Protein 4P25 (pdb70)

Nearest PDB structures (foldseek):
  4p25-assembly1_B  TM=1.003E+00  e=3.976E-65  Norovirus Hu/GI.7/TCH-060/USA/2003
  4p3i-assembly1_A  TM=1.003E+00  e=2.837E-62  Norovirus Hu/GI.7/TCH-060/USA/2003
  4p2n-assembly2_D  TM=9.987E-01  e=1.803E-62  Norovirus Hu/GI.7/TCH-060/USA/2003
  4p1v-assembly2_C  TM=9.993E-01  e=3.985E-62  Norovirus Hu/GI.7/TCH-060/USA/2003
  4p1v-assembly1_A  TM=9.830E-01  e=4.153E-57  Norovirus Hu/GI.7/TCH-060/USA/2003

CATH classification: 2.40.510.10 (+1 more: 2.40.30.120)

Foldseek 3Di:
DKFDQFFQQPFAFFQALFGFDFKDFDPPLQDKFQFQTQWAFLLQRRFALYDQDSVLAQKWKFFWDADPVGIKGQGAAQVPHRDALDFHLAHRNHHWQAQWWWWKWKAAVDDDDRIWTWIFAQDQQQARSRRMGGTDTPDDDGTMIITHTAEIEHNDPPDEGERRGTYDNHPVPPHRRGDMDGQPDPQKGFMWGWGAHHYYRYGIHTDFHGSSRSNVSNVPSDDQDAQWWKKFWADPPVRDTQFIWTAGRRGGIIARADPVGARRPPDRGTGITTDDHDYPPPDTDHHD/DDQKFDQAFQQPFAFFQALFGFDFKDFDPPLFDKFFFQELFAFLLQRRGALYDQDSVLAQKWKFFWDADPVGIKGQTAALVRHRDDQDQHLAHRNHHWQAQWWWWKWKAAPVVVRIWTWIFALDDQQARSRGMGGTDTPDDDGTMIITHTQEIEHNDDVDAGDRRHTYDNHVRNTLDMDGQLDLLKGFMWGKGAHHGYRYPHRIHTDFHGSSRSNSSNVVSDDDDAQWWWKFFADPPVRDTQFIWTAGRRGGIIANADVVGARRPPDRGTGITTDGHDYSNDRTDHHD/DKFDQFFQQPFAFFQALFGFQFKDFDPPLQDKFFFQELFAFLLQRRAALYDQDSVLAQKFKFFWDADPVAIKGQGDALVRHHADLVAHLAHRNHHFQAQWWWWKWKAAPPDDDDRIWTWIFALDLQAARSVGMGGTDTPDDDGTMIITHTQEIEHRDPPGFGDRRHGGDNHNDPPDDRNTDDMDGQPDPQKGFMWGWGDHHYVTHTDFHGSSRSNVSNVPSDDQDAQWWKKFWADPVVRDGQFIWIAGRRGGIIARADVVGARRPPHRGTGITTDDHDHPPPDTDHGD/DVLAVDDQKFDQAFQQPFADFQALFGFAFKDFDPPLFDKFFFQTLFAFLLQRHGALYDQDSVLAQKWKFFWDQDPVAIKGQTAAQVRHRDDLAHLAHRNHHWQAQWWWWKWKAACPDDRIWTWIFALDDQQARSVRMGGTDTPDDDGTMIITHTQEIEHNDPLDARDRRHGGDNVHRGRDMDGQLVQKGFMWGWGAHHYPHVPGIHTDFHGSSRSNSSNVSSYDDDAQWWWKFFADPPVRDGQFIWIAGRRGGIIGRADVVGGRRPPHRRTGITTDGHDHSPPHTDHHD

Secondary structure (DSSP, 8-state):
-----SBGGGSB-SSSSSB--EEE--SSTT--B--SSS-B-TTS-B-TT--SSGGGTTEEEEEEEE-SSSEEEEEE-TTSPBP-SSSSSSSTT-----SSEEEEEEEE---S--EEEEEE--STT-BTTTTEEE-B-SS---SEEEEEEEEEE-SSTT----TT------TT----PPPPB----TT-EE-EEEEE--BTT--EEEESS-HHHHHHHHHH-PPP-SSEEEEEEE-TTT--EEEEEEEETTTEEEE-BPTT--GGGS-SS-EEEEEEEE-TTPPPPPB-/-------S-GGGPBPSSSSSB--EEE--SSTT--B--SSS-B-TTS-B-TT--SSGGGTTEEEEEEEE-SSSEEEEEE-TTSPBP--SSSSSSTT-----SSEEEEEEEE-----EEEEEE--STT-BTTTTEEEEB-SS---SEEEEEEEEEE-SSTT--B-TT---------PPPPB---STT-EE-EEEEE--BTTBSSSEEEESS-HHHHHHHHHH-PPP-SSEEEEEEE-TTT--EEEEEEEETTTEEEE-BPTT--GGGS-SS-EEEEEEEE-TTPPPPPB-/-----S-GGGSB-SSSSSB--EEE--SSTT--B--SSS-B-TTS-B-TT--SSGGGTTEEEEEEEEETTEEEEEEE-TTSSPP-TTTSSSSTT-----SSEEEEEEEE----S--EEEEEE--STT-BGGGTEEEEB-SS---SEEEEEEEEEE-SSTT----TT-----SSSSS----PPPPB---STT-EE-EEEE---B--EEESS-HHHHHHHHHH-----SSEEEEEEE-TTT--EEEEEEEETTTEEEE-BPTT--GGGS-SS-EEEEEEEE-TT--PPPB-/-GGGGPPP----SBGGG-B-SSSSSB--EEE--SSTT--B--SSS-B-TT--B-TT--SSGGGTTEEEEEEEE-SS-EEEEEE-TTSPBPP---SSSTT-----SSEEEEEEEE-----EEEEEE--STT-BGGGTEEE-B-SS---SEEEEEEEEEE-SSTTPPP-TT--------PPPPB------EE-EEEEE--B-----EEEESS-HHHHHHHHHH-PPP-SSEEEEEEE-TTT--EEEEEEEETTTEEEE-BPTT--GGGS-SS-EEEEEEEE-TTPPPPPB-

Structure (mmCIF, N/CA/C/O backbone):
data_4P25
#
_entry.id   4P25
#
_cell.length_a   62.314
_cell.length_b   63.124
_cell.length_c   90.580
_cell.angle_alpha   72.80
_cell.angle_beta   82.18
_cell.angle_gamma   60.85
#
_symmetry.space_group_name_H-M   'P 1'
#
loop_
_entity.id
_entity.type
_entity.pdbx_description
1 polymer 'Major capsid protein'
2 branched alpha-L-fucopyranose-(1-2)-beta-D-galactopyranose-(1-4)-[alpha-L-fucopyranose-(1-3)]2-acetamido-2-deoxy-beta-D-glucopyranose
3 water water
#
loop_
_atom_site.group_PDB
_atom_site.id
_atom_site.type_symbol
_atom_site.label_atom_id
_atom_site.label_alt_id
_atom_site.label_comp_id
_atom_site.label_asym_id
_atom_site.label_entity_id
_atom_site.label_seq_id
_atom_site.pdbx_PDB_ins_code
_atom_site.Cartn_x
_atom_site.Cartn_y
_atom_site.Cartn_z
_atom_site.occupancy
_atom_site.B_iso_or_equiv
_atom_site.auth_seq_id
_atom_site.auth_comp_id
_atom_site.auth_asym_id
_atom_site.auth_atom_id
_atom_site.pdbx_PDB_model_num
ATOM 1 N N . LEU A 1 8 ? 92.781 39.152 -27.050 1.00 29.33 232 LEU A N 1
ATOM 2 C CA . LEU A 1 8 ? 91.690 40.055 -27.365 1.00 25.78 232 LEU A CA 1
ATOM 3 C C . LEU A 1 8 ? 90.970 40.482 -26.086 1.00 23.15 232 LEU A C 1
ATOM 4 O O . LEU A 1 8 ? 90.719 39.638 -25.190 1.00 28.66 232 LEU A O 1
ATOM 9 N N . THR A 1 9 ? 90.691 41.773 -25.970 1.00 18.39 233 THR A N 1
ATOM 10 C CA . THR A 1 9 ? 89.737 42.260 -24.994 1.00 16.57 233 THR A CA 1
ATOM 11 C C . THR A 1 9 ? 88.743 43.137 -25.735 1.00 15.40 233 THR A C 1
ATOM 12 O O . THR A 1 9 ? 88.956 43.482 -26.900 1.00 16.18 233 THR A O 1
ATOM 16 N N . VAL A 1 10 ? 87.652 43.485 -25.068 1.00 11.92 234 VAL A N 1
ATOM 17 C CA . VAL A 1 10 ? 86.729 44.487 -25.577 1.00 14.10 234 VAL A CA 1
ATOM 18 C C . VAL A 1 10 ? 86.654 45.593 -24.526 1.00 13.22 234 VAL A C 1
ATOM 19 O O . VAL A 1 10 ? 87.056 45.371 -23.380 1.00 13.17 234 VAL A O 1
ATOM 23 N N . PRO A 1 11 ? 86.176 46.792 -24.913 1.00 12.85 235 PRO A N 1
ATOM 24 C CA . PRO A 1 11 ? 86.180 47.920 -23.974 1.00 13.17 235 PRO A CA 1
ATOM 25 C C . PRO A 1 11 ? 85.487 47.657 -22.635 1.00 11.51 235 PRO A C 1
ATOM 26 O O . PRO A 1 11 ? 84.332 47.236 -22.603 1.00 12.54 235 PRO A O 1
ATOM 30 N N . ASN A 1 12 ? 86.213 47.907 -21.548 1.00 11.37 236 ASN A N 1
ATOM 31 C CA . ASN A 1 12 ? 85.670 47.819 -20.195 1.00 10.92 236 ASN A CA 1
ATOM 32 C C . ASN A 1 12 ? 84.941 49.120 -19.858 1.00 11.04 236 ASN A C 1
ATOM 33 O O . ASN A 1 12 ? 85.373 49.895 -18.997 1.00 14.23 236 ASN A O 1
ATOM 38 N N . ILE A 1 13 ? 83.847 49.356 -20.575 1.00 9.74 237 ILE A N 1
ATOM 39 C CA . ILE A 1 13 ? 83.072 50.588 -20.486 1.00 10.60 237 ILE A CA 1
ATOM 40 C C . ILE A 1 13 ? 81.602 50.210 -20.615 1.00 9.77 237 ILE A C 1
ATOM 41 O O . ILE A 1 13 ? 81.247 49.446 -21.510 1.00 11.46 237 ILE A O 1
ATOM 46 N N . PRO A 1 14 ? 80.740 50.727 -19.724 1.00 10.79 238 PRO A N 1
ATOM 47 C CA . PRO A 1 14 ? 79.318 50.382 -19.829 1.00 13.13 238 PRO A CA 1
ATOM 48 C C . PRO A 1 14 ? 78.728 50.888 -21.138 1.00 11.85 238 PRO A C 1
ATOM 49 O O . PRO A 1 14 ? 79.178 51.914 -21.660 1.00 11.97 238 PRO A O 1
ATOM 53 N N . LEU A 1 15 ? 77.738 50.168 -21.653 1.00 11.33 239 LEU A N 1
ATOM 54 C CA . LEU A 1 15 ? 77.176 50.448 -22.970 1.00 14.18 239 LEU A CA 1
ATOM 55 C C . LEU A 1 15 ? 76.689 51.885 -23.130 1.00 12.53 239 LEU A C 1
ATOM 56 O O . LEU A 1 15 ? 76.888 52.492 -24.189 1.00 13.71 239 LEU A O 1
ATOM 61 N N . ASN A 1 16 ? 76.077 52.443 -22.087 1.00 12.90 240 ASN A N 1
ATOM 62 C CA . ASN A 1 16 ? 75.578 53.814 -22.172 1.00 13.25 240 ASN A CA 1
ATOM 63 C C . ASN A 1 16 ? 76.671 54.891 -22.116 1.00 15.55 240 ASN A C 1
ATOM 64 O O . ASN A 1 16 ? 76.379 56.080 -22.266 1.00 19.07 240 ASN A O 1
ATOM 69 N N . ASN A 1 17 ? 77.918 54.465 -21.903 1.00 14.88 241 ASN A N 1
ATOM 70 C CA . ASN A 1 17 ? 79.088 55.342 -22.044 1.00 14.29 241 ASN A CA 1
ATOM 71 C C . ASN A 1 17 ? 79.844 55.096 -23.359 1.00 10.93 241 ASN A C 1
ATOM 72 O O . ASN A 1 17 ? 80.968 55.566 -23.536 1.00 13.09 241 ASN A O 1
ATOM 77 N N . LEU A 1 18 ? 79.221 54.368 -24.280 1.00 9.76 242 LEU A N 1
ATOM 78 C CA . LEU A 1 18 ? 79.818 54.116 -25.593 1.00 11.35 242 LEU A CA 1
ATOM 79 C C . LEU A 1 18 ? 79.147 54.942 -26.682 1.00 8.77 242 LEU A C 1
ATOM 80 O O . LEU A 1 18 ? 77.932 55.157 -26.641 1.00 10.53 242 LEU A O 1
ATOM 85 N N . ALA A 1 19 ? 79.939 55.398 -27.653 1.00 8.19 243 ALA A N 1
ATOM 86 C CA . ALA A 1 19 ? 79.435 56.222 -28.749 1.00 7.34 243 ALA A CA 1
ATOM 87 C C . ALA A 1 19 ? 78.914 55.413 -29.936 1.00 7.00 243 ALA A C 1
ATOM 88 O O . ALA A 1 19 ? 79.425 54.342 -30.250 1.00 8.38 243 ALA A O 1
ATOM 90 N N . ASN A 1 20 ? 77.895 55.946 -30.599 1.00 6.37 244 ASN A N 1
ATOM 91 C CA . ASN A 1 20 ? 77.475 55.432 -31.891 1.00 5.38 244 ASN A CA 1
ATOM 92 C C . ASN A 1 20 ? 78.604 55.655 -32.901 1.00 5.70 244 ASN A C 1
ATOM 93 O O . ASN A 1 20 ? 79.344 56.648 -32.823 1.00 8.53 244 ASN A O 1
ATOM 98 N N . SER A 1 21 ? 78.736 54.729 -33.843 1.00 6.41 245 SER A N 1
ATOM 99 C CA . SER A 1 21 ? 79.781 54.821 -34.851 1.00 6.89 245 SER A CA 1
ATOM 100 C C . SER A 1 21 ? 79.290 55.402 -36.175 1.00 6.77 245 SER A C 1
ATOM 101 O O . SER A 1 21 ? 80.080 55.556 -37.110 1.00 8.34 245 SER A O 1
ATOM 104 N N . ARG A 1 22 ? 78.001 55.730 -36.258 1.00 6.65 246 ARG A N 1
ATOM 105 C CA . ARG A 1 22 ? 77.423 56.288 -37.488 1.00 6.01 246 ARG A CA 1
ATOM 106 C C . ARG A 1 22 ? 76.889 57.715 -37.339 1.00 8.95 246 ARG A C 1
ATOM 107 O O . ARG A 1 22 ? 76.741 58.434 -38.328 1.00 10.57 246 ARG A O 1
ATOM 115 N N . VAL A 1 23 ? 76.606 58.124 -36.105 1.00 9.22 247 VAL A N 1
ATOM 116 C CA . VAL A 1 23 ? 76.256 59.511 -35.804 1.00 8.25 247 VAL A CA 1
ATOM 117 C C . VAL A 1 23 ? 76.940 59.918 -34.504 1.00 8.34 247 VAL A C 1
ATOM 118 O O . VAL A 1 23 ? 77.269 59.054 -33.686 1.00 9.76 247 VAL A O 1
ATOM 122 N N . PRO A 1 24 ? 77.175 61.226 -34.307 1.00 10.21 248 PRO A N 1
ATOM 123 C CA . PRO A 1 24 ? 77.799 61.705 -33.066 1.00 11.30 248 PRO A CA 1
ATOM 124 C C . PRO A 1 24 ? 76.795 61.727 -31.916 1.00 10.16 248 PRO A C 1
ATOM 125 O O . PRO A 1 24 ? 76.174 62.752 -31.625 1.00 15.15 248 PRO A O 1
ATOM 129 N N . ALA A 1 25 ? 76.643 60.576 -31.277 1.00 9.10 249 ALA A N 1
ATOM 130 C CA . ALA A 1 25 ? 75.640 60.387 -30.241 1.00 7.81 249 ALA A CA 1
ATOM 131 C C . ALA A 1 25 ? 76.080 59.224 -29.376 1.00 10.05 249 ALA A C 1
ATOM 132 O O . ALA A 1 25 ? 76.944 58.439 -29.772 1.00 11.60 249 ALA A O 1
ATOM 134 N N . MET A 1 26 ? 75.478 59.114 -28.197 1.00 11.23 250 MET A N 1
ATOM 135 C CA . MET A 1 26 ? 75.761 57.998 -27.313 1.00 10.38 250 MET A CA 1
ATOM 136 C C . MET A 1 26 ? 74.753 56.878 -27.545 1.00 11.66 250 MET A C 1
ATOM 137 O O . MET A 1 26 ? 73.622 57.114 -27.973 1.00 11.55 250 MET A O 1
ATOM 142 N N . ILE A 1 27 ? 75.172 55.653 -27.265 1.00 8.60 251 ILE A N 1
ATOM 143 C CA . ILE A 1 27 ? 74.273 54.511 -27.391 1.00 7.76 251 ILE A CA 1
ATOM 144 C C . ILE A 1 27 ? 73.229 54.515 -26.279 1.00 11.33 251 ILE A C 1
ATOM 145 O O . ILE A 1 27 ? 73.559 54.708 -25.106 1.00 12.48 251 ILE A O 1
ATOM 150 N N . ASN A 1 28 ? 71.975 54.325 -26.684 1.00 11.52 252 ASN A N 1
ATOM 151 C CA . ASN A 1 28 ? 70.821 54.350 -25.800 1.00 13.85 252 ASN A CA 1
ATOM 152 C C . ASN A 1 28 ? 70.308 52.954 -25.466 1.00 11.38 252 ASN A C 1
ATOM 153 O O . ASN A 1 28 ? 69.781 52.726 -24.379 1.00 14.79 252 ASN A O 1
ATOM 158 N N . LYS A 1 29 ? 70.461 52.023 -26.408 1.00 10.79 253 LYS A N 1
ATOM 159 C CA . LYS A 1 29 ? 69.977 50.656 -26.231 1.00 14.29 253 LYS A CA 1
ATOM 160 C C . LYS A 1 29 ? 70.490 49.756 -27.340 1.00 9.31 253 LYS A C 1
ATOM 161 O O . LYS A 1 29 ? 71.024 50.232 -28.345 1.00 11.92 253 LYS A O 1
ATOM 167 N N . MET A 1 30 ? 70.334 48.449 -27.139 1.00 10.74 254 MET A N 1
ATOM 168 C CA . MET A 1 30 ? 70.565 47.451 -28.175 1.00 9.63 254 MET A CA 1
ATOM 169 C C . MET A 1 30 ? 69.230 46.996 -28.711 1.00 12.30 254 MET A C 1
ATOM 170 O O . MET A 1 30 ? 68.211 47.115 -28.036 1.00 17.63 254 MET A O 1
ATOM 175 N N . THR A 1 31 ? 69.232 46.447 -29.919 1.00 11.13 255 THR A N 1
ATOM 176 C CA . THR A 1 31 ? 68.040 45.787 -30.429 1.00 12.60 255 THR A CA 1
ATOM 177 C C . THR A 1 31 ? 68.419 44.806 -31.527 1.00 11.28 255 THR A C 1
ATOM 178 O O . THR A 1 31 ? 69.558 44.802 -32.003 1.00 13.17 255 THR A O 1
ATOM 182 N N . VAL A 1 32 ? 67.472 43.957 -31.905 1.00 13.73 256 VAL A N 1
ATOM 183 C CA . VAL A 1 32 ? 67.616 43.148 -33.104 1.00 11.11 256 VAL A CA 1
ATOM 184 C C . VAL A 1 32 ? 66.643 43.714 -34.128 1.00 13.19 256 VAL A C 1
ATOM 185 O O . VAL A 1 32 ? 65.679 44.387 -33.758 1.00 17.32 256 VAL A O 1
ATOM 189 N N . SER A 1 33 ? 66.895 43.475 -35.410 1.00 13.37 257 SER A N 1
ATOM 190 C CA . SER A 1 33 ? 66.004 44.002 -36.440 1.00 14.55 257 SER A CA 1
ATOM 191 C C . SER A 1 33 ? 64.670 43.263 -36.438 1.00 14.86 257 SER A C 1
ATOM 192 O O . SER A 1 33 ? 64.607 42.083 -36.079 1.00 17.52 257 SER A O 1
ATOM 195 N N . THR A 1 34 ? 63.604 43.964 -36.818 1.00 22.26 258 THR A N 1
ATOM 196 C CA . THR A 1 34 ? 62.259 43.386 -36.828 1.00 22.42 258 THR A CA 1
ATOM 197 C C . THR A 1 34 ? 62.197 42.170 -37.754 1.00 18.16 258 THR A C 1
ATOM 198 O O . THR A 1 34 ? 61.612 41.147 -37.409 1.00 23.91 258 THR A O 1
ATOM 202 N N . ASP A 1 35 ? 62.816 42.290 -38.923 1.00 20.91 259 ASP A N 1
ATOM 203 C CA . ASP A 1 35 ? 63.094 41.140 -39.772 1.00 23.41 259 ASP A CA 1
ATOM 204 C C . ASP A 1 35 ? 64.519 40.710 -39.457 1.00 24.03 259 ASP A C 1
ATOM 205 O O . ASP A 1 35 ? 65.469 41.405 -39.807 1.00 22.39 259 ASP A O 1
ATOM 210 N N . GLN A 1 36 ? 64.672 39.566 -38.797 1.00 21.15 260 GLN A N 1
ATOM 211 C CA . GLN A 1 36 ? 65.998 39.139 -38.351 1.00 21.69 260 GLN A CA 1
ATOM 212 C C . GLN A 1 36 ? 66.886 38.618 -39.481 1.00 25.49 260 GLN A C 1
ATOM 213 O O . GLN A 1 36 ? 68.056 38.302 -39.256 1.00 23.10 260 GLN A O 1
ATOM 219 N N . ASN A 1 37 ? 66.333 38.533 -40.689 1.00 24.29 261 ASN A N 1
ATOM 220 C CA . ASN A 1 37 ? 67.132 38.200 -41.862 1.00 27.94 261 ASN A CA 1
ATOM 221 C C . ASN A 1 37 ? 67.625 39.439 -42.606 1.00 25.67 261 ASN A C 1
ATOM 222 O O . ASN A 1 37 ? 68.312 39.321 -43.622 1.00 25.83 261 ASN A O 1
ATOM 227 N N . GLN A 1 38 ? 67.266 40.619 -42.107 1.00 21.29 262 GLN A N 1
ATOM 228 C CA . GLN A 1 38 ? 67.674 41.865 -42.757 1.00 17.21 262 GLN A CA 1
ATOM 229 C C . GLN A 1 38 ? 69.195 41.982 -42.875 1.00 16.99 262 GLN A C 1
ATOM 230 O O . GLN A 1 38 ? 69.920 41.802 -41.897 1.00 16.50 262 GLN A O 1
ATOM 236 N N . VA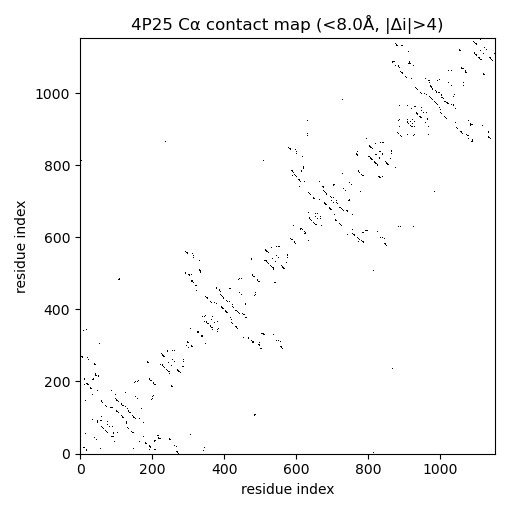L A 1 39 ? 69.658 42.281 -44.084 1.00 18.35 263 VAL A N 1
ATOM 237 C CA . VAL A 1 39 ? 71.075 42.493 -44.356 1.00 15.83 263 VAL A CA 1
ATOM 238 C C . VAL A 1 39 ? 71.381 43.986 -44.317 1.00 11.28 263 VAL A C 1
ATOM 239 O O . VAL A 1 39 ? 70.617 44.787 -44.856 1.00 19.18 263 VAL A O 1
ATOM 243 N N . VAL A 1 40 ? 72.477 44.364 -43.663 1.00 13.41 264 VAL A N 1
ATOM 244 C CA . VAL A 1 40 ? 72.921 45.758 -43.673 1.00 11.72 264 VAL A CA 1
ATOM 245 C C . VAL A 1 40 ? 74.312 45.875 -44.286 1.00 9.38 264 VAL A C 1
ATOM 246 O O . VAL A 1 40 ? 75.026 44.882 -44.430 1.00 11.75 264 VAL A O 1
ATOM 250 N N . GLN A 1 41 ? 74.689 47.094 -44.653 1.00 9.89 265 GLN A N 1
ATOM 251 C CA . GLN A 1 41 ? 75.991 47.308 -45.266 1.00 11.74 265 GLN A CA 1
ATOM 252 C C . GLN A 1 41 ? 76.567 48.655 -44.844 1.00 9.09 265 GLN A C 1
ATOM 253 O O . GLN A 1 41 ? 77.081 49.414 -45.671 1.00 9.90 265 GLN A O 1
ATOM 259 N N . PHE A 1 42 ? 76.472 48.948 -43.551 1.00 10.87 266 PHE A N 1
ATOM 260 C CA . PHE A 1 42 ? 76.984 50.202 -43.006 1.00 8.73 266 PHE A CA 1
ATOM 261 C C . PHE A 1 42 ? 78.444 50.383 -43.404 1.00 9.81 266 PHE A C 1
ATOM 262 O O . PHE A 1 42 ? 79.200 49.405 -43.463 1.00 9.31 266 PHE A O 1
ATOM 270 N N . GLN A 1 43 ? 78.833 51.622 -43.695 1.00 8.98 267 GLN A N 1
ATOM 271 C CA . GLN A 1 43 ? 80.209 51.923 -44.098 1.00 8.16 267 GLN A CA 1
ATOM 272 C C . GLN A 1 43 ? 81.031 52.508 -42.960 1.00 9.72 267 GLN A C 1
ATOM 273 O O . GLN A 1 43 ? 82.257 52.502 -43.007 1.00 10.30 267 GLN A O 1
ATOM 279 N N . ASN A 1 44 ? 80.342 53.011 -41.942 1.00 9.47 268 ASN A N 1
ATOM 280 C CA . ASN A 1 44 ? 80.989 53.406 -40.701 1.00 7.51 268 ASN A CA 1
ATOM 281 C C . ASN A 1 44 ? 80.722 52.382 -39.600 1.00 7.67 268 ASN A C 1
ATOM 282 O O . ASN A 1 44 ? 79.793 51.571 -39.707 1.00 9.43 268 ASN A O 1
ATOM 287 N N . GLY A 1 45 ? 81.551 52.402 -38.560 1.00 6.64 269 GLY A N 1
ATOM 288 C CA . GLY A 1 45 ? 81.506 51.381 -37.521 1.00 7.01 269 GLY A CA 1
ATOM 289 C C . GLY A 1 45 ? 81.959 50.001 -37.965 1.00 7.02 269 GLY A C 1
ATOM 290 O O . GLY A 1 45 ? 81.571 48.997 -37.364 1.00 10.30 269 GLY A O 1
ATOM 291 N N . ARG A 1 46 ? 82.785 49.959 -39.007 1.00 7.47 270 ARG A N 1
ATOM 292 C CA . ARG A 1 46 ? 83.246 48.703 -39.591 1.00 7.83 270 ARG A CA 1
ATOM 293 C C . ARG A 1 46 ? 84.739 48.503 -39.367 1.00 9.82 270 ARG A C 1
ATOM 294 O O . ARG A 1 46 ? 85.567 49.324 -39.783 1.00 10.44 270 ARG A O 1
ATOM 302 N N . CYS A 1 47 ? 85.086 47.406 -38.705 1.00 8.46 271 CYS A N 1
ATOM 303 C CA . CYS A 1 47 ? 86.473 47.133 -38.363 1.00 9.63 271 CYS A CA 1
ATOM 304 C C . CYS A 1 47 ? 86.581 45.663 -38.023 1.00 11.62 271 CYS A C 1
ATOM 305 O O . CYS A 1 47 ? 85.724 45.132 -37.318 1.00 12.77 271 CYS A O 1
ATOM 308 N N . THR A 1 48 ? 87.619 45.000 -38.530 1.00 10.52 272 THR A N 1
ATOM 309 C CA . THR A 1 48 ? 87.823 43.592 -38.172 1.00 11.64 272 THR A CA 1
ATOM 310 C C . THR A 1 48 ? 88.408 43.499 -36.769 1.00 8.71 272 THR A C 1
ATOM 311 O O . THR A 1 48 ? 88.979 44.477 -36.272 1.00 11.98 272 THR A O 1
ATOM 315 N N . LEU A 1 49 ? 88.280 42.334 -36.146 1.00 11.06 273 LEU A N 1
ATOM 316 C CA . LEU A 1 49 ? 88.784 42.144 -34.791 1.00 13.75 273 LEU A CA 1
ATOM 317 C C . LEU A 1 49 ? 90.307 42.348 -34.703 1.00 14.41 273 LEU A C 1
ATOM 318 O O . LEU A 1 49 ? 90.822 42.705 -33.656 1.00 18.92 273 LEU A O 1
ATOM 323 N N . GLU A 1 50 ? 90.988 42.110 -35.826 1.00 15.90 274 GLU A N 1
ATOM 324 C CA . GLU A 1 50 ? 92.440 42.290 -35.894 1.00 15.36 274 GLU A CA 1
ATOM 325 C C . GLU A 1 50 ? 92.841 43.759 -36.007 1.00 13.82 274 GLU A C 1
ATOM 326 O O . GLU A 1 50 ? 94.017 44.090 -35.943 1.00 20.50 274 GLU A O 1
ATOM 332 N N . GLY A 1 51 ? 91.848 44.626 -36.186 1.00 12.07 275 GLY A N 1
ATOM 333 C CA . GLY A 1 51 ? 92.085 46.060 -36.202 1.00 12.31 275 GLY A CA 1
ATOM 334 C C . GLY A 1 51 ? 92.191 46.681 -37.583 1.00 12.10 275 GLY A C 1
ATOM 335 O O . GLY A 1 51 ? 92.796 47.737 -37.733 1.00 14.97 275 GLY A O 1
ATOM 336 N N . GLN A 1 52 ? 91.609 46.034 -38.590 1.00 13.16 276 GLN A N 1
ATOM 337 C CA . GLN A 1 52 ? 91.579 46.617 -39.932 1.00 14.01 276 GLN A CA 1
ATOM 338 C C . GLN A 1 52 ? 90.296 47.403 -40.171 1.00 11.64 276 GLN A C 1
ATOM 339 O O . GLN A 1 52 ? 89.204 46.826 -40.219 1.00 11.11 276 GLN A O 1
ATOM 345 N N . LEU A 1 53 ? 90.433 48.719 -40.325 1.00 10.38 277 LEU A N 1
ATOM 346 C CA . LEU A 1 53 ? 89.295 49.581 -40.647 1.00 10.37 277 LEU A CA 1
ATOM 347 C C . LEU A 1 53 ? 88.734 49.241 -42.019 1.00 10.46 277 LEU A C 1
ATOM 348 O O . LEU A 1 53 ? 89.482 48.958 -42.958 1.00 11.48 277 LEU A O 1
ATOM 353 N N . LEU A 1 54 ? 87.409 49.291 -42.128 1.00 9.46 278 LEU A N 1
ATOM 354 C CA . LEU A 1 54 ? 86.720 48.999 -43.381 1.00 8.47 278 LEU A CA 1
ATOM 355 C C . LEU A 1 54 ? 85.828 50.165 -43.757 1.00 9.45 278 LEU A C 1
ATOM 356 O O . LEU A 1 54 ? 85.405 50.935 -42.895 1.00 9.51 278 LEU A O 1
ATOM 361 N N . GLY A 1 55 ? 85.521 50.289 -45.045 1.00 8.61 279 GLY A N 1
ATOM 362 C CA . GLY A 1 55 ? 84.677 51.373 -45.515 1.00 9.37 279 GLY A CA 1
ATOM 363 C C . GLY A 1 55 ? 85.271 52.741 -45.222 1.00 8.68 279 GLY A C 1
ATOM 364 O O . GLY A 1 55 ? 86.452 52.981 -45.462 1.00 11.86 279 GLY A O 1
ATOM 365 N N . THR A 1 56 ? 84.448 53.636 -44.689 1.00 9.42 280 THR A N 1
ATOM 366 C CA . THR A 1 56 ? 84.898 54.993 -44.369 1.00 7.33 280 THR A CA 1
ATOM 367 C C . THR A 1 56 ? 85.177 55.167 -42.877 1.00 7.57 280 THR A C 1
ATOM 368 O O . THR A 1 56 ? 85.432 56.281 -42.409 1.00 8.94 280 THR A O 1
ATOM 372 N N . THR A 1 57 ? 85.139 54.058 -42.145 1.00 9.45 281 THR A N 1
ATOM 373 C CA . THR A 1 57 ? 85.267 54.066 -40.689 1.00 8.17 281 THR A CA 1
ATOM 374 C C . THR A 1 57 ? 86.551 54.744 -40.207 1.00 6.59 281 THR A C 1
ATOM 375 O O . THR A 1 57 ? 87.639 54.370 -40.624 1.00 9.22 281 THR A O 1
ATOM 379 N N . PRO A 1 58 ? 86.417 55.756 -39.331 1.00 7.19 282 PRO A N 1
ATOM 380 C CA . PRO A 1 58 ? 87.563 56.419 -38.709 1.00 8.93 282 PRO A CA 1
ATOM 381 C C . PRO A 1 58 ? 87.853 55.821 -37.335 1.00 8.72 282 PRO A C 1
ATOM 382 O O . PRO A 1 58 ? 87.139 54.921 -36.897 1.00 10.39 282 PRO A O 1
ATOM 386 N N . VAL A 1 59 ? 88.881 56.322 -36.662 1.00 10.18 283 VAL A N 1
ATOM 387 C CA . VAL A 1 59 ? 89.269 55.781 -35.365 1.00 8.75 283 VAL A CA 1
ATOM 388 C C . VAL A 1 59 ? 88.515 56.437 -34.206 1.00 10.59 283 VAL A C 1
ATOM 389 O O . VAL A 1 59 ? 88.082 55.759 -33.278 1.00 8.94 283 VAL A O 1
ATOM 393 N N . SER A 1 60 ? 88.346 57.754 -34.267 1.00 8.66 284 SER A N 1
ATOM 394 C CA . SER A 1 60 ? 87.773 58.490 -33.147 1.00 7.42 284 SER A CA 1
ATOM 395 C C . SER A 1 60 ? 86.284 58.785 -33.294 1.00 6.26 284 SER A C 1
ATOM 396 O O . SER A 1 60 ? 85.799 59.051 -34.394 1.00 8.06 284 SER A O 1
ATOM 399 N N . ALA A 1 61 ? 85.579 58.773 -32.166 1.00 7.35 285 ALA A N 1
ATOM 400 C CA . ALA A 1 61 ? 84.172 59.153 -32.140 1.00 6.85 285 ALA A CA 1
ATOM 401 C C . ALA A 1 61 ? 83.973 60.584 -32.640 1.00 9.62 285 ALA A C 1
ATOM 402 O O . ALA A 1 61 ? 82.895 60.932 -33.137 1.00 8.78 285 ALA A O 1
ATOM 404 N N . SER A 1 62 ? 85.010 61.413 -32.519 1.00 8.04 286 SER A N 1
ATOM 405 C CA . SER A 1 62 ? 84.917 62.789 -32.998 1.00 7.31 286 SER A CA 1
ATOM 406 C C . SER A 1 62 ? 85.285 62.957 -34.473 1.00 9.13 286 SER A C 1
ATOM 407 O O . SER A 1 62 ? 85.421 64.082 -34.954 1.00 8.81 286 SER A O 1
ATOM 410 N N . GLN A 1 63 ? 85.408 61.836 -35.183 1.00 7.46 287 GLN A N 1
ATOM 411 C CA . GLN A 1 63 ? 85.529 61.834 -36.647 1.00 7.39 287 GLN A CA 1
ATOM 412 C C . GLN A 1 63 ? 84.255 61.296 -37.314 1.00 7.98 287 GLN A C 1
ATOM 413 O O . GLN A 1 63 ? 84.123 61.334 -38.537 1.00 8.74 287 GLN A O 1
ATOM 419 N N . VAL A 1 64 ? 83.317 60.802 -36.506 1.00 7.88 288 VAL A N 1
ATOM 420 C CA . VAL A 1 64 ? 82.118 60.126 -37.025 1.00 6.76 288 VAL A CA 1
ATOM 421 C C . VAL A 1 64 ? 81.087 61.081 -37.636 1.00 6.62 288 VAL A C 1
ATOM 422 O O . VAL A 1 64 ? 80.622 62.021 -36.977 1.00 7.86 288 VAL A O 1
ATOM 426 N N . ALA A 1 65 ? 80.738 60.833 -38.896 1.00 7.34 289 ALA A N 1
ATOM 427 C CA . ALA A 1 65 ? 79.732 61.622 -39.634 1.00 7.53 289 ALA A CA 1
ATOM 428 C C . ALA A 1 65 ? 80.094 63.100 -39.732 1.00 6.56 289 ALA A C 1
ATOM 429 O O . ALA A 1 65 ? 79.268 63.980 -39.462 1.00 7.24 289 ALA A O 1
ATOM 431 N N . ARG A 1 66 ? 81.333 63.365 -40.129 1.00 8.50 290 ARG A N 1
ATOM 432 C CA . ARG A 1 66 ? 81.796 64.728 -40.320 1.00 9.20 290 ARG A CA 1
ATOM 433 C C . ARG A 1 66 ? 82.237 64.922 -41.757 1.00 7.71 290 ARG A C 1
ATOM 434 O O . ARG A 1 66 ? 82.513 63.950 -42.466 1.00 8.07 290 ARG A O 1
ATOM 442 N N . ILE A 1 67 ? 82.253 66.181 -42.189 1.00 6.55 291 ILE A N 1
ATOM 443 C CA . ILE A 1 67 ? 82.584 66.540 -43.561 1.00 7.10 291 ILE A CA 1
ATOM 444 C C . ILE A 1 67 ? 83.495 67.755 -43.550 1.00 8.33 291 ILE A C 1
ATOM 445 O O . ILE A 1 67 ? 83.309 68.680 -42.749 1.00 9.05 291 ILE A O 1
ATOM 450 N N . ARG A 1 68 ? 84.491 67.749 -44.426 1.00 7.06 292 ARG A N 1
ATOM 451 C CA . ARG A 1 68 ? 85.329 68.924 -44.617 1.00 7.32 292 ARG A CA 1
ATOM 452 C C . ARG A 1 68 ? 85.564 69.123 -46.104 1.00 6.75 292 ARG A C 1
ATOM 453 O O . ARG A 1 68 ? 85.721 68.159 -46.853 1.00 8.86 292 ARG A O 1
ATOM 461 N N . GLY A 1 69 ? 85.581 70.377 -46.532 1.00 7.15 293 GLY A N 1
ATOM 462 C CA . GLY A 1 69 ? 85.843 70.664 -47.928 1.00 9.56 293 GLY A CA 1
ATOM 463 C C . GLY A 1 69 ? 85.927 72.141 -48.223 1.00 9.86 293 GLY A C 1
ATOM 464 O O . GLY A 1 69 ? 85.670 72.990 -47.368 1.00 11.30 293 GLY A O 1
ATOM 465 N N . LYS A 1 70 ? 86.301 72.443 -49.457 1.00 9.29 294 LYS A N 1
ATOM 466 C CA . LYS A 1 70 ? 86.392 73.822 -49.908 1.00 9.60 294 LYS A CA 1
ATOM 467 C C . LYS A 1 70 ? 85.217 74.185 -50.797 1.00 9.09 294 LYS A C 1
ATOM 468 O O . LYS A 1 70 ? 84.899 73.473 -51.750 1.00 10.86 294 LYS A O 1
ATOM 474 N N . VAL A 1 71 ? 84.576 75.302 -50.474 1.00 12.15 295 VAL A N 1
ATOM 475 C CA . VAL A 1 71 ? 83.421 75.773 -51.229 1.00 11.23 295 VAL A CA 1
ATOM 476 C C . VAL A 1 71 ? 83.830 76.192 -52.635 1.00 12.51 295 VAL A C 1
ATOM 477 O O . VAL A 1 71 ? 84.829 76.890 -52.815 1.00 13.93 295 VAL A O 1
ATOM 481 N N . PHE A 1 72 ? 83.064 75.739 -53.625 1.00 11.39 296 PHE A N 1
ATOM 482 C CA . PHE A 1 72 ? 83.267 76.156 -55.010 1.00 13.86 296 PHE A CA 1
ATOM 483 C C . PHE A 1 72 ? 81.927 76.472 -55.680 1.00 12.38 296 PHE A C 1
ATOM 484 O O . PHE A 1 72 ? 80.867 76.121 -55.162 1.00 11.34 296 PHE A O 1
ATOM 492 N N . SER A 1 73 ? 81.982 77.150 -56.820 1.00 14.07 297 SER A N 1
ATOM 493 C CA . SER A 1 73 ? 80.770 77.550 -57.527 1.00 14.11 297 SER A CA 1
ATOM 494 C C . SER A 1 73 ? 80.316 76.474 -58.506 1.00 12.67 297 SER A C 1
ATOM 495 O O . SER A 1 73 ? 81.111 75.978 -59.307 1.00 17.34 297 SER A O 1
ATOM 498 N N . THR A 1 74 ? 79.038 76.114 -58.435 1.00 15.67 298 THR A N 1
ATOM 499 C CA . THR A 1 74 ? 78.459 75.182 -59.394 1.00 16.96 298 THR A CA 1
ATOM 500 C C . THR A 1 74 ? 77.480 75.929 -60.290 1.00 15.97 298 THR A C 1
ATOM 501 O O . THR A 1 74 ? 77.286 77.137 -60.134 1.00 15.89 298 THR A O 1
ATOM 505 N N . ALA A 1 75 ? 76.853 75.207 -61.213 1.00 18.14 299 ALA A N 1
ATOM 506 C CA . ALA A 1 75 ? 75.921 75.808 -62.159 1.00 17.59 299 ALA A CA 1
ATOM 507 C C . ALA A 1 75 ? 74.730 76.475 -61.472 1.00 20.67 299 ALA A C 1
ATOM 508 O O . ALA A 1 75 ? 74.201 77.472 -61.960 1.00 27.48 299 ALA A O 1
ATOM 510 N N . SER A 1 76 ? 74.317 75.931 -60.333 1.00 25.14 300 SER A N 1
ATOM 511 C CA . SER A 1 76 ? 73.094 76.390 -59.683 1.00 27.73 300 SER A CA 1
ATOM 512 C C . SER A 1 76 ? 73.342 77.032 -58.322 1.00 27.19 300 SER A C 1
ATOM 513 O O . SER A 1 76 ? 72.416 77.536 -57.687 1.00 31.20 300 SER A O 1
ATOM 516 N N . GLY A 1 77 ? 74.591 77.011 -57.880 1.00 24.64 301 GLY A N 1
ATOM 517 C CA . GLY A 1 77 ? 74.935 77.490 -56.557 1.00 21.58 301 GLY A CA 1
ATOM 518 C C . GLY A 1 77 ? 76.227 76.826 -56.140 1.00 28.42 301 GLY A C 1
ATOM 519 O O . GLY A 1 77 ? 77.077 76.572 -56.981 1.00 42.38 301 GLY A O 1
ATOM 520 N N . LYS A 1 78 ? 76.361 76.505 -54.860 1.00 23.52 302 LYS A N 1
ATOM 521 C CA . LYS A 1 78 ? 77.642 76.061 -54.312 1.00 18.10 302 LYS A CA 1
ATOM 522 C C . LYS A 1 78 ? 77.813 74.553 -54.167 1.00 15.35 302 LYS A C 1
ATOM 523 O O . LYS A 1 78 ? 76.850 73.788 -54.199 1.00 17.56 302 LYS A O 1
ATOM 529 N N . GLY A 1 79 ? 79.065 74.140 -53.991 1.00 10.96 303 GLY A N 1
ATOM 530 C CA . GLY A 1 79 ? 79.386 72.760 -53.677 1.00 15.27 303 GLY A CA 1
ATOM 531 C C . GLY A 1 79 ? 80.625 72.710 -52.805 1.00 14.53 303 GLY A C 1
ATOM 532 O O . GLY A 1 79 ? 81.248 73.745 -52.556 1.00 15.01 303 GLY A O 1
ATOM 533 N N . LEU A 1 80 ? 80.975 71.520 -52.328 1.00 13.47 304 LEU A N 1
ATOM 534 C CA . LEU A 1 80 ? 82.222 71.321 -51.590 1.00 11.17 304 LEU A CA 1
ATOM 535 C C . LEU A 1 80 ? 83.152 70.392 -52.347 1.00 10.07 304 LEU A C 1
ATOM 536 O O . LEU A 1 80 ? 82.746 69.302 -52.764 1.00 9.86 304 LEU A O 1
ATOM 541 N N . ASN A 1 81 ? 84.398 70.825 -52.526 1.00 11.00 305 ASN A N 1
ATOM 542 C CA . ASN A 1 81 ? 85.453 69.933 -52.968 1.00 11.72 305 ASN A CA 1
ATOM 543 C C . ASN A 1 81 ? 86.047 69.326 -51.713 1.00 9.62 305 ASN A C 1
ATOM 544 O O . ASN A 1 81 ? 86.708 70.011 -50.931 1.00 10.67 305 ASN A O 1
ATOM 549 N N . LEU A 1 82 ? 85.788 68.043 -51.512 1.00 8.03 306 LEU A N 1
ATOM 550 C CA . LEU A 1 82 ? 86.073 67.396 -50.231 1.00 7.51 306 LEU A CA 1
ATOM 551 C C . LEU A 1 82 ? 87.562 67.232 -49.935 1.00 8.74 306 LEU A C 1
ATOM 552 O O . LEU A 1 82 ? 88.370 67.033 -50.840 1.00 9.22 306 LEU A O 1
ATOM 557 N N . THR A 1 83 ? 87.913 67.340 -48.655 1.00 9.69 307 THR A N 1
ATOM 558 C CA . THR A 1 83 ? 89.223 66.926 -48.170 1.00 8.35 307 THR A CA 1
ATOM 559 C C . THR A 1 83 ? 89.018 65.928 -47.037 1.00 7.58 307 THR A C 1
ATOM 560 O O . THR A 1 83 ? 87.887 65.698 -46.611 1.00 8.99 307 THR A O 1
ATOM 564 N N . GLU A 1 84 ? 90.102 65.342 -46.537 1.00 7.40 308 GLU A N 1
ATOM 565 C CA . GLU A 1 84 ? 90.013 64.589 -45.296 1.00 7.29 308 GLU A CA 1
ATOM 566 C C . GLU A 1 84 ? 89.731 65.588 -44.171 1.00 6.54 308 GLU A C 1
ATOM 567 O O . GLU A 1 84 ? 89.932 66.799 -44.336 1.00 9.35 308 GLU A O 1
ATOM 573 N N . LEU A 1 85 ? 89.258 65.087 -43.034 1.00 6.97 309 LEU A N 1
ATOM 574 C CA . LEU A 1 85 ? 88.856 65.950 -41.917 1.00 7.93 309 LEU A CA 1
ATOM 575 C C . LEU A 1 85 ? 90.007 66.764 -41.323 1.00 10.49 309 LEU A C 1
ATOM 576 O O . LEU A 1 85 ? 89.780 67.806 -40.698 1.00 10.78 309 LEU A O 1
ATOM 581 N N . ASP A 1 86 ? 91.237 66.294 -41.516 1.00 8.79 310 ASP A N 1
ATOM 582 C CA . ASP A 1 86 ? 92.408 66.999 -40.995 1.00 10.23 310 ASP A CA 1
ATOM 583 C C . ASP A 1 86 ? 92.925 68.062 -41.970 1.00 9.46 310 ASP A C 1
ATOM 584 O O . ASP A 1 86 ? 93.942 68.722 -41.721 1.00 12.63 310 ASP A O 1
ATOM 589 N N . GLY A 1 87 ? 92.211 68.226 -43.080 1.00 10.70 311 GLY A N 1
ATOM 590 C CA . GLY A 1 87 ? 92.546 69.242 -44.064 1.00 10.33 311 GLY A CA 1
ATOM 591 C C . GLY A 1 87 ? 93.473 68.755 -45.162 1.00 11.60 311 GLY A C 1
ATOM 592 O O . GLY A 1 87 ? 93.712 69.470 -46.140 1.00 15.98 311 GLY A O 1
ATOM 593 N N . THR A 1 88 ? 94.021 67.555 -45.007 1.00 11.48 312 THR A N 1
ATOM 594 C CA . THR A 1 88 ? 94.878 67.009 -46.062 1.00 10.92 312 THR A CA 1
ATOM 595 C C . THR A 1 88 ? 94.034 66.584 -47.263 1.00 9.04 312 THR A C 1
ATOM 596 O O . THR A 1 88 ? 92.843 66.274 -47.120 1.00 11.50 312 THR A O 1
ATOM 600 N N . PRO A 1 89 ? 94.639 66.588 -48.457 1.00 9.67 313 PRO A N 1
ATOM 601 C CA . PRO A 1 89 ? 93.883 66.242 -49.661 1.00 9.78 313 PRO A CA 1
ATOM 602 C C . PRO A 1 89 ? 93.227 64.871 -49.593 1.00 10.41 313 PRO A C 1
ATOM 603 O O . PRO A 1 89 ? 93.812 63.893 -49.104 1.00 11.11 313 PRO A O 1
ATOM 607 N N . TYR A 1 90 ? 91.984 64.831 -50.057 1.00 11.25 314 TYR A N 1
ATOM 608 C CA . TYR A 1 90 ? 91.302 63.579 -50.324 1.00 9.37 314 TYR A CA 1
ATOM 609 C C . TYR A 1 90 ? 91.703 63.137 -51.714 1.00 11.45 314 TYR A C 1
ATOM 610 O O . TYR A 1 90 ? 91.707 63.941 -52.649 1.00 16.70 314 TYR A O 1
ATOM 619 N N . HIS A 1 91 ? 92.043 61.870 -51.884 1.00 15.24 315 HIS A N 1
ATOM 620 C CA . HIS A 1 91 ? 92.106 61.365 -53.242 1.00 16.59 315 HIS A CA 1
ATOM 621 C C . HIS A 1 91 ? 91.093 60.255 -53.461 1.00 15.79 315 HIS A C 1
ATOM 622 O O . HIS A 1 91 ? 90.818 59.446 -52.569 1.00 20.96 315 HIS A O 1
ATOM 629 N N . ALA A 1 92 ? 90.526 60.258 -54.660 1.00 17.08 316 ALA A N 1
ATOM 630 C CA . ALA A 1 92 ? 89.555 59.261 -55.058 1.00 14.38 316 ALA A CA 1
ATOM 631 C C . ALA A 1 92 ? 90.329 57.995 -55.376 1.00 15.07 316 ALA A C 1
ATOM 632 O O . ALA A 1 92 ? 90.971 57.893 -56.418 1.00 17.28 316 ALA A O 1
ATOM 634 N N . PHE A 1 93 ? 90.281 57.043 -54.454 1.00 15.26 317 PHE A N 1
ATOM 635 C CA . PHE A 1 93 ? 91.093 55.843 -54.547 1.00 16.34 317 PHE A CA 1
ATOM 636 C C . PHE A 1 93 ? 90.232 54.672 -54.092 1.00 22.44 317 PHE A C 1
ATOM 637 O O . PHE A 1 93 ? 89.201 54.381 -54.705 1.00 16.03 317 PHE A O 1
ATOM 645 N N . GLU A 1 94 ? 90.615 54.036 -52.992 1.00 17.13 318 GLU A N 1
ATOM 646 C CA . GLU A 1 94 ? 89.972 52.801 -52.567 1.00 16.03 318 GLU A CA 1
ATOM 647 C C . GLU A 1 94 ? 88.787 52.978 -51.609 1.00 14.17 318 GLU A C 1
ATOM 648 O O . GLU A 1 94 ? 87.811 52.243 -51.696 1.00 26.66 318 GLU A O 1
ATOM 654 N N . SER A 1 95 ? 88.876 53.960 -50.718 1.00 12.67 319 SER A N 1
ATOM 655 C CA . SER A 1 95 ? 87.793 54.235 -49.778 1.00 12.13 319 SER A CA 1
ATOM 656 C C . SER A 1 95 ? 86.572 54.787 -50.517 1.00 10.97 319 SER A C 1
ATOM 657 O O . SER A 1 95 ? 86.726 55.451 -51.541 1.00 15.08 319 SER A O 1
ATOM 660 N N . PRO A 1 96 ? 85.355 54.511 -50.015 1.00 11.28 320 PRO A N 1
ATOM 661 C CA . PRO A 1 96 ? 84.145 55.053 -50.643 1.00 14.95 320 PRO A CA 1
ATOM 662 C C . PRO A 1 96 ? 84.064 56.578 -50.599 1.00 11.23 320 PRO A C 1
ATOM 663 O O . PRO A 1 96 ? 83.359 57.169 -51.419 1.00 10.66 320 PRO A O 1
ATOM 667 N N . ALA A 1 97 ? 84.776 57.197 -49.660 1.00 10.17 321 ALA A N 1
ATOM 668 C CA . ALA A 1 97 ? 84.662 58.632 -49.406 1.00 8.59 321 ALA A CA 1
ATOM 669 C C . ALA A 1 97 ? 85.753 59.046 -48.408 1.00 9.02 321 ALA A C 1
ATOM 670 O O . ALA A 1 97 ? 86.530 58.196 -47.957 1.00 9.77 321 ALA A O 1
ATOM 672 N N . PRO A 1 98 ? 85.855 60.348 -48.075 1.00 7.65 322 PRO A N 1
ATOM 673 C CA . PRO A 1 98 ? 86.821 60.681 -47.018 1.00 9.29 322 PRO A CA 1
ATOM 674 C C . PRO A 1 98 ? 86.485 59.945 -45.731 1.00 7.78 322 PRO A C 1
ATOM 675 O O . PRO A 1 98 ? 85.323 59.620 -45.491 1.00 8.00 322 PRO A O 1
ATOM 679 N N . LEU A 1 99 ? 87.496 59.663 -44.919 1.00 7.25 323 LEU A N 1
ATOM 680 C CA . LEU A 1 99 ? 87.246 58.950 -43.690 1.00 7.64 323 LEU A CA 1
ATOM 681 C C . LEU A 1 99 ? 86.306 59.752 -42.770 1.00 6.84 323 LEU A C 1
ATOM 682 O O . LEU A 1 99 ? 86.452 60.961 -42.629 1.00 7.66 323 LEU A O 1
ATOM 687 N N . GLY A 1 100 ? 85.343 59.049 -42.184 1.00 8.02 324 GLY A N 1
ATOM 688 C CA . GLY A 1 100 ? 84.366 59.671 -41.314 1.00 8.41 324 GLY A CA 1
ATOM 689 C C . GLY A 1 100 ? 83.138 60.220 -42.026 1.00 5.81 324 GLY A C 1
ATOM 690 O O . GLY A 1 100 ? 82.174 60.604 -41.370 1.00 7.26 324 GLY A O 1
ATOM 691 N N . PHE A 1 101 ? 83.164 60.264 -43.356 1.00 8.14 325 PHE A N 1
ATOM 692 C CA . PHE A 1 101 ? 82.039 60.778 -44.131 1.00 10.14 325 PHE A CA 1
ATOM 693 C C . PHE A 1 101 ? 80.751 60.058 -43.717 1.00 7.49 325 PHE A C 1
ATOM 694 O O . PHE A 1 101 ? 80.766 58.836 -43.534 1.00 8.65 325 PHE A O 1
ATOM 702 N N . PRO A 1 102 ? 79.639 60.797 -43.551 1.00 8.39 326 PRO A N 1
ATOM 703 C CA . PRO A 1 102 ? 78.414 60.125 -43.084 1.00 8.11 326 PRO A CA 1
ATOM 704 C C . PRO A 1 102 ? 77.940 59.026 -44.030 1.00 9.42 326 PRO A C 1
ATOM 705 O O . PRO A 1 102 ? 78.199 59.091 -45.239 1.00 8.62 326 PRO A O 1
ATOM 709 N N . ASP A 1 103 ? 77.251 58.030 -43.479 1.00 9.09 327 ASP A N 1
ATOM 710 C CA . ASP A 1 103 ? 76.748 56.914 -44.280 1.00 8.37 327 ASP A CA 1
ATOM 711 C C . ASP A 1 103 ? 75.256 56.666 -44.086 1.00 7.24 327 ASP A C 1
ATOM 712 O O . ASP A 1 103 ? 74.771 55.543 -44.249 1.00 10.13 327 ASP A O 1
ATOM 717 N N . ILE A 1 104 ? 74.521 57.718 -43.743 1.00 9.93 328 ILE A N 1
ATOM 718 C CA . ILE A 1 104 ? 73.074 57.598 -43.597 1.00 12.18 328 ILE A CA 1
ATOM 719 C C . ILE A 1 104 ? 72.448 57.789 -44.978 1.00 10.10 328 ILE A C 1
ATOM 720 O O . ILE A 1 104 ? 72.389 58.903 -45.501 1.00 12.21 328 ILE A O 1
ATOM 725 N N . GLY A 1 105 ? 71.996 56.695 -45.578 1.00 9.43 329 GLY A N 1
ATOM 726 C CA . GLY A 1 105 ? 71.595 56.732 -46.973 1.00 10.71 329 GLY A CA 1
ATOM 727 C C . GLY A 1 105 ? 70.202 57.246 -47.262 1.00 13.24 329 GLY A C 1
ATOM 728 O O . GLY A 1 105 ? 69.342 57.284 -46.381 1.00 14.91 329 GLY A O 1
ATOM 729 N N . ALA A 1 106 ? 70.002 57.660 -48.511 1.00 13.69 330 ALA A N 1
ATOM 730 C CA . ALA A 1 106 ? 68.682 57.970 -49.062 1.00 14.20 330 ALA A CA 1
ATOM 731 C C . ALA A 1 106 ? 67.888 58.987 -48.255 1.00 13.66 330 ALA A C 1
ATOM 732 O O . ALA A 1 106 ? 66.734 58.749 -47.897 1.00 17.11 330 ALA A O 1
ATOM 734 N N . CYS A 1 107 ? 68.520 60.120 -47.977 1.00 12.45 331 CYS A N 1
ATOM 735 C CA . CYS A 1 107 ? 67.874 61.201 -47.250 1.00 11.70 331 CYS A CA 1
ATOM 736 C C . CYS A 1 107 ? 68.648 62.488 -47.477 1.00 10.54 331 CYS A C 1
ATOM 737 O O . CYS A 1 107 ? 69.795 62.462 -47.931 1.00 11.67 331 CYS A O 1
ATOM 740 N N . ASP A 1 108 ? 68.012 63.617 -47.187 1.00 10.89 332 ASP A N 1
ATOM 741 C CA . ASP A 1 108 ? 68.729 64.878 -47.136 1.00 10.19 332 ASP A CA 1
ATOM 742 C C . ASP A 1 108 ? 69.555 64.947 -45.860 1.00 9.21 332 ASP A C 1
ATOM 743 O O . ASP A 1 108 ? 69.130 64.470 -44.801 1.00 10.35 332 ASP A O 1
ATOM 748 N N . TRP A 1 109 ? 70.740 65.535 -45.967 1.00 9.43 333 TRP A N 1
ATOM 749 C CA . TRP A 1 109 ? 71.570 65.823 -44.811 1.00 9.02 333 TRP A CA 1
ATOM 750 C C . TRP A 1 109 ? 71.562 67.310 -44.523 1.00 9.99 333 TRP A C 1
ATOM 751 O O . TRP A 1 109 ? 71.441 68.127 -45.432 1.00 9.70 333 TRP A O 1
ATOM 762 N N . HIS A 1 110 ? 71.706 67.654 -43.251 1.00 7.98 334 HIS A N 1
ATOM 763 C CA . HIS A 1 110 ? 71.858 69.036 -42.845 1.00 8.46 334 HIS A CA 1
ATOM 764 C C . HIS A 1 110 ? 73.071 69.093 -41.940 1.00 10.70 334 HIS A C 1
ATOM 765 O O . HIS A 1 110 ? 73.069 68.548 -40.837 1.00 10.52 334 HIS A O 1
ATOM 772 N N . VAL A 1 111 ? 74.125 69.726 -42.450 1.00 8.63 335 VAL A N 1
ATOM 773 C CA . VAL A 1 111 ? 75.462 69.616 -41.882 1.00 9.27 335 VAL A CA 1
ATOM 774 C C . VAL A 1 111 ? 75.895 70.979 -41.390 1.00 9.17 335 VAL A C 1
ATOM 775 O O . VAL A 1 111 ? 75.887 71.950 -42.151 1.00 8.75 335 VAL A O 1
ATOM 779 N N . SER A 1 112 ? 76.265 71.067 -40.116 1.00 9.20 336 SER A N 1
ATOM 780 C CA . SER A 1 112 ? 76.648 72.356 -39.537 1.00 8.75 336 SER A CA 1
ATOM 781 C C . SER A 1 112 ? 78.153 72.554 -39.578 1.00 7.25 336 SER A C 1
ATOM 782 O O . SER A 1 112 ? 78.902 71.819 -38.926 1.00 10.18 336 SER A O 1
ATOM 785 N N . THR A 1 113 ? 78.595 73.551 -40.343 1.00 8.94 337 THR A N 1
ATOM 786 C CA . THR A 1 113 ? 80.029 73.775 -40.540 1.00 9.03 337 THR A CA 1
ATOM 787 C C . THR A 1 113 ? 80.506 75.160 -40.103 1.00 8.79 337 THR A C 1
ATOM 788 O O . THR A 1 113 ? 79.722 76.112 -40.016 1.00 9.01 337 THR A O 1
ATOM 792 N N . PHE A 1 114 ? 81.800 75.253 -39.828 1.00 11.02 338 PHE A N 1
ATOM 793 C CA . PHE A 1 114 ? 82.443 76.538 -39.578 1.00 10.13 338 PHE A CA 1
ATOM 794 C C . PHE A 1 114 ? 83.649 76.717 -40.493 1.00 11.52 338 PHE A C 1
ATOM 795 O O . PHE A 1 114 ? 84.227 75.741 -40.969 1.00 10.60 338 PHE A O 1
ATOM 803 N N . LYS A 1 115 ? 84.014 77.968 -40.754 1.00 12.48 339 LYS A N 1
ATOM 804 C CA . LYS A 1 115 ? 85.170 78.248 -41.591 1.00 15.18 339 LYS A CA 1
ATOM 805 C C . LYS A 1 115 ? 86.432 78.093 -40.760 1.00 10.96 339 LYS A C 1
ATOM 806 O O . LYS A 1 115 ? 86.578 78.722 -39.712 1.00 12.87 339 LYS A O 1
ATOM 812 N N . VAL A 1 116 ? 87.348 77.246 -41.221 1.00 13.81 340 VAL A N 1
ATOM 813 C CA . VAL A 1 116 ? 88.570 77.012 -40.489 1.00 16.02 340 VAL A CA 1
ATOM 814 C C . VAL A 1 116 ? 89.541 78.184 -40.649 1.00 24.68 340 VAL A C 1
ATOM 815 O O . VAL A 1 116 ? 89.778 78.910 -39.691 1.00 30.28 340 VAL A O 1
ATOM 819 N N . LEU A 1 120 ? 87.305 84.942 -36.602 1.00 30.91 344 LEU A N 1
ATOM 820 C CA . LEU A 1 120 ? 85.849 84.812 -36.690 1.00 25.87 344 LEU A CA 1
ATOM 821 C C . LEU A 1 120 ? 85.112 86.014 -36.042 1.00 31.48 344 LEU A C 1
ATOM 822 O O . LEU A 1 120 ? 85.672 86.677 -35.159 1.00 33.55 344 LEU A O 1
ATOM 827 N N . SER A 1 121 ? 83.884 86.279 -36.475 1.00 31.03 345 SER A N 1
ATOM 828 C CA . SER A 1 121 ? 83.068 87.356 -35.916 1.00 32.84 345 SER A CA 1
ATOM 829 C C . SER A 1 121 ? 81.645 87.124 -36.392 1.00 28.44 345 SER A C 1
ATOM 830 O O . SER A 1 121 ? 81.450 86.491 -37.430 1.00 30.26 345 SER A O 1
ATOM 833 N N . GLY A 1 122 ? 80.639 87.599 -35.660 1.00 24.07 346 GLY A N 1
ATOM 834 C CA . GLY A 1 122 ? 79.331 87.231 -36.059 1.00 19.07 346 GLY A CA 1
ATOM 835 C C . GLY A 1 122 ? 79.187 85.711 -35.941 1.00 16.79 346 GLY A C 1
ATOM 836 O O . GLY A 1 122 ? 80.053 85.068 -35.400 1.00 18.93 346 GLY A O 1
ATOM 837 N N . ASP A 1 123 ? 78.051 85.197 -36.370 1.00 17.96 347 ASP A N 1
ATOM 838 C CA . ASP A 1 123 ? 77.738 83.777 -36.470 1.00 12.55 347 ASP A CA 1
ATOM 839 C C . ASP A 1 123 ? 78.642 83.032 -37.399 1.00 11.32 347 ASP A C 1
ATOM 840 O O . ASP A 1 123 ? 78.593 83.227 -38.595 1.00 14.63 347 ASP A O 1
ATOM 845 N N . PRO A 1 124 ? 79.479 82.170 -36.845 1.00 11.23 348 PRO A N 1
ATOM 846 C CA . PRO A 1 124 ? 80.451 81.456 -37.677 1.00 13.19 348 PRO A CA 1
ATOM 847 C C . PRO A 1 124 ? 79.886 80.227 -38.391 1.00 8.81 348 PRO A C 1
ATOM 848 O O . PRO A 1 124 ? 80.592 79.619 -39.207 1.00 10.47 348 PRO A O 1
ATOM 852 N N . MET A 1 125 ? 78.645 79.861 -38.085 1.00 9.03 349 MET A N 1
ATOM 853 C CA . MET A 1 125 ? 78.111 78.588 -38.560 1.00 8.27 349 MET A CA 1
ATOM 854 C C . MET A 1 125 ? 77.331 78.728 -39.859 1.00 7.70 349 MET A C 1
ATOM 855 O O . MET A 1 125 ? 76.611 79.705 -40.065 1.00 11.18 349 MET A O 1
ATOM 860 N N . SER A 1 126 ? 77.484 77.737 -40.726 1.00 9.47 350 SER A N 1
ATOM 861 C CA . SER A 1 126 ? 76.637 77.602 -41.906 1.00 10.15 350 SER A CA 1
ATOM 862 C C . SER A 1 126 ? 75.993 76.226 -41.852 1.00 9.98 350 SER A C 1
ATOM 863 O O . SER A 1 126 ? 76.638 75.244 -41.470 1.00 12.73 350 SER A O 1
ATOM 866 N N . ARG A 1 127 ? 74.719 76.141 -42.217 1.00 11.28 351 ARG A N 1
ATOM 867 C CA . ARG A 1 127 ? 74.082 74.842 -42.353 1.00 8.49 351 ARG A CA 1
ATOM 868 C C . ARG A 1 127 ? 74.042 74.486 -43.832 1.00 8.90 351 ARG A C 1
ATOM 869 O O . ARG A 1 127 ? 73.425 75.197 -44.641 1.00 11.32 351 ARG A O 1
ATOM 877 N N . LEU A 1 128 ? 74.738 73.407 -44.186 1.00 8.76 352 LEU A N 1
ATOM 878 C CA . LEU A 1 128 ? 74.762 72.925 -45.561 1.00 8.10 352 LEU A CA 1
ATOM 879 C C . LEU A 1 128 ? 73.674 71.883 -45.746 1.00 9.24 352 LEU A C 1
ATOM 880 O O . LEU A 1 128 ? 73.657 70.857 -45.059 1.00 9.13 352 LEU A O 1
ATOM 885 N N . ASP A 1 129 ? 72.757 72.163 -46.663 1.00 8.57 353 ASP A N 1
ATOM 886 C CA . ASP A 1 129 ? 71.647 71.270 -46.937 1.00 9.71 353 ASP A CA 1
ATOM 887 C C . ASP A 1 129 ? 71.977 70.455 -48.189 1.00 11.01 353 ASP A C 1
ATOM 888 O O . ASP A 1 129 ? 72.079 70.985 -49.297 1.00 10.17 353 ASP A O 1
ATOM 893 N N . VAL A 1 130 ? 72.176 69.157 -47.983 1.00 9.31 354 VAL A N 1
ATOM 894 C CA . VAL A 1 130 ? 72.741 68.283 -49.006 1.00 8.78 354 VAL A CA 1
ATOM 895 C C . VAL A 1 130 ? 71.751 67.212 -49.431 1.00 9.16 354 VAL A C 1
ATOM 896 O O . VAL A 1 130 ? 71.215 66.483 -48.586 1.00 11.93 354 VAL A O 1
ATOM 900 N N . LYS A 1 131 ? 71.512 67.114 -50.736 1.00 11.10 355 LYS A N 1
ATOM 901 C CA . LYS A 1 131 ? 70.652 66.065 -51.274 1.00 8.69 355 LYS A CA 1
ATOM 902 C C . LYS A 1 131 ? 71.497 64.947 -51.872 1.00 9.12 355 LYS A C 1
ATOM 903 O O . LYS A 1 131 ? 72.586 65.193 -52.400 1.00 12.46 355 LYS A O 1
ATOM 909 N N . GLN A 1 132 ? 70.991 63.721 -51.780 1.00 10.46 356 GLN A N 1
ATOM 910 C CA . GLN A 1 132 ? 71.675 62.564 -52.354 1.00 11.98 356 GLN A CA 1
ATOM 911 C C . GLN A 1 132 ? 71.138 62.276 -53.749 1.00 16.16 356 GLN A C 1
ATOM 912 O O . GLN A 1 132 ? 70.548 61.223 -54.015 1.00 20.85 356 GLN A O 1
ATOM 918 N N . ASN A 1 133 ? 71.339 63.250 -54.630 1.00 14.06 357 ASN A N 1
ATOM 919 C CA . ASN A 1 133 ? 70.965 63.111 -56.031 1.00 13.09 357 ASN A CA 1
ATOM 920 C C . ASN A 1 133 ? 72.215 63.029 -56.912 1.00 14.33 357 ASN A C 1
ATOM 921 O O . ASN A 1 133 ? 73.289 62.687 -56.421 1.00 14.38 357 ASN A O 1
ATOM 926 N N . ALA A 1 134 ? 72.092 63.319 -58.201 1.00 18.25 358 ALA A N 1
ATOM 927 C CA . ALA A 1 134 ? 73.215 63.092 -59.121 1.00 17.69 358 ALA A CA 1
ATOM 928 C C . ALA A 1 134 ? 74.548 63.786 -58.769 1.00 15.83 358 ALA A C 1
ATOM 929 O O . ALA A 1 134 ? 75.606 63.165 -58.885 1.00 21.05 358 ALA A O 1
ATOM 931 N N . PRO A 1 135 ? 74.511 65.063 -58.337 1.00 14.18 359 PRO A N 1
ATOM 932 C CA . PRO A 1 135 ? 75.789 65.696 -57.982 1.00 16.82 359 PRO A CA 1
ATOM 933 C C . PRO A 1 135 ? 76.413 65.209 -56.668 1.00 18.03 359 PRO A C 1
ATOM 934 O O . PRO A 1 135 ? 77.500 65.670 -56.311 1.00 16.60 359 PRO A O 1
ATOM 938 N N . PHE A 1 136 ? 75.736 64.307 -55.962 1.00 13.25 360 PHE A N 1
ATOM 939 C CA . PHE A 1 136 ? 76.279 63.714 -54.744 1.00 11.60 360 PHE A CA 1
ATOM 940 C C . PHE A 1 136 ? 77.295 62.655 -55.159 1.00 10.49 360 PHE A C 1
ATOM 941 O O . PHE A 1 136 ? 76.937 61.520 -55.484 1.00 12.71 360 PHE A O 1
ATOM 949 N N . ALA A 1 137 ? 78.565 63.051 -55.166 1.00 11.30 361 ALA A N 1
ATOM 950 C CA . ALA A 1 137 ? 79.642 62.186 -55.649 1.00 13.19 361 ALA A CA 1
ATOM 951 C C . ALA A 1 137 ? 80.792 62.093 -54.654 1.00 11.08 361 ALA A C 1
ATOM 952 O O . ALA A 1 137 ? 81.924 62.465 -54.973 1.00 13.64 361 ALA A O 1
ATOM 954 N N . PRO A 1 138 ? 80.520 61.583 -53.445 1.00 11.41 362 PRO A N 1
ATOM 955 C CA . PRO A 1 138 ? 81.597 61.614 -52.445 1.00 14.14 362 PRO A CA 1
ATOM 956 C C . PRO A 1 138 ? 82.826 60.761 -52.788 1.00 14.33 362 PRO A C 1
ATOM 957 O O . PRO A 1 138 ? 83.926 61.123 -52.368 1.00 11.86 362 PRO A O 1
ATOM 961 N N . HIS A 1 139 ? 82.670 59.676 -53.542 1.00 10.97 363 HIS A N 1
ATOM 962 C CA . HIS A 1 139 ? 83.848 58.905 -53.937 1.00 7.91 363 HIS A CA 1
ATOM 963 C C . HIS A 1 139 ? 84.768 59.746 -54.811 1.00 6.89 363 HIS A C 1
ATOM 964 O O . HIS A 1 139 ? 85.982 59.747 -54.629 1.00 9.26 363 HIS A O 1
ATOM 971 N N . LEU A 1 140 ? 84.172 60.473 -55.751 1.00 9.83 364 LEU A N 1
ATOM 972 C CA . LEU A 1 140 ? 84.909 61.408 -56.591 1.00 10.41 364 LEU A CA 1
ATOM 973 C C . LEU A 1 140 ? 85.462 62.589 -55.814 1.00 10.26 364 LEU A C 1
ATOM 974 O O . LEU A 1 140 ? 86.445 63.210 -56.224 1.00 17.21 364 LEU A O 1
ATOM 979 N N . GLY A 1 141 ? 84.804 62.922 -54.710 1.00 12.44 365 GLY A N 1
ATOM 980 C CA . GLY A 1 141 ? 85.290 63.964 -53.828 1.00 12.86 365 GLY A CA 1
ATOM 981 C C . GLY A 1 141 ? 84.556 65.285 -53.948 1.00 10.66 365 GLY A C 1
ATOM 982 O O . GLY A 1 141 ? 85.119 66.333 -53.648 1.00 9.41 365 GLY A O 1
ATOM 983 N N . SER A 1 142 ? 83.302 65.247 -54.387 1.00 9.74 366 SER A N 1
ATOM 984 C CA . SER A 1 142 ? 82.505 66.467 -54.410 1.00 11.29 366 SER A CA 1
ATOM 985 C C . SER A 1 142 ? 81.034 66.214 -54.120 1.00 10.42 366 SER A C 1
ATOM 986 O O . SER A 1 142 ? 80.471 65.186 -54.508 1.00 12.05 366 SER A O 1
ATOM 989 N N . ILE A 1 143 ? 80.423 67.163 -53.418 1.00 10.49 367 ILE A N 1
ATOM 990 C CA . ILE A 1 143 ? 78.982 67.168 -53.217 1.00 11.63 367 ILE A CA 1
ATOM 991 C C . ILE A 1 143 ? 78.484 68.581 -53.444 1.00 12.39 367 ILE A C 1
ATOM 992 O O . ILE A 1 143 ? 79.271 69.531 -53.442 1.00 14.44 367 ILE A O 1
ATOM 997 N N . GLU A 1 144 ? 77.184 68.730 -53.659 1.00 11.11 368 GLU A N 1
ATOM 998 C CA . GLU A 1 144 ? 76.605 70.059 -53.758 1.00 11.03 368 GLU A CA 1
ATOM 999 C C . GLU A 1 144 ? 75.711 70.328 -52.556 1.00 11.18 368 GLU A C 1
ATOM 1000 O O . GLU A 1 144 ? 75.317 69.403 -51.850 1.00 12.73 368 GLU A O 1
ATOM 1006 N N . PHE A 1 145 ? 75.429 71.601 -52.307 1.00 11.32 369 PHE A N 1
ATOM 1007 C CA . PHE A 1 145 ? 74.556 71.976 -51.200 1.00 11.03 369 PHE A CA 1
ATOM 1008 C C . PHE A 1 145 ? 73.831 73.279 -51.488 1.00 11.38 369 PHE A C 1
ATOM 1009 O O . PHE A 1 145 ? 74.221 74.047 -52.375 1.00 13.89 369 PHE A O 1
ATOM 1017 N N . THR A 1 146 ? 72.765 73.516 -50.739 1.00 12.17 370 THR A N 1
ATOM 1018 C CA . THR A 1 146 ? 72.175 74.838 -50.656 1.00 13.38 370 THR A CA 1
ATOM 1019 C C . THR A 1 146 ? 72.327 75.267 -49.205 1.00 8.97 370 THR A C 1
ATOM 1020 O O . THR A 1 146 ? 72.468 74.416 -48.316 1.00 10.75 370 THR A O 1
ATOM 1024 N N . SER A 1 147 ? 72.333 76.572 -48.964 1.00 12.49 371 SER A N 1
ATOM 1025 C CA . SER A 1 147 ? 72.477 77.096 -47.612 1.00 11.57 371 SER A CA 1
ATOM 1026 C C . SER A 1 147 ? 71.823 78.459 -47.502 1.00 12.74 371 SER A C 1
ATOM 1027 O O . SER A 1 147 ? 71.878 79.262 -48.433 1.00 16.36 371 SER A O 1
ATOM 1030 N N . ASP A 1 148 ? 71.203 78.724 -46.361 1.00 12.26 372 ASP A N 1
ATOM 1031 C CA . ASP A 1 148 ? 70.645 80.046 -46.114 1.00 14.24 372 ASP A CA 1
ATOM 1032 C C . ASP A 1 148 ? 71.728 81.001 -45.619 1.00 14.06 372 ASP A C 1
ATOM 1033 O O . ASP A 1 148 ? 71.501 82.203 -45.495 1.00 18.29 372 ASP A O 1
ATOM 1038 N N . GLN A 1 149 ? 72.911 80.456 -45.353 1.00 12.87 373 GLN A N 1
ATOM 1039 C CA . GLN A 1 149 ? 74.054 81.274 -44.975 1.00 13.06 373 GLN A CA 1
ATOM 1040 C C . GLN A 1 149 ? 74.967 81.419 -46.190 1.00 16.76 373 GLN A C 1
ATOM 1041 O O . GLN A 1 149 ? 74.592 81.023 -47.295 1.00 20.15 373 GLN A O 1
ATOM 1047 N N . ASP A 1 150 ? 76.152 81.994 -46.000 1.00 16.96 374 ASP A N 1
ATOM 1048 C CA . ASP A 1 150 ? 77.072 82.216 -47.117 1.00 18.05 374 ASP A CA 1
ATOM 1049 C C . ASP A 1 150 ? 78.461 81.635 -46.830 1.00 15.22 374 ASP A C 1
ATOM 1050 O O . ASP A 1 150 ? 79.433 82.377 -46.718 1.00 17.33 374 ASP A O 1
ATOM 1055 N N . PRO A 1 151 ? 78.552 80.298 -46.713 1.00 14.60 375 PRO A N 1
ATOM 1056 C CA . PRO A 1 151 ? 79.848 79.673 -46.439 1.00 14.89 375 PRO A CA 1
ATOM 1057 C C . PRO A 1 151 ? 80.839 79.880 -47.578 1.00 12.46 375 PRO A C 1
ATOM 1058 O O . PRO A 1 151 ? 80.458 79.832 -48.750 1.00 15.00 375 PRO A O 1
ATOM 1062 N N . THR A 1 152 ? 82.095 80.131 -47.223 1.00 15.24 376 THR A N 1
ATOM 1063 C CA . THR A 1 152 ? 83.174 80.247 -48.196 1.00 14.68 376 THR A CA 1
ATOM 1064 C C . THR A 1 152 ? 84.401 79.514 -47.674 1.00 13.25 376 THR A C 1
ATOM 1065 O O . THR A 1 152 ? 84.495 79.203 -46.485 1.00 14.02 376 THR A O 1
ATOM 1069 N N . GLY A 1 153 ? 85.337 79.229 -48.570 1.00 14.39 377 GLY A N 1
ATOM 1070 C CA . GLY A 1 153 ? 86.596 78.610 -48.195 1.00 13.40 377 GLY A CA 1
ATOM 1071 C C . GLY A 1 153 ? 86.494 77.227 -47.570 1.00 9.65 377 GLY A C 1
ATOM 1072 O O . GLY A 1 153 ? 85.633 76.421 -47.930 1.00 12.30 377 GLY A O 1
ATOM 1073 N N . ASP A 1 154 ? 87.394 76.973 -46.624 1.00 12.19 378 ASP A N 1
ATOM 1074 C CA . ASP A 1 154 ? 87.573 75.675 -45.982 1.00 10.62 378 ASP A CA 1
ATOM 1075 C C . ASP A 1 154 ? 86.547 75.501 -44.862 1.00 11.38 378 ASP A C 1
ATOM 1076 O O . ASP A 1 154 ? 86.658 76.127 -43.808 1.00 14.40 378 ASP A O 1
ATOM 1081 N N . GLN A 1 155 ? 85.551 74.648 -45.100 1.00 9.50 379 GLN A N 1
ATOM 1082 C CA . GLN A 1 155 ? 84.473 74.420 -44.140 1.00 8.82 379 GLN A CA 1
ATOM 1083 C C . GLN A 1 155 ? 84.590 73.044 -43.504 1.00 8.83 379 GLN A C 1
ATOM 1084 O O . GLN A 1 155 ? 84.768 72.042 -44.202 1.00 10.04 379 GLN A O 1
ATOM 1090 N N . LEU A 1 156 ? 84.491 72.997 -42.177 1.00 8.62 380 LEU A N 1
ATOM 1091 C CA . LEU A 1 156 ? 84.543 71.744 -41.438 1.00 7.67 380 LEU A CA 1
ATOM 1092 C C . LEU A 1 156 ? 83.314 71.638 -40.569 1.00 7.88 380 LEU A C 1
ATOM 1093 O O . LEU A 1 156 ? 82.950 72.585 -39.873 1.00 10.74 380 LEU A O 1
ATOM 1098 N N . GLY A 1 157 ? 82.665 70.482 -40.612 1.00 10.17 381 GLY A N 1
ATOM 1099 C CA . GLY A 1 157 ? 81.443 70.332 -39.849 1.00 16.59 381 GLY A CA 1
ATOM 1100 C C . GLY A 1 157 ? 80.965 68.926 -39.581 1.00 9.07 381 GLY A C 1
ATOM 1101 O O . GLY A 1 157 ? 81.627 67.937 -39.904 1.00 9.07 381 GLY A O 1
ATOM 1102 N N . THR A 1 158 ? 79.787 68.866 -38.975 1.00 7.41 382 THR A N 1
ATOM 1103 C CA . THR A 1 158 ? 79.215 67.630 -38.469 1.00 8.64 382 THR A CA 1
ATOM 1104 C C . THR A 1 158 ? 77.763 67.507 -38.912 1.00 9.68 382 THR A C 1
ATOM 1105 O O . THR A 1 158 ? 77.029 68.497 -38.931 1.00 11.96 382 THR A O 1
ATOM 1109 N N . LEU A 1 159 ? 77.352 66.297 -39.280 1.00 8.16 383 LEU A N 1
ATOM 1110 C CA . LEU A 1 159 ? 75.945 66.028 -39.575 1.00 10.02 383 LEU A CA 1
ATOM 1111 C C . LEU A 1 159 ? 75.086 66.402 -38.373 1.00 9.36 383 LEU A C 1
ATOM 1112 O O . LEU A 1 159 ? 75.297 65.888 -37.273 1.00 9.60 383 LEU A O 1
ATOM 1117 N N . ALA A 1 160 ? 74.120 67.293 -38.586 1.00 8.03 384 ALA A N 1
ATOM 1118 C CA . ALA A 1 160 ? 73.268 67.779 -37.501 1.00 8.53 384 ALA A CA 1
ATOM 1119 C C . ALA A 1 160 ? 71.916 67.071 -37.439 1.00 7.61 384 ALA A C 1
ATOM 1120 O O . ALA A 1 160 ? 71.440 66.727 -36.358 1.00 10.35 384 ALA A O 1
ATOM 1122 N N . TRP A 1 161 ? 71.296 66.884 -38.602 1.00 8.17 385 TRP A N 1
ATOM 1123 C CA . TRP A 1 161 ? 70.013 66.193 -38.703 1.00 9.05 385 TRP A CA 1
ATOM 1124 C C . TRP A 1 161 ? 69.752 65.717 -40.127 1.00 11.48 385 TRP A C 1
ATOM 1125 O O . TRP A 1 161 ? 70.434 66.139 -41.057 1.00 10.86 385 TRP A O 1
ATOM 1136 N N . VAL A 1 162 ? 68.778 64.825 -40.285 1.00 7.66 386 VAL A N 1
ATOM 1137 C CA . VAL A 1 162 ? 68.426 64.306 -41.605 1.00 10.42 386 VAL A CA 1
ATOM 1138 C C . VAL A 1 162 ? 66.924 64.430 -41.845 1.00 10.07 386 VAL A C 1
ATOM 1139 O O . VAL A 1 162 ? 66.143 64.500 -40.897 1.00 11.35 386 VAL A O 1
ATOM 1143 N N . SER A 1 163 ? 66.525 64.463 -43.114 1.00 10.87 387 SER A N 1
ATOM 1144 C CA . SER A 1 163 ? 65.120 64.615 -43.487 1.00 9.01 387 SER A CA 1
ATOM 1145 C C . SER A 1 163 ? 64.865 63.884 -44.814 1.00 10.82 387 SER A C 1
ATOM 1146 O O . SER A 1 163 ? 65.821 63.506 -45.494 1.00 12.47 387 SER A O 1
ATOM 1149 N N . PRO A 1 164 ? 63.585 63.657 -45.175 1.00 13.33 388 PRO A N 1
ATOM 1150 C CA . PRO A 1 164 ? 63.284 62.900 -46.399 1.00 12.39 388 PRO A CA 1
ATOM 1151 C C . PRO A 1 164 ? 63.826 63.543 -47.679 1.00 13.57 388 PRO A C 1
ATOM 1152 O O . PRO A 1 164 ? 63.918 64.766 -47.774 1.00 15.39 388 PRO A O 1
ATOM 1156 N N . SER A 1 165 ? 64.180 62.716 -48.656 1.00 11.77 389 SER A N 1
ATOM 1157 C CA . SER A 1 165 ? 64.702 63.218 -49.922 1.00 13.44 389 SER A CA 1
ATOM 1158 C C . SER A 1 165 ? 63.602 63.894 -50.725 1.00 17.24 389 SER A C 1
ATOM 1159 O O . SER A 1 165 ? 63.853 64.843 -51.466 1.00 18.91 389 SER A O 1
ATOM 1162 N N . THR A 1 166 ? 62.384 63.386 -50.578 1.00 18.13 390 THR A N 1
ATOM 1163 C CA . THR A 1 166 ? 61.234 63.940 -51.275 1.00 19.46 390 THR A CA 1
ATOM 1164 C C . THR A 1 166 ? 60.097 64.155 -50.285 1.00 19.08 390 THR A C 1
ATOM 1165 O O . THR A 1 166 ? 60.034 63.490 -49.255 1.00 23.24 390 THR A O 1
ATOM 1169 N N . SER A 1 167 ? 59.196 65.077 -50.602 1.00 22.83 391 SER A N 1
ATOM 1170 C CA . SER A 1 167 ? 58.114 65.428 -49.688 1.00 22.42 391 SER A CA 1
ATOM 1171 C C . SER A 1 167 ? 57.230 64.243 -49.321 1.00 32.00 391 SER A C 1
ATOM 1172 O O . SER A 1 167 ? 56.922 63.397 -50.159 1.00 35.81 391 SER A O 1
ATOM 1175 N N . GLY A 1 168 ? 56.837 64.191 -48.055 1.00 34.64 392 GLY A N 1
ATOM 1176 C CA . GLY A 1 168 ? 55.934 63.159 -47.586 1.00 39.10 392 GLY A CA 1
ATOM 1177 C C . GLY A 1 168 ? 56.567 61.787 -47.459 1.00 35.42 392 GLY A C 1
ATOM 1178 O O . GLY A 1 168 ? 55.924 60.853 -46.988 1.00 44.42 392 GLY A O 1
ATOM 1179 N N . ALA A 1 169 ? 57.823 61.653 -47.877 1.00 34.65 393 ALA A N 1
ATOM 1180 C CA . ALA A 1 169 ? 58.513 60.372 -47.764 1.00 25.73 393 ALA A CA 1
ATOM 1181 C C . ALA A 1 169 ? 59.076 60.194 -46.366 1.00 24.15 393 ALA A C 1
ATOM 1182 O O . ALA A 1 169 ? 58.944 61.074 -45.513 1.00 29.86 393 ALA A O 1
ATOM 1184 N N . ARG A 1 170 ? 59.699 59.052 -46.118 1.00 24.81 394 ARG A N 1
ATOM 1185 C CA . ARG A 1 170 ? 60.253 58.783 -44.802 1.00 23.37 394 ARG A CA 1
ATOM 1186 C C . ARG A 1 170 ? 61.759 58.573 -44.889 1.00 26.42 394 ARG A C 1
ATOM 1187 O O . ARG A 1 170 ? 62.300 58.323 -45.965 1.00 38.54 394 ARG A O 1
ATOM 1195 N N . VAL A 1 171 ? 62.430 58.695 -43.748 1.00 14.56 395 VAL A N 1
ATOM 1196 C CA . VAL A 1 171 ? 63.857 58.417 -43.691 1.00 13.23 395 VAL A CA 1
ATOM 1197 C C . VAL A 1 171 ? 64.072 57.031 -43.099 1.00 13.87 395 VAL A C 1
ATOM 1198 O O . VAL A 1 171 ? 63.489 56.693 -42.070 1.00 14.81 395 VAL A O 1
ATOM 1202 N N . ASP A 1 172 ? 64.898 56.231 -43.766 1.00 13.43 396 ASP A N 1
ATOM 1203 C CA . ASP A 1 172 ? 65.293 54.925 -43.252 1.00 13.34 396 ASP A CA 1
ATOM 1204 C C . ASP A 1 172 ? 66.792 54.945 -42.973 1.00 11.17 396 ASP A C 1
ATOM 1205 O O . ASP A 1 172 ? 67.592 54.813 -43.898 1.00 12.32 396 ASP A O 1
ATOM 1210 N N . PRO A 1 173 ? 67.178 55.089 -41.695 1.00 12.99 397 PRO A N 1
ATOM 1211 C CA . PRO A 1 173 ? 68.604 55.208 -41.377 1.00 15.46 397 PRO A CA 1
ATOM 1212 C C . PRO A 1 173 ? 69.355 53.877 -41.446 1.00 10.35 397 PRO A C 1
ATOM 1213 O O . PRO A 1 173 ? 70.549 53.840 -41.146 1.00 12.41 397 PRO A O 1
ATOM 1217 N N . TRP A 1 174 ? 68.670 52.806 -41.839 1.00 10.80 398 TRP A N 1
ATOM 1218 C CA . TRP A 1 174 ? 69.320 51.513 -42.037 1.00 11.97 398 TRP A CA 1
ATOM 1219 C C . TRP A 1 174 ? 69.954 51.398 -43.427 1.00 13.35 398 TRP A C 1
ATOM 1220 O O . TRP A 1 174 ? 70.692 50.453 -43.707 1.00 13.99 398 TRP A O 1
ATOM 1231 N N . LYS A 1 175 ? 69.666 52.368 -44.289 1.00 13.40 399 LYS A N 1
ATOM 1232 C CA . LYS A 1 175 ? 70.244 52.408 -45.633 1.00 11.54 399 LYS A CA 1
ATOM 1233 C C . LYS A 1 175 ? 71.593 53.141 -45.655 1.00 8.54 399 LYS A C 1
ATOM 1234 O O . LYS A 1 175 ? 71.893 53.927 -44.762 1.00 9.32 399 LYS A O 1
ATOM 1240 N N . ILE A 1 176 ? 72.393 52.859 -46.681 1.00 9.75 400 ILE A N 1
ATOM 1241 C CA . ILE A 1 176 ? 73.626 53.599 -46.918 1.00 10.43 400 ILE A CA 1
ATOM 1242 C C . ILE A 1 176 ? 73.546 54.385 -48.235 1.00 10.75 400 ILE A C 1
ATOM 1243 O O . ILE A 1 176 ? 72.668 54.120 -49.061 1.00 11.27 400 ILE A O 1
ATOM 1248 N N . PRO A 1 177 ? 74.439 55.371 -48.422 1.00 9.34 401 PRO A N 1
ATOM 1249 C CA . PRO A 1 177 ? 74.391 56.140 -49.666 1.00 8.97 401 PRO A CA 1
ATOM 1250 C C . PRO A 1 177 ? 74.912 55.356 -50.859 1.00 10.32 401 PRO A C 1
ATOM 1251 O O . PRO A 1 177 ? 75.522 54.298 -50.698 1.00 10.91 401 PRO A O 1
ATOM 1255 N N . SER A 1 178 ? 74.645 55.885 -52.051 1.00 11.23 402 SER A N 1
ATOM 1256 C CA . SER A 1 178 ? 75.386 55.525 -53.247 1.00 12.07 402 SER A CA 1
ATOM 1257 C C . SER A 1 178 ? 76.516 56.539 -53.338 1.00 12.56 402 SER A C 1
ATOM 1258 O O . SER A 1 178 ? 76.268 57.741 -53.361 1.00 15.91 402 SER A O 1
ATOM 1261 N N . TYR A 1 179 ? 77.756 56.067 -53.375 1.00 14.31 403 TYR A N 1
ATOM 1262 C CA . TYR A 1 179 ? 78.898 56.976 -53.293 1.00 13.61 403 TYR A CA 1
ATOM 1263 C C . TYR A 1 179 ? 79.294 57.521 -54.654 1.00 14.76 403 TYR A C 1
ATOM 1264 O O . TYR A 1 179 ? 80.173 58.378 -54.779 1.00 15.40 403 TYR A O 1
ATOM 1273 N N . GLY A 1 180 ? 78.609 56.999 -55.672 1.00 18.97 404 GLY A N 1
ATOM 1274 C CA . GLY A 1 180 ? 78.636 57.563 -57.019 1.00 26.46 404 GLY A CA 1
ATOM 1275 C C . GLY A 1 180 ? 78.914 56.545 -58.100 1.00 32.38 404 GLY A C 1
ATOM 1276 O O . GLY A 1 180 ? 79.243 55.389 -57.816 1.00 32.85 404 GLY A O 1
ATOM 1277 N N . SER A 1 181 ? 78.880 56.987 -59.350 1.00 31.57 405 SER A N 1
ATOM 1278 C CA . SER A 1 181 ? 79.114 56.111 -60.504 1.00 37.59 405 SER A CA 1
ATOM 1279 C C . SER A 1 181 ? 80.580 55.749 -60.743 1.00 34.40 405 SER A C 1
ATOM 1280 O O . SER A 1 181 ? 80.881 54.952 -61.627 1.00 39.09 405 SER A O 1
ATOM 1283 N N . THR A 1 182 ? 81.493 56.327 -59.971 1.00 30.66 406 THR A N 1
ATOM 1284 C CA . THR A 1 182 ? 82.907 55.991 -60.122 1.00 34.82 406 THR A CA 1
ATOM 1285 C C . THR A 1 182 ? 83.296 54.809 -59.260 1.00 38.13 406 THR A C 1
ATOM 1286 O O . THR A 1 182 ? 84.408 54.287 -59.362 1.00 28.78 406 THR A O 1
ATOM 1290 N N . VAL A 1 183 ? 82.367 54.390 -58.411 1.00 31.90 407 VAL A N 1
ATOM 1291 C CA . VAL A 1 183 ? 82.566 53.215 -57.578 1.00 28.22 407 VAL A CA 1
ATOM 1292 C C . VAL A 1 183 ? 82.517 51.961 -58.438 1.00 33.63 407 VAL A C 1
ATOM 1293 O O . VAL A 1 183 ? 81.594 51.775 -59.231 1.00 37.26 407 VAL A O 1
ATOM 1297 N N . THR A 1 184 ? 83.530 51.114 -58.289 1.00 32.95 408 THR A N 1
ATOM 1298 C CA . THR A 1 184 ? 83.603 49.847 -59.010 1.00 32.39 408 THR A CA 1
ATOM 1299 C C . THR A 1 184 ? 83.937 48.739 -58.021 1.00 29.11 408 THR A C 1
ATOM 1300 O O . THR A 1 184 ? 83.975 48.970 -56.812 1.00 31.19 408 THR A O 1
ATOM 1304 N N . THR A 1 187 ? 86.630 49.476 -55.402 1.00 31.55 411 THR A N 1
ATOM 1305 C CA . THR A 1 187 ? 86.339 50.368 -54.292 1.00 25.28 411 THR A CA 1
ATOM 1306 C C . THR A 1 187 ? 86.133 49.550 -53.027 1.00 28.15 411 THR A C 1
ATOM 1307 O O . THR A 1 187 ? 85.374 48.586 -53.024 1.00 30.19 411 THR A O 1
ATOM 1311 N N . HIS A 1 188 ? 86.833 49.929 -51.965 1.00 24.25 412 HIS A N 1
ATOM 1312 C CA . HIS A 1 188 ? 86.756 49.193 -50.713 1.00 21.54 412 HIS A CA 1
ATOM 1313 C C . HIS A 1 188 ? 85.502 49.536 -49.907 1.00 26.03 412 HIS A C 1
ATOM 1314 O O . HIS A 1 188 ? 85.610 49.968 -48.762 1.00 32.02 412 HIS A O 1
ATOM 1321 N N . LEU A 1 189 ? 84.323 49.361 -50.504 1.00 22.55 413 LEU A N 1
ATOM 1322 C CA . LEU A 1 189 ? 83.091 49.376 -49.713 1.00 18.92 413 LEU A CA 1
ATOM 1323 C C . LEU A 1 189 ? 83.164 48.229 -48.720 1.00 19.51 413 LEU A C 1
ATOM 1324 O O . LEU A 1 189 ? 83.542 47.113 -49.083 1.00 20.73 413 LEU A O 1
ATOM 1329 N N . ALA A 1 190 ? 82.795 48.495 -47.473 1.00 11.75 414 ALA A N 1
ATOM 1330 C CA . ALA A 1 190 ? 82.654 47.423 -46.502 1.00 12.76 414 ALA A CA 1
ATOM 1331 C C . ALA A 1 190 ? 81.552 46.488 -46.997 1.00 10.90 414 ALA A C 1
ATOM 1332 O O . ALA A 1 190 ? 80.530 46.951 -47.503 1.00 11.72 414 ALA A O 1
ATOM 1334 N N . PRO A 1 191 ? 81.764 45.171 -46.874 1.00 12.83 415 PRO A N 1
ATOM 1335 C CA . PRO A 1 191 ? 80.807 44.206 -47.421 1.00 13.39 415 PRO A CA 1
ATOM 1336 C C . PRO A 1 191 ? 79.545 44.114 -46.578 1.00 13.75 415 PRO A C 1
ATOM 1337 O O . PRO A 1 191 ? 79.543 44.584 -45.435 1.00 15.28 415 PRO A O 1
ATOM 1341 N N . PRO A 1 192 ? 78.475 43.523 -47.130 1.00 12.89 416 PRO A N 1
ATOM 1342 C CA . PRO A 1 192 ? 77.248 43.369 -46.347 1.00 12.72 416 PRO A CA 1
ATOM 1343 C C . PRO A 1 192 ? 77.489 42.473 -45.145 1.00 13.64 416 PRO A C 1
ATOM 1344 O O . PRO A 1 192 ? 78.373 41.615 -45.169 1.00 16.14 416 PRO A O 1
ATOM 1348 N N . ILE A 1 193 ? 76.711 42.688 -44.095 1.00 12.98 417 ILE A N 1
ATOM 1349 C CA . ILE A 1 193 ? 76.758 41.832 -42.922 1.00 15.59 417 ILE A CA 1
ATOM 1350 C C . ILE A 1 193 ? 75.543 40.926 -42.978 1.00 20.79 417 ILE A C 1
ATOM 1351 O O . ILE A 1 193 ? 74.404 41.395 -42.915 1.00 20.33 417 ILE A O 1
ATOM 1356 N N . PHE A 1 194 ? 75.790 39.628 -43.121 1.00 21.73 418 PHE A N 1
ATOM 1357 C CA . PHE A 1 194 ? 74.718 38.646 -43.191 1.00 21.73 418 PHE A CA 1
ATOM 1358 C C . PHE A 1 194 ? 74.500 37.992 -41.838 1.00 21.13 418 PHE A C 1
ATOM 1359 O O . PHE A 1 194 ? 75.459 37.541 -41.201 1.00 26.37 418 PHE A O 1
ATOM 1367 N N . PRO A 1 195 ? 73.240 37.953 -41.383 1.00 24.26 419 PRO A N 1
ATOM 1368 C CA . PRO A 1 195 ? 72.890 37.188 -40.182 1.00 22.50 419 PRO A CA 1
ATOM 1369 C C . PRO A 1 195 ? 73.369 35.747 -40.379 1.00 20.69 419 PRO A C 1
ATOM 1370 O O . PRO A 1 195 ? 73.082 35.156 -41.398 1.00 23.69 419 PRO A O 1
ATOM 1374 N N . PRO A 1 196 ? 74.133 35.219 -39.402 1.00 22.67 420 PRO A N 1
ATOM 1375 C CA . PRO A 1 196 ? 74.691 33.880 -39.625 1.00 23.51 420 PRO A CA 1
ATOM 1376 C C . PRO A 1 196 ? 73.655 32.790 -39.482 1.00 25.63 420 PRO A C 1
ATOM 1377 O O . PRO A 1 196 ? 73.983 31.609 -39.647 1.00 40.74 420 PRO A O 1
ATOM 1381 N N . GLY A 1 197 ? 72.414 33.160 -39.193 1.00 37.20 421 GLY A N 1
ATOM 1382 C CA . GLY A 1 197 ? 71.329 32.200 -39.083 1.00 39.52 421 GLY A CA 1
ATOM 1383 C C . GLY A 1 197 ? 71.472 31.303 -37.878 1.00 35.21 421 GLY A C 1
ATOM 1384 O O . GLY A 1 197 ? 72.222 31.608 -36.947 1.00 25.39 421 GLY A O 1
ATOM 1385 N N . PHE A 1 198 ? 70.755 30.186 -37.904 1.00 36.13 422 PHE A N 1
ATOM 1386 C CA . PHE A 1 198 ? 70.722 29.254 -36.785 1.00 29.59 422 PHE A CA 1
ATOM 1387 C C . PHE A 1 198 ? 70.292 29.962 -35.509 1.00 21.98 422 PHE A C 1
ATOM 1388 O O . PHE A 1 198 ? 70.850 29.740 -34.442 1.00 31.86 422 PHE A O 1
ATOM 1396 N N . GLY A 1 199 ? 69.296 30.828 -35.654 1.00 20.87 423 GLY A N 1
ATOM 1397 C CA . GLY A 1 199 ? 68.709 31.496 -34.515 1.00 21.15 423 GLY A CA 1
ATOM 1398 C C . GLY A 1 199 ? 69.426 32.769 -34.115 1.00 17.49 423 GLY A C 1
ATOM 1399 O O . GLY A 1 199 ? 68.897 33.547 -33.325 1.00 21.80 423 GLY A O 1
ATOM 1400 N N . GLU A 1 200 ? 70.623 32.989 -34.655 1.00 18.68 424 GLU A N 1
ATOM 1401 C CA . GLU A 1 200 ? 71.386 34.181 -34.301 1.00 14.78 424 GLU A CA 1
ATOM 1402 C C . GLU A 1 200 ? 70.873 35.407 -35.044 1.00 15.02 424 GLU A C 1
ATOM 1403 O O . GLU A 1 200 ? 70.442 35.316 -36.197 1.00 22.61 424 GLU A O 1
ATOM 1409 N N . ALA A 1 201 ? 70.906 36.549 -34.364 1.00 11.75 425 ALA A N 1
ATOM 1410 C CA . ALA A 1 201 ? 70.492 37.812 -34.950 1.00 12.17 425 ALA A CA 1
ATOM 1411 C C . ALA A 1 201 ? 71.560 38.854 -34.670 1.00 13.77 425 ALA A C 1
ATOM 1412 O O . ALA A 1 201 ? 72.144 38.872 -33.588 1.00 14.03 425 ALA A O 1
ATOM 1414 N N . ILE A 1 202 ? 71.817 39.714 -35.650 1.00 12.85 426 ILE A N 1
ATOM 1415 C CA . ILE A 1 202 ? 72.778 40.801 -35.485 1.00 11.07 426 ILE A CA 1
ATOM 1416 C C . ILE A 1 202 ? 72.291 41.765 -34.411 1.00 10.22 426 ILE A C 1
ATOM 1417 O O . ILE A 1 202 ? 71.108 42.096 -34.347 1.00 11.88 426 ILE A O 1
ATOM 1422 N N . VAL A 1 203 ? 73.209 42.196 -33.559 1.00 8.73 427 VAL A N 1
ATOM 1423 C CA . VAL A 1 203 ? 72.889 43.176 -32.531 1.00 7.79 427 VAL A CA 1
ATOM 1424 C C . VAL A 1 203 ? 73.177 44.583 -33.040 1.00 9.74 427 VAL A C 1
ATOM 1425 O O . VAL A 1 203 ? 74.281 44.869 -33.507 1.00 11.04 427 VAL A O 1
ATOM 1429 N N . TYR A 1 204 ? 72.169 45.444 -32.966 1.00 10.79 428 TYR A N 1
ATOM 1430 C CA . TYR A 1 204 ? 72.306 46.828 -33.392 1.00 9.28 428 TYR A CA 1
ATOM 1431 C C . TYR A 1 204 ? 72.297 47.743 -32.189 1.00 10.72 428 TYR A C 1
ATOM 1432 O O . TYR A 1 204 ? 71.481 47.592 -31.281 1.00 10.97 428 TYR A O 1
ATOM 1441 N N . PHE A 1 205 ? 73.229 48.687 -32.192 1.00 9.74 429 PHE A N 1
ATOM 1442 C CA . PHE A 1 205 ? 73.368 49.643 -31.110 1.00 8.77 429 PHE A CA 1
ATOM 1443 C C . PHE A 1 205 ? 72.723 50.945 -31.553 1.00 10.44 429 PHE A C 1
ATOM 1444 O O . PHE A 1 205 ? 73.103 51.518 -32.583 1.00 9.78 429 PHE A O 1
ATOM 1452 N N . MET A 1 206 ? 71.724 51.390 -30.792 1.00 9.09 430 MET A N 1
ATOM 1453 C CA . MET A 1 206 ? 70.830 52.463 -31.216 1.00 9.32 430 MET A CA 1
ATOM 1454 C C . MET A 1 206 ? 71.100 53.778 -30.493 1.00 8.51 430 MET A C 1
ATOM 1455 O O . MET A 1 206 ? 71.402 53.785 -29.298 1.00 11.05 430 MET A O 1
ATOM 1460 N N . SER A 1 207 ? 70.962 54.889 -31.215 1.00 10.08 431 SER A N 1
ATOM 1461 C CA . SER A 1 207 ? 71.096 56.216 -30.624 1.00 9.09 431 SER A CA 1
ATOM 1462 C C . SER A 1 207 ? 69.949 57.133 -31.011 1.00 10.68 431 SER A C 1
ATOM 1463 O O . SER A 1 207 ? 69.505 57.132 -32.160 1.00 11.53 431 SER A O 1
ATOM 1466 N N . ASP A 1 208 ? 69.484 57.927 -30.052 1.00 9.68 432 ASP A N 1
ATOM 1467 C CA . ASP A 1 208 ? 68.634 59.068 -30.361 1.00 11.77 432 ASP A CA 1
ATOM 1468 C C . ASP A 1 208 ? 69.384 60.016 -31.291 1.00 10.55 432 ASP A C 1
ATOM 1469 O O . ASP A 1 208 ? 70.564 60.306 -31.079 1.00 12.66 432 ASP A O 1
ATOM 1474 N N . PHE A 1 209 ? 68.694 60.496 -32.319 1.00 11.63 433 PHE A N 1
ATOM 1475 C CA . PHE A 1 209 ? 69.274 61.434 -33.264 1.00 9.75 433 PHE A CA 1
ATOM 1476 C C . PHE A 1 209 ? 68.122 62.099 -33.997 1.00 9.65 433 PHE A C 1
ATOM 1477 O O . PHE A 1 209 ? 67.092 61.464 -34.226 1.00 14.56 433 PHE A O 1
ATOM 1485 N N . PRO A 1 210 ? 68.273 63.385 -34.345 1.00 9.41 434 PRO A N 1
ATOM 1486 C CA . PRO A 1 210 ? 67.140 64.037 -35.015 1.00 11.04 434 PRO A CA 1
ATOM 1487 C C . PRO A 1 210 ? 66.941 63.559 -36.451 1.00 9.88 434 PRO A C 1
ATOM 1488 O O . PRO A 1 210 ? 67.575 64.041 -37.392 1.00 12.36 434 PRO A O 1
ATOM 1492 N N . ILE A 1 211 ? 66.048 62.586 -36.587 1.00 12.50 435 ILE A N 1
ATOM 1493 C CA . ILE A 1 211 ? 65.609 62.088 -37.874 1.00 14.62 435 ILE A CA 1
ATOM 1494 C C . ILE A 1 211 ? 64.208 62.622 -38.070 1.00 14.72 435 ILE A C 1
ATOM 1495 O O . ILE A 1 211 ? 63.278 62.223 -37.368 1.00 18.39 435 ILE A O 1
ATOM 1500 N N . VAL A 1 212 ? 64.055 63.547 -39.005 1.00 13.69 436 VAL A N 1
ATOM 1501 C CA . VAL A 1 212 ? 62.749 64.130 -39.245 1.00 13.70 436 VAL A CA 1
ATOM 1502 C C . VAL A 1 212 ? 61.975 63.239 -40.207 1.00 13.36 436 VAL A C 1
ATOM 1503 O O . VAL A 1 212 ? 62.468 62.907 -41.286 1.00 17.53 436 VAL A O 1
ATOM 1507 N N . SER A 1 213 ? 60.782 62.827 -39.786 1.00 17.63 437 SER A N 1
ATOM 1508 C CA . SER A 1 213 ? 59.934 61.929 -40.568 1.00 23.44 437 SER A CA 1
ATOM 1509 C C . SER A 1 213 ? 60.606 60.575 -40.768 1.00 22.90 437 SER A C 1
ATOM 1510 O O . SER A 1 213 ? 60.652 60.044 -41.882 1.00 28.62 437 SER A O 1
ATOM 1513 N N . GLY A 1 214 ? 61.135 60.023 -39.681 1.00 25.86 438 GLY A N 1
ATOM 1514 C CA . GLY A 1 214 ? 61.734 58.703 -39.720 1.00 24.58 438 GLY A CA 1
ATOM 1515 C C . GLY A 1 214 ? 60.687 57.609 -39.713 1.00 36.71 438 GLY A C 1
ATOM 1516 O O . GLY A 1 214 ? 60.812 56.619 -40.432 1.00 48.54 438 GLY A O 1
ATOM 1517 N N . ALA A 1 217 ? 63.203 57.093 -35.263 1.00 36.76 441 ALA A N 1
ATOM 1518 C CA . ALA A 1 217 ? 63.829 58.155 -34.479 1.00 38.97 441 ALA A CA 1
ATOM 1519 C C . ALA A 1 217 ? 65.190 57.766 -33.918 1.00 38.28 441 ALA A C 1
ATOM 1520 O O . ALA A 1 217 ? 65.801 58.549 -33.189 1.00 30.27 441 ALA A O 1
ATOM 1522 N N . GLN A 1 218 ? 65.660 56.562 -34.234 1.00 27.88 442 GLN A N 1
ATOM 1523 C CA . GLN A 1 218 ? 66.974 56.126 -33.762 1.00 17.93 442 GLN A CA 1
ATOM 1524 C C . GLN A 1 218 ? 67.863 55.598 -34.883 1.00 12.54 442 GLN A C 1
ATOM 1525 O O . GLN A 1 218 ? 67.388 54.965 -35.830 1.00 15.53 442 GLN A O 1
ATOM 1531 N N . VAL A 1 219 ? 69.161 55.861 -34.756 1.00 10.01 443 VAL A N 1
ATOM 1532 C CA . VAL A 1 219 ? 70.144 55.414 -35.739 1.00 8.10 443 VAL A CA 1
ATOM 1533 C C . VAL A 1 219 ? 70.855 54.154 -35.250 1.00 9.93 443 VAL A C 1
ATOM 1534 O O . VAL A 1 219 ? 71.400 54.141 -34.144 1.00 9.71 443 VAL A O 1
ATOM 1538 N N . PRO A 1 220 ? 70.848 53.090 -36.066 1.00 10.76 444 PRO A N 1
ATOM 1539 C CA . PRO A 1 220 ? 71.557 51.863 -35.691 1.00 9.71 444 PRO A CA 1
ATOM 1540 C C . PRO A 1 220 ? 73.021 51.883 -36.112 1.00 7.36 444 PRO A C 1
ATOM 1541 O O . PRO A 1 220 ? 73.373 52.545 -37.087 1.00 10.37 444 PRO A O 1
ATOM 1545 N N . CYS A 1 221 ? 73.862 51.164 -35.378 1.00 8.43 445 CYS A N 1
ATOM 1546 C CA . CYS A 1 221 ? 75.206 50.854 -35.850 1.00 8.42 445 CYS A CA 1
ATOM 1547 C C . CYS A 1 221 ? 75.552 49.446 -35.379 1.00 7.60 445 CYS A C 1
ATOM 1548 O O . CYS A 1 221 ? 74.883 48.905 -34.497 1.00 8.27 445 CYS A O 1
ATOM 1551 N N . THR A 1 222 ? 76.582 48.847 -35.964 1.00 7.74 446 THR A N 1
ATOM 1552 C CA . THR A 1 222 ? 76.918 47.468 -35.623 1.00 9.20 446 THR A CA 1
ATOM 1553 C C . THR A 1 222 ? 78.113 47.299 -34.679 1.00 9.33 446 THR A C 1
ATOM 1554 O O . THR A 1 222 ? 78.320 46.216 -34.146 1.00 11.08 446 THR A O 1
ATOM 1558 N N . LEU A 1 223 ? 78.902 48.357 -34.486 1.00 8.62 447 LEU A N 1
ATOM 1559 C CA . LEU A 1 223 ? 79.913 48.379 -33.423 1.00 10.47 447 LEU A CA 1
ATOM 1560 C C . LEU A 1 223 ? 79.932 49.746 -32.761 1.00 9.73 447 LEU A C 1
ATOM 1561 O O . LEU A 1 223 ? 79.962 50.763 -33.452 1.00 11.02 447 LEU A O 1
ATOM 1566 N N . PRO A 1 224 ? 79.916 49.777 -31.419 1.00 8.77 448 PRO A N 1
ATOM 1567 C CA . PRO A 1 224 ? 80.143 51.059 -30.748 1.00 9.47 448 PRO A CA 1
ATOM 1568 C C . PRO A 1 224 ? 81.506 51.594 -31.172 1.00 10.00 448 PRO A C 1
ATOM 1569 O O . PRO A 1 224 ? 82.418 50.797 -31.415 1.00 9.99 448 PRO A O 1
ATOM 1573 N N . GLN A 1 225 ? 81.651 52.908 -31.284 1.00 8.70 449 GLN A N 1
ATOM 1574 C CA . GLN A 1 225 ? 82.897 53.465 -31.815 1.00 9.55 449 GLN A CA 1
ATOM 1575 C C . GLN A 1 225 ? 84.130 53.066 -31.007 1.00 10.68 449 GLN A C 1
ATOM 1576 O O . GLN A 1 225 ? 85.186 52.794 -31.579 1.00 9.17 449 GLN A O 1
ATOM 1582 N N . GLU A 1 226 ? 83.997 53.011 -29.687 1.00 7.90 450 GLU A N 1
ATOM 1583 C CA . GLU A 1 226 ? 85.143 52.646 -28.854 1.00 7.67 450 GLU A CA 1
ATOM 1584 C C . GLU A 1 226 ? 85.607 51.203 -29.076 1.00 8.36 450 GLU A C 1
ATOM 1585 O O . GLU A 1 226 ? 86.774 50.882 -28.821 1.00 8.62 450 GLU A O 1
ATOM 1591 N N . PHE A 1 227 ? 84.710 50.338 -29.552 1.00 9.17 451 PHE A N 1
ATOM 1592 C CA . PHE A 1 227 ? 85.115 48.992 -29.959 1.00 8.87 451 PHE A CA 1
ATOM 1593 C C . PHE A 1 227 ? 86.064 49.082 -31.152 1.00 9.54 451 PHE A C 1
ATOM 1594 O O . PHE A 1 227 ? 87.083 48.397 -31.197 1.00 9.87 451 PHE A O 1
ATOM 1602 N N . VAL A 1 228 ? 85.719 49.926 -32.123 1.00 8.36 452 VAL A N 1
ATOM 1603 C CA . VAL A 1 228 ? 86.568 50.138 -33.288 1.00 8.67 452 VAL A CA 1
ATOM 1604 C C . VAL A 1 228 ? 87.971 50.601 -32.890 1.00 9.35 452 VAL A C 1
ATOM 1605 O O . VAL A 1 228 ? 88.966 50.001 -33.303 1.00 9.29 452 VAL A O 1
ATOM 1609 N N . SER A 1 229 ? 88.064 51.655 -32.085 1.00 8.43 453 SER A N 1
ATOM 1610 C CA . SER A 1 229 ? 89.386 52.142 -31.691 1.00 9.84 453 SER A CA 1
ATOM 1611 C C . SER A 1 229 ? 90.136 51.116 -30.839 1.00 9.72 453 SER A C 1
ATOM 1612 O O . SER A 1 229 ? 91.355 51.003 -30.932 1.00 13.32 453 SER A O 1
ATOM 1615 N N . HIS A 1 230 ? 89.406 50.356 -30.029 1.00 10.63 454 HIS A N 1
ATOM 1616 C CA . HIS A 1 230 ? 90.011 49.283 -29.237 1.00 9.78 454 HIS A CA 1
ATOM 1617 C C . HIS A 1 230 ? 90.695 48.253 -30.146 1.00 11.09 454 HIS A C 1
ATOM 1618 O O . HIS A 1 230 ? 91.844 47.875 -29.910 1.00 11.97 454 HIS A O 1
ATOM 1625 N N . PHE A 1 231 ? 89.996 47.812 -31.187 1.00 10.91 455 PHE A N 1
ATOM 1626 C CA . PHE A 1 231 ? 90.558 46.816 -32.098 1.00 10.30 455 PHE A CA 1
ATOM 1627 C C . PHE A 1 231 ? 91.752 47.368 -32.874 1.00 9.08 455 PHE A C 1
ATOM 1628 O O . PHE A 1 231 ? 92.757 46.678 -33.044 1.00 13.03 455 PHE A O 1
ATOM 1636 N N . VAL A 1 232 ? 91.634 48.604 -33.354 1.00 11.50 456 VAL A N 1
ATOM 1637 C CA . VAL A 1 232 ? 92.727 49.263 -34.069 1.00 10.09 456 VAL A CA 1
ATOM 1638 C C . VAL A 1 232 ? 93.965 49.377 -33.187 1.00 9.75 456 VAL A C 1
ATOM 1639 O O . VAL A 1 232 ? 95.080 49.086 -33.619 1.00 13.50 456 VAL A O 1
ATOM 1643 N N . GLU A 1 233 ? 93.742 49.791 -31.945 1.00 12.81 457 GLU A N 1
ATOM 1644 C CA . GLU A 1 233 ? 94.803 50.000 -30.967 1.00 17.86 457 GLU A CA 1
ATOM 1645 C C . GLU A 1 233 ? 95.504 48.685 -30.596 1.00 17.03 457 GLU A C 1
ATOM 1646 O O . GLU A 1 233 ? 96.739 48.605 -30.544 1.00 16.59 457 GLU A O 1
ATOM 1652 N N . GLN A 1 234 ? 94.707 47.648 -30.365 1.00 17.89 458 GLN A N 1
ATOM 1653 C CA . GLN A 1 234 ? 95.207 46.393 -29.811 1.00 19.47 458 GLN A CA 1
ATOM 1654 C C . GLN A 1 234 ? 95.928 45.513 -30.840 1.00 19.55 458 GLN A C 1
ATOM 1655 O O . GLN A 1 234 ? 96.906 44.848 -30.499 1.00 24.36 458 GLN A O 1
ATOM 1661 N N . GLN A 1 235 ? 95.454 45.527 -32.086 1.00 18.09 459 GLN A N 1
ATOM 1662 C CA . GLN A 1 235 ? 95.984 44.660 -33.147 1.00 20.31 459 GLN A CA 1
ATOM 1663 C C . GLN A 1 235 ? 96.088 43.202 -32.683 1.00 25.72 459 GLN A C 1
ATOM 1664 O O . GLN A 1 235 ? 97.102 42.540 -32.908 1.00 25.20 459 GLN A O 1
ATOM 1670 N N . ALA A 1 236 ? 95.038 42.714 -32.031 1.00 23.40 460 ALA A N 1
ATOM 1671 C CA . ALA A 1 236 ? 95.052 41.384 -31.426 1.00 26.37 460 ALA A CA 1
ATOM 1672 C C . ALA A 1 236 ? 94.933 40.270 -32.462 1.00 22.19 460 ALA A C 1
ATOM 1673 O O . ALA A 1 236 ? 94.234 40.421 -33.463 1.00 29.68 460 ALA A O 1
ATOM 1675 N N . PRO A 1 237 ? 95.626 39.144 -32.224 1.00 25.25 461 PRO A N 1
ATOM 1676 C CA . PRO A 1 237 ? 95.466 37.970 -33.085 1.00 27.78 461 PRO A CA 1
ATOM 1677 C C . PRO A 1 237 ? 94.079 37.363 -32.910 1.00 24.48 461 PRO A C 1
ATOM 1678 O O . PRO A 1 237 ? 93.569 37.316 -31.791 1.00 26.67 461 PRO A O 1
ATOM 1682 N N . VAL A 1 238 ? 93.471 36.915 -34.002 1.00 23.19 462 VAL A N 1
ATOM 1683 C CA . VAL A 1 238 ? 92.200 36.207 -33.910 1.00 21.97 462 VAL A CA 1
ATOM 1684 C C . VAL A 1 238 ? 92.490 34.722 -33.752 1.00 20.13 462 VAL A C 1
ATOM 1685 O O . VAL A 1 238 ? 93.147 34.117 -34.601 1.00 24.81 462 VAL A O 1
ATOM 1689 N N . ARG A 1 239 ? 92.009 34.136 -32.661 1.00 22.38 463 ARG A N 1
ATOM 1690 C CA . ARG A 1 239 ? 92.415 32.785 -32.284 1.00 20.76 463 ARG A CA 1
ATOM 1691 C C . ARG A 1 239 ? 91.276 31.778 -32.299 1.00 22.29 463 ARG A C 1
ATOM 1692 O O . ARG A 1 239 ? 91.423 30.652 -31.824 1.00 31.28 463 ARG A O 1
ATOM 1700 N N . GLY A 1 240 ? 90.139 32.191 -32.836 1.00 22.25 464 GLY A N 1
ATOM 1701 C CA . GLY A 1 240 ? 88.988 31.318 -32.935 1.00 25.69 464 GLY A CA 1
ATOM 1702 C C . GLY A 1 240 ? 88.033 31.880 -33.961 1.00 22.75 464 GLY A C 1
ATOM 1703 O O . GLY A 1 240 ? 88.258 32.962 -34.500 1.00 23.58 464 GLY A O 1
ATOM 1704 N N . GLU A 1 241 ? 86.957 31.151 -34.222 1.00 20.69 465 GLU A N 1
ATOM 1705 C CA . GLU A 1 241 ? 86.003 31.551 -35.245 1.00 18.64 465 GLU A CA 1
ATOM 1706 C C . GLU A 1 241 ? 85.043 32.625 -34.751 1.00 19.17 465 GLU A C 1
ATOM 1707 O O . GLU A 1 241 ? 84.395 33.300 -35.549 1.00 21.19 465 GLU A O 1
ATOM 1713 N N . ALA A 1 242 ? 84.964 32.782 -33.434 1.00 14.92 466 ALA A N 1
ATOM 1714 C CA . ALA A 1 242 ? 84.155 33.833 -32.824 1.00 13.32 466 ALA A CA 1
ATOM 1715 C C . ALA A 1 242 ? 84.608 34.046 -31.389 1.00 15.27 466 ALA A C 1
ATOM 1716 O O . ALA A 1 242 ? 85.146 33.131 -30.756 1.00 16.24 466 ALA A O 1
ATOM 1718 N N . ALA A 1 243 ? 84.399 35.255 -30.881 1.00 14.92 467 ALA A N 1
ATOM 1719 C CA . ALA A 1 243 ? 84.705 35.560 -29.490 1.00 13.60 467 ALA A CA 1
ATOM 1720 C C . ALA A 1 243 ? 83.418 35.599 -28.689 1.00 13.63 467 ALA A C 1
ATOM 1721 O O . ALA A 1 243 ? 82.506 36.373 -28.994 1.00 14.15 467 ALA A O 1
ATOM 1723 N N . LEU A 1 244 ? 83.337 34.743 -27.677 1.00 12.66 468 LEU A N 1
ATOM 1724 C CA . LEU A 1 244 ? 82.188 34.729 -26.786 1.00 11.70 468 LEU A CA 1
ATOM 1725 C C . LEU A 1 244 ? 82.328 35.851 -25.770 1.00 12.03 468 LEU A C 1
ATOM 1726 O O . LEU A 1 244 ? 83.328 35.930 -25.060 1.00 12.31 468 LEU A O 1
ATOM 1731 N N . LEU A 1 245 ? 81.330 36.727 -25.714 1.00 10.71 469 LEU A N 1
ATOM 1732 C CA . LEU A 1 245 ? 81.327 37.826 -24.758 1.00 11.01 469 LEU A CA 1
ATOM 1733 C C . LEU A 1 245 ? 80.218 37.627 -23.746 1.00 10.84 469 LEU A C 1
ATOM 1734 O O . LEU A 1 245 ? 79.177 37.059 -24.062 1.00 13.00 469 LEU A O 1
ATOM 1739 N N . HIS A 1 246 ? 80.445 38.108 -22.533 1.00 9.81 470 HIS A N 1
ATOM 1740 C CA . HIS A 1 246 ? 79.391 38.202 -21.539 1.00 9.55 470 HIS A CA 1
ATOM 1741 C C . HIS A 1 246 ? 79.048 39.674 -21.341 1.00 9.40 470 HIS A C 1
ATOM 1742 O O . HIS A 1 246 ? 79.926 40.535 -21.368 1.00 13.91 470 HIS A O 1
ATOM 1749 N N . TYR A 1 247 ? 77.765 39.960 -21.165 1.00 12.09 471 TYR A N 1
ATOM 1750 C CA . TYR A 1 247 ? 77.304 41.313 -20.883 1.00 10.72 471 TYR A CA 1
ATOM 1751 C C . TYR A 1 247 ? 76.980 41.381 -19.390 1.00 10.67 471 TYR A C 1
ATOM 1752 O O . TYR A 1 247 ? 76.018 40.768 -18.925 1.00 13.38 471 TYR A O 1
ATOM 1761 N N . VAL A 1 248 ? 77.793 42.132 -18.651 1.00 13.00 472 VAL A N 1
ATOM 1762 C CA . VAL A 1 248 ? 77.811 42.047 -17.195 1.00 12.76 472 VAL A CA 1
ATOM 1763 C C . VAL A 1 248 ? 77.270 43.310 -16.530 1.00 12.02 472 VAL A C 1
ATOM 1764 O O . VAL A 1 248 ? 77.598 44.427 -16.929 1.00 14.11 472 VAL A O 1
ATOM 1768 N N . ASP A 1 249 ? 76.429 43.119 -15.519 1.00 11.24 473 ASP A N 1
ATOM 1769 C CA . ASP A 1 249 ? 75.965 44.219 -14.684 1.00 14.63 473 ASP A CA 1
ATOM 1770 C C . ASP A 1 249 ? 77.178 44.717 -13.896 1.00 14.61 473 ASP A C 1
ATOM 1771 O O . ASP A 1 249 ? 77.777 43.956 -13.141 1.00 16.98 473 ASP A O 1
ATOM 1776 N N . PRO A 1 250 ? 77.558 45.994 -14.074 1.00 16.14 474 PRO A N 1
ATOM 1777 C CA . PRO A 1 250 ? 78.793 46.467 -13.440 1.00 20.89 474 PRO A CA 1
ATOM 1778 C C . PRO A 1 250 ? 78.647 46.735 -11.951 1.00 17.52 474 PRO A C 1
ATOM 1779 O O . PRO A 1 250 ? 79.637 47.006 -11.271 1.00 21.61 474 PRO A O 1
ATOM 1783 N N . ASP A 1 251 ? 77.426 46.649 -11.444 1.00 17.43 475 ASP A N 1
ATOM 1784 C CA . ASP A 1 251 ? 77.194 46.906 -10.031 1.00 17.45 475 ASP A CA 1
ATOM 1785 C C . ASP A 1 251 ? 77.016 45.627 -9.214 1.00 16.46 475 ASP A C 1
ATOM 1786 O O . ASP A 1 251 ? 77.506 45.538 -8.089 1.00 19.75 475 ASP A O 1
ATOM 1791 N N . THR A 1 252 ? 76.331 44.637 -9.783 1.00 11.73 476 THR A N 1
ATOM 1792 C CA . THR A 1 252 ? 76.130 43.359 -9.103 1.00 13.43 476 THR A CA 1
ATOM 1793 C C . THR A 1 252 ? 77.107 42.301 -9.597 1.00 12.46 476 THR A C 1
ATOM 1794 O O . THR A 1 252 ? 77.247 41.249 -8.977 1.00 15.66 476 THR A O 1
ATOM 1798 N N . HIS A 1 253 ? 77.745 42.577 -10.733 1.00 14.33 477 HIS A N 1
ATOM 1799 C CA . HIS A 1 253 ? 78.724 41.677 -11.351 1.00 15.06 477 HIS A CA 1
ATOM 1800 C C . HIS A 1 253 ? 78.101 40.394 -11.888 1.00 19.18 477 HIS A C 1
ATOM 1801 O O . HIS A 1 253 ? 78.796 39.414 -12.152 1.00 21.97 477 HIS A O 1
ATOM 1808 N N . ARG A 1 254 ? 76.787 40.420 -12.075 1.00 14.09 478 ARG A N 1
ATOM 1809 C CA . ARG A 1 254 ? 76.077 39.280 -12.635 1.00 13.34 478 ARG A CA 1
ATOM 1810 C C . ARG A 1 254 ? 76.105 39.284 -14.161 1.00 11.59 478 ARG A C 1
ATOM 1811 O O . ARG A 1 254 ? 76.052 40.339 -14.796 1.00 13.32 478 ARG A O 1
ATOM 1819 N N . ASN A 1 255 ? 76.200 38.088 -14.729 1.00 14.43 479 ASN A N 1
ATOM 1820 C CA . ASN A 1 255 ? 76.203 37.893 -16.174 1.00 12.61 479 ASN A CA 1
ATOM 1821 C C . ASN A 1 255 ? 74.770 37.990 -16.697 1.00 11.96 479 ASN A C 1
ATOM 1822 O O . ASN A 1 255 ? 73.916 37.179 -16.336 1.00 18.89 479 ASN A O 1
ATOM 1827 N N . LEU A 1 256 ? 74.513 38.980 -17.550 1.00 14.41 480 LEU A N 1
ATOM 1828 C CA . LEU A 1 256 ? 73.157 39.228 -18.042 1.00 14.90 480 LEU A CA 1
ATOM 1829 C C . LEU A 1 256 ? 72.847 38.563 -19.379 1.00 15.04 480 LEU A C 1
ATOM 1830 O O . LEU A 1 256 ? 71.681 38.467 -19.770 1.00 17.74 480 LEU A O 1
ATOM 1835 N N . GLY A 1 257 ? 73.879 38.123 -20.093 1.00 16.45 481 GLY A N 1
ATOM 1836 C CA . GLY A 1 257 ? 73.657 37.474 -21.373 1.00 14.97 481 GLY A CA 1
ATOM 1837 C C . GLY A 1 257 ? 74.915 37.200 -22.172 1.00 10.86 481 GLY A C 1
ATOM 1838 O O . GLY A 1 257 ? 75.955 37.831 -21.948 1.00 15.65 481 GLY A O 1
ATOM 1839 N N . GLU A 1 258 ? 74.800 36.263 -23.113 1.00 14.30 482 GLU A N 1
ATOM 1840 C CA . GLU A 1 258 ? 75.897 35.823 -23.974 1.00 17.70 482 GLU A CA 1
ATOM 1841 C C . GLU A 1 258 ? 75.768 36.401 -25.366 1.00 16.07 482 GLU A C 1
ATOM 1842 O O . GLU A 1 258 ? 74.673 36.427 -25.932 1.00 14.30 482 GLU A O 1
ATOM 1848 N N . PHE A 1 259 ? 76.898 36.809 -25.935 1.00 10.67 483 PHE A N 1
ATOM 1849 C CA . PHE A 1 259 ? 76.938 37.363 -27.285 1.00 10.54 483 PHE A CA 1
ATOM 1850 C C . PHE A 1 259 ? 78.136 36.785 -28.031 1.00 9.33 483 PHE A C 1
ATOM 1851 O O . PHE A 1 259 ? 79.123 36.395 -27.410 1.00 12.85 483 PHE A O 1
ATOM 1859 N N . LYS A 1 260 ? 78.057 36.716 -29.357 1.00 10.92 484 LYS A N 1
ATOM 1860 C CA . LYS A 1 260 ? 79.224 36.335 -30.147 1.00 11.36 484 LYS A CA 1
ATOM 1861 C C . LYS A 1 260 ? 79.737 37.495 -30.984 1.00 12.78 484 LYS A C 1
ATOM 1862 O O . LYS A 1 260 ? 78.977 38.166 -31.683 1.00 11.95 484 LYS A O 1
ATOM 1868 N N . LEU A 1 261 ? 81.040 37.729 -30.881 1.00 12.18 485 LEU A N 1
ATOM 1869 C CA . LEU A 1 261 ? 81.719 38.754 -31.655 1.00 10.91 485 LEU A CA 1
ATOM 1870 C C . LEU A 1 261 ? 82.520 38.074 -32.760 1.00 12.77 485 LEU A C 1
ATOM 1871 O O . LEU A 1 261 ? 83.438 37.298 -32.486 1.00 12.87 485 LEU A O 1
ATOM 1876 N N . TYR A 1 262 ? 82.158 38.363 -34.006 1.00 9.79 486 TYR A N 1
ATOM 1877 C CA . TYR A 1 262 ? 82.758 37.684 -35.152 1.00 10.68 486 TYR A CA 1
ATOM 1878 C C . TYR A 1 262 ? 83.965 38.451 -35.689 1.00 14.79 486 TYR A C 1
ATOM 1879 O O . TYR A 1 262 ? 84.016 39.679 -35.585 1.00 14.82 486 TYR A O 1
ATOM 1888 N N . PRO A 1 263 ? 84.947 37.725 -36.251 1.00 12.49 487 PRO A N 1
ATOM 1889 C CA . PRO A 1 263 ? 86.196 38.322 -36.737 1.00 15.58 487 PRO A CA 1
ATOM 1890 C C . PRO A 1 263 ? 86.000 39.459 -37.747 1.00 15.72 487 PRO A C 1
ATOM 1891 O O . PRO A 1 263 ? 86.809 40.387 -37.770 1.00 13.17 487 PRO A O 1
ATOM 1895 N N . ASP A 1 264 ? 84.939 39.402 -38.549 1.00 12.30 488 ASP A N 1
ATOM 1896 C CA . ASP A 1 264 ? 84.661 40.483 -39.498 1.00 12.73 488 ASP A CA 1
ATOM 1897 C C . ASP A 1 264 ? 84.085 41.743 -38.845 1.00 12.53 488 ASP A C 1
ATOM 1898 O O . ASP A 1 264 ? 83.872 42.754 -39.513 1.00 14.55 488 ASP A O 1
ATOM 1903 N N . GLY A 1 265 ? 83.828 41.676 -37.543 1.00 10.46 489 GLY A N 1
ATOM 1904 C CA . GLY A 1 265 ? 83.501 42.868 -36.776 1.00 10.83 489 GLY A CA 1
ATOM 1905 C C . GLY A 1 265 ? 82.024 43.177 -36.644 1.00 10.74 489 GLY A C 1
ATOM 1906 O O . GLY A 1 265 ? 81.567 44.261 -37.009 1.00 14.74 489 GLY A O 1
ATOM 1907 N N . PHE A 1 266 ? 81.270 42.221 -36.120 1.00 10.82 490 PHE A N 1
ATOM 1908 C CA . PHE A 1 266 ? 79.886 42.466 -35.732 1.00 9.63 490 PHE A CA 1
ATOM 1909 C C . PHE A 1 266 ? 79.529 41.516 -34.603 1.00 12.43 490 PHE A C 1
ATOM 1910 O O . PHE A 1 266 ? 80.274 40.580 -34.319 1.00 11.31 490 PHE A O 1
ATOM 1918 N N . ILE A 1 267 ? 78.399 41.775 -33.953 1.00 11.05 491 ILE A N 1
ATOM 1919 C CA . ILE A 1 267 ? 78.005 41.044 -32.756 1.00 9.91 491 ILE A CA 1
ATOM 1920 C C . ILE A 1 267 ? 76.623 40.437 -32.953 1.00 10.62 491 ILE A C 1
ATOM 1921 O O . ILE A 1 267 ? 75.742 41.063 -33.543 1.00 13.19 491 ILE A O 1
ATOM 1926 N N . THR A 1 268 ? 76.443 39.204 -32.479 1.00 10.64 492 THR A N 1
ATOM 1927 C CA . THR A 1 268 ? 75.136 38.556 -32.539 1.00 12.03 492 THR A CA 1
ATOM 1928 C C . THR A 1 268 ? 74.709 38.039 -31.176 1.00 11.03 492 THR A C 1
ATOM 1929 O O . THR A 1 268 ? 75.515 37.941 -30.244 1.00 13.43 492 THR A O 1
ATOM 1933 N N . CYS A 1 269 ? 73.429 37.705 -31.077 1.00 11.03 493 CYS A N 1
ATOM 1934 C CA . CYS A 1 269 ? 72.879 37.023 -29.919 1.00 10.85 493 CYS A CA 1
ATOM 1935 C C . CYS A 1 269 ? 71.791 36.109 -30.442 1.00 12.34 493 CYS A C 1
ATOM 1936 O O . CYS A 1 269 ? 71.456 36.157 -31.625 1.00 14.02 493 CYS A O 1
ATOM 1939 N N . VAL A 1 270 ? 71.253 35.272 -29.566 1.00 11.15 494 VAL A N 1
ATOM 1940 C CA . VAL A 1 270 ? 70.021 34.564 -29.883 1.00 12.39 494 VAL A CA 1
ATOM 1941 C C . VAL A 1 270 ? 68.922 35.247 -29.084 1.00 12.56 494 VAL A C 1
ATOM 1942 O O . VAL A 1 270 ? 68.840 35.091 -27.866 1.00 14.56 494 VAL A O 1
ATOM 1946 N N . PRO A 1 271 ? 68.085 36.045 -29.755 1.00 11.81 495 PRO A N 1
ATOM 1947 C CA . PRO A 1 271 ? 67.063 36.765 -28.992 1.00 11.54 495 PRO A CA 1
ATOM 1948 C C . PRO A 1 271 ? 65.879 35.865 -28.631 1.00 10.17 495 PRO A C 1
ATOM 1949 O O . PRO A 1 271 ? 65.411 35.105 -29.486 1.00 15.31 495 PRO A O 1
ATOM 1953 N N . ASN A 1 272 ? 65.417 35.934 -27.385 1.00 13.66 496 ASN A N 1
ATOM 1954 C CA . ASN A 1 272 ? 64.177 35.266 -27.012 1.00 12.99 496 ASN A CA 1
ATOM 1955 C C . ASN A 1 272 ? 63.030 35.817 -27.847 1.00 13.03 496 ASN A C 1
ATOM 1956 O O . ASN A 1 272 ? 62.972 37.018 -28.125 1.00 16.09 496 ASN A O 1
ATOM 1961 N N . THR A 1 273 ? 62.131 34.933 -28.261 1.00 14.47 497 THR A N 1
ATOM 1962 C CA . THR A 1 273 ? 60.972 35.325 -29.052 1.00 13.45 497 THR A CA 1
ATOM 1963 C C . THR A 1 273 ? 60.158 36.377 -28.317 1.00 20.13 497 THR A C 1
ATOM 1964 O O . THR A 1 273 ? 59.868 36.229 -27.132 1.00 20.69 497 THR A O 1
ATOM 1968 N N . GLY A 1 274 ? 59.804 37.446 -29.023 1.00 22.03 498 GLY A N 1
ATOM 1969 C CA . GLY A 1 274 ? 59.037 38.527 -28.435 1.00 24.87 498 GLY A CA 1
ATOM 1970 C C . GLY A 1 274 ? 59.898 39.478 -27.630 1.00 29.16 498 GLY A C 1
ATOM 1971 O O . GLY A 1 274 ? 59.395 40.429 -27.029 1.00 26.97 498 GLY A O 1
ATOM 1972 N N . GLY A 1 275 ? 61.202 39.221 -27.619 1.00 22.55 499 GLY A N 1
ATOM 1973 C CA . GLY A 1 275 ? 62.130 40.060 -26.887 1.00 21.75 499 GLY A CA 1
ATOM 1974 C C . GLY A 1 275 ? 63.491 40.149 -27.545 1.00 20.07 499 GLY A C 1
ATOM 1975 O O . GLY A 1 275 ? 63.602 40.180 -28.774 1.00 21.88 499 GLY A O 1
ATOM 1976 N N . GLY A 1 276 ? 64.532 40.196 -26.724 1.00 18.28 500 GLY A N 1
ATOM 1977 C CA . GLY A 1 276 ? 65.886 40.299 -27.230 1.00 16.11 500 GLY A CA 1
ATOM 1978 C C . GLY A 1 276 ? 66.701 41.261 -26.394 1.00 15.20 500 GLY A C 1
ATOM 1979 O O . GLY A 1 276 ? 66.288 41.628 -25.293 1.00 14.75 500 GLY A O 1
ATOM 1980 N N . PRO A 1 277 ? 67.856 41.691 -26.918 1.00 12.33 501 PRO A N 1
ATOM 1981 C CA . PRO A 1 277 ? 68.760 42.543 -26.138 1.00 10.74 501 PRO A CA 1
ATOM 1982 C C . PRO A 1 277 ? 68.152 43.908 -25.813 1.00 13.89 501 PRO A C 1
ATOM 1983 O O . PRO A 1 277 ? 68.653 44.586 -24.918 1.00 12.74 501 PRO A O 1
ATOM 1987 N N . GLN A 1 278 ? 67.080 44.293 -26.505 1.00 12.76 502 GLN A N 1
ATOM 1988 C CA . GLN A 1 278 ? 66.373 45.537 -26.186 1.00 12.58 502 GLN A CA 1
ATOM 1989 C C . GLN A 1 278 ? 65.733 45.495 -24.800 1.00 12.24 502 GLN A C 1
ATOM 1990 O O . GLN A 1 278 ? 65.361 46.535 -24.246 1.00 16.47 502 GLN A O 1
ATOM 1996 N N . ASN A 1 279 ? 65.614 44.291 -24.245 1.00 13.40 503 ASN A N 1
ATOM 1997 C CA . ASN A 1 279 ? 65.050 44.104 -22.909 1.00 14.59 503 ASN A CA 1
ATOM 1998 C C . ASN A 1 279 ? 66.087 44.036 -21.791 1.00 15.79 503 ASN A C 1
ATOM 1999 O O . ASN A 1 279 ? 65.742 43.866 -20.622 1.00 23.51 503 ASN A O 1
ATOM 2004 N N . LEU A 1 280 ? 67.356 44.168 -22.160 1.00 14.56 504 LEU A N 1
ATOM 2005 C CA . LEU A 1 280 ? 68.447 44.210 -21.195 1.00 14.38 504 LEU A CA 1
ATOM 2006 C C . LEU A 1 280 ? 68.704 45.633 -20.737 1.00 17.57 504 LEU A C 1
ATOM 2007 O O . LEU A 1 280 ? 68.452 46.581 -21.486 1.00 17.60 504 LEU A O 1
ATOM 2012 N N . PRO A 1 281 ? 69.220 45.788 -19.505 1.00 14.14 505 PRO A N 1
ATOM 2013 C CA . PRO A 1 281 ? 69.659 47.101 -19.026 1.00 16.40 505 PRO A CA 1
ATOM 2014 C C . PRO A 1 281 ? 70.725 47.641 -19.960 1.00 14.31 505 PRO A C 1
ATOM 2015 O O . PRO A 1 281 ? 71.448 46.865 -20.588 1.00 16.41 505 PRO A O 1
ATOM 2019 N N . THR A 1 282 ? 70.832 48.959 -20.040 1.00 15.66 506 THR A N 1
ATOM 2020 C CA . THR A 1 282 ? 71.693 49.589 -21.024 1.00 18.38 506 THR A CA 1
ATOM 2021 C C . THR A 1 282 ? 73.010 50.056 -20.413 1.00 16.95 506 THR A C 1
ATOM 2022 O O . THR A 1 282 ? 73.782 50.775 -21.048 1.00 25.85 506 THR A O 1
ATOM 2026 N N . ASN A 1 283 ? 73.271 49.624 -19.185 1.00 14.54 507 ASN A N 1
ATOM 2027 C CA . ASN A 1 283 ? 74.478 50.033 -18.475 1.00 15.35 507 ASN A CA 1
ATOM 2028 C C . ASN A 1 283 ? 75.447 48.882 -18.217 1.00 16.10 507 ASN A C 1
ATOM 2029 O O . ASN A 1 283 ? 76.325 48.985 -17.365 1.00 20.10 507 ASN A O 1
ATOM 2034 N N . GLY A 1 284 ? 75.276 47.785 -18.949 1.00 15.53 508 GLY A N 1
ATOM 2035 C CA . GLY A 1 284 ? 76.139 46.629 -18.782 1.00 14.96 508 GLY A CA 1
ATOM 2036 C C . GLY A 1 284 ? 77.467 46.786 -19.493 1.00 9.87 508 GLY A C 1
ATOM 2037 O O . GLY A 1 284 ? 77.622 47.649 -20.358 1.00 12.93 508 GLY A O 1
ATOM 2038 N N . VAL A 1 285 ? 78.426 45.942 -19.132 1.00 11.20 509 VAL A N 1
ATOM 2039 C CA . VAL A 1 285 ? 79.754 45.969 -19.729 1.00 12.18 509 VAL A CA 1
ATOM 2040 C C . VAL A 1 285 ? 80.026 44.663 -20.467 1.00 10.37 509 VAL A C 1
ATOM 2041 O O . VAL A 1 285 ? 79.843 43.577 -19.908 1.00 12.53 509 VAL A O 1
ATOM 2045 N N . PHE A 1 286 ? 80.459 44.753 -21.722 1.00 9.88 510 PHE A N 1
ATOM 2046 C CA . PHE A 1 286 ? 80.878 43.551 -22.440 1.00 9.40 510 PHE A CA 1
ATOM 2047 C C . PHE A 1 286 ? 82.255 43.108 -21.970 1.00 9.42 510 PHE A C 1
ATOM 2048 O O . PHE A 1 286 ? 83.169 43.923 -21.814 1.00 13.00 510 PHE A O 1
ATOM 2056 N N . VAL A 1 287 ? 82.397 41.809 -21.751 1.00 10.43 511 VAL A N 1
ATOM 2057 C CA . VAL A 1 287 ? 83.654 41.234 -21.296 1.00 12.14 511 VAL A CA 1
ATOM 2058 C C . VAL A 1 287 ? 83.976 40.001 -22.132 1.00 11.70 511 VAL A C 1
ATOM 2059 O O . VAL A 1 287 ? 83.134 39.117 -22.281 1.00 11.79 511 VAL A O 1
ATOM 2063 N N . PHE A 1 288 ? 85.185 39.944 -22.686 1.00 13.18 512 PHE A N 1
ATOM 2064 C CA . PHE A 1 288 ? 85.621 38.756 -23.419 1.00 12.67 512 PHE A CA 1
ATOM 2065 C C . PHE A 1 288 ? 85.701 37.554 -22.486 1.00 12.52 512 PHE A C 1
ATOM 2066 O O . PHE A 1 288 ? 86.336 37.615 -21.430 1.00 16.29 512 PHE A O 1
ATOM 2074 N N . SER A 1 289 ? 85.077 36.452 -22.887 1.00 12.69 513 SER A N 1
ATOM 2075 C CA . SER A 1 289 ? 85.113 35.241 -22.078 1.00 13.72 513 SER A CA 1
ATOM 2076 C C . SER A 1 289 ? 86.036 34.168 -22.659 1.00 18.06 513 SER A C 1
ATOM 2077 O O . SER A 1 289 ? 86.935 33.688 -21.972 1.00 18.60 513 SER A O 1
ATOM 2080 N N . SER A 1 290 ? 85.812 33.795 -23.916 1.00 14.25 514 SER A N 1
ATOM 2081 C CA . SER A 1 290 ? 86.658 32.799 -24.572 1.00 13.70 514 SER A CA 1
ATOM 2082 C C . SER A 1 290 ? 86.458 32.777 -26.083 1.00 13.65 514 SER A C 1
ATOM 2083 O O . SER A 1 290 ? 85.480 33.319 -26.603 1.00 16.59 514 SER A O 1
ATOM 2086 N N . TRP A 1 291 ? 87.402 32.153 -26.780 1.00 15.15 515 TRP A N 1
ATOM 2087 C CA . TRP A 1 291 ? 87.255 31.888 -28.201 1.00 13.87 515 TRP A CA 1
ATOM 2088 C C . TRP A 1 291 ? 86.398 30.648 -28.393 1.00 15.16 515 TRP A C 1
ATOM 2089 O O . TRP A 1 291 ? 86.587 29.636 -27.709 1.00 19.27 515 TRP A O 1
ATOM 2100 N N . VAL A 1 292 ? 85.441 30.728 -29.310 1.00 16.47 516 VAL A N 1
ATOM 2101 C CA . VAL A 1 292 ? 84.553 29.599 -29.570 1.00 16.34 516 VAL A CA 1
ATOM 2102 C C . VAL A 1 292 ? 84.438 29.325 -31.063 1.00 16.74 516 VAL A C 1
ATOM 2103 O O . VAL A 1 292 ? 84.833 30.150 -31.893 1.00 16.99 516 VAL A O 1
ATOM 2107 N N . SER A 1 293 ? 83.891 28.167 -31.404 1.00 17.00 517 SER A N 1
ATOM 2108 C CA . SER A 1 293 ? 83.722 27.816 -32.802 1.00 20.31 517 SER A CA 1
ATOM 2109 C C . SER A 1 293 ? 82.566 28.590 -33.420 1.00 15.57 517 SER A C 1
ATOM 2110 O O . SER A 1 293 ? 81.749 29.188 -32.716 1.00 19.38 517 SER A O 1
ATOM 2113 N N . ARG A 1 294 ? 82.511 28.560 -34.744 1.00 19.43 518 ARG A N 1
ATOM 2114 C CA . ARG A 1 294 ? 81.525 29.305 -35.511 1.00 22.50 518 ARG A CA 1
ATOM 2115 C C . ARG A 1 294 ? 80.090 28.967 -35.122 1.00 22.95 518 ARG A C 1
ATOM 2116 O O . ARG A 1 294 ? 79.218 29.839 -35.117 1.00 24.45 518 ARG A O 1
ATOM 2124 N N . TYR A 1 295 ? 79.843 27.706 -34.780 1.00 24.25 519 TYR A N 1
ATOM 2125 C CA . TYR A 1 295 ? 78.480 27.274 -34.476 1.00 27.56 519 TYR A CA 1
ATOM 2126 C C . TYR A 1 295 ? 78.211 27.022 -33.001 1.00 24.57 519 TYR A C 1
ATOM 2127 O O . TYR A 1 295 ? 77.262 26.324 -32.645 1.00 23.40 519 TYR A O 1
ATOM 2136 N N . TYR A 1 296 ? 79.047 27.610 -32.155 1.00 18.09 520 TYR A N 1
ATOM 2137 C CA . TYR A 1 296 ? 78.802 27.634 -30.722 1.00 18.20 520 TYR A CA 1
ATOM 2138 C C . TYR A 1 296 ? 77.403 28.193 -30.469 1.00 16.60 520 TYR A C 1
ATOM 2139 O O . TYR A 1 296 ? 77.074 29.286 -30.919 1.00 17.73 520 TYR A O 1
ATOM 2148 N N . GLN A 1 297 ? 76.585 27.438 -29.746 1.00 17.24 521 GLN A N 1
ATOM 2149 C CA . GLN A 1 297 ? 75.200 27.823 -29.541 1.00 17.11 521 GLN A CA 1
ATOM 2150 C C . GLN A 1 297 ? 75.025 28.687 -28.289 1.00 14.52 521 GLN A C 1
ATOM 2151 O O . GLN A 1 297 ? 75.347 28.267 -27.178 1.00 17.65 521 GLN A O 1
ATOM 2157 N N . LEU A 1 298 ? 74.506 29.896 -28.499 1.00 13.53 522 LEU A N 1
ATOM 2158 C CA . LEU A 1 298 ? 74.286 30.847 -27.410 1.00 13.26 522 LEU A CA 1
ATOM 2159 C C . LEU A 1 298 ? 73.015 30.579 -26.614 1.00 17.17 522 LEU A C 1
ATOM 2160 O O . LEU A 1 298 ? 72.001 30.130 -27.154 1.00 17.03 522 LEU A O 1
ATOM 2165 N N . LYS A 1 299 ? 73.090 30.870 -25.323 1.00 16.59 523 LYS A N 1
ATOM 2166 C CA . LYS A 1 299 ? 71.916 30.934 -24.470 1.00 16.31 523 LYS A CA 1
ATOM 2167 C C . LYS A 1 299 ? 71.101 32.156 -24.889 1.00 12.15 523 LYS A C 1
ATOM 2168 O O . LYS A 1 299 ? 71.648 33.252 -25.012 1.00 13.52 523 LYS A O 1
ATOM 2174 N N . PRO A 1 300 ? 69.793 31.966 -25.129 1.00 14.85 524 PRO A N 1
ATOM 2175 C CA . PRO A 1 300 ? 68.967 33.092 -25.574 1.00 13.39 524 PRO A CA 1
ATOM 2176 C C . PRO A 1 300 ? 68.912 34.232 -24.563 1.00 14.47 524 PRO A C 1
ATOM 2177 O O . PRO A 1 300 ? 69.037 34.014 -23.356 1.00 17.79 524 PRO A O 1
ATOM 2181 N N . VAL A 1 301 ? 68.718 35.443 -25.070 1.00 14.45 525 VAL A N 1
ATOM 2182 C CA . VAL A 1 301 ? 68.748 36.630 -24.233 1.00 15.23 525 VAL A CA 1
ATOM 2183 C C . VAL A 1 301 ? 67.467 37.464 -24.327 1.00 14.56 525 VAL A C 1
ATOM 2184 O O . VAL A 1 301 ? 66.840 37.539 -25.379 1.00 13.08 525 VAL A O 1
ATOM 2188 N N . GLY A 1 302 ? 67.075 38.069 -23.207 1.00 16.57 526 GLY A N 1
ATOM 2189 C CA . GLY A 1 302 ? 66.029 39.079 -23.198 1.00 13.93 526 GLY A CA 1
ATOM 2190 C C . GLY A 1 302 ? 64.604 38.581 -23.334 1.00 21.74 526 GLY A C 1
ATOM 2191 O O . GLY A 1 302 ? 63.773 39.239 -23.958 1.00 21.19 526 GLY A O 1
ATOM 2193 N N . ARG B 1 6 ? 97.582 44.753 -13.171 1.00 43.89 230 ARG B N 1
ATOM 2194 C CA . ARG B 1 6 ? 97.562 45.175 -14.560 1.00 30.05 230 ARG B CA 1
ATOM 2195 C C . ARG B 1 6 ? 98.664 46.207 -14.822 1.00 44.91 230 ARG B C 1
ATOM 2196 O O . ARG B 1 6 ? 99.046 46.954 -13.920 1.00 50.39 230 ARG B O 1
ATOM 2204 N N . GLN B 1 7 ? 99.202 46.231 -16.039 1.00 32.79 231 GLN B N 1
ATOM 2205 C CA . GLN B 1 7 ? 100.256 47.189 -16.386 1.00 26.25 231 GLN B CA 1
ATOM 2206 C C . GLN B 1 7 ? 99.699 48.401 -17.139 1.00 21.42 231 GLN B C 1
ATOM 2207 O O . GLN B 1 7 ? 98.940 48.255 -18.091 1.00 31.18 231 GLN B O 1
ATOM 2213 N N . LEU B 1 8 ? 100.088 49.593 -16.693 1.00 22.63 232 LEU B N 1
ATOM 2214 C CA . LEU B 1 8 ? 99.693 50.826 -17.367 1.00 21.18 232 LEU B CA 1
ATOM 2215 C C . LEU B 1 8 ? 100.230 50.883 -18.792 1.00 19.30 232 LEU B C 1
ATOM 2216 O O . LEU B 1 8 ? 101.403 50.606 -19.035 1.00 20.41 232 LEU B O 1
ATOM 2221 N N . THR B 1 9 ? 99.358 51.230 -19.730 1.00 15.02 233 THR B N 1
ATOM 2222 C CA . THR B 1 9 ? 99.773 51.575 -21.082 1.00 16.21 233 THR B CA 1
ATOM 2223 C C . THR B 1 9 ? 99.062 52.861 -21.464 1.00 16.30 233 THR B C 1
ATOM 2224 O O . THR B 1 9 ? 98.168 53.311 -20.743 1.00 14.07 233 THR B O 1
ATOM 2228 N N . VAL B 1 10 ? 99.460 53.456 -22.584 1.00 14.14 234 VAL B N 1
ATOM 2229 C CA . VAL B 1 10 ? 98.717 54.563 -23.174 1.00 12.93 234 VAL B CA 1
ATOM 2230 C C . VAL B 1 10 ? 98.249 54.119 -24.560 1.00 13.80 234 VAL B C 1
ATOM 2231 O O . VAL B 1 10 ? 98.792 53.160 -25.113 1.00 12.96 234 VAL B O 1
ATOM 2235 N N . PRO B 1 11 ? 97.213 54.780 -25.108 1.00 14.27 235 PRO B N 1
ATOM 2236 C CA . PRO B 1 11 ? 96.675 54.337 -26.402 1.00 15.26 235 PRO B CA 1
ATOM 2237 C C . PRO B 1 11 ? 97.699 54.274 -27.529 1.00 10.30 235 PRO B C 1
ATOM 2238 O O . PRO B 1 11 ? 98.478 55.207 -27.736 1.00 11.95 235 PRO B O 1
ATOM 2242 N N . ASN B 1 12 ? 97.679 53.156 -28.245 1.00 13.69 236 ASN B N 1
ATOM 2243 C CA . ASN B 1 12 ? 98.444 52.969 -29.469 1.00 11.88 236 ASN B CA 1
ATOM 2244 C C . ASN B 1 12 ? 97.705 53.607 -30.646 1.00 13.85 236 ASN B C 1
ATOM 2245 O O . ASN B 1 12 ? 97.229 52.920 -31.554 1.00 15.15 236 ASN B O 1
ATOM 2250 N N . ILE B 1 13 ? 97.588 54.931 -30.589 1.00 12.62 237 ILE B N 1
ATOM 2251 C CA . ILE B 1 13 ? 96.857 55.716 -31.578 1.00 11.94 237 ILE B CA 1
ATOM 2252 C C . ILE B 1 13 ? 97.653 56.988 -31.824 1.00 9.96 237 ILE B C 1
ATOM 2253 O O . ILE B 1 13 ? 98.048 57.656 -30.869 1.00 13.07 237 ILE B O 1
ATOM 2258 N N . PRO B 1 14 ? 97.899 57.331 -33.100 1.00 11.12 238 PRO B N 1
ATOM 2259 C CA . PRO B 1 14 ? 98.672 58.549 -33.380 1.00 10.43 238 PRO B CA 1
ATOM 2260 C C . PRO B 1 14 ? 97.938 59.814 -32.947 1.00 9.61 238 PRO B C 1
ATOM 2261 O O . PRO B 1 14 ? 96.703 59.828 -32.899 1.00 12.04 238 PRO B O 1
ATOM 2265 N N . LEU B 1 15 ? 98.711 60.854 -32.638 1.00 11.16 239 LEU B N 1
ATOM 2266 C CA . LEU B 1 15 ? 98.190 62.118 -32.121 1.00 13.38 239 LEU B CA 1
ATOM 2267 C C . LEU B 1 15 ? 97.009 62.636 -32.932 1.00 9.67 239 LEU B C 1
ATOM 2268 O O . LEU B 1 15 ? 95.992 63.053 -32.374 1.00 9.97 239 LEU B O 1
ATOM 2273 N N . ASN B 1 16 ? 97.141 62.586 -34.253 1.00 12.19 240 ASN B N 1
ATOM 2274 C CA . ASN B 1 16 ? 96.115 63.170 -35.110 1.00 9.41 240 ASN B CA 1
ATOM 2275 C C . ASN B 1 16 ? 94.819 62.359 -35.216 1.00 10.37 240 ASN B C 1
ATOM 2276 O O . ASN B 1 16 ? 93.849 62.818 -35.815 1.00 14.86 240 ASN B O 1
ATOM 2281 N N . ASN B 1 17 ? 94.803 61.169 -34.613 1.00 9.40 241 ASN B N 1
ATOM 2282 C CA . ASN B 1 17 ? 93.565 60.395 -34.504 1.00 9.93 241 ASN B CA 1
ATOM 2283 C C . ASN B 1 17 ? 92.970 60.433 -33.101 1.00 10.15 241 ASN B C 1
ATOM 2284 O O . ASN B 1 17 ? 92.080 59.642 -32.786 1.00 12.19 241 ASN B O 1
ATOM 2289 N N . LEU B 1 18 ? 93.444 61.366 -32.274 1.00 9.11 242 LEU B N 1
ATOM 2290 C CA . LEU B 1 18 ? 92.924 61.538 -30.915 1.00 8.44 242 LEU B CA 1
ATOM 2291 C C . LEU B 1 18 ? 91.996 62.739 -30.822 1.00 7.98 242 LEU B C 1
ATOM 2292 O O . LEU B 1 18 ? 92.228 63.760 -31.471 1.00 9.69 242 LEU B O 1
ATOM 2297 N N . ALA B 1 19 ? 90.956 62.614 -30.001 1.00 10.11 243 ALA B N 1
ATOM 2298 C CA . ALA B 1 19 ? 89.969 63.673 -29.820 1.00 9.49 243 ALA B CA 1
ATOM 2299 C C . ALA B 1 19 ? 90.309 64.607 -28.662 1.00 7.97 243 ALA B C 1
ATOM 2300 O O . ALA B 1 19 ? 90.893 64.195 -27.657 1.00 8.06 243 ALA B O 1
ATOM 2302 N N . ASN B 1 20 ? 89.914 65.866 -28.812 1.00 5.86 244 ASN B N 1
ATOM 2303 C CA . ASN B 1 20 ? 89.998 66.835 -27.730 1.00 7.85 244 ASN B CA 1
ATOM 2304 C C . ASN B 1 20 ? 89.027 66.433 -26.622 1.00 9.55 244 ASN B C 1
ATOM 2305 O O . ASN B 1 20 ? 87.943 65.892 -26.892 1.00 8.11 244 ASN B O 1
ATOM 2310 N N . SER B 1 21 ? 89.408 66.702 -25.379 1.00 6.91 245 SER B N 1
ATOM 2311 C CA . SER B 1 21 ? 88.576 66.343 -24.238 1.00 7.70 245 SER B CA 1
ATOM 2312 C C . SER B 1 21 ? 87.722 67.502 -23.711 1.00 8.25 245 SER B C 1
ATOM 2313 O O . SER B 1 21 ? 86.956 67.325 -22.761 1.00 8.81 245 SER B O 1
ATOM 2316 N N . ARG B 1 22 ? 87.844 68.675 -24.331 1.00 6.60 246 ARG B N 1
ATOM 2317 C CA . ARG B 1 22 ? 87.064 69.846 -23.914 1.00 6.73 246 ARG B CA 1
ATOM 2318 C C . ARG B 1 22 ? 86.086 70.366 -24.987 1.00 7.47 246 ARG B C 1
ATOM 2319 O O . ARG B 1 22 ? 85.136 71.070 -24.663 1.00 9.05 246 ARG B O 1
ATOM 2327 N N . VAL B 1 23 ? 86.326 70.014 -26.250 1.00 8.64 247 VAL B N 1
ATOM 2328 C CA . VAL B 1 23 ? 85.377 70.307 -27.330 1.00 8.25 247 VAL B CA 1
ATOM 2329 C C . VAL B 1 23 ? 85.298 69.107 -28.268 1.00 7.53 247 VAL B C 1
ATOM 2330 O O . VAL B 1 23 ? 86.244 68.322 -28.325 1.00 7.98 247 VAL B O 1
ATOM 2334 N N . PRO B 1 24 ? 84.178 68.952 -29.000 1.00 7.91 248 PRO B N 1
ATOM 2335 C CA . PRO B 1 24 ? 84.041 67.834 -29.943 1.00 11.27 248 PRO B CA 1
ATOM 2336 C C . PRO B 1 24 ? 84.826 68.101 -31.225 1.00 11.43 248 PRO B C 1
ATOM 2337 O O . PRO B 1 24 ? 84.293 68.635 -32.206 1.00 14.47 248 PRO B O 1
ATOM 2341 N N . ALA B 1 25 ? 86.097 67.713 -31.197 1.00 8.48 249 ALA B N 1
ATOM 2342 C CA . ALA B 1 25 ? 87.040 68.060 -32.254 1.00 7.86 249 ALA B CA 1
ATOM 2343 C C . ALA B 1 25 ? 88.250 67.150 -32.165 1.00 10.13 249 ALA B C 1
ATOM 2344 O O . ALA B 1 25 ? 88.492 66.531 -31.124 1.00 10.44 249 ALA B O 1
ATOM 2346 N N . MET B 1 26 ? 89.015 67.071 -33.245 1.00 8.77 250 MET B N 1
ATOM 2347 C CA . MET B 1 26 ? 90.230 66.274 -33.250 1.00 5.82 250 MET B CA 1
ATOM 2348 C C . MET B 1 26 ? 91.440 67.120 -32.876 1.00 8.01 250 MET B C 1
ATOM 2349 O O . MET B 1 26 ? 91.487 68.318 -33.158 1.00 10.27 250 MET B O 1
ATOM 2354 N N . ILE B 1 27 ? 92.405 66.497 -32.210 1.00 7.94 251 ILE B N 1
ATOM 2355 C CA . ILE B 1 27 ? 93.659 67.163 -31.882 1.00 7.29 251 ILE B CA 1
ATOM 2356 C C . ILE B 1 27 ? 94.489 67.333 -33.151 1.00 8.70 251 ILE B C 1
ATOM 2357 O O . ILE B 1 27 ? 94.652 66.387 -33.920 1.00 11.02 251 ILE B O 1
ATOM 2362 N N . ASN B 1 28 ? 94.990 68.540 -33.392 1.00 8.20 252 ASN B N 1
ATOM 2363 C CA . ASN B 1 28 ? 95.853 68.740 -34.555 1.00 10.50 252 ASN B CA 1
ATOM 2364 C C . ASN B 1 28 ? 97.290 69.175 -34.237 1.00 11.59 252 ASN B C 1
ATOM 2365 O O . ASN B 1 28 ? 98.124 69.264 -35.136 1.00 14.49 252 ASN B O 1
ATOM 2370 N N . LYS B 1 29 ? 97.575 69.428 -32.960 1.00 10.10 253 LYS B N 1
ATOM 2371 C CA . LYS B 1 29 ? 98.940 69.709 -32.524 1.00 12.73 253 LYS B CA 1
ATOM 2372 C C . LYS B 1 29 ? 99.062 69.741 -31.008 1.00 9.35 253 LYS B C 1
ATOM 2373 O O . LYS B 1 29 ? 98.058 69.823 -30.290 1.00 10.05 253 LYS B O 1
ATOM 2379 N N . MET B 1 30 ? 100.312 69.678 -30.545 1.00 13.24 254 MET B N 1
ATOM 2380 C CA . MET B 1 30 ? 100.665 69.852 -29.143 1.00 10.95 254 MET B CA 1
ATOM 2381 C C . MET B 1 30 ? 101.344 71.191 -29.003 1.00 9.18 254 MET B C 1
ATOM 2382 O O . MET B 1 30 ? 101.948 71.685 -29.954 1.00 14.96 254 MET B O 1
ATOM 2387 N N . THR B 1 31 ? 101.297 71.764 -27.809 1.00 9.28 255 THR B N 1
ATOM 2388 C CA . THR B 1 31 ? 102.062 72.969 -27.555 1.00 12.07 255 THR B CA 1
ATOM 2389 C C . THR B 1 31 ? 102.290 73.159 -26.067 1.00 9.70 255 THR B C 1
ATOM 2390 O O . THR B 1 31 ? 101.746 72.421 -25.248 1.00 11.71 255 THR B O 1
ATOM 2394 N N . VAL B 1 32 ? 103.126 74.135 -25.733 1.00 13.34 256 VAL B N 1
ATOM 2395 C CA . VAL B 1 32 ? 103.285 74.579 -24.355 1.00 10.43 256 VAL B CA 1
ATOM 2396 C C . VAL B 1 32 ? 102.716 75.990 -24.246 1.00 13.17 256 VAL B C 1
ATOM 2397 O O . VAL B 1 32 ? 102.632 76.707 -25.245 1.00 17.94 256 VAL B O 1
ATOM 2401 N N . SER B 1 33 ? 102.301 76.385 -23.048 1.00 11.40 257 SER B N 1
ATOM 2402 C CA . SER B 1 33 ? 101.772 77.731 -22.839 1.00 12.84 257 SER B CA 1
ATOM 2403 C C . SER B 1 33 ? 102.877 78.784 -22.942 1.00 15.71 257 SER B C 1
ATOM 2404 O O . SER B 1 33 ? 104.030 78.519 -22.592 1.00 18.31 257 SER B O 1
ATOM 2407 N N . THR B 1 34 ? 102.527 79.969 -23.438 1.00 15.12 258 THR B N 1
ATOM 2408 C CA . THR B 1 34 ? 103.509 81.044 -23.593 1.00 17.05 258 THR B CA 1
ATOM 2409 C C . THR B 1 34 ? 104.099 81.479 -22.251 1.00 20.59 258 THR B C 1
ATOM 2410 O O . THR B 1 34 ? 105.285 81.796 -22.165 1.00 21.25 258 THR B O 1
ATOM 2414 N N . ASP B 1 35 ? 103.270 81.492 -21.213 1.00 19.25 259 ASP B N 1
ATOM 2415 C CA . ASP B 1 35 ? 103.758 81.596 -19.841 1.00 22.19 259 ASP B CA 1
ATOM 2416 C C . ASP B 1 35 ? 103.848 80.166 -19.328 1.00 17.73 259 ASP B C 1
ATOM 2417 O O . ASP B 1 35 ? 102.825 79.532 -19.060 1.00 18.26 259 ASP B O 1
ATOM 2422 N N . GLN B 1 36 ? 105.065 79.647 -19.202 1.00 17.43 260 GLN B N 1
ATOM 2423 C CA . GLN B 1 36 ? 105.217 78.240 -18.833 1.00 18.50 260 GLN B CA 1
ATOM 2424 C C . GLN B 1 36 ? 104.935 77.976 -17.361 1.00 18.69 260 GLN B C 1
ATOM 2425 O O . GLN B 1 36 ? 104.936 76.829 -16.921 1.00 18.99 260 GLN B O 1
ATOM 2431 N N . ASN B 1 37 ? 104.681 79.040 -16.607 1.00 21.56 261 ASN B N 1
ATOM 2432 C CA . ASN B 1 37 ? 104.252 78.881 -15.224 1.00 17.53 261 ASN B CA 1
ATOM 2433 C C . ASN B 1 37 ? 102.733 78.933 -15.072 1.00 14.97 261 ASN B C 1
ATOM 2434 O O . ASN B 1 37 ? 102.215 78.820 -13.957 1.00 15.39 261 ASN B O 1
ATOM 2439 N N . GLN B 1 38 ? 102.020 79.102 -16.184 1.00 15.24 262 GLN B N 1
ATOM 2440 C CA . GLN B 1 38 ? 100.566 79.218 -16.122 1.00 13.08 262 GLN B CA 1
ATOM 2441 C C . GLN B 1 38 ? 99.921 77.980 -15.513 1.00 12.33 262 GLN B C 1
ATOM 2442 O O . GLN B 1 38 ? 100.219 76.851 -15.900 1.00 12.26 262 GLN B O 1
ATOM 2448 N N . VAL B 1 39 ? 99.033 78.214 -14.557 1.00 13.68 263 VAL B N 1
ATOM 2449 C CA . VAL B 1 39 ? 98.279 77.149 -13.920 1.00 12.51 263 VAL B CA 1
ATOM 2450 C C . VAL B 1 39 ? 96.915 77.052 -14.587 1.00 10.63 263 VAL B C 1
ATOM 2451 O O . VAL B 1 39 ? 96.282 78.070 -14.866 1.00 17.32 263 VAL B O 1
ATOM 2455 N N . VAL B 1 40 ? 96.462 75.833 -14.872 1.00 13.33 264 VAL B N 1
ATOM 2456 C CA . VAL B 1 40 ? 95.124 75.654 -15.434 1.00 12.50 264 VAL B CA 1
ATOM 2457 C C . VAL B 1 40 ? 94.260 74.812 -14.504 1.00 9.49 264 VAL B C 1
ATOM 2458 O O . VAL B 1 40 ? 94.778 74.117 -13.628 1.00 12.91 264 VAL B O 1
ATOM 2462 N N . GLN B 1 41 ? 92.947 74.880 -14.690 1.00 10.14 265 GLN B N 1
ATOM 2463 C CA . GLN B 1 41 ? 92.032 74.122 -13.848 1.00 11.21 265 GLN B CA 1
ATOM 2464 C C . GLN B 1 41 ? 90.859 73.573 -14.657 1.00 9.87 265 GLN B C 1
ATOM 2465 O O . GLN B 1 41 ? 89.705 73.614 -14.220 1.00 9.14 265 GLN B O 1
ATOM 2471 N N . PHE B 1 42 ? 91.163 73.055 -15.843 1.00 9.02 266 PHE B N 1
ATOM 2472 C CA . PHE B 1 42 ? 90.131 72.480 -16.707 1.00 9.12 266 PHE B CA 1
ATOM 2473 C C . PHE B 1 42 ? 89.346 71.420 -15.940 1.00 10.59 266 PHE B C 1
ATOM 2474 O O . PHE B 1 42 ? 89.909 70.706 -15.105 1.00 8.39 266 PHE B O 1
ATOM 2482 N N . GLN B 1 43 ? 88.047 71.333 -16.209 1.00 8.61 267 GLN B N 1
ATOM 2483 C CA . GLN B 1 43 ? 87.178 70.373 -15.522 1.00 8.07 267 GLN B CA 1
ATOM 2484 C C . GLN B 1 43 ? 86.849 69.149 -16.374 1.00 8.57 267 GLN B C 1
ATOM 2485 O O . GLN B 1 43 ? 86.412 68.113 -15.856 1.00 8.48 267 GLN B O 1
ATOM 2491 N N . ASN B 1 44 ? 87.043 69.279 -17.681 1.00 9.20 268 ASN B N 1
ATOM 2492 C CA . ASN B 1 44 ? 86.970 68.132 -18.574 1.00 8.51 268 ASN B CA 1
ATOM 2493 C C . ASN B 1 44 ? 88.378 67.701 -18.966 1.00 8.49 268 ASN B C 1
ATOM 2494 O O . ASN B 1 44 ? 89.334 68.468 -18.819 1.00 9.29 268 ASN B O 1
ATOM 2499 N N . GLY B 1 45 ? 88.505 66.466 -19.443 1.00 7.39 269 GLY B N 1
ATOM 2500 C CA . GLY B 1 45 ? 89.803 65.891 -19.743 1.00 9.10 269 GLY B CA 1
ATOM 2501 C C . GLY B 1 45 ? 90.629 65.563 -18.514 1.00 10.95 269 GLY B C 1
ATOM 2502 O O . GLY B 1 45 ? 91.854 65.447 -18.604 1.00 9.53 269 GLY B O 1
ATOM 2503 N N . ARG B 1 46 ? 89.955 65.406 -17.376 1.00 9.11 270 ARG B N 1
ATOM 2504 C CA . ARG B 1 46 ? 90.619 65.154 -16.096 1.00 9.18 270 ARG B CA 1
ATOM 2505 C C . ARG B 1 46 ? 90.356 63.731 -15.617 1.00 9.31 270 ARG B C 1
ATOM 2506 O O . ARG B 1 46 ? 89.210 63.330 -15.427 1.00 10.48 270 ARG B O 1
ATOM 2514 N N . CYS B 1 47 ? 91.426 62.975 -15.408 1.00 8.81 271 CYS B N 1
ATOM 2515 C CA . CYS B 1 47 ? 91.320 61.582 -15.003 1.00 9.85 271 CYS B CA 1
ATOM 2516 C C . CYS B 1 47 ? 92.673 61.172 -14.445 1.00 11.32 271 CYS B C 1
ATOM 2517 O O . CYS B 1 47 ? 93.704 61.539 -15.007 1.00 11.58 271 CYS B O 1
ATOM 2520 N N . THR B 1 48 ? 92.684 60.430 -13.341 1.00 10.72 272 THR B N 1
ATOM 2521 C CA . THR B 1 48 ? 93.945 59.934 -12.813 1.00 9.73 272 THR B CA 1
ATOM 2522 C C . THR B 1 48 ? 94.393 58.716 -13.607 1.00 12.65 272 THR B C 1
ATOM 2523 O O . THR B 1 48 ? 93.598 58.107 -14.327 1.00 13.07 272 THR B O 1
ATOM 2527 N N . LEU B 1 49 ? 95.667 58.356 -13.480 1.00 11.15 273 LEU B N 1
ATOM 2528 C CA . LEU B 1 49 ? 96.194 57.202 -14.186 1.00 13.29 273 LEU B CA 1
ATOM 2529 C C . LEU B 1 49 ? 95.549 55.906 -13.726 1.00 13.63 273 LEU B C 1
ATOM 2530 O O . LEU B 1 49 ? 95.587 54.897 -14.463 1.00 19.37 273 LEU B O 1
ATOM 2535 N N . GLU B 1 50 ? 94.958 55.897 -12.548 1.00 14.24 274 GLU B N 1
ATOM 2536 C CA . GLU B 1 50 ? 94.270 54.725 -12.022 1.00 14.49 274 GLU B CA 1
ATOM 2537 C C . GLU B 1 50 ? 92.828 54.618 -12.539 1.00 17.08 274 GLU B C 1
ATOM 2538 O O . GLU B 1 50 ? 92.119 53.664 -12.228 1.00 18.34 274 GLU B O 1
ATOM 2544 N N . GLY B 1 51 ? 92.407 55.619 -13.314 1.00 14.42 275 GLY B N 1
ATOM 2545 C CA . GLY B 1 51 ? 91.102 55.566 -13.954 1.00 13.77 275 GLY B CA 1
ATOM 2546 C C . GLY B 1 51 ? 90.002 56.276 -13.189 1.00 13.05 275 GLY B C 1
ATOM 2547 O O . GLY B 1 51 ? 88.822 55.999 -13.396 1.00 17.06 275 GLY B O 1
ATOM 2548 N N . GLN B 1 52 ? 90.381 57.194 -12.309 1.00 11.76 276 GLN B N 1
ATOM 2549 C CA . GLN B 1 52 ? 89.394 57.964 -11.571 1.00 11.96 276 GLN B CA 1
ATOM 2550 C C . GLN B 1 52 ? 89.077 59.265 -12.305 1.00 10.55 276 GLN B C 1
ATOM 2551 O O . GLN B 1 52 ? 89.933 60.138 -12.417 1.00 11.81 276 GLN B O 1
ATOM 2557 N N . LEU B 1 53 ? 87.845 59.376 -12.798 1.00 10.89 277 LEU B N 1
ATOM 2558 C CA . LEU B 1 53 ? 87.386 60.605 -13.436 1.00 9.52 277 LEU B CA 1
ATOM 2559 C C . LEU B 1 53 ? 87.295 61.744 -12.419 1.00 9.72 277 LEU B C 1
ATOM 2560 O O . LEU B 1 53 ? 86.883 61.534 -11.276 1.00 12.61 277 LEU B O 1
ATOM 2565 N N . LEU B 1 54 ? 87.673 62.945 -12.853 1.00 10.54 278 LEU B N 1
ATOM 2566 C CA . LEU B 1 54 ? 87.632 64.131 -12.007 1.00 9.28 278 LEU B CA 1
ATOM 2567 C C . LEU B 1 54 ? 86.809 65.222 -12.679 1.00 8.58 278 LEU B C 1
ATOM 2568 O O . LEU B 1 54 ? 86.646 65.220 -13.905 1.00 10.19 278 LEU B O 1
ATOM 2573 N N . GLY B 1 55 ? 86.300 66.158 -11.883 1.00 12.10 279 GLY B N 1
ATOM 2574 C CA . GLY B 1 55 ? 85.514 67.257 -12.413 1.00 12.44 279 GLY B CA 1
ATOM 2575 C C . GLY B 1 55 ? 84.271 66.753 -13.117 1.00 10.13 279 GLY B C 1
ATOM 2576 O O . GLY B 1 55 ? 83.545 65.923 -12.581 1.00 13.96 279 GLY B O 1
ATOM 2577 N N . THR B 1 56 ? 84.031 67.250 -14.325 1.00 10.42 280 THR B N 1
ATOM 2578 C CA . THR B 1 56 ? 82.857 66.862 -15.102 1.00 9.40 280 THR B CA 1
ATOM 2579 C C . THR B 1 56 ? 83.216 65.889 -16.222 1.00 9.52 280 THR B C 1
ATOM 2580 O O . THR B 1 56 ? 82.387 65.579 -17.087 1.00 10.97 280 THR B O 1
ATOM 2584 N N . THR B 1 57 ? 84.456 65.407 -16.196 1.00 8.42 281 THR B N 1
ATOM 2585 C CA . THR B 1 57 ? 84.995 64.579 -17.278 1.00 7.72 281 THR B CA 1
ATOM 2586 C C . THR B 1 57 ? 84.161 63.328 -17.530 1.00 8.01 281 THR B C 1
ATOM 2587 O O . THR B 1 57 ? 83.935 62.535 -16.624 1.00 9.16 281 THR B O 1
ATOM 2591 N N . PRO B 1 58 ? 83.692 63.158 -18.772 1.00 8.43 282 PRO B N 1
ATOM 2592 C CA . PRO B 1 58 ? 82.984 61.938 -19.148 1.00 8.79 282 PRO B CA 1
ATOM 2593 C C . PRO B 1 58 ? 83.938 60.931 -19.781 1.00 7.77 282 PRO B C 1
ATOM 2594 O O . PRO B 1 58 ? 85.136 61.203 -19.924 1.00 12.12 282 PRO B O 1
ATOM 2598 N N . VAL B 1 59 ? 83.408 59.779 -20.176 1.00 9.51 283 VAL B N 1
ATOM 2599 C CA . VAL B 1 59 ? 84.233 58.709 -20.724 1.00 10.06 283 VAL B CA 1
ATOM 2600 C C . VAL B 1 59 ? 84.418 58.812 -22.241 1.00 8.94 283 VAL B C 1
ATOM 2601 O O . VAL B 1 59 ? 85.522 58.606 -22.754 1.00 8.72 283 VAL B O 1
ATOM 2605 N N . SER B 1 60 ? 83.341 59.141 -22.949 1.00 9.43 284 SER B N 1
ATOM 2606 C CA . SER B 1 60 ? 83.341 59.136 -24.411 1.00 8.16 284 SER B CA 1
ATOM 2607 C C . SER B 1 60 ? 83.560 60.511 -25.031 1.00 6.52 284 SER B C 1
ATOM 2608 O O . SER B 1 60 ? 83.076 61.520 -24.524 1.00 8.85 284 SER B O 1
ATOM 2611 N N . ALA B 1 61 ? 84.255 60.539 -26.161 1.00 8.00 285 ALA B N 1
ATOM 2612 C CA . ALA B 1 61 ? 84.422 61.782 -26.911 1.00 8.91 285 ALA B CA 1
ATOM 2613 C C . ALA B 1 61 ? 83.069 62.367 -27.328 1.00 9.82 285 ALA B C 1
ATOM 2614 O O . ALA B 1 61 ? 82.944 63.574 -27.516 1.00 9.22 285 ALA B O 1
ATOM 2616 N N . SER B 1 62 ? 82.053 61.517 -27.455 1.00 8.95 286 SER B N 1
ATOM 2617 C CA . SER B 1 62 ? 80.731 62.005 -27.839 1.00 8.38 286 SER B CA 1
ATOM 2618 C C . SER B 1 62 ? 79.876 62.448 -26.649 1.00 9.93 286 SER B C 1
ATOM 2619 O O . SER B 1 62 ? 78.680 62.717 -26.793 1.00 10.30 286 SER B O 1
ATOM 2622 N N . GLN B 1 63 ? 80.511 62.543 -25.481 1.00 10.04 287 GLN B N 1
ATOM 2623 C CA . GLN B 1 63 ? 79.889 63.169 -24.310 1.00 8.78 287 GLN B CA 1
ATOM 2624 C C . GLN B 1 63 ? 80.509 64.536 -24.025 1.00 9.14 287 GLN B C 1
ATOM 2625 O O . GLN B 1 63 ? 80.021 65.281 -23.178 1.00 10.41 287 GLN B O 1
ATOM 2631 N N . VAL B 1 64 ? 81.586 64.859 -24.737 1.00 7.42 288 VAL B N 1
ATOM 2632 C CA . VAL B 1 64 ? 82.366 66.062 -24.446 1.00 6.48 288 VAL B CA 1
ATOM 2633 C C . VAL B 1 64 ? 81.661 67.355 -24.874 1.00 8.11 288 VAL B C 1
ATOM 2634 O O . VAL B 1 64 ? 81.321 67.526 -26.045 1.00 7.41 288 VAL B O 1
ATOM 2638 N N . ALA B 1 65 ? 81.470 68.261 -23.916 1.00 7.75 289 ALA B N 1
ATOM 2639 C CA . ALA B 1 65 ? 80.830 69.563 -24.158 1.00 7.94 289 ALA B CA 1
ATOM 2640 C C . ALA B 1 65 ? 79.400 69.431 -24.688 1.00 8.50 289 ALA B C 1
ATOM 2641 O O . ALA B 1 65 ? 79.001 70.126 -25.621 1.00 9.57 289 ALA B O 1
ATOM 2643 N N . ARG B 1 66 ? 78.642 68.525 -24.079 1.00 10.09 290 ARG B N 1
ATOM 2644 C CA . ARG B 1 66 ? 77.235 68.343 -24.398 1.00 8.67 290 ARG B CA 1
ATOM 2645 C C . ARG B 1 66 ? 76.385 68.792 -23.209 1.00 9.70 290 ARG B C 1
ATOM 2646 O O . ARG B 1 66 ? 76.872 68.862 -22.072 1.00 9.58 290 ARG B O 1
ATOM 2654 N N . ILE B 1 67 ? 75.125 69.120 -23.483 1.00 9.29 291 ILE B N 1
ATOM 2655 C CA . ILE B 1 67 ? 74.186 69.579 -22.467 1.00 10.16 291 ILE B CA 1
ATOM 2656 C C . ILE B 1 67 ? 72.833 68.926 -22.721 1.00 10.21 291 ILE B C 1
ATOM 2657 O O . ILE B 1 67 ? 72.414 68.781 -23.875 1.00 10.46 291 ILE B O 1
ATOM 2662 N N . ARG B 1 68 ? 72.154 68.516 -21.654 1.00 9.80 292 ARG B N 1
ATOM 2663 C CA . ARG B 1 68 ? 70.791 68.018 -21.764 1.00 10.20 292 ARG B CA 1
ATOM 2664 C C . ARG B 1 68 ? 69.958 68.557 -20.610 1.00 11.70 292 ARG B C 1
ATOM 2665 O O . ARG B 1 68 ? 70.447 68.690 -19.485 1.00 12.02 292 ARG B O 1
ATOM 2673 N N . GLY B 1 69 ? 68.704 68.892 -20.891 1.00 11.69 293 GLY B N 1
ATOM 2674 C CA . GLY B 1 69 ? 67.808 69.327 -19.837 1.00 10.21 293 GLY B CA 1
ATOM 2675 C C . GLY B 1 69 ? 66.396 69.563 -20.331 1.00 12.04 293 GLY B C 1
ATOM 2676 O O . GLY B 1 69 ? 66.115 69.452 -21.528 1.00 14.31 293 GLY B O 1
ATOM 2677 N N . LYS B 1 70 ? 65.506 69.886 -19.400 1.00 11.91 294 LYS B N 1
ATOM 2678 C CA . LYS B 1 70 ? 64.115 70.171 -19.723 1.00 13.99 294 LYS B CA 1
ATOM 2679 C C . LYS B 1 70 ? 63.874 71.678 -19.711 1.00 14.89 294 LYS B C 1
ATOM 2680 O O . LYS B 1 70 ? 64.212 72.364 -18.748 1.00 16.28 294 LYS B O 1
ATOM 2686 N N . VAL B 1 71 ? 63.311 72.190 -20.799 1.00 13.20 295 VAL B N 1
ATOM 2687 C CA . VAL B 1 71 ? 62.993 73.613 -20.899 1.00 14.22 295 VAL B CA 1
ATOM 2688 C C . VAL B 1 71 ? 61.878 74.001 -19.930 1.00 12.10 295 VAL B C 1
ATOM 2689 O O . VAL B 1 71 ? 60.854 73.315 -19.821 1.00 17.20 295 VAL B O 1
ATOM 2693 N N . PHE B 1 72 ? 62.083 75.105 -19.212 1.00 14.33 296 PHE B N 1
ATOM 2694 C CA . PHE B 1 72 ? 61.023 75.669 -18.382 1.00 18.07 296 PHE B CA 1
ATOM 2695 C C . PHE B 1 72 ? 60.941 77.168 -18.572 1.00 17.72 296 PHE B C 1
ATOM 2696 O O . PHE B 1 72 ? 61.911 77.801 -18.979 1.00 19.62 296 PHE B O 1
ATOM 2704 N N . SER B 1 73 ? 59.767 77.726 -18.307 1.00 20.19 297 SER B N 1
ATOM 2705 C CA . SER B 1 73 ? 59.571 79.163 -18.402 1.00 22.23 297 SER B CA 1
ATOM 2706 C C . SER B 1 73 ? 59.606 79.776 -17.016 1.00 17.95 297 SER B C 1
ATOM 2707 O O . SER B 1 73 ? 59.032 79.237 -16.071 1.00 20.47 297 SER B O 1
ATOM 2710 N N . THR B 1 74 ? 60.290 80.902 -16.897 1.00 19.92 298 THR B N 1
ATOM 2711 C CA . THR B 1 74 ? 60.335 81.606 -15.634 1.00 21.62 298 THR B CA 1
ATOM 2712 C C . THR B 1 74 ? 59.509 82.862 -15.747 1.00 22.04 298 THR B C 1
ATOM 2713 O O . THR B 1 74 ? 58.898 83.133 -16.784 1.00 26.73 298 THR B O 1
ATOM 2717 N N . ALA B 1 75 ? 59.502 83.635 -14.671 1.00 27.45 299 ALA B N 1
ATOM 2718 C CA . ALA B 1 75 ? 58.805 84.905 -14.649 1.00 26.30 299 ALA B CA 1
ATOM 2719 C C . ALA B 1 75 ? 59.373 85.848 -15.706 1.00 29.82 299 ALA B C 1
ATOM 2720 O O . ALA B 1 75 ? 58.659 86.702 -16.223 1.00 37.42 299 ALA B O 1
ATOM 2722 N N . SER B 1 76 ? 60.649 85.672 -16.047 1.00 32.71 300 SER B N 1
ATOM 2723 C CA . SER B 1 76 ? 61.338 86.608 -16.935 1.00 33.32 300 SER B CA 1
ATOM 2724 C C . SER B 1 76 ? 61.880 86.015 -18.240 1.00 29.42 300 SER B C 1
ATOM 2725 O O . SER B 1 76 ? 62.339 86.758 -19.109 1.00 36.32 300 SER B O 1
ATOM 2728 N N . GLY B 1 77 ? 61.841 84.694 -18.390 1.00 22.18 301 GLY B N 1
ATOM 2729 C CA . GLY B 1 77 ? 62.431 84.087 -19.573 1.00 21.92 301 GLY B CA 1
ATOM 2730 C C . GLY B 1 77 ? 62.370 82.575 -19.637 1.00 21.72 301 GLY B C 1
ATOM 2731 O O . GLY B 1 77 ? 61.374 81.966 -19.252 1.00 24.56 301 GLY B O 1
ATOM 2732 N N . LYS B 1 78 ? 63.440 81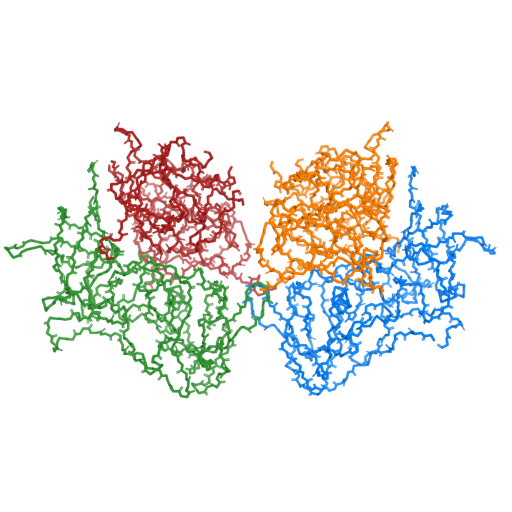.971 -20.145 1.00 21.45 302 LYS B N 1
ATOM 2733 C CA . LYS B 1 78 ? 63.512 80.524 -20.293 1.00 17.99 302 LYS B CA 1
ATOM 2734 C C . LYS B 1 78 ? 64.765 79.970 -19.643 1.00 17.89 302 LYS B C 1
ATOM 2735 O O . LYS B 1 78 ? 65.810 80.624 -19.614 1.00 19.24 302 LYS B O 1
ATOM 2741 N N . GLY B 1 79 ? 64.655 78.753 -19.132 1.00 19.54 303 GLY B N 1
ATOM 2742 C CA . GLY B 1 79 ? 65.794 78.070 -18.566 1.00 21.75 303 GLY B CA 1
ATOM 2743 C C . GLY B 1 79 ? 65.822 76.612 -18.962 1.00 18.03 303 GLY B C 1
ATOM 2744 O O . GLY B 1 79 ? 64.875 76.086 -19.558 1.00 14.91 303 GLY B O 1
ATOM 2745 N N . LEU B 1 80 ? 66.925 75.960 -18.622 1.00 13.69 304 LEU B N 1
ATOM 2746 C CA . LEU B 1 80 ? 67.058 74.531 -18.812 1.00 15.59 304 LEU B CA 1
ATOM 2747 C C . LEU B 1 80 ? 67.299 73.901 -17.448 1.00 13.05 304 LEU B C 1
ATOM 2748 O O . LEU B 1 80 ? 68.275 74.223 -16.771 1.00 14.05 304 LEU B O 1
ATOM 2753 N N . ASN B 1 81 ? 66.392 73.021 -17.038 1.00 14.27 305 ASN B N 1
ATOM 2754 C CA . ASN B 1 81 ? 66.613 72.200 -15.857 1.00 14.91 305 ASN B CA 1
ATOM 2755 C C . ASN B 1 81 ? 67.453 70.995 -16.249 1.00 15.15 305 ASN B C 1
ATOM 2756 O O . ASN B 1 81 ? 66.963 70.062 -16.887 1.00 14.14 305 ASN B O 1
ATOM 2761 N N . LEU B 1 82 ? 68.725 71.029 -15.872 1.00 12.60 306 LEU B N 1
ATOM 2762 C CA . LEU B 1 82 ? 69.701 70.083 -16.381 1.00 11.78 306 LEU B CA 1
ATOM 2763 C C . LEU B 1 82 ? 69.466 68.651 -15.921 1.00 11.65 306 LEU B C 1
ATOM 2764 O O . LEU B 1 82 ? 69.015 68.408 -14.800 1.00 15.53 306 LEU B O 1
ATOM 2769 N N . THR B 1 83 ? 69.765 67.712 -16.813 1.00 12.75 307 THR B N 1
ATOM 2770 C CA . THR B 1 83 ? 69.843 66.301 -16.465 1.00 12.89 307 THR B CA 1
ATOM 2771 C C . THR B 1 83 ? 71.206 65.799 -16.911 1.00 12.66 307 THR B C 1
ATOM 2772 O O . THR B 1 83 ? 71.962 66.531 -17.558 1.00 13.12 307 THR B O 1
ATOM 2776 N N . GLU B 1 84 ? 71.537 64.560 -16.569 1.00 12.59 308 GLU B N 1
ATOM 2777 C CA . GLU B 1 84 ? 72.701 63.935 -17.180 1.00 11.63 308 GLU B CA 1
ATOM 2778 C C . GLU B 1 84 ? 72.378 63.700 -18.659 1.00 11.28 308 GLU B C 1
ATOM 2779 O O . GLU B 1 84 ? 71.219 63.763 -19.067 1.00 12.91 308 GLU B O 1
ATOM 2785 N N . LEU B 1 85 ? 73.405 63.444 -19.462 1.00 11.68 309 LEU B N 1
ATOM 2786 C CA . LEU B 1 85 ? 73.227 63.314 -20.908 1.00 12.26 309 LEU B CA 1
ATOM 2787 C C . LEU B 1 85 ? 72.336 62.145 -21.325 1.00 11.85 309 LEU B C 1
ATOM 2788 O O . LEU B 1 85 ? 71.812 62.126 -22.441 1.00 13.20 309 LEU B O 1
ATOM 2793 N N . ASP B 1 86 ? 72.163 61.171 -20.436 1.00 12.61 310 ASP B N 1
ATOM 2794 C CA . ASP B 1 86 ? 71.269 60.049 -20.731 1.00 15.89 310 ASP B CA 1
ATOM 2795 C C . ASP B 1 86 ? 69.826 60.315 -20.294 1.00 17.07 310 ASP B C 1
ATOM 2796 O O . ASP B 1 86 ? 68.958 59.447 -20.423 1.00 19.82 310 ASP B O 1
ATOM 2801 N N . GLY B 1 87 ? 69.577 61.513 -19.776 1.00 16.77 311 GLY B N 1
ATOM 2802 C CA . GLY B 1 87 ? 68.238 61.904 -19.376 1.00 17.53 311 GLY B CA 1
ATOM 2803 C C . GLY B 1 87 ? 67.931 61.623 -17.918 1.00 18.57 311 GLY B C 1
ATOM 2804 O O . GLY B 1 87 ? 66.905 62.066 -17.402 1.00 20.99 311 GLY B O 1
ATOM 2805 N N . THR B 1 88 ? 68.809 60.886 -17.247 1.00 17.92 312 THR B N 1
ATOM 2806 C CA . THR B 1 88 ? 68.612 60.593 -15.831 1.00 21.75 312 THR B CA 1
ATOM 2807 C C . THR B 1 88 ? 68.868 61.852 -14.995 1.00 17.23 312 THR B C 1
ATOM 2808 O O . THR B 1 88 ? 69.552 62.770 -15.454 1.00 16.93 312 THR B O 1
ATOM 2812 N N . PRO B 1 89 ? 68.296 61.916 -13.782 1.00 19.01 313 PRO B N 1
ATOM 2813 C CA . PRO B 1 89 ? 68.376 63.160 -13.005 1.00 17.56 313 PRO B CA 1
ATOM 2814 C C . PRO B 1 89 ? 69.795 63.586 -12.655 1.00 21.18 313 PRO B C 1
ATOM 2815 O O . PRO B 1 89 ? 70.652 62.742 -12.376 1.00 21.16 313 PRO B O 1
ATOM 2819 N N . TYR B 1 90 ? 70.032 64.893 -12.684 1.00 17.41 314 TYR B N 1
ATOM 2820 C CA . TYR B 1 90 ? 71.268 65.453 -12.158 1.00 17.12 314 TYR B CA 1
ATOM 2821 C C . TYR B 1 90 ? 71.049 65.848 -10.703 1.00 19.59 314 TYR B C 1
ATOM 2822 O O . TYR B 1 90 ? 70.089 66.546 -10.383 1.00 20.83 314 TYR B O 1
ATOM 2831 N N . HIS B 1 91 ? 71.937 65.394 -9.827 1.00 23.92 315 HIS B N 1
ATOM 2832 C CA . HIS B 1 91 ? 71.905 65.819 -8.429 1.00 30.37 315 HIS B CA 1
ATOM 2833 C C . HIS B 1 91 ? 73.182 66.554 -8.083 1.00 30.00 315 HIS B C 1
ATOM 2834 O O . HIS B 1 91 ? 74.275 66.068 -8.363 1.00 34.63 315 HIS B O 1
ATOM 2841 N N . ALA B 1 92 ? 73.052 67.722 -7.468 1.00 30.25 316 ALA B N 1
ATOM 2842 C CA . ALA B 1 92 ? 74.220 68.387 -6.913 1.00 31.21 316 ALA B CA 1
ATOM 2843 C C . ALA B 1 92 ? 74.772 67.512 -5.795 1.00 29.46 316 ALA B C 1
ATOM 2844 O O . ALA B 1 92 ? 74.095 67.270 -4.797 1.00 32.03 316 ALA B O 1
ATOM 2846 N N . PHE B 1 93 ? 75.987 67.009 -5.976 1.00 26.77 317 PHE B N 1
ATOM 2847 C CA . PHE B 1 93 ? 76.624 66.201 -4.941 1.00 27.25 317 PHE B CA 1
ATOM 2848 C C . PHE B 1 93 ? 78.112 66.492 -4.868 1.00 39.96 317 PHE B C 1
ATOM 2849 O O . PHE B 1 93 ? 78.544 67.327 -4.071 1.00 32.16 317 PHE B O 1
ATOM 2857 N N . GLU B 1 94 ? 78.903 65.819 -5.697 1.00 29.81 318 GLU B N 1
ATOM 2858 C CA . GLU B 1 94 ? 80.344 66.047 -5.695 1.00 25.95 318 GLU B CA 1
ATOM 2859 C C . GLU B 1 94 ? 80.921 66.325 -7.088 1.00 21.76 318 GLU B C 1
ATOM 2860 O O . GLU B 1 94 ? 82.059 65.992 -7.357 1.00 27.69 318 GLU B O 1
ATOM 2866 N N . SER B 1 95 ? 80.122 66.974 -7.932 1.00 23.44 319 SER B N 1
ATOM 2867 C CA . SER B 1 95 ? 80.572 67.387 -9.262 1.00 17.51 319 SER B CA 1
ATOM 2868 C C . SER B 1 95 ? 80.149 68.826 -9.562 1.00 16.99 319 SER B C 1
ATOM 2869 O O . SER B 1 95 ? 79.125 69.296 -9.054 1.00 19.81 319 SER B O 1
ATOM 2872 N N . PRO B 1 96 ? 80.940 69.529 -10.388 1.00 13.48 320 PRO B N 1
ATOM 2873 C CA . PRO B 1 96 ? 80.621 70.914 -10.752 1.00 14.31 320 PRO B CA 1
ATOM 2874 C C . PRO B 1 96 ? 79.350 71.051 -11.581 1.00 13.01 320 PRO B C 1
ATOM 2875 O O . PRO B 1 96 ? 78.721 72.103 -11.538 1.00 13.64 320 PRO B O 1
ATOM 2879 N N . ALA B 1 97 ? 78.984 70.002 -12.314 1.00 11.40 321 ALA B N 1
ATOM 2880 C CA . ALA B 1 97 ? 77.884 70.072 -13.274 1.00 10.59 321 ALA B CA 1
ATOM 2881 C C . ALA B 1 97 ? 77.604 68.655 -13.770 1.00 15.29 321 ALA B C 1
ATOM 2882 O O . ALA B 1 97 ? 78.299 67.725 -13.357 1.00 11.95 321 ALA B O 1
ATOM 2884 N N . PRO B 1 98 ? 76.584 68.464 -14.633 1.00 12.30 322 PRO B N 1
ATOM 2885 C CA . PRO B 1 98 ? 76.416 67.118 -15.193 1.00 10.30 322 PRO B CA 1
ATOM 2886 C C . PRO B 1 98 ? 77.663 66.676 -15.953 1.00 12.46 322 PRO B C 1
ATOM 2887 O O . PRO B 1 98 ? 78.408 67.528 -16.441 1.00 11.04 322 PRO B O 1
ATOM 2891 N N . LEU B 1 99 ? 77.900 65.371 -16.036 1.00 9.38 323 LEU B N 1
ATOM 2892 C CA . LEU B 1 99 ? 79.066 64.885 -16.764 1.00 9.69 323 LEU B CA 1
ATOM 2893 C C . LEU B 1 99 ? 79.025 65.329 -18.228 1.00 9.09 323 LEU B C 1
ATOM 2894 O O . LEU B 1 99 ? 77.969 65.306 -18.868 1.00 9.50 323 LEU B O 1
ATOM 2899 N N . GLY B 1 100 ? 80.178 65.777 -18.723 1.00 8.47 324 GLY B N 1
ATOM 2900 C CA . GLY B 1 100 ? 80.308 66.251 -20.088 1.00 7.96 324 GLY B CA 1
ATOM 2901 C C . GLY B 1 100 ? 79.963 67.715 -20.298 1.00 7.19 324 GLY B C 1
ATOM 2902 O O . GLY B 1 100 ? 80.208 68.252 -21.372 1.00 8.75 324 GLY B O 1
ATOM 2903 N N . PHE B 1 101 ? 79.386 68.362 -19.288 1.00 9.32 325 PHE B N 1
ATOM 2904 C CA . PHE B 1 101 ? 79.011 69.773 -19.380 1.00 8.94 325 PHE B CA 1
ATOM 2905 C C . PHE B 1 101 ? 80.233 70.598 -19.796 1.00 9.35 325 PHE B C 1
ATOM 2906 O O . PHE B 1 101 ? 81.333 70.366 -19.294 1.00 8.25 325 PHE B O 1
ATOM 2914 N N . PRO B 1 102 ? 80.057 71.543 -20.733 1.00 7.56 326 PRO B N 1
ATOM 2915 C CA . PRO B 1 102 ? 81.227 72.303 -21.206 1.00 10.31 326 PRO B CA 1
ATOM 2916 C C . PRO B 1 102 ? 81.944 73.076 -20.094 1.00 9.23 326 PRO B C 1
ATOM 2917 O O . PRO B 1 102 ? 81.308 73.492 -19.112 1.00 10.16 326 PRO B O 1
ATOM 2921 N N . ASP B 1 103 ? 83.256 73.255 -20.248 1.00 8.31 327 ASP B N 1
ATOM 2922 C CA . ASP B 1 103 ? 84.052 73.979 -19.254 1.00 7.88 327 ASP B CA 1
ATOM 2923 C C . ASP B 1 103 ? 84.833 75.148 -19.850 1.00 9.05 327 ASP B C 1
ATOM 2924 O O . ASP B 1 103 ? 85.924 75.482 -19.373 1.00 10.12 327 ASP B O 1
ATOM 2929 N N . ILE B 1 104 ? 84.282 75.765 -20.893 1.00 8.75 328 ILE B N 1
ATOM 2930 C CA . ILE B 1 104 ? 84.926 76.926 -21.505 1.00 10.00 328 ILE B CA 1
ATOM 2931 C C . ILE B 1 104 ? 84.413 78.176 -20.802 1.00 10.91 328 ILE B C 1
ATOM 2932 O O . ILE B 1 104 ? 83.288 78.608 -21.031 1.00 12.56 328 ILE B O 1
ATOM 2937 N N . GLY B 1 105 ? 85.235 78.759 -19.942 1.00 9.75 329 GLY B N 1
ATOM 2938 C CA . GLY B 1 105 ? 84.753 79.802 -19.055 1.00 12.81 329 GLY B CA 1
ATOM 2939 C C . GLY B 1 105 ? 84.639 81.204 -19.624 1.00 13.99 329 GLY B C 1
ATOM 2940 O O . GLY B 1 105 ? 85.241 81.530 -20.650 1.00 12.23 329 GLY B O 1
ATOM 2941 N N . ALA B 1 106 ? 83.844 82.024 -18.941 1.00 14.02 330 ALA B N 1
ATOM 2942 C CA . ALA B 1 106 ? 83.817 83.468 -19.155 1.00 14.07 330 ALA B CA 1
ATOM 2943 C C . ALA B 1 106 ? 83.529 83.868 -20.596 1.00 13.10 330 ALA B C 1
ATOM 2944 O O . ALA B 1 106 ? 84.243 84.687 -21.178 1.00 13.39 330 ALA B O 1
ATOM 2946 N N . CYS B 1 107 ? 82.478 83.285 -21.161 1.00 12.45 331 CYS B N 1
ATOM 2947 C CA . CYS B 1 107 ? 82.057 83.611 -22.515 1.00 12.26 331 CYS B CA 1
ATOM 2948 C C . CYS B 1 107 ? 80.607 83.184 -22.725 1.00 9.44 331 CYS B C 1
ATOM 2949 O O . CYS B 1 107 ? 80.046 82.449 -21.908 1.00 12.85 331 CYS B O 1
ATOM 2952 N N . ASP B 1 108 ? 79.999 83.658 -23.810 1.00 10.86 332 ASP B N 1
ATOM 2953 C CA . ASP B 1 108 ? 78.681 83.186 -24.222 1.00 10.48 332 ASP B CA 1
ATOM 2954 C C . ASP B 1 108 ? 78.832 81.843 -24.932 1.00 10.62 332 ASP B C 1
ATOM 2955 O O . ASP B 1 108 ? 79.779 81.632 -25.697 1.00 10.87 332 ASP B O 1
ATOM 2960 N N . TRP B 1 109 ? 77.899 80.934 -24.677 1.00 10.67 333 TRP B N 1
ATOM 2961 C CA . TRP B 1 109 ? 77.863 79.667 -25.388 1.00 8.59 333 TRP B CA 1
ATOM 2962 C C . TRP B 1 109 ? 76.708 79.658 -26.370 1.00 8.56 333 TRP B C 1
ATOM 2963 O O . TRP B 1 109 ? 75.674 80.284 -26.142 1.00 11.26 333 TRP B O 1
ATOM 2974 N N . HIS B 1 110 ? 76.869 78.977 -27.453 1.00 9.43 334 HIS B N 1
ATOM 2975 C CA . HIS B 1 110 ? 75.803 78.777 -28.411 1.00 8.60 334 HIS B CA 1
ATOM 2976 C C . HIS B 1 110 ? 75.712 77.283 -28.667 1.00 8.98 334 HIS B C 1
ATOM 2977 O O . HIS B 1 110 ? 76.618 76.674 -29.236 1.00 10.69 334 HIS B O 1
ATOM 2984 N N . VAL B 1 111 ? 74.636 76.644 -28.184 1.00 8.18 335 VAL B N 1
ATOM 2985 C CA . VAL B 1 111 ? 74.503 75.203 -28.052 1.00 9.23 335 VAL B CA 1
ATOM 2986 C C . VAL B 1 111 ? 73.379 74.734 -28.963 1.00 6.72 335 VAL B C 1
ATOM 2987 O O . VAL B 1 111 ? 72.247 75.209 -28.854 1.00 10.72 335 VAL B O 1
ATOM 2991 N N . SER B 1 112 ? 73.688 73.810 -29.866 1.00 8.61 336 SER B N 1
ATOM 2992 C CA . SER B 1 112 ? 72.690 73.315 -30.813 1.00 10.55 336 SER B CA 1
ATOM 2993 C C . SER B 1 112 ? 72.009 72.053 -30.283 1.00 8.04 336 SER B C 1
ATOM 2994 O O . SER B 1 112 ? 72.652 71.011 -30.130 1.00 10.75 336 SER B O 1
ATOM 2997 N N . THR B 1 113 ? 70.711 72.155 -30.003 1.00 8.91 337 THR B N 1
ATOM 2998 C CA . THR B 1 113 ? 69.966 71.047 -29.404 1.00 10.19 337 THR B CA 1
ATOM 2999 C C . THR B 1 113 ? 68.786 70.581 -30.259 1.00 12.41 337 THR B C 1
ATOM 3000 O O . THR B 1 113 ? 68.288 71.316 -31.117 1.00 11.76 337 THR B O 1
ATOM 3004 N N . PHE B 1 114 ? 68.346 69.350 -30.014 1.00 10.24 338 PHE B N 1
ATOM 3005 C CA . PHE B 1 114 ? 67.108 68.846 -30.607 1.00 13.15 338 PHE B CA 1
ATOM 3006 C C . PHE B 1 114 ? 66.203 68.283 -29.524 1.00 11.89 338 PHE B C 1
ATOM 3007 O O . PHE B 1 114 ? 66.673 67.913 -28.442 1.00 10.98 338 PHE B O 1
ATOM 3015 N N . LYS B 1 115 ? 64.904 68.235 -29.795 1.00 13.74 339 LYS B N 1
ATOM 3016 C CA . LYS B 1 115 ? 63.965 67.650 -28.855 1.00 15.12 339 LYS B CA 1
ATOM 3017 C C . LYS B 1 115 ? 64.013 66.140 -28.980 1.00 11.43 339 LYS B C 1
ATOM 3018 O O . LYS B 1 115 ? 63.797 65.592 -30.063 1.00 14.08 339 LYS B O 1
ATOM 3024 N N . VAL B 1 116 ? 64.298 65.470 -27.870 1.00 13.10 340 VAL B N 1
ATOM 3025 C CA . VAL B 1 116 ? 64.307 64.022 -27.862 1.00 16.68 340 VAL B CA 1
ATOM 3026 C C . VAL B 1 116 ? 62.845 63.581 -27.911 1.00 21.06 340 VAL B C 1
ATOM 3027 O O . VAL B 1 116 ? 62.147 63.545 -26.897 1.00 28.39 340 VAL B O 1
ATOM 3031 N N . ASP B 1 117 ? 62.397 63.282 -29.126 1.00 28.49 341 ASP B N 1
ATOM 3032 C CA . ASP B 1 117 ? 60.991 63.050 -29.436 1.00 27.29 341 ASP B CA 1
ATOM 3033 C C . ASP B 1 117 ? 60.928 62.223 -30.713 1.00 33.06 341 ASP B C 1
ATOM 3034 O O . ASP B 1 117 ? 60.253 61.193 -30.770 1.00 40.17 341 ASP B O 1
ATOM 3039 N N . GLY B 1 122 ? 59.894 69.198 -40.235 1.00 27.38 346 GLY B N 1
ATOM 3040 C CA . GLY B 1 122 ? 60.328 70.552 -39.946 1.00 22.06 346 GLY B CA 1
ATOM 3041 C C . GLY B 1 122 ? 61.725 70.600 -39.358 1.00 16.96 346 GLY B C 1
ATOM 3042 O O . GLY B 1 122 ? 62.336 69.563 -39.101 1.00 19.09 346 GLY B O 1
ATOM 3043 N N . ASP B 1 123 ? 62.231 71.810 -39.146 1.00 16.00 347 ASP B N 1
ATOM 3044 C CA . ASP B 1 123 ? 63.575 71.997 -38.581 1.00 11.31 347 ASP B CA 1
ATOM 3045 C C . ASP B 1 123 ? 63.558 71.631 -37.098 1.00 12.77 347 ASP B C 1
ATOM 3046 O O . ASP B 1 123 ? 62.889 72.287 -36.306 1.00 15.87 347 ASP B O 1
ATOM 3051 N N . PRO B 1 124 ? 64.298 70.580 -36.714 1.00 13.18 348 PRO B N 1
ATOM 3052 C CA . PRO B 1 124 ? 64.265 70.094 -35.330 1.00 12.93 348 PRO B CA 1
ATOM 3053 C C . PRO B 1 124 ? 65.242 70.808 -34.403 1.00 10.65 348 PRO B C 1
ATOM 3054 O O . PRO B 1 124 ? 65.199 70.566 -33.196 1.00 12.60 348 PRO B O 1
ATOM 3058 N N . MET B 1 125 ? 66.108 71.661 -34.942 1.00 9.82 349 MET B N 1
ATOM 3059 C CA . MET B 1 125 ? 67.190 72.233 -34.144 1.00 11.05 349 MET B CA 1
ATOM 3060 C C . MET B 1 125 ? 66.836 73.567 -33.502 1.00 10.57 349 MET B C 1
ATOM 3061 O O . MET B 1 125 ? 66.132 74.391 -34.086 1.00 13.12 349 MET B O 1
ATOM 3066 N N . SER B 1 126 ? 67.345 73.759 -32.290 1.00 10.18 350 SER B N 1
ATOM 3067 C CA . SER B 1 126 ? 67.283 75.045 -31.613 1.00 10.10 350 SER B CA 1
ATOM 3068 C C . SER B 1 126 ? 68.693 75.432 -31.208 1.00 9.35 350 SER B C 1
ATOM 3069 O O . SER B 1 126 ? 69.476 74.584 -30.774 1.00 13.23 350 SER B O 1
ATOM 3072 N N . ARG B 1 127 ? 69.037 76.705 -31.367 1.00 9.38 351 ARG B N 1
ATOM 3073 C CA . ARG B 1 127 ? 70.318 77.172 -30.858 1.00 10.03 351 ARG B CA 1
ATOM 3074 C C . ARG B 1 127 ? 70.058 77.898 -29.555 1.00 8.84 351 ARG B C 1
ATOM 3075 O O . ARG B 1 127 ? 69.349 78.910 -29.525 1.00 11.63 351 ARG B O 1
ATOM 3083 N N . LEU B 1 128 ? 70.596 77.352 -28.471 1.00 11.59 352 LEU B N 1
ATOM 3084 C CA . LEU B 1 128 ? 70.433 77.953 -27.157 1.00 10.08 352 LEU B CA 1
ATOM 3085 C C . LEU B 1 128 ? 71.616 78.868 -26.909 1.00 10.04 352 LEU B C 1
ATOM 3086 O O . LEU B 1 128 ? 72.773 78.433 -26.917 1.00 10.60 352 LEU B O 1
ATOM 3091 N N . ASP B 1 129 ? 71.320 80.142 -26.695 1.00 11.12 353 ASP B N 1
ATOM 3092 C CA . ASP B 1 129 ? 72.349 81.140 -26.459 1.00 11.43 353 ASP B CA 1
ATOM 3093 C C . ASP B 1 129 ? 72.430 81.400 -24.962 1.00 10.14 353 ASP B C 1
ATOM 3094 O O . ASP B 1 129 ? 71.467 81.857 -24.337 1.00 13.37 353 ASP B O 1
ATOM 3099 N N . VAL B 1 130 ? 73.587 81.083 -24.394 1.00 10.42 354 VAL B N 1
ATOM 3100 C CA . VAL B 1 130 ? 73.746 81.002 -22.951 1.00 11.56 354 VAL B CA 1
ATOM 3101 C C . VAL B 1 130 ? 74.814 81.970 -22.473 1.00 11.68 354 VAL B C 1
ATOM 3102 O O . VAL B 1 130 ? 75.951 81.934 -22.943 1.00 13.07 354 VAL B O 1
ATOM 3106 N N . LYS B 1 131 ? 74.444 82.830 -21.533 1.00 12.54 355 LYS B N 1
ATOM 3107 C CA . LYS B 1 131 ? 75.392 83.765 -20.938 1.00 12.65 355 LYS B CA 1
ATOM 3108 C C . LYS B 1 131 ? 75.863 83.237 -19.591 1.00 15.09 355 LYS B C 1
ATOM 3109 O O . LYS B 1 131 ? 75.097 82.609 -18.858 1.00 14.92 355 LYS B O 1
ATOM 3115 N N . GLN B 1 132 ? 77.132 83.478 -19.275 1.00 14.01 356 GLN B N 1
ATOM 3116 C CA . GLN B 1 132 ? 77.672 83.077 -17.982 1.00 13.02 356 GLN B CA 1
ATOM 3117 C C . GLN B 1 132 ? 77.542 84.21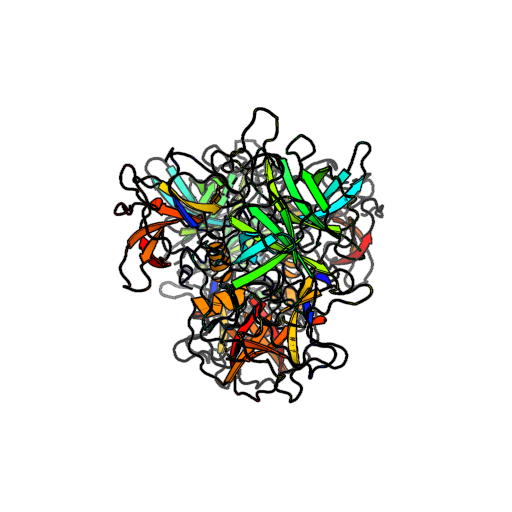4 -16.974 1.00 18.04 356 GLN B C 1
ATOM 3118 O O . GLN B 1 132 ? 78.532 84.723 -16.446 1.00 22.79 356 GLN B O 1
ATOM 3124 N N . ASN B 1 133 ? 76.295 84.605 -16.735 1.00 17.78 357 ASN B N 1
ATOM 3125 C CA . ASN B 1 133 ? 75.973 85.630 -15.754 1.00 18.80 357 ASN B CA 1
ATOM 3126 C C . ASN B 1 133 ? 75.251 85.012 -14.549 1.00 17.10 357 ASN B C 1
ATOM 3127 O O . ASN B 1 133 ? 75.397 83.818 -14.300 1.00 18.63 357 ASN B O 1
ATOM 3132 N N . ALA B 1 134 ? 74.488 85.799 -13.798 1.00 20.46 358 ALA B N 1
ATOM 3133 C CA . ALA B 1 134 ? 73.942 85.305 -12.526 1.00 24.72 358 ALA B CA 1
ATOM 3134 C C . ALA B 1 134 ? 73.136 83.984 -12.555 1.00 20.54 358 ALA B C 1
ATOM 3135 O O . ALA B 1 134 ? 73.363 83.119 -11.707 1.00 23.17 358 ALA B O 1
ATOM 3137 N N . PRO B 1 135 ? 72.205 83.818 -13.519 1.00 19.76 359 PRO B N 1
ATOM 3138 C CA . PRO B 1 135 ? 71.415 82.576 -13.561 1.00 18.81 359 PRO B CA 1
ATOM 3139 C C . PRO B 1 135 ? 72.166 81.363 -14.115 1.00 16.48 359 PRO B C 1
ATOM 3140 O O . PRO B 1 135 ? 71.565 80.292 -14.260 1.00 18.62 359 PRO B O 1
ATOM 3144 N N . PHE B 1 136 ? 73.445 81.524 -14.437 1.00 18.75 360 PHE B N 1
ATOM 3145 C CA . PHE B 1 136 ? 74.256 80.397 -14.876 1.00 14.77 360 PHE B CA 1
ATOM 3146 C C . PHE B 1 136 ? 74.652 79.619 -13.630 1.00 17.64 360 PHE B C 1
ATOM 3147 O O . PHE B 1 136 ? 75.653 79.926 -12.984 1.00 16.76 360 PHE B O 1
ATOM 3155 N N . ALA B 1 137 ? 73.844 78.624 -13.281 1.00 17.70 361 ALA B N 1
ATOM 3156 C CA . ALA B 1 137 ? 74.043 77.888 -12.039 1.00 14.81 361 ALA B CA 1
ATOM 3157 C C . ALA B 1 137 ? 74.043 76.380 -12.264 1.00 16.32 361 ALA B C 1
ATOM 3158 O O . ALA B 1 137 ? 73.222 75.669 -11.683 1.00 18.70 361 ALA B O 1
ATOM 3160 N N . PRO B 1 138 ? 74.966 75.884 -13.106 1.00 15.87 362 PRO B N 1
ATOM 3161 C CA . PRO B 1 138 ? 74.909 74.461 -13.460 1.00 15.79 362 PRO B CA 1
ATOM 3162 C C . PRO B 1 138 ? 75.184 73.527 -12.284 1.00 12.87 362 PRO B C 1
ATOM 3163 O O . PRO B 1 138 ? 74.704 72.392 -12.293 1.00 14.70 362 PRO B O 1
ATOM 3167 N N . HIS B 1 139 ? 75.939 73.979 -11.288 1.00 14.68 363 HIS B N 1
ATOM 3168 C CA . HIS B 1 139 ? 76.188 73.118 -10.139 1.00 14.76 363 HIS B CA 1
ATOM 3169 C C . HIS B 1 139 ? 74.894 72.843 -9.388 1.00 15.06 363 HIS B C 1
ATOM 3170 O O . HIS B 1 139 ? 74.681 71.740 -8.889 1.00 18.74 363 HIS B O 1
ATOM 3177 N N . LEU B 1 140 ? 74.028 73.849 -9.324 1.00 16.34 364 LEU B N 1
ATOM 3178 C CA . LEU B 1 140 ? 72.740 73.689 -8.668 1.00 15.54 364 LEU B CA 1
ATOM 3179 C C . LEU B 1 140 ? 71.698 73.075 -9.598 1.00 18.94 364 LEU B C 1
ATOM 3180 O O . LEU B 1 140 ? 70.615 72.693 -9.159 1.00 25.63 364 LEU B O 1
ATOM 3185 N N . GLY B 1 141 ? 72.025 72.994 -10.884 1.00 17.32 365 GLY B N 1
ATOM 3186 C CA . GLY B 1 141 ? 71.203 72.238 -11.814 1.00 19.76 365 GLY B CA 1
ATOM 3187 C C . GLY B 1 141 ? 70.405 72.996 -12.861 1.00 20.26 365 GLY B C 1
ATOM 3188 O O . GLY B 1 141 ? 69.515 72.419 -13.489 1.00 16.09 365 GLY B O 1
ATOM 3189 N N . SER B 1 142 ? 70.701 74.274 -13.071 1.00 14.79 366 SER B N 1
ATOM 3190 C CA . SER B 1 142 ? 70.006 74.988 -14.137 1.00 14.74 366 SER B CA 1
ATOM 3191 C C . SER B 1 142 ? 70.795 76.142 -14.732 1.00 16.75 366 SER B C 1
ATOM 3192 O O . SER B 1 142 ? 71.698 76.701 -14.109 1.00 17.79 366 SER B O 1
ATOM 3195 N N . ILE B 1 143 ? 70.454 76.477 -15.969 1.00 14.31 367 ILE B N 1
ATOM 3196 C CA . ILE B 1 143 ? 71.019 77.635 -16.633 1.00 12.48 367 ILE B CA 1
ATOM 3197 C C . ILE B 1 143 ? 69.891 78.320 -17.370 1.00 13.45 367 ILE B C 1
ATOM 3198 O O . ILE B 1 143 ? 68.845 77.725 -17.611 1.00 18.02 367 ILE B O 1
ATOM 3203 N N . GLU B 1 144 ? 70.092 79.578 -17.723 1.00 15.58 368 GLU B N 1
ATOM 3204 C CA . GLU B 1 144 ? 69.105 80.236 -18.557 1.00 15.61 368 GLU B CA 1
ATOM 3205 C C . GLU B 1 144 ? 69.637 80.433 -19.960 1.00 12.53 368 GLU B C 1
ATOM 3206 O O . GLU B 1 144 ? 70.848 80.384 -20.196 1.00 15.51 368 GLU B O 1
ATOM 3212 N N . PHE B 1 145 ? 68.723 80.600 -20.903 1.00 13.44 369 PHE B N 1
ATOM 3213 C CA . PHE B 1 145 ? 69.106 80.810 -22.284 1.00 14.30 369 PHE B CA 1
ATOM 3214 C C . PHE B 1 145 ? 68.097 81.703 -22.985 1.00 11.62 369 PHE B C 1
ATOM 3215 O O . PHE B 1 145 ? 66.966 81.877 -22.523 1.00 15.08 369 PHE B O 1
ATOM 3223 N N . THR B 1 146 ? 68.529 82.264 -24.106 1.00 14.01 370 THR B N 1
ATOM 3224 C CA . THR B 1 146 ? 67.613 82.840 -25.070 1.00 12.66 370 THR B CA 1
ATOM 3225 C C . THR B 1 146 ? 67.781 82.050 -26.357 1.00 12.27 370 THR B C 1
ATOM 3226 O O . THR B 1 146 ? 68.820 81.413 -26.572 1.00 12.07 370 THR B O 1
ATOM 3230 N N . SER B 1 147 ? 66.754 82.065 -27.200 1.00 15.19 371 SER B N 1
ATOM 3231 C CA . SER B 1 147 ? 66.810 81.366 -28.479 1.00 14.94 371 SER B CA 1
ATOM 3232 C C . SER B 1 147 ? 65.896 82.034 -29.498 1.00 13.16 371 SER B C 1
ATOM 3233 O O . SER B 1 147 ? 64.817 82.521 -29.151 1.00 15.72 371 SER B O 1
ATOM 3236 N N . ASP B 1 148 ? 66.340 82.056 -30.750 1.00 14.77 372 ASP B N 1
ATOM 3237 C CA . ASP B 1 148 ? 65.504 82.547 -31.836 1.00 14.88 372 ASP B CA 1
ATOM 3238 C C . ASP B 1 148 ? 64.530 81.466 -32.298 1.00 13.76 372 ASP B C 1
ATOM 3239 O O . ASP B 1 148 ? 63.614 81.734 -33.077 1.00 17.37 372 ASP B O 1
ATOM 3244 N N . GLN B 1 149 ? 64.731 80.244 -31.814 1.00 14.25 373 GLN B N 1
ATOM 3245 C CA . GLN B 1 149 ? 63.795 79.159 -32.084 1.00 13.44 373 GLN B CA 1
ATOM 3246 C C . GLN B 1 149 ? 62.879 78.985 -30.874 1.00 15.95 373 GLN B C 1
ATOM 3247 O O . GLN B 1 149 ? 62.878 79.820 -29.969 1.00 20.80 373 GLN B O 1
ATOM 3253 N N . ASP B 1 150 ? 62.094 77.912 -30.862 1.00 17.44 374 ASP B N 1
ATOM 3254 C CA . ASP B 1 150 ? 61.129 77.691 -29.789 1.00 18.51 374 ASP B CA 1
ATOM 3255 C C . ASP B 1 150 ? 61.303 76.322 -29.127 1.00 17.14 374 ASP B C 1
ATOM 3256 O O . ASP B 1 150 ? 60.392 75.491 -29.166 1.00 19.10 374 ASP B O 1
ATOM 3261 N N . PRO B 1 151 ? 62.470 76.078 -28.509 1.00 12.93 375 PRO B N 1
ATOM 3262 C CA . PRO B 1 151 ? 62.687 74.765 -27.896 1.00 15.42 375 PRO B CA 1
ATOM 3263 C C . PRO B 1 151 ? 61.770 74.509 -26.703 1.00 16.15 375 PRO B C 1
ATOM 3264 O O . PRO B 1 151 ? 61.528 75.406 -25.894 1.00 16.00 375 PRO B O 1
ATOM 3268 N N . THR B 1 152 ? 61.254 73.287 -26.617 1.00 14.65 376 THR B N 1
ATOM 3269 C CA . THR B 1 152 ? 60.432 72.866 -25.491 1.00 13.89 376 THR B CA 1
ATOM 3270 C C . THR B 1 152 ? 60.852 71.466 -25.064 1.00 11.40 376 THR B C 1
ATOM 3271 O O . THR B 1 152 ? 61.532 70.760 -25.807 1.00 13.89 376 THR B O 1
ATOM 3275 N N . GLY B 1 153 ? 60.442 71.076 -23.862 1.00 13.50 377 GLY B N 1
ATOM 3276 C CA . GLY B 1 153 ? 60.676 69.730 -23.370 1.00 12.80 377 GLY B CA 1
ATOM 3277 C C . GLY B 1 153 ? 62.132 69.340 -23.197 1.00 12.65 377 GLY B C 1
ATOM 3278 O O . GLY B 1 153 ? 62.976 70.158 -22.832 1.00 13.06 377 GLY B O 1
ATOM 3279 N N . ASP B 1 154 ? 62.410 68.072 -23.474 1.00 16.00 378 ASP B N 1
ATOM 3280 C CA . ASP B 1 154 ? 63.716 67.459 -23.260 1.00 12.20 378 ASP B CA 1
ATOM 3281 C C . ASP B 1 154 ? 64.652 67.770 -24.431 1.00 14.73 378 ASP B C 1
ATOM 3282 O O . ASP B 1 154 ? 64.528 67.176 -25.505 1.00 15.07 378 ASP B O 1
ATOM 3287 N N . GLN B 1 155 ? 65.577 68.709 -24.220 1.00 11.87 379 GLN B N 1
ATOM 3288 C CA . GLN B 1 155 ? 66.530 69.123 -25.253 1.00 10.67 379 GLN B CA 1
ATOM 3289 C C . GLN B 1 155 ? 67.920 68.543 -25.005 1.00 12.06 379 GLN B C 1
ATOM 3290 O O . GLN B 1 155 ? 68.450 68.634 -23.899 1.00 12.10 379 GLN B O 1
ATOM 3296 N N . LEU B 1 156 ? 68.506 67.963 -26.049 1.00 11.54 380 LEU B N 1
ATOM 3297 C CA . LEU B 1 156 ? 69.846 67.391 -25.970 1.00 10.74 380 LEU B CA 1
ATOM 3298 C C . LEU B 1 156 ? 70.699 67.998 -27.063 1.00 8.19 380 LEU B C 1
ATOM 3299 O O . LEU B 1 156 ? 70.273 68.075 -28.214 1.00 9.73 380 LEU B O 1
ATOM 3304 N N . GLY B 1 157 ? 71.910 68.413 -26.720 1.00 9.07 381 GLY B N 1
ATOM 3305 C CA . GLY B 1 157 ? 72.738 69.056 -27.720 1.00 11.02 381 GLY B CA 1
ATOM 3306 C C . GLY B 1 157 ? 74.199 69.222 -27.391 1.00 9.41 381 GLY B C 1
ATOM 3307 O O . GLY B 1 157 ? 74.695 68.744 -26.369 1.00 9.95 381 GLY B O 1
ATOM 3308 N N . THR B 1 158 ? 74.879 69.942 -28.275 1.00 9.16 382 THR B N 1
ATOM 3309 C CA . THR B 1 158 ? 76.327 70.041 -28.259 1.00 8.89 382 THR B CA 1
ATOM 3310 C C . THR B 1 158 ? 76.734 71.495 -28.399 1.00 6.48 382 THR B C 1
ATOM 3311 O O . THR B 1 158 ? 76.114 72.249 -29.158 1.00 9.72 382 THR B O 1
ATOM 3315 N N . LEU B 1 159 ? 77.764 71.901 -27.666 1.00 9.00 383 LEU B N 1
ATOM 3316 C CA . LEU B 1 159 ? 78.337 73.230 -27.844 1.00 8.22 383 LEU B CA 1
ATOM 3317 C C . LEU B 1 159 ? 78.792 73.410 -29.287 1.00 8.88 383 LEU B C 1
ATOM 3318 O O . LEU B 1 159 ? 79.596 72.627 -29.790 1.00 9.77 383 LEU B O 1
ATOM 3323 N N . ALA B 1 160 ? 78.270 74.437 -29.949 1.00 9.10 384 ALA B N 1
ATOM 3324 C CA . ALA B 1 160 ? 78.553 74.657 -31.366 1.00 7.12 384 ALA B CA 1
ATOM 3325 C C . ALA B 1 160 ? 79.620 75.728 -31.574 1.00 8.51 384 ALA B C 1
ATOM 3326 O O . ALA B 1 160 ? 80.505 75.579 -32.421 1.00 9.43 384 ALA B O 1
ATOM 3328 N N . TRP B 1 161 ? 79.522 76.811 -30.811 1.00 8.47 385 TRP B N 1
ATOM 3329 C CA . TRP B 1 161 ? 80.501 77.900 -30.879 1.00 6.93 385 TRP B CA 1
ATOM 3330 C C . TRP B 1 161 ? 80.419 78.783 -29.646 1.00 11.20 385 TRP B C 1
ATOM 3331 O O . TRP B 1 161 ? 79.465 78.689 -28.875 1.00 10.38 385 TRP B O 1
ATOM 3342 N N . VAL B 1 162 ? 81.431 79.624 -29.450 1.00 8.74 386 VAL B N 1
ATOM 3343 C CA . VAL B 1 162 ? 81.468 80.525 -28.301 1.00 9.70 386 VAL B CA 1
ATOM 3344 C C . VAL B 1 162 ? 81.829 81.934 -28.761 1.00 8.88 386 VAL B C 1
ATOM 3345 O O . VAL B 1 162 ? 82.449 82.115 -29.809 1.00 10.61 386 VAL B O 1
ATOM 3349 N N . SER B 1 163 ? 81.438 82.926 -27.970 1.00 9.35 387 SER B N 1
ATOM 3350 C CA . SER B 1 163 ? 81.663 84.326 -28.317 1.00 10.53 387 SER B CA 1
ATOM 3351 C C . SER B 1 163 ? 81.814 85.135 -27.025 1.00 10.93 387 SER B C 1
ATOM 3352 O O . SER B 1 163 ? 81.520 84.620 -25.946 1.00 11.89 387 SER B O 1
ATOM 3355 N N . PRO B 1 164 ? 82.294 86.393 -27.118 1.00 10.95 388 PRO B N 1
ATOM 3356 C CA . PRO B 1 164 ? 82.568 87.116 -25.869 1.00 14.62 388 PRO B CA 1
ATOM 3357 C C . PRO B 1 164 ? 81.321 87.444 -25.064 1.00 12.34 388 PRO B C 1
ATOM 3358 O O . PRO B 1 164 ? 80.232 87.577 -25.624 1.00 13.57 388 PRO B O 1
ATOM 3362 N N . SER B 1 165 ? 81.489 87.581 -23.755 1.00 13.40 389 SER B N 1
ATOM 3363 C CA . SER B 1 165 ? 80.376 87.898 -22.866 1.00 17.42 389 SER B CA 1
ATOM 3364 C C . SER B 1 165 ? 79.839 89.302 -23.102 1.00 19.67 389 SER B C 1
ATOM 3365 O O . SER B 1 165 ? 78.647 89.553 -22.942 1.00 22.49 389 SER B O 1
ATOM 3368 N N . THR B 1 166 ? 80.732 90.221 -23.459 1.00 19.55 390 THR B N 1
ATOM 3369 C CA . THR B 1 166 ? 80.363 91.616 -23.664 1.00 22.10 390 THR B CA 1
ATOM 3370 C C . THR B 1 166 ? 81.061 92.169 -24.899 1.00 22.20 390 THR B C 1
ATOM 3371 O O . THR B 1 166 ? 82.036 91.594 -25.384 1.00 22.59 390 THR B O 1
ATOM 3375 N N . SER B 1 167 ? 80.562 93.299 -25.385 1.00 27.07 391 SER B N 1
ATOM 3376 C CA . SER B 1 167 ? 80.982 93.857 -26.667 1.00 29.32 391 SER B CA 1
ATOM 3377 C C . SER B 1 167 ? 82.491 94.070 -26.841 1.00 32.29 391 SER B C 1
ATOM 3378 O O . SER B 1 167 ? 83.051 93.710 -27.874 1.00 43.72 391 SER B O 1
ATOM 3381 N N . GLY B 1 168 ? 83.150 94.648 -25.845 1.00 35.72 392 GLY B N 1
ATOM 3382 C CA . GLY B 1 168 ? 84.574 94.910 -25.967 1.00 45.04 392 GLY B CA 1
ATOM 3383 C C . GLY B 1 168 ? 85.486 93.722 -25.698 1.00 46.63 392 GLY B C 1
ATOM 3384 O O . GLY B 1 168 ? 86.708 93.843 -25.790 1.00 41.52 392 GLY B O 1
ATOM 3385 N N . ALA B 1 169 ? 84.904 92.566 -25.392 1.00 34.20 393 ALA B N 1
ATOM 3386 C CA . ALA B 1 169 ? 85.671 91.474 -24.795 1.00 27.47 393 ALA B CA 1
ATOM 3387 C C . ALA B 1 169 ? 86.245 90.443 -25.765 1.00 23.40 393 ALA B C 1
ATOM 3388 O O . ALA B 1 169 ? 85.965 90.451 -26.960 1.00 24.59 393 ALA B O 1
ATOM 3390 N N . ARG B 1 170 ? 87.068 89.554 -25.227 1.00 18.55 394 ARG B N 1
ATOM 3391 C CA . ARG B 1 170 ? 87.529 88.404 -25.988 1.00 17.08 394 ARG B CA 1
ATOM 3392 C C . ARG B 1 170 ? 87.140 87.121 -25.273 1.00 14.54 394 ARG B C 1
ATOM 3393 O O . ARG B 1 170 ? 86.707 87.139 -24.118 1.00 16.07 394 ARG B O 1
ATOM 3401 N N . VAL B 1 171 ? 87.289 86.009 -25.978 1.00 13.09 395 VAL B N 1
ATOM 3402 C CA . VAL B 1 171 ? 87.133 84.699 -25.369 1.00 10.95 395 VAL B CA 1
ATOM 3403 C C . VAL B 1 171 ? 88.507 84.132 -25.055 1.00 11.92 395 VAL B C 1
ATOM 3404 O O . VAL B 1 171 ? 89.376 84.058 -25.929 1.00 13.78 395 VAL B O 1
ATOM 3408 N N . ASP B 1 172 ? 88.699 83.745 -23.801 1.00 11.83 396 ASP B N 1
ATOM 3409 C CA . ASP B 1 172 ? 89.906 83.057 -23.374 1.00 11.26 396 ASP B CA 1
ATOM 3410 C C . ASP B 1 172 ? 89.512 81.622 -23.025 1.00 10.11 396 ASP B C 1
ATOM 3411 O O . ASP B 1 172 ? 88.955 81.370 -21.953 1.00 10.99 396 ASP B O 1
ATOM 3416 N N . PRO B 1 173 ? 89.798 80.670 -23.932 1.00 10.41 397 PRO B N 1
ATOM 3417 C CA . PRO B 1 173 ? 89.363 79.290 -23.692 1.00 11.51 397 PRO B CA 1
ATOM 3418 C C . PRO B 1 173 ? 90.212 78.567 -22.647 1.00 10.00 397 PRO B C 1
ATOM 3419 O O . PRO B 1 173 ? 89.956 77.392 -22.368 1.00 10.80 397 PRO B O 1
ATOM 3423 N N . TRP B 1 174 ? 91.191 79.257 -22.069 1.00 10.43 398 TRP B N 1
ATOM 3424 C CA . TRP B 1 174 ? 91.991 78.687 -20.988 1.00 10.46 398 TRP B CA 1
ATOM 3425 C C . TRP B 1 174 ? 91.311 78.861 -19.632 1.00 10.32 398 TRP B C 1
ATOM 3426 O O . TRP B 1 174 ? 91.771 78.312 -18.628 1.00 13.87 398 TRP B O 1
ATOM 3437 N N . LYS B 1 175 ? 90.217 79.619 -19.607 1.00 10.32 399 LYS B N 1
ATOM 3438 C CA . LYS B 1 175 ? 89.447 79.815 -18.384 1.00 11.17 399 LYS B CA 1
ATOM 3439 C C . LYS B 1 175 ? 88.358 78.758 -18.242 1.00 9.01 399 LYS B C 1
ATOM 3440 O O . LYS B 1 175 ? 87.928 78.160 -19.230 1.00 10.85 399 LYS B O 1
ATOM 3446 N N . ILE B 1 176 ? 87.914 78.541 -17.004 1.00 12.20 400 ILE B N 1
ATOM 3447 C CA . ILE B 1 176 ? 86.790 77.654 -16.722 1.00 12.35 400 ILE B CA 1
ATOM 3448 C C . ILE B 1 176 ? 85.626 78.463 -16.144 1.00 9.16 400 ILE B C 1
ATOM 3449 O O . ILE B 1 176 ? 85.819 79.606 -15.706 1.00 12.75 400 ILE B O 1
ATOM 3454 N N . PRO B 1 177 ? 84.409 77.892 -16.160 1.00 8.30 401 PRO B N 1
ATOM 3455 C CA . PRO B 1 177 ? 83.256 78.633 -15.640 1.00 9.54 401 PRO B CA 1
ATOM 3456 C C . PRO B 1 177 ? 83.260 78.771 -14.125 1.00 11.71 401 PRO B C 1
ATOM 3457 O O . PRO B 1 177 ? 84.006 78.084 -13.423 1.00 12.31 401 PRO B O 1
ATOM 3461 N N . SER B 1 178 ? 82.423 79.679 -13.641 1.00 14.40 402 SER B N 1
ATOM 3462 C CA . SER B 1 178 ? 82.020 79.699 -12.247 1.00 15.47 402 SER B CA 1
ATOM 3463 C C . SER B 1 178 ? 80.696 78.946 -12.182 1.00 15.84 402 SER B C 1
ATOM 3464 O O . SER B 1 178 ? 79.678 79.427 -12.678 1.00 17.02 402 SER B O 1
ATOM 3467 N N . TYR B 1 179 ? 80.714 77.759 -11.584 1.00 13.87 403 TYR B N 1
ATOM 3468 C CA . TYR B 1 179 ? 79.584 76.834 -11.673 1.00 13.44 403 TYR B CA 1
ATOM 3469 C C . TYR B 1 179 ? 78.498 77.092 -10.639 1.00 16.13 403 TYR B C 1
ATOM 3470 O O . TYR B 1 179 ? 77.371 76.617 -10.787 1.00 16.76 403 TYR B O 1
ATOM 3479 N N . GLY B 1 180 ? 78.842 77.828 -9.587 1.00 17.88 404 GLY B N 1
ATOM 3480 C CA . GLY B 1 180 ? 77.923 78.042 -8.482 1.00 21.21 404 GLY B CA 1
ATOM 3481 C C . GLY B 1 180 ? 77.159 79.345 -8.593 1.00 32.69 404 GLY B C 1
ATOM 3482 O O . GLY B 1 180 ? 77.229 80.034 -9.610 1.00 36.02 404 GLY B O 1
ATOM 3483 N N . SER B 1 186 ? 80.546 76.101 -2.993 1.00 43.44 410 SER B N 1
ATOM 3484 C CA . SER B 1 186 ? 81.340 74.879 -3.126 1.00 39.86 410 SER B CA 1
ATOM 3485 C C . SER B 1 186 ? 80.902 74.068 -4.340 1.00 31.56 410 SER B C 1
ATOM 3486 O O . SER B 1 186 ? 79.784 73.543 -4.365 1.00 43.10 410 SER B O 1
ATOM 3489 N N . THR B 1 187 ? 81.785 73.948 -5.327 1.00 26.51 411 THR B N 1
ATOM 3490 C CA . THR B 1 187 ? 81.405 73.284 -6.566 1.00 22.31 411 THR B CA 1
ATOM 3491 C C . THR B 1 187 ? 82.214 72.025 -6.892 1.00 22.86 411 THR B C 1
ATOM 3492 O O . THR B 1 187 ? 82.043 71.453 -7.965 1.00 20.79 411 THR B O 1
ATOM 3496 N N . HIS B 1 188 ? 83.089 71.602 -5.980 1.00 22.17 412 HIS B N 1
ATOM 3497 C CA . HIS B 1 188 ? 83.812 70.330 -6.114 1.00 20.64 412 HIS B CA 1
ATOM 3498 C C . HIS B 1 188 ? 84.651 70.223 -7.383 1.00 16.49 412 HIS B C 1
ATOM 3499 O O . HIS B 1 188 ? 84.595 69.224 -8.108 1.00 20.24 412 HIS B O 1
ATOM 3506 N N . LEU B 1 189 ? 85.442 71.253 -7.633 1.00 14.47 413 LEU B N 1
ATOM 3507 C CA . LEU B 1 189 ? 86.253 71.316 -8.835 1.00 12.95 413 LEU B CA 1
ATOM 3508 C C . LEU B 1 189 ? 87.399 70.316 -8.789 1.00 13.40 413 LEU B C 1
ATOM 3509 O O . LEU B 1 189 ? 87.961 70.054 -7.723 1.00 18.67 413 LEU B O 1
ATOM 3514 N N . ALA B 1 190 ? 87.740 69.752 -9.943 1.00 11.58 414 ALA B N 1
ATOM 3515 C CA . ALA B 1 190 ? 89.029 69.094 -10.082 1.00 13.64 414 ALA B CA 1
ATOM 3516 C C . ALA B 1 190 ? 90.087 70.151 -9.764 1.00 12.61 414 ALA B C 1
ATOM 3517 O O . ALA B 1 190 ? 89.921 71.325 -10.103 1.00 12.16 414 ALA B O 1
ATOM 3519 N N . PRO B 1 191 ? 91.182 69.741 -9.108 1.00 17.19 415 PRO B N 1
ATOM 3520 C CA . PRO B 1 191 ? 92.156 70.721 -8.613 1.00 14.67 415 PRO B CA 1
ATOM 3521 C C . PRO B 1 191 ? 92.993 71.368 -9.715 1.00 12.97 415 PRO B C 1
ATOM 3522 O O . PRO B 1 191 ? 93.022 70.863 -10.841 1.00 13.48 415 PRO B O 1
ATOM 3526 N N . PRO B 1 192 ? 93.663 72.487 -9.403 1.00 12.03 416 PRO B N 1
ATOM 3527 C CA . PRO B 1 192 ? 94.556 73.112 -10.384 1.00 15.37 416 PRO B CA 1
ATOM 3528 C C . PRO B 1 192 ? 95.702 72.188 -10.760 1.00 14.24 416 PRO B C 1
ATOM 3529 O O . PRO B 1 192 ? 96.122 71.355 -9.952 1.00 16.57 416 PRO B O 1
ATOM 3533 N N . ILE B 1 193 ? 96.199 72.344 -11.979 1.00 13.28 417 ILE B N 1
ATOM 3534 C CA . ILE B 1 193 ? 97.399 71.652 -12.422 1.00 12.23 417 ILE B CA 1
ATOM 3535 C C . ILE B 1 193 ? 98.541 72.666 -12.482 1.00 13.66 417 ILE B C 1
ATOM 3536 O O . ILE B 1 193 ? 98.464 73.655 -13.216 1.00 12.17 417 ILE B O 1
ATOM 3541 N N . PHE B 1 194 ? 99.581 72.432 -11.684 1.00 14.58 418 PHE B N 1
ATOM 3542 C CA . PHE B 1 194 ? 100.788 73.259 -11.698 1.00 15.27 418 PHE B CA 1
ATOM 3543 C C . PHE B 1 194 ? 101.863 72.582 -12.526 1.00 11.29 418 PHE B C 1
ATOM 3544 O O . PHE B 1 194 ? 102.029 71.367 -12.431 1.00 14.92 418 PHE B O 1
ATOM 3552 N N . PRO B 1 195 ? 102.612 73.365 -13.321 1.00 13.27 419 PRO B N 1
ATOM 3553 C CA . PRO B 1 195 ? 103.828 72.808 -13.916 1.00 12.70 419 PRO B CA 1
ATOM 3554 C C . PRO B 1 195 ? 104.690 72.271 -12.776 1.00 10.89 419 PRO B C 1
ATOM 3555 O O . PRO B 1 195 ? 104.884 72.983 -11.787 1.00 14.62 419 PRO B O 1
ATOM 3559 N N . PRO B 1 196 ? 105.162 71.021 -12.887 1.00 9.97 420 PRO B N 1
ATOM 3560 C CA . PRO B 1 196 ? 105.663 70.311 -11.704 1.00 10.85 420 PRO B CA 1
ATOM 3561 C C . PRO B 1 196 ? 107.156 70.434 -11.417 1.00 10.93 420 PRO B C 1
ATOM 3562 O O . PRO B 1 196 ? 107.673 69.639 -10.628 1.00 14.49 420 PRO B O 1
ATOM 3566 N N . GLY B 1 197 ? 107.839 71.397 -12.030 1.00 11.51 421 GLY B N 1
ATOM 3567 C CA . GLY B 1 197 ? 109.241 71.637 -11.721 1.00 12.45 421 GLY B CA 1
ATOM 3568 C C . GLY B 1 197 ? 110.198 70.976 -12.694 1.00 10.81 421 GLY B C 1
ATOM 3569 O O . GLY B 1 197 ? 109.780 70.417 -13.706 1.00 11.64 421 GLY B O 1
ATOM 3570 N N . PHE B 1 198 ? 111.487 71.059 -12.390 1.00 10.90 422 PHE B N 1
ATOM 3571 C CA . PHE B 1 198 ? 112.529 70.408 -13.190 1.00 10.82 422 PHE B CA 1
ATOM 3572 C C . PHE B 1 198 ? 112.537 70.857 -14.653 1.00 16.98 422 PHE B C 1
ATOM 3573 O O . PHE B 1 198 ? 112.882 70.088 -15.551 1.00 15.63 422 PHE B O 1
ATOM 3581 N N . GLY B 1 199 ? 112.172 72.121 -14.869 1.00 11.51 423 GLY B N 1
ATOM 3582 C CA . GLY B 1 199 ? 112.147 72.696 -16.202 1.00 9.44 423 GLY B CA 1
ATOM 3583 C C . GLY B 1 199 ? 110.972 72.254 -17.054 1.00 12.13 423 GLY B C 1
ATOM 3584 O O . GLY B 1 199 ? 110.892 72.590 -18.240 1.00 13.40 423 GLY B O 1
ATOM 3585 N N . GLU B 1 200 ? 110.054 71.508 -16.448 1.00 10.60 424 GLU B N 1
ATOM 3586 C CA . GLU B 1 200 ? 108.951 70.905 -17.186 1.00 10.00 424 GLU B CA 1
ATOM 3587 C C . GLU B 1 200 ? 107.808 71.869 -17.470 1.00 11.94 424 GLU B C 1
ATOM 3588 O O . GLU B 1 200 ? 107.480 72.738 -16.658 1.00 14.48 424 GLU B O 1
ATOM 3594 N N . ALA B 1 201 ? 107.211 71.706 -18.643 1.00 8.85 425 ALA B N 1
ATOM 3595 C CA . ALA B 1 201 ? 106.054 72.488 -19.035 1.00 9.91 425 ALA B CA 1
ATOM 3596 C C . ALA B 1 201 ? 104.921 71.534 -19.335 1.00 10.09 425 ALA B C 1
ATOM 3597 O O . ALA B 1 201 ? 105.136 70.465 -19.901 1.00 11.97 425 ALA B O 1
ATOM 3599 N N . ILE B 1 202 ? 103.715 71.925 -18.950 1.00 9.03 426 ILE B N 1
ATOM 3600 C CA . ILE B 1 202 ? 102.526 71.141 -19.257 1.00 9.69 426 ILE B CA 1
ATOM 3601 C C . ILE B 1 202 ? 102.304 71.105 -20.770 1.00 9.15 426 ILE B C 1
ATOM 3602 O O . ILE B 1 202 ? 102.426 72.125 -21.455 1.00 10.32 426 ILE B O 1
ATOM 3607 N N . VAL B 1 203 ? 102.005 69.918 -21.291 1.00 9.98 427 VAL B N 1
ATOM 3608 C CA . VAL B 1 203 ? 101.721 69.750 -22.714 1.00 8.34 427 VAL B CA 1
ATOM 3609 C C . VAL B 1 203 ? 100.238 69.941 -22.965 1.00 10.31 427 VAL B C 1
ATOM 3610 O O . VAL B 1 203 ? 99.391 69.323 -22.283 1.00 9.46 427 VAL B O 1
ATOM 3614 N N . TYR B 1 204 ? 99.893 70.841 -23.863 1.00 8.60 428 TYR B N 1
ATOM 3615 C CA . TYR B 1 204 ? 98.504 71.094 -24.208 1.00 6.82 428 TYR B CA 1
ATOM 3616 C C . TYR B 1 204 ? 98.195 70.554 -25.589 1.00 7.92 428 TYR B C 1
ATOM 3617 O O . TYR B 1 204 ? 98.980 70.718 -26.516 1.00 9.48 428 TYR B O 1
ATOM 3626 N N . PHE B 1 205 ? 97.056 69.887 -25.705 1.00 7.28 429 PHE B N 1
ATOM 3627 C CA . PHE B 1 205 ? 96.623 69.303 -26.962 1.00 6.27 429 PHE B CA 1
ATOM 3628 C C . PHE B 1 205 ? 95.567 70.217 -27.574 1.00 8.20 429 PHE B C 1
ATOM 3629 O O . PHE B 1 205 ? 94.530 70.481 -26.956 1.00 8.62 429 PHE B O 1
ATOM 3637 N N . MET B 1 206 ? 95.844 70.707 -28.780 1.00 8.18 430 MET B N 1
ATOM 3638 C CA . MET B 1 206 ? 95.035 71.764 -29.386 1.00 9.11 430 MET B CA 1
ATOM 3639 C C . MET B 1 206 ? 94.088 71.244 -30.468 1.00 9.11 430 MET B C 1
ATOM 3640 O O . MET B 1 206 ? 94.434 70.336 -31.222 1.00 10.13 430 MET B O 1
ATOM 3645 N N . SER B 1 207 ? 92.899 71.839 -30.536 1.00 7.77 431 SER B N 1
ATOM 3646 C CA . SER B 1 207 ? 91.959 71.583 -31.632 1.00 9.56 431 SER B CA 1
ATOM 3647 C C . SER B 1 207 ? 91.406 72.872 -32.220 1.00 8.76 431 SER B C 1
ATOM 3648 O O . SER B 1 207 ? 91.161 73.839 -31.497 1.00 8.93 431 SER B O 1
ATOM 3651 N N . ASP B 1 208 ? 91.186 72.875 -33.531 1.00 8.64 432 ASP B N 1
ATOM 3652 C CA . ASP B 1 208 ? 90.438 73.955 -34.158 1.00 11.30 432 ASP B CA 1
ATOM 3653 C C . ASP B 1 208 ? 88.999 73.914 -33.654 1.00 8.64 432 ASP B C 1
ATOM 3654 O O . ASP B 1 208 ? 88.409 72.840 -33.524 1.00 11.58 432 ASP B O 1
ATOM 3659 N N . PHE B 1 209 ? 88.429 75.081 -33.382 1.00 8.15 433 PHE B N 1
ATOM 3660 C CA . PHE B 1 209 ? 87.045 75.172 -32.934 1.00 9.68 433 PHE B CA 1
ATOM 3661 C C . PHE B 1 209 ? 86.580 76.603 -33.125 1.00 9.60 433 PHE B C 1
ATOM 3662 O O . PHE B 1 209 ? 87.378 77.526 -32.988 1.00 10.11 433 PHE B O 1
ATOM 3670 N N . PRO B 1 210 ? 85.292 76.804 -33.463 1.00 8.88 434 PRO B N 1
ATOM 3671 C CA . PRO B 1 210 ? 84.834 78.182 -33.697 1.00 8.79 434 PRO B CA 1
ATOM 3672 C C . PRO B 1 210 ? 84.738 79.041 -32.435 1.00 8.98 434 PRO B C 1
ATOM 3673 O O . PRO B 1 210 ? 83.680 79.169 -31.809 1.00 8.66 434 PRO B O 1
ATOM 3677 N N . ILE B 1 211 ? 85.872 79.624 -32.069 1.00 13.41 435 ILE B N 1
ATOM 3678 C CA . ILE B 1 211 ? 85.930 80.603 -31.004 1.00 15.94 435 ILE B CA 1
ATOM 3679 C C . ILE B 1 211 ? 85.866 81.958 -31.664 1.00 15.01 435 ILE B C 1
ATOM 3680 O O . ILE B 1 211 ? 86.806 82.372 -32.347 1.00 18.63 435 ILE B O 1
ATOM 3685 N N . VAL B 1 212 ? 84.753 82.648 -31.478 1.00 12.74 436 VAL B N 1
ATOM 3686 C CA . VAL B 1 212 ? 84.610 83.957 -32.075 1.00 14.97 436 VAL B CA 1
ATOM 3687 C C . VAL B 1 212 ? 85.212 84.988 -31.129 1.00 16.01 436 VAL B C 1
ATOM 3688 O O . VAL B 1 212 ? 84.867 85.036 -29.947 1.00 17.58 436 VAL B O 1
ATOM 3692 N N . SER B 1 213 ? 86.145 85.773 -31.661 1.00 15.63 437 SER B N 1
ATOM 3693 C CA . SER B 1 213 ? 86.887 86.774 -30.894 1.00 17.58 437 SER B CA 1
ATOM 3694 C C . SER B 1 213 ? 87.798 86.140 -29.849 1.00 15.55 437 SER B C 1
ATOM 3695 O O . SER B 1 213 ? 87.983 86.673 -28.750 1.00 16.39 437 SER B O 1
ATOM 3698 N N . GLY B 1 214 ? 88.369 84.994 -30.196 1.00 18.23 438 GLY B N 1
ATOM 3699 C CA . GLY B 1 214 ? 89.468 84.443 -29.428 1.00 18.79 438 GLY B CA 1
ATOM 3700 C C . GLY B 1 214 ? 90.754 84.924 -30.068 1.00 19.45 438 GLY B C 1
ATOM 3701 O O . GLY B 1 214 ? 90.738 85.393 -31.208 1.00 25.09 438 GLY B O 1
ATOM 3702 N N . ASN B 1 215 ? 91.867 84.830 -29.346 1.00 17.66 439 ASN B N 1
ATOM 3703 C CA . ASN B 1 215 ? 93.160 85.159 -29.940 1.00 14.98 439 ASN B CA 1
ATOM 3704 C C . ASN B 1 215 ? 93.466 84.204 -31.087 1.00 17.80 439 ASN B C 1
ATOM 3705 O O . ASN B 1 215 ? 94.038 84.596 -32.103 1.00 17.10 439 ASN B O 1
ATOM 3710 N N . THR B 1 216 ? 93.091 82.942 -30.905 1.00 16.70 440 THR B N 1
ATOM 3711 C CA . THR B 1 216 ? 93.079 81.982 -31.996 1.00 15.07 440 THR B CA 1
ATOM 3712 C C . THR B 1 216 ? 91.801 81.177 -31.893 1.00 13.61 440 THR B C 1
ATOM 3713 O O . THR B 1 216 ? 91.131 81.182 -30.859 1.00 19.65 440 THR B O 1
ATOM 3717 N N . ALA B 1 217 ? 91.454 80.491 -32.971 1.00 14.02 441 ALA B N 1
ATOM 3718 C CA . ALA B 1 217 ? 90.289 79.625 -32.972 1.00 12.80 441 ALA B CA 1
ATOM 3719 C C . ALA B 1 217 ? 90.716 78.209 -32.600 1.00 12.62 441 ALA B C 1
ATOM 3720 O O . ALA B 1 217 ? 90.520 77.273 -33.368 1.00 11.56 441 ALA B O 1
ATOM 3722 N N . GLN B 1 218 ? 91.322 78.074 -31.422 1.00 13.54 442 GLN B N 1
ATOM 3723 C CA . GLN B 1 218 ? 91.785 76.787 -30.913 1.00 11.68 442 GLN B CA 1
ATOM 3724 C C . GLN B 1 218 ? 91.477 76.611 -29.432 1.00 12.07 442 GLN B C 1
ATOM 3725 O O . GLN B 1 218 ? 91.522 77.566 -28.663 1.00 21.31 442 GLN B O 1
ATOM 3731 N N . VAL B 1 219 ? 91.175 75.377 -29.039 1.00 10.87 443 VAL B N 1
ATOM 3732 C CA . VAL B 1 219 ? 90.908 75.050 -27.644 1.00 8.70 443 VAL B CA 1
ATOM 3733 C C . VAL B 1 219 ? 91.956 74.065 -27.135 1.00 7.02 443 VAL B C 1
ATOM 3734 O O . VAL B 1 219 ? 92.193 73.034 -27.764 1.00 7.83 443 VAL B O 1
ATOM 3738 N N . PRO B 1 220 ? 92.599 74.381 -25.992 1.00 8.01 444 PRO B N 1
ATOM 3739 C CA . PRO B 1 220 ? 93.564 73.459 -25.379 1.00 8.14 444 PRO B CA 1
ATOM 3740 C C . PRO B 1 220 ? 92.903 72.448 -24.438 1.00 9.59 444 PRO B C 1
ATOM 3741 O O . PRO B 1 220 ? 91.867 72.735 -23.845 1.00 10.26 444 PRO B O 1
ATOM 3745 N N . CYS B 1 221 ? 93.502 71.268 -24.314 1.00 8.18 445 CYS B N 1
ATOM 3746 C CA . CYS B 1 221 ? 93.123 70.341 -23.246 1.00 6.37 445 CYS B CA 1
ATOM 3747 C C . CYS B 1 221 ? 94.379 69.650 -22.732 1.00 6.35 445 CYS B C 1
ATOM 3748 O O . CYS B 1 221 ? 95.429 69.716 -23.371 1.00 8.15 445 CYS B O 1
ATOM 3751 N N . THR B 1 222 ? 94.282 68.993 -21.582 1.00 7.19 446 THR B N 1
ATOM 3752 C CA . THR B 1 222 ? 95.458 68.392 -20.960 1.00 7.42 446 THR B CA 1
ATOM 3753 C C . THR B 1 222 ? 95.582 66.871 -21.112 1.00 10.11 446 THR B C 1
ATOM 3754 O O . THR B 1 222 ? 96.662 66.318 -20.885 1.00 10.20 446 THR B O 1
ATOM 3758 N N . LEU B 1 223 ? 94.491 66.197 -21.480 1.00 7.80 447 LEU B N 1
ATOM 3759 C CA . LEU B 1 223 ? 94.548 64.792 -21.901 1.00 9.76 447 LEU B CA 1
ATOM 3760 C C . LEU B 1 223 ? 93.671 64.581 -23.129 1.00 11.75 447 LEU B C 1
ATOM 3761 O O . LEU B 1 223 ? 92.546 65.061 -23.169 1.00 10.40 447 LEU B O 1
ATOM 3766 N N . PRO B 1 224 ? 94.184 63.854 -24.132 1.00 9.29 448 PRO B N 1
ATOM 3767 C CA . PRO B 1 224 ? 93.302 63.444 -25.229 1.00 7.65 448 PRO B CA 1
ATOM 3768 C C . PRO B 1 224 ? 92.178 62.579 -24.665 1.00 8.74 448 PRO B C 1
ATOM 3769 O O . PRO B 1 224 ? 92.404 61.850 -23.689 1.00 7.76 448 PRO B O 1
ATOM 3773 N N . GLN B 1 225 ? 90.986 62.659 -25.251 1.00 8.60 449 GLN B N 1
ATOM 3774 C CA . GLN B 1 225 ? 89.842 61.964 -24.667 1.00 7.39 449 GLN B CA 1
ATOM 3775 C C . GLN B 1 225 ? 90.055 60.454 -24.613 1.00 6.43 449 GLN B C 1
ATOM 3776 O O . GLN B 1 225 ? 89.672 59.806 -23.645 1.00 8.29 449 GLN B O 1
ATOM 3782 N N . GLU B 1 226 ? 90.711 59.903 -25.627 1.00 7.12 450 GLU B N 1
ATOM 3783 C CA . GLU B 1 226 ? 90.938 58.466 -25.659 1.00 8.62 450 GLU B CA 1
ATOM 3784 C C . GLU B 1 226 ? 91.927 58.013 -24.581 1.00 6.57 450 GLU B C 1
ATOM 3785 O O . GLU B 1 226 ? 91.913 56.848 -24.181 1.00 9.71 450 GLU B O 1
ATOM 3791 N N . PHE B 1 227 ? 92.773 58.926 -24.101 1.00 8.74 451 PHE B N 1
ATOM 3792 C CA . PHE B 1 227 ? 93.613 58.620 -22.943 1.00 9.66 451 PHE B CA 1
ATOM 3793 C C . PHE B 1 227 ? 92.727 58.457 -21.709 1.00 7.77 451 PHE B C 1
ATOM 3794 O O . PHE B 1 227 ? 92.926 57.538 -20.903 1.00 9.94 451 PHE B O 1
ATOM 3802 N N . VAL B 1 228 ? 91.758 59.361 -21.555 1.00 7.53 452 VAL B N 1
ATOM 3803 C CA . VAL B 1 228 ? 90.833 59.285 -20.430 1.00 10.12 452 VAL B CA 1
ATOM 3804 C C . VAL B 1 228 ? 90.112 57.934 -20.408 1.00 9.10 452 VAL B C 1
ATOM 3805 O O . VAL B 1 228 ? 90.140 57.227 -19.399 1.00 10.41 452 VAL B O 1
ATOM 3809 N N . SER B 1 229 ? 89.486 57.564 -21.521 1.00 8.96 453 SER B N 1
ATOM 3810 C CA . SER B 1 229 ? 88.772 56.285 -21.552 1.00 9.14 453 SER B CA 1
ATOM 3811 C C . SER B 1 229 ? 89.716 55.092 -21.378 1.00 9.48 453 SER B C 1
ATOM 3812 O O . SER B 1 229 ? 89.339 54.092 -20.776 1.00 11.39 453 SER B O 1
ATOM 3815 N N . HIS B 1 230 ? 90.938 55.215 -21.889 1.00 9.35 454 HIS B N 1
ATOM 3816 C CA . HIS B 1 230 ? 91.950 54.179 -21.731 1.00 11.51 454 HIS B CA 1
ATOM 3817 C C . HIS B 1 230 ? 92.247 53.924 -20.255 1.00 12.13 454 HIS B C 1
ATOM 3818 O O . HIS B 1 230 ? 92.289 52.772 -19.813 1.00 12.79 454 HIS B O 1
ATOM 3825 N N . PHE B 1 231 ? 92.445 54.997 -19.490 1.00 11.77 455 PHE B N 1
ATOM 3826 C CA . PHE B 1 231 ? 92.742 54.861 -18.063 1.00 9.81 455 PHE B CA 1
ATOM 3827 C C . PHE B 1 231 ? 91.542 54.304 -17.302 1.00 11.30 455 PHE B C 1
ATOM 3828 O O . PHE B 1 231 ? 91.696 53.463 -16.406 1.00 12.66 455 PHE B O 1
ATOM 3836 N N . VAL B 1 232 ? 90.350 54.779 -17.656 1.00 10.89 456 VAL B N 1
ATOM 3837 C CA . VAL B 1 232 ? 89.117 54.325 -17.015 1.00 12.72 456 VAL B CA 1
ATOM 3838 C C . VAL B 1 232 ? 88.928 52.826 -17.216 1.00 16.59 456 VAL B C 1
ATOM 3839 O O . VAL B 1 232 ? 88.533 52.109 -16.295 1.00 15.57 456 VAL B O 1
ATOM 3843 N N . GLU B 1 233 ? 89.242 52.357 -18.417 1.00 12.36 457 GLU B N 1
ATOM 3844 C CA . GLU B 1 233 ? 89.086 50.949 -18.766 1.00 16.11 457 GLU B CA 1
ATOM 3845 C C . GLU B 1 233 ? 90.095 50.052 -18.086 1.00 15.50 457 GLU B C 1
ATOM 3846 O O . GLU B 1 233 ? 89.767 48.948 -17.649 1.00 19.04 457 GLU B O 1
ATOM 3852 N N . GLN B 1 234 ? 91.331 50.513 -18.073 1.00 15.95 458 GLN B N 1
ATOM 3853 C CA . GLN B 1 234 ? 92.455 49.693 -17.674 1.00 20.06 458 GLN B CA 1
ATOM 3854 C C . GLN B 1 234 ? 92.489 49.498 -16.163 1.00 21.12 458 GLN B C 1
ATOM 3855 O O . GLN B 1 234 ? 92.892 48.421 -15.691 1.00 24.06 458 GLN B O 1
ATOM 3861 N N . GLN B 1 235 ? 92.036 50.509 -15.421 1.00 19.38 459 GLN B N 1
ATOM 3862 C CA . GLN B 1 235 ? 92.009 50.440 -13.956 1.00 24.18 459 GLN B CA 1
ATOM 3863 C C . GLN B 1 235 ? 93.352 49.928 -13.446 1.00 25.62 459 GLN B C 1
ATOM 3864 O O . GLN B 1 235 ? 93.410 49.012 -12.626 1.00 28.05 459 GLN B O 1
ATOM 3870 N N . ALA B 1 236 ? 94.428 50.517 -13.959 1.00 21.86 460 ALA B N 1
ATOM 3871 C CA . ALA B 1 236 ? 95.778 50.061 -13.658 1.00 20.19 460 ALA B CA 1
ATOM 3872 C C . ALA B 1 236 ? 96.334 50.710 -12.397 1.00 20.09 460 ALA B C 1
ATOM 3873 O O . ALA B 1 236 ? 96.014 51.857 -12.085 1.00 25.08 460 ALA B O 1
ATOM 3875 N N . PRO B 1 237 ? 97.168 49.969 -11.660 1.00 24.11 461 PRO B N 1
ATOM 3876 C CA . PRO B 1 237 ? 97.844 50.509 -10.479 1.00 26.18 461 PRO B CA 1
ATOM 3877 C C . PRO B 1 237 ? 98.978 51.452 -10.861 1.00 24.98 461 PRO B C 1
ATOM 3878 O O . PRO B 1 237 ? 99.686 51.206 -11.838 1.00 28.64 461 PRO B O 1
ATOM 3882 N N . VAL B 1 238 ? 99.134 52.531 -10.103 1.00 27.38 462 VAL B N 1
ATOM 3883 C CA . VAL B 1 238 ? 100.265 53.430 -10.280 1.00 24.24 462 VAL B CA 1
ATOM 3884 C C . VAL B 1 238 ? 101.452 52.839 -9.531 1.00 25.16 462 VAL B C 1
ATOM 3885 O O . VAL B 1 238 ? 101.364 52.585 -8.331 1.00 29.73 462 VAL B O 1
ATOM 3889 N N . ARG B 1 239 ? 102.552 52.608 -10.242 1.00 24.32 463 ARG B N 1
ATOM 3890 C CA . ARG B 1 239 ? 103.701 51.904 -9.671 1.00 26.85 463 ARG B CA 1
ATOM 3891 C C . ARG B 1 239 ? 104.930 52.784 -9.496 1.00 24.90 463 ARG B C 1
ATOM 3892 O O . ARG B 1 239 ? 106.004 52.300 -9.136 1.00 31.07 463 ARG B O 1
ATOM 3900 N N . GLY B 1 240 ? 104.777 54.076 -9.760 1.00 21.80 464 GLY B N 1
ATOM 3901 C CA . GLY B 1 240 ? 105.880 55.007 -9.617 1.00 20.30 464 GLY B CA 1
ATOM 3902 C C . GLY B 1 240 ? 105.367 56.427 -9.534 1.00 19.76 464 GLY B C 1
ATOM 3903 O O . GLY B 1 240 ? 104.166 56.663 -9.611 1.00 21.91 464 GLY B O 1
ATOM 3904 N N . GLU B 1 241 ? 106.276 57.380 -9.385 1.00 19.07 465 GLU B N 1
ATOM 3905 C CA . GLU B 1 241 ? 105.877 58.771 -9.220 1.00 22.01 465 GLU B CA 1
ATOM 3906 C C . GLU B 1 241 ? 105.541 59.443 -10.549 1.00 15.86 465 GLU B C 1
ATOM 3907 O O . GLU B 1 241 ? 104.852 60.462 -10.580 1.00 19.06 465 GLU B O 1
ATOM 3913 N N . ALA B 1 242 ? 106.023 58.863 -11.643 1.00 15.13 466 ALA B N 1
ATOM 3914 C CA . ALA B 1 242 ? 105.729 59.368 -12.976 1.00 16.95 466 ALA B CA 1
ATOM 3915 C C . ALA B 1 242 ? 105.954 58.266 -13.999 1.00 13.90 466 ALA B C 1
ATOM 3916 O O . ALA B 1 242 ? 106.805 57.394 -13.808 1.00 18.76 466 ALA B O 1
ATOM 3918 N N . ALA B 1 243 ? 105.186 58.297 -15.080 1.00 12.16 467 ALA B N 1
ATOM 3919 C CA . ALA B 1 243 ? 105.393 57.351 -16.166 1.00 13.88 467 ALA B CA 1
ATOM 3920 C C . ALA B 1 243 ? 106.134 58.042 -17.296 1.00 13.20 467 ALA B C 1
ATOM 3921 O O . ALA B 1 243 ? 105.645 59.018 -17.859 1.00 15.89 467 ALA B O 1
ATOM 3923 N N . LEU B 1 244 ? 107.318 57.539 -17.620 1.00 13.26 468 LEU B N 1
ATOM 3924 C CA . LEU B 1 244 ? 108.070 58.048 -18.754 1.00 11.68 468 LEU B CA 1
ATOM 3925 C C . LEU B 1 244 ? 107.455 57.506 -20.040 1.00 14.88 468 LEU B C 1
ATOM 3926 O O . LEU B 1 244 ? 107.264 56.295 -20.177 1.00 13.94 468 LEU B O 1
ATOM 3931 N N . LEU B 1 245 ? 107.136 58.410 -20.962 1.00 11.70 469 LEU B N 1
ATOM 3932 C CA . LEU B 1 245 ? 106.602 58.043 -22.267 1.00 10.19 469 LEU B CA 1
ATOM 3933 C C . LEU B 1 245 ? 107.588 58.435 -23.354 1.00 14.24 469 LEU B C 1
ATOM 3934 O O . LEU B 1 245 ? 108.334 59.402 -23.203 1.00 12.56 469 LEU B O 1
ATOM 3939 N N . HIS B 1 246 ? 107.590 57.685 -24.450 1.00 11.42 470 HIS B N 1
ATOM 3940 C CA . HIS B 1 246 ? 108.260 58.124 -25.665 1.00 13.02 470 HIS B CA 1
ATOM 3941 C C . HIS B 1 246 ? 107.204 58.467 -26.713 1.00 13.64 470 HIS B C 1
ATOM 3942 O O . HIS B 1 246 ? 106.176 57.794 -26.823 1.00 12.80 470 HIS B O 1
ATOM 3949 N N . TYR B 1 247 ? 107.452 59.530 -27.466 1.00 10.50 471 TYR B N 1
ATOM 3950 C CA . TYR B 1 247 ? 106.608 59.877 -28.602 1.00 10.18 471 TYR B CA 1
ATOM 3951 C C . TYR B 1 247 ? 107.319 59.333 -29.837 1.00 8.68 471 TYR B C 1
ATOM 3952 O O . TYR B 1 247 ? 108.379 59.822 -30.220 1.00 12.80 471 TYR B O 1
ATOM 3961 N N . VAL B 1 248 ? 106.740 58.298 -30.434 1.00 13.73 472 VAL B N 1
ATOM 3962 C CA . VAL B 1 248 ? 107.437 57.488 -31.430 1.00 15.09 472 VAL B CA 1
ATOM 3963 C C . VAL B 1 248 ? 106.862 57.661 -32.835 1.00 12.01 472 VAL B C 1
ATOM 3964 O O . VAL B 1 248 ? 105.646 57.699 -33.006 1.00 15.05 472 VAL B O 1
ATOM 3968 N N . ASP B 1 249 ? 107.736 57.772 -33.835 1.00 14.36 473 ASP B N 1
ATOM 3969 C CA . ASP B 1 249 ? 107.301 57.701 -35.227 1.00 14.65 473 ASP B CA 1
ATOM 3970 C C . ASP B 1 249 ? 106.863 56.278 -35.547 1.00 20.50 473 ASP B C 1
ATOM 3971 O O . ASP B 1 249 ? 107.642 55.344 -35.405 1.00 20.08 473 ASP B O 1
ATOM 3976 N N . PRO B 1 250 ? 105.615 56.106 -35.994 1.00 22.92 474 PRO B N 1
ATOM 3977 C CA . PRO B 1 250 ? 105.094 54.748 -36.181 1.00 27.69 474 PRO B CA 1
ATOM 3978 C C . PRO B 1 250 ? 105.653 54.041 -37.416 1.00 33.73 474 PRO B C 1
ATOM 3979 O O . PRO B 1 250 ? 105.492 52.826 -37.542 1.00 41.74 474 PRO B O 1
ATOM 3983 N N . ASP B 1 251 ? 106.305 54.780 -38.307 1.00 27.63 475 ASP B N 1
ATOM 3984 C CA . ASP B 1 251 ? 106.866 54.177 -39.514 1.00 29.98 475 ASP B CA 1
ATOM 3985 C C . ASP B 1 251 ? 108.321 53.752 -39.331 1.00 35.33 475 ASP B C 1
ATOM 3986 O O . ASP B 1 251 ? 108.710 52.659 -39.736 1.00 45.04 475 ASP B O 1
ATOM 3991 N N . THR B 1 252 ? 109.122 54.617 -38.720 1.00 34.10 476 THR B N 1
ATOM 3992 C CA . THR B 1 252 ? 110.539 54.336 -38.520 1.00 32.53 476 THR B CA 1
ATOM 3993 C C . THR B 1 252 ? 110.796 53.747 -37.141 1.00 30.91 476 THR B C 1
ATOM 3994 O O . THR B 1 252 ? 111.873 53.209 -36.883 1.00 34.45 476 THR B O 1
ATOM 3998 N N . HIS B 1 253 ? 109.811 53.892 -36.257 1.00 32.63 477 HIS B N 1
ATOM 3999 C CA . HIS B 1 253 ? 109.911 53.445 -34.868 1.00 33.25 477 HIS B CA 1
ATOM 4000 C C . HIS B 1 253 ? 110.927 54.247 -34.051 1.00 26.95 477 HIS B C 1
ATOM 4001 O O . HIS B 1 253 ? 111.294 53.851 -32.947 1.00 33.05 477 HIS B O 1
ATOM 4008 N N . ARG B 1 254 ? 111.365 55.387 -34.573 1.00 24.28 478 ARG B N 1
ATOM 4009 C CA . ARG B 1 254 ? 112.308 56.202 -33.815 1.00 29.42 478 ARG B CA 1
ATOM 4010 C C . ARG B 1 254 ? 111.642 57.052 -32.734 1.00 16.72 478 ARG B C 1
ATOM 4011 O O . ARG B 1 254 ? 110.524 57.549 -32.900 1.00 17.58 478 ARG B O 1
ATOM 4019 N N . ASN B 1 255 ? 112.347 57.190 -31.618 1.00 20.63 479 ASN B N 1
ATOM 4020 C CA . ASN B 1 255 ? 111.885 57.973 -30.484 1.00 16.58 479 ASN B CA 1
ATOM 4021 C C . ASN B 1 255 ? 112.093 59.462 -30.744 1.00 12.67 479 ASN B C 1
ATOM 4022 O O . ASN B 1 255 ? 113.227 59.918 -30.891 1.00 22.08 479 ASN B O 1
ATOM 4027 N N . LEU B 1 256 ? 110.996 60.211 -30.802 1.00 11.88 480 LEU B N 1
ATOM 4028 C CA . LEU B 1 256 ? 111.050 61.628 -31.158 1.00 11.03 480 LEU B CA 1
ATOM 4029 C C . LEU B 1 256 ? 111.111 62.551 -29.947 1.00 13.04 480 LEU B C 1
ATOM 4030 O O . LEU B 1 256 ? 111.366 63.747 -30.082 1.00 18.91 480 LEU B O 1
ATOM 4035 N N . GLY B 1 257 ? 110.864 62.004 -28.762 1.00 11.60 481 GLY B N 1
ATOM 4036 C CA . GLY B 1 257 ? 110.948 62.805 -27.556 1.00 15.92 481 GLY B CA 1
ATOM 4037 C C . GLY B 1 257 ? 110.430 62.120 -26.310 1.00 11.18 481 GLY B C 1
ATOM 4038 O O . GLY B 1 257 ? 109.532 61.274 -26.374 1.00 12.23 481 GLY B O 1
ATOM 4039 N N . GLU B 1 258 ? 111.010 62.503 -25.175 1.00 12.77 482 GLU B N 1
ATOM 4040 C CA . GLU B 1 258 ? 110.613 62.030 -23.853 1.00 13.92 482 GLU B CA 1
ATOM 4041 C C . GLU B 1 258 ? 109.551 62.914 -23.244 1.00 12.81 482 GLU B C 1
ATOM 4042 O O . GLU B 1 258 ? 109.662 64.136 -23.299 1.00 13.13 482 GLU B O 1
ATOM 4048 N N . PHE B 1 259 ? 108.565 62.288 -22.609 1.00 11.96 483 PHE B N 1
ATOM 4049 C CA . PHE B 1 259 ? 107.513 62.998 -21.887 1.00 9.35 483 PHE B CA 1
ATOM 4050 C C . PHE B 1 259 ? 107.268 62.317 -20.544 1.00 12.84 483 PHE B C 1
ATOM 4051 O O . PHE B 1 259 ? 107.531 61.124 -20.392 1.00 13.44 483 PHE B O 1
ATOM 4059 N N . LYS B 1 260 ? 106.755 63.060 -19.571 1.00 9.79 484 LYS B N 1
ATOM 4060 C CA . LYS B 1 260 ? 106.351 62.451 -18.308 1.00 9.24 484 LYS B CA 1
ATOM 4061 C C . LYS B 1 260 ? 104.841 62.518 -18.145 1.00 9.98 484 LYS B C 1
ATOM 4062 O O . LYS B 1 260 ? 104.225 63.560 -18.374 1.00 11.55 484 LYS B O 1
ATOM 4068 N N . LEU B 1 261 ? 104.251 61.386 -17.777 1.00 8.76 485 LEU B N 1
ATOM 4069 C CA . LEU B 1 261 ? 102.826 61.301 -17.519 1.00 9.43 485 LEU B CA 1
ATOM 4070 C C . LEU B 1 261 ? 102.628 61.135 -16.014 1.00 8.35 485 LEU B C 1
ATOM 4071 O O . LEU B 1 261 ? 103.064 60.142 -15.426 1.00 12.22 485 LEU B O 1
ATOM 4076 N N . TYR B 1 262 ? 101.993 62.126 -15.390 1.00 7.85 486 TYR B N 1
ATOM 4077 C CA . TYR B 1 262 ? 101.862 62.152 -13.934 1.00 9.41 486 TYR B CA 1
ATOM 4078 C C . TYR B 1 262 ? 100.597 61.458 -13.447 1.00 10.89 486 TYR B C 1
ATOM 4079 O O . TYR B 1 262 ? 99.577 61.488 -14.129 1.00 11.84 486 TYR B O 1
ATOM 4088 N N . PRO B 1 263 ? 100.662 60.820 -12.259 1.00 10.96 487 PRO B N 1
ATOM 4089 C CA . PRO B 1 263 ? 99.516 60.096 -11.683 1.00 13.35 487 PRO B CA 1
ATOM 4090 C C . PRO B 1 263 ? 98.223 60.920 -11.632 1.00 11.71 487 PRO B C 1
ATOM 4091 O O . PRO B 1 263 ? 97.139 60.380 -11.851 1.00 13.00 487 PRO B O 1
ATOM 4095 N N . ASP B 1 264 ? 98.339 62.215 -11.372 1.00 12.56 488 ASP B N 1
ATOM 4096 C CA . ASP B 1 264 ? 97.163 63.078 -11.319 1.00 12.47 488 ASP B CA 1
ATOM 4097 C C . ASP B 1 264 ? 96.503 63.292 -12.686 1.00 11.43 488 ASP B C 1
ATOM 4098 O O . ASP B 1 264 ? 95.399 63.821 -12.766 1.00 13.16 488 ASP B O 1
ATOM 4103 N N . GLY B 1 265 ? 97.178 62.872 -13.753 1.00 9.38 489 GLY B N 1
ATOM 4104 C CA . GLY B 1 265 ? 96.574 62.852 -15.074 1.00 11.04 489 GLY B CA 1
ATOM 4105 C C . GLY B 1 265 ? 96.895 64.043 -15.958 1.00 9.42 489 GLY B C 1
ATOM 4106 O O . GLY B 1 265 ? 95.997 64.742 -16.421 1.00 13.50 489 GLY B O 1
ATOM 4107 N N . PHE B 1 266 ? 98.179 64.275 -16.194 1.00 8.24 490 PHE B N 1
ATOM 4108 C CA . PHE B 1 266 ? 98.607 65.263 -17.180 1.00 9.36 490 PHE B CA 1
ATOM 4109 C C . PHE B 1 266 ? 99.993 64.902 -17.682 1.00 10.00 490 PHE B C 1
ATOM 4110 O O . PHE B 1 266 ? 100.661 64.030 -17.116 1.00 10.18 490 PHE B O 1
ATOM 4118 N N . ILE B 1 267 ? 100.418 65.574 -18.747 1.00 7.78 491 ILE B N 1
ATOM 4119 C CA . ILE B 1 267 ? 101.663 65.230 -19.429 1.00 9.07 491 ILE B CA 1
ATOM 4120 C C . ILE B 1 267 ? 102.570 66.451 -19.502 1.00 8.01 491 ILE B C 1
ATOM 4121 O O . ILE B 1 267 ? 102.106 67.569 -19.733 1.00 9.40 491 ILE B O 1
ATOM 4126 N N . THR B 1 268 ? 103.862 66.234 -19.285 1.00 7.84 492 THR B N 1
ATOM 4127 C CA . THR B 1 268 ? 104.833 67.317 -19.391 1.00 7.99 492 THR B CA 1
ATOM 4128 C C . THR B 1 268 ? 105.981 66.959 -20.328 1.00 8.76 492 THR B C 1
ATOM 4129 O O . THR B 1 268 ? 106.196 65.790 -20.670 1.00 8.87 492 THR B O 1
ATOM 4133 N N . CYS B 1 269 ? 106.713 67.989 -20.737 1.00 9.93 493 CYS B N 1
ATOM 4134 C CA . CYS B 1 269 ? 107.986 67.818 -21.413 1.00 9.32 493 CYS B CA 1
ATOM 4135 C C . CYS B 1 269 ? 108.893 68.938 -20.933 1.00 9.33 493 CYS B C 1
ATOM 4136 O O . CYS B 1 269 ? 108.451 69.829 -20.206 1.00 11.52 493 CYS B O 1
ATOM 4139 N N . VAL B 1 270 ? 110.160 68.888 -21.320 1.00 8.68 494 VAL B N 1
ATOM 4140 C CA . VAL B 1 270 ? 111.033 70.045 -21.178 1.00 9.81 494 VAL B CA 1
ATOM 4141 C C . VAL B 1 270 ? 111.207 70.627 -22.575 1.00 12.42 494 VAL B C 1
ATOM 4142 O O . VAL B 1 270 ? 111.839 70.012 -23.426 1.00 14.14 494 VAL B O 1
ATOM 4146 N N . PRO B 1 271 ? 110.612 71.799 -22.835 1.00 12.61 495 PRO B N 1
ATOM 4147 C CA . PRO B 1 271 ? 110.753 72.345 -24.188 1.00 12.03 495 PRO B CA 1
ATOM 4148 C C . PRO B 1 271 ? 112.110 73.002 -24.390 1.00 12.70 495 PRO B C 1
ATOM 4149 O O . PRO B 1 271 ? 112.614 73.644 -23.466 1.00 17.64 495 PRO B O 1
ATOM 4153 N N . ASN B 1 272 ? 112.703 72.831 -25.568 1.00 15.63 496 ASN B N 1
ATOM 4154 C CA . ASN B 1 272 ? 113.872 73.624 -25.926 1.00 17.37 496 ASN B CA 1
ATOM 4155 C C . ASN B 1 272 ? 113.467 75.097 -25.937 1.00 17.00 496 ASN B C 1
ATOM 4156 O O . ASN B 1 272 ? 112.308 75.422 -26.207 1.00 19.95 496 ASN B O 1
ATOM 4161 N N . THR B 1 273 ? 114.408 75.982 -25.625 1.00 18.77 497 THR B N 1
ATOM 4162 C CA . THR B 1 273 ? 114.108 77.407 -25.569 1.00 18.09 497 THR B CA 1
ATOM 4163 C C . THR B 1 273 ? 113.526 77.904 -26.888 1.00 20.12 497 THR B C 1
ATOM 4164 O O . THR B 1 273 ? 114.056 77.614 -27.961 1.00 23.08 497 THR B O 1
ATOM 4168 N N . GLY B 1 274 ? 112.413 78.627 -26.800 1.00 19.95 498 GLY B N 1
ATOM 4169 C CA . GLY B 1 274 ? 111.739 79.147 -27.975 1.00 27.15 498 GLY B CA 1
ATOM 4170 C C . GLY B 1 274 ? 110.998 78.088 -28.771 1.00 20.34 498 GLY B C 1
ATOM 4171 O O . GLY B 1 274 ? 110.385 78.387 -29.794 1.00 26.29 498 GLY B O 1
ATOM 4172 N N . GLY B 1 275 ? 111.049 76.846 -28.304 1.00 18.27 499 GLY B N 1
ATOM 4173 C CA . GLY B 1 275 ? 110.409 75.757 -29.017 1.00 19.42 499 GLY B CA 1
ATOM 4174 C C . GLY B 1 275 ? 109.551 74.892 -28.124 1.00 19.83 499 GLY B C 1
ATOM 4175 O O . GLY B 1 275 ? 108.984 75.362 -27.135 1.00 18.63 499 GLY B O 1
ATOM 4176 N N . GLY B 1 276 ? 109.456 73.614 -28.471 1.00 15.95 500 GLY B N 1
ATOM 4177 C CA . GLY B 1 276 ? 108.636 72.693 -27.710 1.00 12.60 500 GLY B CA 1
ATOM 4178 C C . GLY B 1 276 ? 107.959 71.684 -28.610 1.00 11.61 500 GLY B C 1
ATOM 4179 O O . GLY B 1 276 ? 108.298 71.577 -29.788 1.00 12.99 500 GLY B O 1
ATOM 4180 N N . PRO B 1 277 ? 106.986 70.947 -28.064 1.00 10.49 501 PRO B N 1
ATOM 4181 C CA . PRO B 1 277 ? 106.317 69.862 -28.791 1.00 10.05 501 PRO B CA 1
ATOM 4182 C C . PRO B 1 277 ? 105.519 70.360 -29.992 1.00 10.85 501 PRO B C 1
ATOM 4183 O O . PRO B 1 277 ? 105.118 69.553 -30.834 1.00 12.35 501 PRO B O 1
ATOM 4187 N N . GLN B 1 278 ? 105.312 71.672 -30.085 1.00 9.80 502 GLN B N 1
ATOM 4188 C CA . GLN B 1 278 ? 104.642 72.256 -31.245 1.00 10.42 502 GLN B CA 1
ATOM 4189 C C . GLN B 1 278 ? 105.481 72.104 -32.512 1.00 10.60 502 GLN B C 1
ATOM 4190 O O . GLN B 1 278 ? 104.975 72.270 -33.626 1.00 13.83 502 GLN B O 1
ATOM 4196 N N . ASN B 1 279 ? 106.759 71.776 -32.333 1.00 11.40 503 ASN B N 1
ATOM 4197 C CA . ASN B 1 279 ? 107.676 71.578 -33.455 1.00 12.38 503 ASN B CA 1
ATOM 4198 C C . ASN B 1 279 ? 107.827 70.111 -33.849 1.00 13.89 503 ASN B C 1
ATOM 4199 O O . ASN B 1 279 ? 108.568 69.777 -34.778 1.00 19.64 503 ASN B O 1
ATOM 4204 N N . LEU B 1 280 ? 107.127 69.238 -33.135 1.00 12.88 504 LEU B N 1
ATOM 4205 C CA . LEU B 1 280 ? 107.155 67.812 -33.433 1.00 13.50 504 LEU B CA 1
ATOM 4206 C C . LEU B 1 280 ? 106.116 67.457 -34.489 1.00 11.90 504 LEU B C 1
ATOM 4207 O O . LEU B 1 280 ? 105.092 68.137 -34.597 1.00 14.34 504 LEU B O 1
ATOM 4212 N N . PRO B 1 281 ? 106.368 66.385 -35.263 1.00 14.77 505 PRO B N 1
ATOM 4213 C CA . PRO B 1 281 ? 105.344 65.871 -36.179 1.00 16.81 505 PRO B CA 1
ATOM 4214 C C . PRO B 1 281 ? 104.093 65.475 -35.406 1.00 15.54 505 PRO B C 1
ATOM 4215 O O . PRO B 1 281 ? 104.176 65.123 -34.227 1.00 13.80 505 PRO B O 1
ATOM 4219 N N . THR B 1 282 ? 102.948 65.522 -36.072 1.00 15.93 506 THR B N 1
ATOM 4220 C CA . THR B 1 282 ? 101.680 65.248 -35.417 1.00 15.30 506 THR B CA 1
ATOM 4221 C C . THR B 1 282 ? 101.153 63.844 -35.701 1.00 17.00 506 THR B C 1
ATOM 4222 O O . THR B 1 282 ? 99.984 63.553 -35.450 1.00 23.23 506 THR B O 1
ATOM 4226 N N . ASN B 1 283 ? 102.012 62.971 -36.219 1.00 13.57 507 ASN B N 1
ATOM 4227 C CA . ASN B 1 283 ? 101.589 61.607 -36.531 1.00 13.47 507 ASN B CA 1
ATOM 4228 C C . ASN B 1 283 ? 102.262 60.563 -35.648 1.00 12.19 507 ASN B C 1
ATOM 4229 O O . ASN B 1 283 ? 102.256 59.376 -35.964 1.00 14.55 507 ASN B O 1
ATOM 4234 N N . GLY B 1 284 ? 102.844 61.020 -34.542 1.00 13.08 508 GLY B N 1
ATOM 4235 C CA . GLY B 1 284 ? 103.523 60.135 -33.615 1.00 10.37 508 GLY B CA 1
ATOM 4236 C C . GLY B 1 284 ? 102.575 59.474 -32.635 1.00 9.90 508 GLY B C 1
ATOM 4237 O O . GLY B 1 284 ? 101.425 59.893 -32.476 1.00 11.05 508 GLY B O 1
ATOM 4238 N N . VAL B 1 285 ? 103.075 58.438 -31.971 1.00 9.60 509 VAL B N 1
ATOM 4239 C CA . VAL B 1 285 ? 102.292 57.651 -31.027 1.00 10.58 509 VAL B CA 1
ATOM 4240 C C . VAL B 1 285 ? 103.013 57.653 -29.686 1.00 13.01 509 VAL B C 1
ATOM 4241 O O . VAL B 1 285 ? 104.217 57.387 -29.629 1.00 13.79 509 VAL B O 1
ATOM 4245 N N . PHE B 1 286 ? 102.292 57.966 -28.612 1.00 10.79 510 PHE B N 1
ATOM 4246 C CA . PHE B 1 286 ? 102.865 57.870 -27.274 1.00 11.94 510 PHE B CA 1
ATOM 4247 C C . PHE B 1 286 ? 102.938 56.407 -26.864 1.00 13.79 510 PHE B C 1
ATOM 4248 O O . PHE B 1 286 ? 102.009 55.632 -27.124 1.00 11.81 510 PHE B O 1
ATOM 4256 N N . VAL B 1 287 ? 104.052 56.028 -26.245 1.00 10.84 511 VAL B N 1
ATOM 4257 C CA . VAL B 1 287 ? 104.262 54.663 -25.774 1.00 12.23 511 VAL B CA 1
ATOM 4258 C C . VAL B 1 287 ? 104.866 54.684 -24.375 1.00 13.34 511 VAL B C 1
ATOM 4259 O O . VAL B 1 287 ? 105.851 55.382 -24.132 1.00 14.13 511 VAL B O 1
ATOM 4263 N N . PHE B 1 288 ? 104.272 53.925 -23.457 1.00 12.46 512 PHE B N 1
ATOM 4264 C CA . PHE B 1 288 ? 104.811 53.800 -22.106 1.00 13.49 512 PHE B CA 1
ATOM 4265 C C . PHE B 1 288 ? 106.196 53.171 -22.156 1.00 13.61 512 PHE B C 1
ATOM 4266 O O . PHE B 1 288 ? 106.400 52.151 -22.819 1.00 18.55 512 PHE B O 1
ATOM 4274 N N . SER B 1 289 ? 107.144 53.775 -21.444 1.00 13.19 513 SER B N 1
ATOM 4275 C CA . SER B 1 289 ? 108.504 53.257 -21.391 1.00 16.50 513 SER B CA 1
ATOM 4276 C C . SER B 1 289 ? 108.806 52.613 -20.039 1.00 17.47 513 SER B C 1
ATOM 4277 O O . SER B 1 289 ? 109.157 51.434 -19.971 1.00 21.78 513 SER B O 1
ATOM 4280 N N . SER B 1 290 ? 108.670 53.388 -18.967 1.00 15.36 514 SER B N 1
ATOM 4281 C CA . SER B 1 290 ? 108.933 52.878 -17.626 1.00 15.54 514 SER B CA 1
ATOM 4282 C C . SER B 1 290 ? 108.412 53.824 -16.554 1.00 15.52 514 SER B C 1
ATOM 4283 O O . SER B 1 290 ? 108.125 54.991 -16.826 1.00 18.85 514 SER B O 1
ATOM 4286 N N . TRP B 1 291 ? 108.283 53.311 -15.336 1.00 18.04 515 TRP B N 1
ATOM 4287 C CA . TRP B 1 291 ? 108.003 54.164 -14.190 1.00 17.20 515 TRP B CA 1
ATOM 4288 C C . TRP B 1 291 ? 109.303 54.818 -13.763 1.00 14.75 515 TRP B C 1
ATOM 4289 O O . TRP B 1 291 ? 110.346 54.161 -13.699 1.00 20.32 515 TRP B O 1
ATOM 4300 N N . VAL B 1 292 ? 109.242 56.117 -13.489 1.00 15.60 516 VAL B N 1
ATOM 4301 C CA . VAL B 1 292 ? 110.426 56.860 -13.084 1.00 17.82 516 VAL B CA 1
ATOM 4302 C C . VAL B 1 292 ? 110.164 57.710 -11.853 1.00 18.11 516 VAL B C 1
ATOM 4303 O O . VAL B 1 292 ? 109.019 57.901 -11.436 1.00 17.96 516 VAL B O 1
ATOM 4307 N N . SER B 1 293 ? 111.249 58.214 -11.279 1.00 20.45 517 SER B N 1
ATOM 4308 C CA . SER B 1 293 ? 111.178 59.127 -10.157 1.00 18.55 517 SER B CA 1
ATOM 4309 C C . SER B 1 293 ? 110.541 60.445 -10.565 1.00 15.98 517 SER B C 1
ATOM 4310 O O . SER B 1 293 ? 110.636 60.865 -11.717 1.00 16.09 517 SER B O 1
ATOM 4313 N N . ARG B 1 294 ? 109.896 61.081 -9.597 1.00 18.49 518 ARG B N 1
ATOM 4314 C CA . ARG B 1 294 ? 109.385 62.433 -9.718 1.00 20.44 518 ARG B CA 1
ATOM 4315 C C . ARG B 1 294 ? 110.479 63.360 -10.241 1.00 18.92 518 ARG B C 1
ATOM 4316 O O . ARG B 1 294 ? 110.207 64.312 -10.980 1.00 20.66 518 ARG B O 1
ATOM 4324 N N . TYR B 1 295 ? 111.717 63.057 -9.866 1.00 20.02 519 TYR B N 1
ATOM 4325 C CA . TYR B 1 295 ? 112.844 63.927 -10.144 1.00 18.50 519 TYR B CA 1
ATOM 4326 C C . TYR B 1 295 ? 113.553 63.614 -11.473 1.00 22.97 519 TYR B C 1
ATOM 4327 O O . TYR B 1 295 ? 114.533 64.271 -11.811 1.00 25.79 519 TYR B O 1
ATOM 4336 N N . TYR B 1 296 ? 113.062 62.622 -12.215 1.00 17.43 520 TYR B N 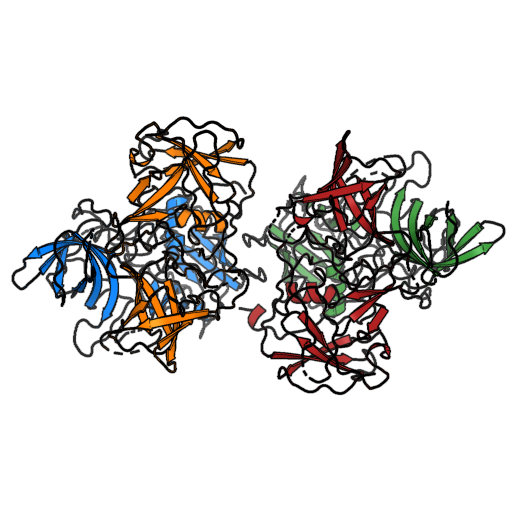1
ATOM 4337 C CA . TYR B 1 296 ? 113.662 62.254 -13.504 1.00 18.15 520 TYR B CA 1
ATOM 4338 C C . TYR B 1 296 ? 113.727 63.468 -14.427 1.00 19.84 520 TYR B C 1
ATOM 4339 O O . TYR B 1 296 ? 112.706 64.090 -14.721 1.00 18.51 520 TYR B O 1
ATOM 4348 N N . GLN B 1 297 ? 114.932 63.804 -14.880 1.00 18.84 521 GLN B N 1
ATOM 4349 C CA . GLN B 1 297 ? 115.143 64.977 -15.721 1.00 16.05 521 GLN B CA 1
ATOM 4350 C C . GLN B 1 297 ? 115.004 64.615 -17.208 1.00 15.99 521 GLN B C 1
ATOM 4351 O O . GLN B 1 297 ? 115.773 63.815 -17.743 1.00 20.20 521 GLN B O 1
ATOM 4357 N N . LEU B 1 298 ? 114.013 65.213 -17.864 1.00 17.15 522 LEU B N 1
ATOM 4358 C CA . LEU B 1 298 ? 113.747 64.935 -19.274 1.00 15.71 522 LEU B CA 1
ATOM 4359 C C . LEU B 1 298 ? 114.732 65.594 -20.240 1.00 18.48 522 LEU B C 1
ATOM 4360 O O . LEU B 1 298 ? 115.173 66.724 -20.029 1.00 18.38 522 LEU B O 1
ATOM 4365 N N . LYS B 1 299 ? 115.057 64.870 -21.306 1.00 18.86 523 LYS B N 1
ATOM 4366 C CA . LYS B 1 299 ? 115.757 65.437 -22.449 1.00 17.48 523 LYS B CA 1
ATOM 4367 C C . LYS B 1 299 ? 114.818 66.412 -23.154 1.00 14.21 523 LYS B C 1
ATOM 4368 O O . LYS B 1 299 ? 113.668 66.074 -23.428 1.00 18.38 523 LYS B O 1
ATOM 4374 N N . PRO B 1 300 ? 115.301 67.633 -23.437 1.00 14.71 524 PRO B N 1
ATOM 4375 C CA . PRO B 1 300 ? 114.460 68.644 -24.083 1.00 15.01 524 PRO B CA 1
ATOM 4376 C C . PRO B 1 300 ? 113.963 68.252 -25.468 1.00 17.98 524 PRO B C 1
ATOM 4377 O O . PRO B 1 300 ? 114.629 67.507 -26.191 1.00 18.68 524 PRO B O 1
ATOM 4381 N N . VAL B 1 301 ? 112.797 68.774 -25.835 1.00 13.62 525 VAL B N 1
ATOM 4382 C CA . VAL B 1 301 ? 112.158 68.430 -27.093 1.00 13.13 525 VAL B CA 1
ATOM 4383 C C . VAL B 1 301 ? 111.839 69.686 -27.920 1.00 17.10 525 VAL B C 1
ATOM 4384 O O . VAL B 1 301 ? 111.605 70.761 -27.366 1.00 15.94 525 VAL B O 1
ATOM 4388 N N . GLY B 1 302 ? 111.878 69.538 -29.243 1.00 14.92 526 GLY B N 1
ATOM 4389 C CA . GLY B 1 302 ? 111.393 70.562 -30.150 1.00 14.77 526 GLY B CA 1
ATOM 4390 C C . GLY B 1 302 ? 112.260 71.811 -30.222 1.00 21.70 526 GLY B C 1
ATOM 4391 O O . GLY B 1 302 ? 113.492 71.723 -30.201 1.00 22.14 526 GLY B O 1
ATOM 4392 N N . LEU C 1 8 ? 68.973 32.538 -3.275 1.00 34.50 232 LEU C N 1
ATOM 4393 C CA . LEU C 1 8 ? 70.198 32.691 -2.506 1.00 35.82 232 LEU C CA 1
ATOM 4394 C C . LEU C 1 8 ? 71.102 33.736 -3.155 1.00 28.87 232 LEU C C 1
ATOM 4395 O O . LEU C 1 8 ? 71.272 33.756 -4.375 1.00 24.46 232 LEU C O 1
ATOM 4400 N N . THR C 1 9 ? 71.641 34.639 -2.344 1.00 20.10 233 THR C N 1
ATOM 4401 C CA . THR C 1 9 ? 72.696 35.538 -2.796 1.00 17.30 233 THR C CA 1
ATOM 4402 C C . THR C 1 9 ? 73.830 35.473 -1.787 1.00 13.16 233 THR C C 1
ATOM 4403 O O . THR C 1 9 ? 73.644 34.983 -0.674 1.00 16.63 233 THR C O 1
ATOM 4407 N N . VAL C 1 10 ? 75.011 35.940 -2.174 1.00 13.39 234 VAL C N 1
ATOM 4408 C CA . VAL C 1 10 ? 76.083 36.161 -1.209 1.00 11.15 234 VAL C CA 1
ATOM 4409 C C . VAL C 1 10 ? 76.390 37.658 -1.234 1.00 11.50 234 VAL C C 1
ATOM 4410 O O . VAL C 1 10 ? 76.005 38.338 -2.183 1.00 14.37 234 VAL C O 1
ATOM 4414 N N . PRO C 1 11 ? 77.026 38.188 -0.175 1.00 18.37 235 PRO C N 1
ATOM 4415 C CA . PRO C 1 11 ? 77.192 39.646 -0.092 1.00 17.67 235 PRO C CA 1
ATOM 4416 C C . PRO C 1 11 ? 77.929 40.242 -1.290 1.00 13.01 235 PRO C C 1
ATOM 4417 O O . PRO C 1 11 ? 78.980 39.733 -1.681 1.00 12.45 235 PRO C O 1
ATOM 4421 N N . ASN C 1 12 ? 77.363 41.300 -1.866 1.00 11.89 236 ASN C N 1
ATOM 4422 C CA . ASN C 1 12 ? 78.028 42.068 -2.914 1.00 11.94 236 ASN C CA 1
ATOM 4423 C C . ASN C 1 12 ? 79.014 43.049 -2.287 1.00 12.19 236 ASN C C 1
ATOM 4424 O O . ASN C 1 12 ? 78.806 44.259 -2.310 1.00 15.07 236 ASN C O 1
ATOM 4429 N N . ILE C 1 13 ? 80.079 42.506 -1.708 1.00 13.57 237 ILE C N 1
ATOM 4430 C CA . ILE C 1 13 ? 81.086 43.288 -1.008 1.00 12.98 237 ILE C CA 1
ATOM 4431 C C . ILE C 1 13 ? 82.432 42.655 -1.313 1.00 10.64 237 ILE C C 1
ATOM 4432 O O . ILE C 1 13 ? 82.570 41.435 -1.213 1.00 14.20 237 ILE C O 1
ATOM 4437 N N . PRO C 1 14 ? 83.425 43.465 -1.720 1.00 10.42 238 PRO C N 1
ATOM 4438 C CA . PRO C 1 14 ? 84.736 42.883 -2.035 1.00 12.69 238 PRO C CA 1
ATOM 4439 C C . PRO C 1 14 ? 85.381 42.245 -0.813 1.00 11.40 238 PRO C C 1
ATOM 4440 O O . PRO C 1 14 ? 85.156 42.678 0.318 1.00 13.67 238 PRO C O 1
ATOM 4444 N N . LEU C 1 15 ? 86.187 41.219 -1.061 1.00 11.62 239 LEU C N 1
ATOM 4445 C CA . LEU C 1 15 ? 86.749 40.397 0.003 1.00 13.56 239 LEU C CA 1
ATOM 4446 C C . LEU C 1 15 ? 87.529 41.192 1.044 1.00 14.33 239 LEU C C 1
ATOM 4447 O O . LEU C 1 15 ? 87.447 40.909 2.243 1.00 14.13 239 LEU C O 1
ATOM 4452 N N . ASN C 1 16 ? 88.280 42.192 0.597 1.00 15.66 240 ASN C N 1
ATOM 4453 C CA . ASN C 1 16 ? 89.069 42.983 1.535 1.00 15.16 240 ASN C CA 1
ATOM 4454 C C . ASN C 1 16 ? 88.238 43.955 2.380 1.00 13.93 240 ASN C C 1
ATOM 4455 O O . ASN C 1 16 ? 88.763 44.600 3.286 1.00 18.65 240 ASN C O 1
ATOM 4460 N N . ASN C 1 17 ? 86.938 44.032 2.100 1.00 13.91 241 ASN C N 1
ATOM 4461 C CA . ASN C 1 17 ? 86.011 44.781 2.946 1.00 12.67 241 ASN C CA 1
ATOM 4462 C C . ASN C 1 17 ? 85.179 43.851 3.831 1.00 13.11 241 ASN C C 1
ATOM 4463 O O . ASN C 1 17 ? 84.190 44.276 4.438 1.00 11.27 241 ASN C O 1
ATOM 4468 N N . LEU C 1 18 ? 85.588 42.587 3.911 1.00 12.14 242 LEU C N 1
ATOM 4469 C CA . LEU C 1 18 ? 84.910 41.617 4.771 1.00 10.01 242 LEU C CA 1
ATOM 4470 C C . LEU C 1 18 ? 85.734 41.296 6.009 1.00 12.16 242 LEU C C 1
ATOM 4471 O O . LEU C 1 18 ? 86.966 41.299 5.968 1.00 12.50 242 LEU C O 1
ATOM 4476 N N . ALA C 1 19 ? 85.034 41.021 7.106 1.00 9.77 243 ALA C N 1
ATOM 4477 C CA . ALA C 1 19 ? 85.672 40.768 8.394 1.00 9.68 243 ALA C CA 1
ATOM 4478 C C . ALA C 1 19 ? 85.953 39.290 8.636 1.00 8.29 243 ALA C C 1
ATOM 4479 O O . ALA C 1 19 ? 85.201 38.414 8.194 1.00 9.32 243 ALA C O 1
ATOM 4481 N N . ASN C 1 20 ? 87.043 39.018 9.349 1.00 7.86 244 ASN C N 1
ATOM 4482 C CA . ASN C 1 20 ? 87.313 37.675 9.852 1.00 6.70 244 ASN C CA 1
ATOM 4483 C C . ASN C 1 20 ? 86.241 37.302 10.873 1.00 9.34 244 ASN C C 1
ATOM 4484 O O . ASN C 1 20 ? 85.758 38.157 11.623 1.00 8.61 244 ASN C O 1
ATOM 4489 N N . SER C 1 21 ? 85.861 36.032 10.894 1.00 7.48 245 SER C N 1
ATOM 4490 C CA . SER C 1 21 ? 84.850 35.556 11.832 1.00 7.01 245 SER C CA 1
ATOM 4491 C C . SER C 1 21 ? 85.436 34.922 13.104 1.00 7.55 245 SER C C 1
ATOM 4492 O O . SER C 1 21 ? 84.688 34.491 13.982 1.00 9.79 245 SER C O 1
ATOM 4495 N N . ARG C 1 22 ? 86.762 34.871 13.205 1.00 7.47 246 ARG C N 1
ATOM 4496 C CA . ARG C 1 22 ? 87.400 34.288 14.391 1.00 7.33 246 ARG C CA 1
ATOM 4497 C C . ARG C 1 22 ? 88.235 35.299 15.184 1.00 7.46 246 ARG C C 1
ATOM 4498 O O . ARG C 1 22 ? 88.506 35.097 16.366 1.00 8.96 246 ARG C O 1
ATOM 4506 N N . VAL C 1 23 ? 88.632 36.394 14.543 1.00 7.48 247 VAL C N 1
ATOM 4507 C CA . VAL C 1 23 ? 89.266 37.501 15.255 1.00 8.58 247 VAL C CA 1
ATOM 4508 C C . VAL C 1 23 ? 88.741 38.823 14.704 1.00 9.67 247 VAL C C 1
ATOM 4509 O O . VAL C 1 23 ? 88.296 38.880 13.554 1.00 9.64 247 VAL C O 1
ATOM 4513 N N . PRO C 1 24 ? 88.772 39.885 15.524 1.00 10.68 248 PRO C N 1
ATOM 4514 C CA . PRO C 1 24 ? 88.305 41.191 15.043 1.00 12.31 248 PRO C CA 1
ATOM 4515 C C . PRO C 1 24 ? 89.343 41.845 14.128 1.00 8.82 248 PRO C C 1
ATOM 4516 O O . PRO C 1 24 ? 90.215 42.601 14.564 1.00 13.78 248 PRO C O 1
ATOM 4520 N N . ALA C 1 25 ? 89.231 41.534 12.843 1.00 9.07 249 ALA C N 1
ATOM 4521 C CA . ALA C 1 25 ? 90.218 41.933 11.857 1.00 9.36 249 ALA C CA 1
ATOM 4522 C C . ALA C 1 25 ? 89.583 41.807 10.490 1.00 12.18 249 ALA C C 1
ATOM 4523 O O . ALA C 1 25 ? 88.577 41.113 10.328 1.00 12.06 249 ALA C O 1
ATOM 4525 N N . MET C 1 26 ? 90.175 42.472 9.504 1.00 9.49 250 MET C N 1
ATOM 4526 C CA . MET C 1 26 ? 89.687 42.371 8.141 1.00 8.12 250 MET C CA 1
ATOM 4527 C C . MET C 1 26 ? 90.398 41.238 7.415 1.00 9.39 250 MET C C 1
ATOM 4528 O O . MET C 1 26 ? 91.525 40.871 7.761 1.00 11.08 250 MET C O 1
ATOM 4533 N N . ILE C 1 27 ? 89.726 40.659 6.430 1.00 10.57 251 ILE C N 1
ATOM 4534 C CA . ILE C 1 27 ? 90.331 39.603 5.636 1.00 10.55 251 ILE C CA 1
ATOM 4535 C C . ILE C 1 27 ? 91.318 40.237 4.679 1.00 11.77 251 ILE C C 1
ATOM 4536 O O . ILE C 1 27 ? 91.006 41.224 4.014 1.00 12.94 251 ILE C O 1
ATOM 4541 N N . ASN C 1 28 ? 92.526 39.705 4.615 1.00 10.01 252 ASN C N 1
ATOM 4542 C CA . ASN C 1 28 ? 93.446 40.251 3.634 1.00 13.28 252 ASN C CA 1
ATOM 4543 C C . ASN C 1 28 ? 93.905 39.274 2.550 1.00 11.95 252 ASN C C 1
ATOM 4544 O O . ASN C 1 28 ? 94.587 39.693 1.624 1.00 17.04 252 ASN C O 1
ATOM 4549 N N . LYS C 1 29 ? 93.529 37.998 2.664 1.00 12.80 253 LYS C N 1
ATOM 4550 C CA . LYS C 1 29 ? 93.732 37.053 1.559 1.00 15.51 253 LYS C CA 1
ATOM 4551 C C . LYS C 1 29 ? 93.012 35.712 1.803 1.00 10.76 253 LYS C C 1
ATOM 4552 O O . LYS C 1 29 ? 92.534 35.433 2.913 1.00 11.45 253 LYS C O 1
ATOM 4558 N N . MET C 1 30 ? 92.985 34.904 0.746 1.00 12.35 254 MET C N 1
ATOM 4559 C CA . MET C 1 30 ? 92.491 33.533 0.819 1.00 11.48 254 MET C CA 1
ATOM 4560 C C . MET C 1 30 ? 93.673 32.595 0.723 1.00 11.93 254 MET C C 1
ATOM 4561 O O . MET C 1 30 ? 94.708 32.956 0.172 1.00 17.01 254 MET C O 1
ATOM 4566 N N . THR C 1 31 ? 93.512 31.384 1.236 1.00 12.57 255 THR C N 1
ATOM 4567 C CA . THR C 1 31 ? 94.502 30.344 1.010 1.00 14.92 255 THR C CA 1
ATOM 4568 C C . THR C 1 31 ? 93.872 28.969 1.175 1.00 11.70 255 THR C C 1
ATOM 4569 O O . THR C 1 31 ? 92.753 28.833 1.675 1.00 11.22 255 THR C O 1
ATOM 4573 N N . VAL C 1 32 ? 94.593 27.950 0.730 1.00 15.87 256 VAL C N 1
ATOM 4574 C CA . VAL C 1 32 ? 94.239 26.582 1.067 1.00 11.75 256 VAL C CA 1
ATOM 4575 C C . VAL C 1 32 ? 95.271 26.122 2.085 1.00 12.96 256 VAL C C 1
ATOM 4576 O O . VAL C 1 32 ? 96.359 26.703 2.171 1.00 16.59 256 VAL C O 1
ATOM 4580 N N . SER C 1 33 ? 94.926 25.118 2.885 1.00 13.23 257 SER C N 1
ATOM 4581 C CA . SER C 1 33 ? 95.868 24.604 3.874 1.00 14.18 257 SER C CA 1
ATOM 4582 C C . SER C 1 33 ? 96.996 23.833 3.197 1.00 17.78 257 SER C C 1
ATOM 4583 O O . SER C 1 33 ? 96.818 23.276 2.111 1.00 17.22 257 SER C O 1
ATOM 4586 N N . THR C 1 34 ? 98.161 23.824 3.836 1.00 23.34 258 THR C N 1
ATOM 4587 C CA . THR C 1 34 ? 99.347 23.175 3.282 1.00 25.06 258 THR C CA 1
ATOM 4588 C C . THR C 1 34 ? 99.095 21.687 3.044 1.00 22.72 258 THR C C 1
ATOM 4589 O O . THR C 1 34 ? 99.465 21.140 2.005 1.00 24.08 258 THR C O 1
ATOM 4593 N N . ASP C 1 35 ? 98.468 21.040 4.020 1.00 21.67 259 ASP C N 1
ATOM 4594 C CA . ASP C 1 35 ? 97.906 19.714 3.816 1.00 17.46 259 ASP C CA 1
ATOM 4595 C C . ASP C 1 35 ? 96.439 19.914 3.466 1.00 15.66 259 ASP C C 1
ATOM 4596 O O . ASP C 1 35 ? 95.640 20.278 4.328 1.00 15.86 259 ASP C O 1
ATOM 4601 N N . GLN C 1 36 ? 96.077 19.680 2.209 1.00 15.93 260 GLN C N 1
ATOM 4602 C CA . GLN C 1 36 ? 94.691 19.899 1.795 1.00 14.98 260 GLN C CA 1
ATOM 4603 C C . GLN C 1 36 ? 93.722 18.855 2.356 1.00 12.81 260 GLN C C 1
ATOM 4604 O O . GLN C 1 36 ? 92.509 18.982 2.191 1.00 13.82 260 GLN C O 1
ATOM 4610 N N . ASN C 1 37 ? 94.254 17.845 3.039 1.00 15.23 261 ASN C N 1
ATOM 4611 C CA . ASN C 1 37 ? 93.401 16.875 3.723 1.00 12.55 261 ASN C CA 1
ATOM 4612 C C . ASN C 1 37 ? 93.118 17.252 5.175 1.00 13.57 261 ASN C C 1
ATOM 4613 O O . ASN C 1 37 ? 92.419 16.530 5.886 1.00 15.40 261 ASN C O 1
ATOM 4618 N N . GLN C 1 38 ? 93.657 18.384 5.608 1.00 13.90 262 GLN C N 1
ATOM 4619 C CA . GLN C 1 38 ? 93.471 18.814 6.990 1.00 13.27 262 GLN C CA 1
ATOM 4620 C C . GLN C 1 38 ? 92.004 19.088 7.321 1.00 9.79 262 GLN C C 1
ATOM 4621 O O . GLN C 1 38 ? 91.311 19.809 6.603 1.00 12.48 262 GLN C O 1
ATOM 4627 N N . VAL C 1 39 ? 91.545 18.505 8.422 1.00 9.76 263 VAL C N 1
ATOM 4628 C CA . VAL C 1 39 ? 90.193 18.737 8.907 1.00 10.31 263 VAL C CA 1
ATOM 4629 C C . VAL C 1 39 ? 90.212 19.816 9.992 1.00 10.04 263 VAL C C 1
ATOM 4630 O O . VAL C 1 39 ? 91.092 19.818 10.845 1.00 16.26 263 VAL C O 1
ATOM 4634 N N . VAL C 1 40 ? 89.260 20.747 9.942 1.00 9.94 264 VAL C N 1
ATOM 4635 C CA . VAL C 1 40 ? 89.156 21.774 10.987 1.00 10.78 264 VAL C CA 1
ATOM 4636 C C . VAL C 1 40 ? 87.812 21.702 11.700 1.00 8.51 264 VAL C C 1
ATOM 4637 O O . VAL C 1 40 ? 86.880 21.063 11.219 1.00 10.73 264 VAL C O 1
ATOM 4641 N N . GLN C 1 41 ? 87.714 22.363 12.850 1.00 8.67 265 GLN C N 1
ATOM 4642 C CA . GLN C 1 41 ? 86.476 22.334 13.623 1.00 9.40 265 GLN C CA 1
ATOM 4643 C C . GLN C 1 41 ? 86.238 23.666 14.320 1.00 8.65 265 GLN C C 1
ATOM 4644 O O . GLN C 1 41 ? 85.823 23.712 15.479 1.00 8.72 265 GLN C O 1
ATOM 4650 N N . PHE C 1 42 ? 86.507 24.756 13.603 1.00 7.99 266 PHE C N 1
ATOM 4651 C CA . PHE C 1 42 ? 86.296 26.102 14.141 1.00 6.08 266 PHE C CA 1
ATOM 4652 C C . PHE C 1 42 ? 84.882 26.231 14.712 1.00 8.05 266 PHE C C 1
ATOM 4653 O O . PHE C 1 42 ? 83.929 25.669 14.168 1.00 9.13 266 PHE C O 1
ATOM 4661 N N . GLN C 1 43 ? 84.747 26.956 15.816 1.00 8.81 267 GLN C N 1
ATOM 4662 C CA . GLN C 1 43 ? 83.439 27.123 16.445 1.00 8.86 267 GLN C CA 1
ATOM 4663 C C . GLN C 1 43 ? 82.802 28.466 16.105 1.00 7.43 267 GLN C C 1
ATOM 4664 O O . GLN C 1 43 ? 81.592 28.637 16.235 1.00 8.34 267 GLN C O 1
ATOM 4670 N N . ASN C 1 44 ? 83.630 29.415 15.679 1.00 8.44 268 ASN C N 1
ATOM 4671 C CA . ASN C 1 44 ? 83.134 30.688 15.166 1.00 7.30 268 ASN C CA 1
ATOM 4672 C C . ASN C 1 44 ? 83.201 30.689 13.650 1.00 7.83 268 ASN C C 1
ATOM 4673 O O . ASN C 1 44 ? 83.926 29.890 13.055 1.00 9.61 268 ASN C O 1
ATOM 4678 N N . GLY C 1 45 ? 82.438 31.581 13.025 1.00 8.50 269 GLY C N 1
ATOM 4679 C CA . GLY C 1 45 ? 82.331 31.610 11.577 1.00 7.33 269 GLY C CA 1
ATOM 4680 C C . GLY C 1 45 ? 81.569 30.434 11.000 1.00 8.87 269 GLY C C 1
ATOM 4681 O O . GLY C 1 45 ? 81.735 30.107 9.824 1.00 10.73 269 GLY C O 1
ATOM 4682 N N . ARG C 1 46 ? 80.727 29.813 11.823 1.00 7.07 270 ARG C N 1
ATOM 4683 C CA . ARG C 1 46 ? 79.970 28.630 11.414 1.00 6.44 270 ARG C CA 1
ATOM 4684 C C . ARG C 1 46 ? 78.478 28.937 11.286 1.00 6.07 270 ARG C C 1
ATOM 4685 O O . ARG C 1 46 ? 77.829 29.345 12.256 1.00 8.77 270 ARG C O 1
ATOM 4693 N N . CYS C 1 47 ? 77.931 28.728 10.093 1.00 9.01 271 CYS C N 1
ATOM 4694 C CA . CYS C 1 47 ? 76.527 29.020 9.833 1.00 10.01 271 CYS C CA 1
ATOM 4695 C C . CYS C 1 47 ? 76.101 28.272 8.578 1.00 7.85 271 CYS C C 1
ATOM 4696 O O . CYS C 1 47 ? 76.829 28.263 7.588 1.00 11.58 271 CYS C O 1
ATOM 4699 N N . THR C 1 48 ? 74.936 27.637 8.608 1.00 9.52 272 THR C N 1
ATOM 4700 C CA . THR C 1 48 ? 74.457 26.951 7.409 1.00 12.68 272 THR C CA 1
ATOM 4701 C C . THR C 1 48 ? 73.924 27.974 6.410 1.00 11.63 272 THR C C 1
ATOM 4702 O O . THR C 1 48 ? 73.625 29.105 6.782 1.00 10.71 272 THR C O 1
ATOM 4706 N N . LEU C 1 49 ? 73.813 27.577 5.143 1.00 13.18 273 LEU C N 1
ATOM 4707 C CA . LEU C 1 49 ? 73.273 28.466 4.107 1.00 10.60 273 LEU C CA 1
ATOM 4708 C C . LEU C 1 49 ? 71.850 28.917 4.401 1.00 11.40 273 LEU C C 1
ATOM 4709 O O . LEU C 1 49 ? 71.426 29.979 3.955 1.00 16.87 273 LEU C O 1
ATOM 4714 N N . GLU C 1 50 ? 71.110 28.097 5.143 1.00 13.68 274 GLU C N 1
ATOM 4715 C CA . GLU C 1 50 ? 69.740 28.430 5.518 1.00 17.05 274 GLU C CA 1
ATOM 4716 C C . GLU C 1 50 ? 69.662 29.433 6.667 1.00 14.92 274 GLU C C 1
ATOM 4717 O O . GLU C 1 50 ? 68.571 29.857 7.050 1.00 16.24 274 GLU C O 1
ATOM 4723 N N . GLY C 1 51 ? 70.812 29.789 7.229 1.00 11.86 275 GLY C N 1
ATOM 4724 C CA . GLY C 1 51 ? 70.866 30.789 8.278 1.00 12.33 275 GLY C CA 1
ATOM 4725 C C . GLY C 1 51 ? 70.854 30.260 9.700 1.00 11.60 275 GLY C C 1
ATOM 4726 O O . GLY C 1 51 ? 70.467 30.979 10.620 1.00 13.87 275 GLY C O 1
ATOM 4727 N N . GLN C 1 52 ? 71.275 29.012 9.887 1.00 13.16 276 GLN C N 1
ATOM 4728 C CA . GLN C 1 52 ? 71.372 28.434 11.227 1.00 10.99 276 GLN C CA 1
ATOM 4729 C C . GLN C 1 52 ? 72.780 28.598 11.788 1.00 9.85 276 GLN C C 1
ATOM 4730 O O . GLN C 1 52 ? 73.732 27.994 11.281 1.00 10.82 276 GLN C O 1
ATOM 4736 N N . LEU C 1 53 ? 72.917 29.425 12.822 1.00 9.55 277 LEU C N 1
ATOM 4737 C CA . LEU C 1 53 ? 74.205 29.601 13.483 1.00 9.39 277 LEU C CA 1
ATOM 4738 C C . LEU C 1 53 ? 74.630 28.307 14.170 1.00 10.42 277 LEU C C 1
ATOM 4739 O O . LEU C 1 53 ? 73.800 27.615 14.769 1.00 11.51 277 LEU C O 1
ATOM 4744 N N . LEU C 1 54 ? 75.922 27.992 14.091 1.00 10.61 278 LEU C N 1
ATOM 4745 C CA . LEU C 1 54 ? 76.475 26.801 14.732 1.00 8.52 278 LEU C CA 1
ATOM 4746 C C . LEU C 1 54 ? 77.592 27.163 15.706 1.00 7.62 278 LEU C C 1
ATOM 4747 O O . LEU C 1 54 ? 78.232 28.216 15.572 1.00 8.45 278 LEU C O 1
ATOM 4752 N N . GLY C 1 55 ? 77.839 26.291 16.679 1.00 9.17 279 GLY C N 1
ATOM 4753 C CA . GLY C 1 55 ? 78.894 26.529 17.647 1.00 11.79 279 GLY C CA 1
ATOM 4754 C C . GLY C 1 55 ? 78.656 27.801 18.438 1.00 9.65 279 GLY C C 1
ATOM 4755 O O . GLY C 1 55 ? 77.542 28.063 18.899 1.00 10.92 279 GLY C O 1
ATOM 4756 N N . THR C 1 56 ? 79.709 28.595 18.587 1.00 9.10 280 THR C N 1
ATOM 4757 C CA . THR C 1 56 ? 79.626 29.843 19.334 1.00 9.35 280 THR C CA 1
ATOM 4758 C C . THR C 1 56 ? 79.440 31.058 18.421 1.00 10.81 280 THR C C 1
ATOM 4759 O O . THR C 1 56 ? 79.522 32.197 18.877 1.00 10.62 280 THR C O 1
ATOM 4763 N N . THR C 1 57 ? 79.188 30.810 17.140 1.00 8.86 281 THR C N 1
ATOM 4764 C CA . THR C 1 57 ? 79.147 31.877 16.142 1.00 7.40 281 THR C CA 1
ATOM 4765 C C . THR C 1 57 ? 78.073 32.925 16.426 1.00 6.24 281 THR C C 1
ATOM 4766 O O . THR C 1 57 ? 76.900 32.589 16.551 1.00 8.30 281 THR C O 1
ATOM 4770 N N . PRO C 1 58 ? 78.482 34.202 16.526 1.00 8.04 282 PRO C N 1
ATOM 4771 C CA . PRO C 1 58 ? 77.514 35.290 16.682 1.00 6.81 282 PRO C CA 1
ATOM 4772 C C . PRO C 1 58 ? 77.152 35.897 15.328 1.00 8.10 282 PRO C C 1
ATOM 4773 O O . PRO C 1 58 ? 77.612 35.418 14.290 1.00 9.26 282 PRO C O 1
ATOM 4777 N N . VAL C 1 59 ? 76.338 36.946 15.344 1.00 8.37 283 VAL C N 1
ATOM 4778 C CA . VAL C 1 59 ? 75.848 37.556 14.113 1.00 8.94 283 VAL C CA 1
ATOM 4779 C C . VAL C 1 59 ? 76.750 38.682 13.611 1.00 10.03 283 VAL C C 1
ATOM 4780 O O . VAL C 1 59 ? 77.048 38.753 12.414 1.00 8.95 283 VAL C O 1
ATOM 4784 N N . SER C 1 60 ? 77.203 39.538 14.527 1.00 8.66 284 SER C N 1
ATOM 4785 C CA . SER C 1 60 ? 77.952 40.743 14.158 1.00 7.89 284 SER C CA 1
ATOM 4786 C C . SER C 1 60 ? 79.458 40.570 14.251 1.00 8.07 284 SER C C 1
ATOM 4787 O O . SER C 1 60 ? 79.959 39.877 15.136 1.00 8.59 284 SER C O 1
ATOM 4790 N N . ALA C 1 61 ? 80.177 41.243 13.357 1.00 9.09 285 ALA C N 1
ATOM 4791 C CA . ALA C 1 61 ? 81.635 41.272 13.420 1.00 8.04 285 ALA C CA 1
ATOM 4792 C C . ALA C 1 61 ? 82.148 41.857 14.736 1.00 8.24 285 ALA C C 1
ATOM 4793 O O . ALA C 1 61 ? 83.269 41.555 15.157 1.00 8.11 285 ALA C O 1
ATOM 4795 N N . SER C 1 62 ? 81.329 42.678 15.391 1.00 8.52 286 SER C N 1
ATOM 4796 C CA . SER C 1 62 ? 81.724 43.257 16.676 1.00 7.73 286 SER C CA 1
ATOM 4797 C C . SER C 1 62 ? 81.327 42.408 17.885 1.00 7.19 286 SER C C 1
ATOM 4798 O O . SER C 1 62 ? 81.392 42.874 19.026 1.00 9.44 286 SER C O 1
ATOM 4801 N N . GLN C 1 63 ? 80.920 41.167 17.623 1.00 7.69 287 GLN C N 1
ATOM 4802 C CA . GLN C 1 63 ? 80.765 40.150 18.670 1.00 6.09 287 GLN C CA 1
ATOM 4803 C C . GLN C 1 63 ? 81.879 39.094 18.600 1.00 6.71 287 GLN C C 1
ATOM 4804 O O . GLN C 1 63 ? 81.984 38.242 19.480 1.00 8.30 287 GLN C O 1
ATOM 4810 N N . VAL C 1 64 ? 82.711 39.162 17.562 1.00 7.79 288 VAL C N 1
ATOM 4811 C CA . VAL C 1 64 ? 83.731 38.133 17.316 1.00 6.42 288 VAL C CA 1
ATOM 4812 C C . VAL C 1 64 ? 84.920 38.193 18.279 1.00 6.87 288 VAL C C 1
ATOM 4813 O O . VAL C 1 64 ? 85.584 39.224 18.387 1.00 8.24 288 VAL C O 1
ATOM 4817 N N . ALA C 1 65 ? 85.158 37.083 18.982 1.00 7.26 289 ALA C N 1
ATOM 4818 C CA . ALA C 1 65 ? 86.285 36.928 19.920 1.00 6.17 289 ALA C CA 1
ATOM 4819 C C . ALA C 1 65 ? 86.219 37.925 21.069 1.00 7.17 289 ALA C C 1
ATOM 4820 O O . ALA C 1 65 ? 87.200 38.595 21.406 1.00 7.59 289 ALA C O 1
ATOM 4822 N N . ARG C 1 66 ? 85.037 38.011 21.665 1.00 9.25 290 ARG C N 1
ATOM 4823 C CA . ARG C 1 66 ? 84.811 38.903 22.791 1.00 7.60 290 ARG C CA 1
ATOM 4824 C C . ARG C 1 66 ? 84.327 38.094 23.986 1.00 9.02 290 ARG C C 1
ATOM 4825 O O . ARG C 1 66 ? 83.816 36.987 23.826 1.00 9.18 290 ARG C O 1
ATOM 4833 N N . ILE C 1 67 ? 84.553 38.624 25.185 1.00 7.45 291 ILE C N 1
ATOM 4834 C CA . ILE C 1 67 ? 84.210 37.912 26.416 1.00 9.15 291 ILE C CA 1
ATOM 4835 C C . ILE C 1 67 ? 83.542 38.876 27.374 1.00 8.25 291 ILE C C 1
ATOM 4836 O O . ILE C 1 67 ? 83.944 40.038 27.475 1.00 8.88 291 ILE C O 1
ATOM 4841 N N . ARG C 1 68 ? 82.511 38.401 28.063 1.00 8.92 292 ARG C N 1
ATOM 4842 C CA . ARG C 1 68 ? 81.903 39.165 29.144 1.00 8.77 292 ARG C CA 1
ATOM 4843 C C . ARG C 1 68 ? 81.655 38.264 30.343 1.00 7.21 292 ARG C C 1
ATOM 4844 O O . ARG C 1 68 ? 81.264 37.108 30.189 1.00 9.07 292 ARG C O 1
ATOM 4852 N N . GLY C 1 69 ? 81.893 38.789 31.540 1.00 8.67 293 GLY C N 1
ATOM 4853 C CA . GLY C 1 69 ? 81.594 38.038 32.745 1.00 9.18 293 GLY C CA 1
ATOM 4854 C C . GLY C 1 69 ? 81.734 38.871 33.999 1.00 10.19 293 GLY C C 1
ATOM 4855 O O . GLY C 1 69 ? 82.199 40.006 33.958 1.00 11.23 293 GLY C O 1
ATOM 4856 N N . LYS C 1 70 ? 81.323 38.294 35.123 1.00 9.38 294 LYS C N 1
ATOM 4857 C CA . LYS C 1 70 ? 81.453 38.964 36.405 1.00 9.00 294 LYS C CA 1
ATOM 4858 C C . LYS C 1 70 ? 82.667 38.405 37.136 1.00 8.50 294 LYS C C 1
ATOM 4859 O O . LYS C 1 70 ? 82.814 37.185 37.265 1.00 10.94 294 LYS C O 1
ATOM 4865 N N . VAL C 1 71 ? 83.540 39.290 37.601 1.00 8.98 295 VAL C N 1
ATOM 4866 C CA . VAL C 1 71 ? 84.749 38.858 38.297 1.00 10.02 295 VAL C CA 1
ATOM 4867 C C . VAL C 1 71 ? 84.400 38.126 39.591 1.00 11.37 295 VAL C C 1
ATOM 4868 O O . VAL C 1 71 ? 83.484 38.531 40.323 1.00 12.86 295 VAL C O 1
ATOM 4872 N N . PHE C 1 72 ? 85.110 37.030 39.854 1.00 12.73 296 PHE C N 1
ATOM 4873 C CA . PHE C 1 72 ? 85.053 36.372 41.153 1.00 12.76 296 PHE C CA 1
ATOM 4874 C C . PHE C 1 72 ? 86.465 36.190 41.671 1.00 12.00 296 PHE C C 1
ATOM 4875 O O . PHE C 1 72 ? 87.430 36.243 40.902 1.00 14.43 296 PHE C O 1
ATOM 4883 N N . SER C 1 73 ? 86.585 35.978 42.975 1.00 12.42 297 SER C N 1
ATOM 4884 C CA . SER C 1 73 ? 87.883 35.780 43.586 1.00 13.80 297 SER C CA 1
ATOM 4885 C C . SER C 1 73 ? 87.766 34.698 44.650 1.00 13.18 297 SER C C 1
ATOM 4886 O O . SER C 1 73 ? 86.852 34.724 45.468 1.00 19.35 297 SER C O 1
ATOM 4889 N N . THR C 1 74 ? 88.677 33.732 44.606 1.00 12.67 298 THR C N 1
ATOM 4890 C CA . THR C 1 74 ? 88.781 32.756 45.680 1.00 15.06 298 THR C CA 1
ATOM 4891 C C . THR C 1 74 ? 90.215 32.743 46.191 1.00 15.26 298 THR C C 1
ATOM 4892 O O . THR C 1 74 ? 91.057 33.514 45.722 1.00 19.24 298 THR C O 1
ATOM 4896 N N . ALA C 1 75 ? 90.495 31.862 47.145 1.00 16.86 299 ALA C N 1
ATOM 4897 C CA . ALA C 1 75 ? 91.840 31.754 47.688 1.00 20.01 299 ALA C CA 1
ATOM 4898 C C . ALA C 1 75 ? 92.866 31.434 46.607 1.00 24.95 299 ALA C C 1
ATOM 4899 O O . ALA C 1 75 ? 94.017 31.859 46.695 1.00 35.28 299 ALA C O 1
ATOM 4901 N N . SER C 1 76 ? 92.442 30.701 45.579 1.00 27.19 300 SER C N 1
ATOM 4902 C CA . SER C 1 76 ? 93.362 30.260 44.532 1.00 37.51 300 SER C CA 1
ATOM 4903 C C . SER C 1 76 ? 93.562 31.291 43.426 1.00 30.16 300 SER C C 1
ATOM 4904 O O . SER C 1 76 ? 94.483 31.168 42.623 1.00 38.03 300 SER C O 1
ATOM 4907 N N . GLY C 1 77 ? 92.699 32.299 43.370 1.00 24.17 301 GLY C N 1
ATOM 4908 C CA . GLY C 1 77 ? 92.851 33.319 42.348 1.00 20.34 301 GLY C CA 1
ATOM 4909 C C . GLY C 1 77 ? 91.544 33.891 41.845 1.00 15.56 301 GLY C C 1
ATOM 4910 O O . GLY C 1 77 ? 90.489 33.666 42.436 1.00 18.44 301 GLY C O 1
ATOM 4911 N N . LYS C 1 78 ? 91.624 34.634 40.744 1.00 15.37 302 LYS C N 1
ATOM 4912 C CA . LYS C 1 78 ? 90.454 35.294 40.179 1.00 14.17 302 LYS C CA 1
ATOM 4913 C C . LYS C 1 78 ? 89.992 34.642 38.893 1.00 10.22 302 LYS C C 1
ATOM 4914 O O . LYS C 1 78 ? 90.710 33.854 38.276 1.00 12.84 302 LYS C O 1
ATOM 4920 N N . GLY C 1 79 ? 88.781 34.998 38.487 1.00 11.50 303 GLY C N 1
ATOM 4921 C CA . GLY C 1 79 ? 88.233 34.541 37.229 1.00 13.40 303 GLY C CA 1
ATOM 4922 C C . GLY C 1 79 ? 86.989 35.309 36.839 1.00 13.09 303 GLY C C 1
ATOM 4923 O O . GLY C 1 79 ? 86.592 36.260 37.517 1.00 12.20 303 GLY C O 1
ATOM 4924 N N . LEU C 1 80 ? 86.381 34.895 35.733 1.00 10.96 304 LEU C N 1
ATOM 4925 C CA . LEU C 1 80 ? 85.103 35.453 35.313 1.00 8.34 304 LEU C CA 1
ATOM 4926 C C . LEU C 1 80 ? 84.029 34.385 35.341 1.00 9.11 304 LEU C C 1
ATOM 4927 O O . LEU C 1 80 ? 84.235 33.284 34.847 1.00 9.95 304 LEU C O 1
ATOM 4932 N N . ASN C 1 81 ? 82.884 34.713 35.923 1.00 11.32 305 ASN C N 1
ATOM 4933 C CA . ASN C 1 81 ? 81.685 33.928 35.708 1.00 7.88 305 ASN C CA 1
ATOM 4934 C C . ASN C 1 81 ? 81.023 34.477 34.452 1.00 8.11 305 ASN C C 1
ATOM 4935 O O . ASN C 1 81 ? 80.512 35.596 34.454 1.00 9.12 305 ASN C O 1
ATOM 4940 N N . LEU C 1 82 ? 81.046 33.685 33.382 1.00 9.75 306 LEU C N 1
ATOM 4941 C CA . LEU C 1 82 ? 80.662 34.162 32.053 1.00 9.63 306 LEU C CA 1
ATOM 4942 C C . LEU C 1 82 ? 79.178 34.441 31.869 1.00 9.08 306 LEU C C 1
ATOM 4943 O O . LEU C 1 82 ? 78.327 33.759 32.444 1.00 10.68 306 LEU C O 1
ATOM 4948 N N . THR C 1 83 ? 78.889 35.462 31.065 1.00 8.95 307 THR C N 1
ATOM 4949 C CA . THR C 1 83 ? 77.549 35.718 30.553 1.00 9.56 307 THR C CA 1
ATOM 4950 C C . THR C 1 83 ? 77.634 35.860 29.038 1.00 7.99 307 THR C C 1
ATOM 4951 O O . THR C 1 83 ? 78.728 35.866 28.467 1.00 9.37 307 THR C O 1
ATOM 4955 N N . GLU C 1 84 ? 76.486 35.983 28.386 1.00 8.63 308 GLU C N 1
ATOM 4956 C CA . GLU C 1 84 ? 76.486 36.396 26.990 1.00 9.61 308 GLU C CA 1
ATOM 4957 C C . GLU C 1 84 ? 77.007 37.838 26.922 1.00 6.78 308 GLU C C 1
ATOM 4958 O O . GLU C 1 84 ? 77.089 38.538 27.946 1.00 9.00 308 GLU C O 1
ATOM 4964 N N . LEU C 1 85 ? 77.391 38.274 25.729 1.00 8.01 309 LEU C N 1
ATOM 4965 C CA . LEU C 1 85 ? 77.988 39.599 25.563 1.00 6.88 309 LEU C CA 1
ATOM 4966 C C . LEU C 1 85 ? 77.035 40.745 25.913 1.00 8.87 309 LEU C C 1
ATOM 4967 O O . LEU C 1 85 ? 77.484 41.854 26.178 1.00 10.12 309 LEU C O 1
ATOM 4972 N N . ASP C 1 86 ? 75.730 40.473 25.926 1.00 9.31 310 ASP C N 1
ATOM 4973 C CA . ASP C 1 86 ? 74.749 41.486 26.325 1.00 13.41 310 ASP C CA 1
ATOM 4974 C C . ASP C 1 86 ? 74.397 41.411 27.813 1.00 11.44 310 ASP C C 1
ATOM 4975 O O . ASP C 1 86 ? 73.498 42.116 28.285 1.00 13.15 310 ASP C O 1
ATOM 4980 N N . GLY C 1 87 ? 75.104 40.552 28.542 1.00 10.67 311 GLY C N 1
ATOM 4981 C CA . GLY C 1 87 ? 74.915 40.425 29.975 1.00 10.79 311 GLY C CA 1
ATOM 4982 C C . GLY C 1 87 ? 73.856 39.425 30.397 1.00 11.77 311 GLY C C 1
ATOM 4983 O O . GLY C 1 87 ? 73.631 39.230 31.591 1.00 17.66 311 GLY C O 1
ATOM 4984 N N . THR C 1 88 ? 73.205 38.785 29.429 1.00 12.56 312 THR C N 1
ATOM 4985 C CA . THR C 1 88 ? 72.155 37.810 29.726 1.00 12.29 312 THR C CA 1
ATOM 4986 C C . THR C 1 88 ? 72.746 36.410 29.973 1.00 11.29 312 THR C C 1
ATOM 4987 O O . THR C 1 88 ? 73.918 36.171 29.663 1.00 10.23 312 THR C O 1
ATOM 4991 N N . PRO C 1 89 ? 71.954 35.489 30.551 1.00 11.44 313 PRO C N 1
ATOM 4992 C CA . PRO C 1 89 ? 72.477 34.160 30.889 1.00 11.19 313 PRO C CA 1
ATOM 4993 C C . PRO C 1 89 ? 73.052 33.379 29.717 1.00 10.85 313 PRO C C 1
ATOM 4994 O O . PRO C 1 89 ? 72.455 33.302 28.638 1.00 12.27 313 PRO C O 1
ATOM 4998 N N . TYR C 1 90 ? 74.222 32.801 29.954 1.00 11.96 314 TYR C N 1
ATOM 4999 C CA . TYR C 1 90 ? 74.907 31.975 28.973 1.00 11.82 314 TYR C CA 1
ATOM 5000 C C . TYR C 1 90 ? 74.199 30.624 28.792 1.00 12.55 314 TYR C C 1
ATOM 5001 O O . TYR C 1 90 ? 73.856 29.946 29.764 1.00 13.09 314 TYR C O 1
ATOM 5010 N N . HIS C 1 91 ? 73.987 30.257 27.527 1.00 16.58 315 HIS C N 1
ATOM 5011 C CA . HIS C 1 91 ? 73.256 29.051 27.140 1.00 15.92 315 HIS C CA 1
ATOM 5012 C C . HIS C 1 91 ? 74.145 27.815 27.090 1.00 15.05 315 HIS C C 1
ATOM 5013 O O . HIS C 1 91 ? 74.363 27.265 26.013 1.00 15.50 315 HIS C O 1
ATOM 5020 N N . ALA C 1 92 ? 74.648 27.363 28.232 1.00 11.69 316 ALA C N 1
ATOM 5021 C CA . ALA C 1 92 ? 75.511 26.179 28.264 1.00 12.51 316 ALA C CA 1
ATOM 5022 C C . ALA C 1 92 ? 74.818 24.922 27.746 1.00 10.34 316 ALA C C 1
ATOM 5023 O O . ALA C 1 92 ? 75.474 23.986 27.273 1.00 12.86 316 ALA C O 1
ATOM 5025 N N . PHE C 1 93 ? 73.494 24.896 27.838 1.00 15.87 317 PHE C N 1
ATOM 5026 C CA . PHE C 1 93 ? 72.732 23.716 27.449 1.00 16.24 317 PHE C CA 1
ATOM 5027 C C . PHE C 1 93 ? 72.795 23.457 25.944 1.00 13.29 317 PHE C C 1
ATOM 5028 O O . PHE C 1 93 ? 72.486 22.358 25.495 1.00 18.73 317 PHE C O 1
ATOM 5036 N N . GLU C 1 94 ? 73.212 24.455 25.165 1.00 14.66 318 GLU C N 1
ATOM 5037 C CA . GLU C 1 94 ? 73.190 24.317 23.707 1.00 19.57 318 GLU C CA 1
ATOM 5038 C C . GLU C 1 94 ? 74.419 24.842 22.954 1.00 16.43 318 GLU C C 1
ATOM 5039 O O . GLU C 1 94 ? 74.485 24.724 21.727 1.00 16.82 318 GLU C O 1
ATOM 5045 N N . SER C 1 95 ? 75.394 25.403 23.661 1.00 13.18 319 SER C N 1
ATOM 5046 C CA . SER C 1 95 ? 76.585 25.966 23.020 1.00 12.86 319 SER C CA 1
ATOM 5047 C C . SER C 1 95 ? 77.844 25.682 23.853 1.00 11.14 319 SER C C 1
ATOM 5048 O O . SER C 1 95 ? 77.759 25.489 25.048 1.00 12.65 319 SER C O 1
ATOM 5051 N N . PRO C 1 96 ? 79.022 25.651 23.192 1.00 9.58 320 PRO C N 1
ATOM 5052 C CA . PRO C 1 96 ? 80.278 25.355 23.895 1.00 11.22 320 PRO C CA 1
ATOM 5053 C C . PRO C 1 96 ? 80.705 26.457 24.857 1.00 9.70 320 PRO C C 1
ATOM 5054 O O . PRO C 1 96 ? 81.456 26.199 25.803 1.00 11.03 320 PRO C O 1
ATOM 5058 N N . ALA C 1 97 ? 80.229 27.672 24.613 1.00 8.73 321 ALA C N 1
ATOM 5059 C CA . ALA C 1 97 ? 80.612 28.841 25.389 1.00 8.18 321 ALA C CA 1
ATOM 5060 C C . ALA C 1 97 ? 79.662 29.969 24.977 1.00 7.04 321 ALA C C 1
ATOM 5061 O O . ALA C 1 97 ? 78.836 29.769 24.081 1.00 10.33 321 ALA C O 1
ATOM 5063 N N . PRO C 1 98 ? 79.751 31.149 25.622 1.00 7.87 322 PRO C N 1
ATOM 5064 C CA . PRO C 1 98 ? 78.881 32.242 25.169 1.00 9.03 322 PRO C CA 1
ATOM 5065 C C . PRO C 1 98 ? 79.134 32.586 23.709 1.00 8.52 322 PRO C C 1
ATOM 5066 O O . PRO C 1 98 ? 80.244 32.364 23.227 1.00 8.32 322 PRO C O 1
ATOM 5070 N N . LEU C 1 99 ? 78.128 33.095 23.007 1.00 8.01 323 LEU C N 1
ATOM 5071 C CA . LEU C 1 99 ? 78.331 33.443 21.605 1.00 7.00 323 LEU C CA 1
ATOM 5072 C C . LEU C 1 99 ? 79.415 34.502 21.480 1.00 7.77 323 LEU C C 1
ATOM 5073 O O . LEU C 1 99 ? 79.492 35.431 22.287 1.00 8.82 323 LEU C O 1
ATOM 5078 N N . GLY C 1 100 ? 80.268 34.331 20.473 1.00 8.25 324 GLY C N 1
ATOM 5079 C CA . GLY C 1 100 ? 81.386 35.235 20.257 1.00 7.30 324 GLY C CA 1
ATOM 5080 C C . GLY C 1 100 ? 82.656 34.857 21.012 1.00 5.98 324 GLY C C 1
ATOM 5081 O O . GLY C 1 100 ? 83.718 35.394 20.722 1.00 7.73 324 GLY C O 1
ATOM 5082 N N . PHE C 1 101 ? 82.549 33.949 21.982 1.00 6.98 325 PHE C N 1
ATOM 5083 C CA . PHE C 1 101 ? 83.707 33.553 22.783 1.00 8.25 325 PHE C CA 1
ATOM 5084 C C . PHE C 1 101 ? 84.832 33.100 21.856 1.00 7.60 325 PHE C C 1
ATOM 5085 O O . PHE C 1 101 ? 84.572 32.387 20.891 1.00 8.24 325 PHE C O 1
ATOM 5093 N N . PRO C 1 102 ? 86.084 33.521 22.129 1.00 7.35 326 PRO C N 1
ATOM 5094 C CA . PRO C 1 102 ? 87.174 33.141 21.216 1.00 8.48 326 PRO C CA 1
ATOM 5095 C C . PRO C 1 102 ? 87.324 31.628 21.055 1.00 8.26 326 PRO C C 1
ATOM 5096 O O . PRO C 1 102 ? 87.066 30.870 22.002 1.00 8.50 326 PRO C O 1
ATOM 5100 N N . ASP C 1 103 ? 87.729 31.196 19.861 1.00 8.52 327 ASP C N 1
ATOM 5101 C CA . ASP C 1 103 ? 87.918 29.775 19.588 1.00 9.64 327 ASP C CA 1
ATOM 5102 C C . ASP C 1 103 ? 89.333 29.466 19.099 1.00 7.80 327 ASP C C 1
ATOM 5103 O O . ASP C 1 103 ? 89.551 28.496 18.371 1.00 7.13 327 ASP C O 1
ATOM 5108 N N . ILE C 1 104 ? 90.295 30.295 19.501 1.00 9.60 328 ILE C N 1
ATOM 5109 C CA . ILE C 1 104 ? 91.691 30.065 19.142 1.00 9.29 328 ILE C CA 1
ATOM 5110 C C . ILE C 1 104 ? 92.306 29.124 20.177 1.00 10.45 328 ILE C C 1
ATOM 5111 O O . ILE C 1 104 ? 92.624 29.526 21.289 1.00 10.75 328 ILE C O 1
ATOM 5116 N N . GLY C 1 105 ? 92.458 27.857 19.806 1.00 10.43 329 GLY C N 1
ATOM 5117 C CA . GLY C 1 105 ? 92.850 26.839 20.765 1.00 10.17 329 GLY C CA 1
ATOM 5118 C C . GLY C 1 105 ? 94.314 26.770 21.155 1.00 12.22 329 GLY C C 1
ATOM 5119 O O . GLY C 1 105 ? 95.192 27.270 20.450 1.00 12.78 329 GLY C O 1
ATOM 5120 N N . ALA C 1 106 ? 94.555 26.151 22.307 1.00 11.98 330 ALA C N 1
ATOM 5121 C CA . ALA C 1 106 ? 95.892 25.741 22.736 1.00 11.55 330 ALA C CA 1
ATOM 5122 C C . ALA C 1 106 ? 96.917 26.874 22.767 1.00 11.12 330 ALA C C 1
ATOM 5123 O O . ALA C 1 106 ? 98.019 26.746 22.231 1.00 14.38 330 ALA C O 1
ATOM 5125 N N . CYS C 1 107 ? 96.544 27.977 23.406 1.00 12.80 331 CYS C N 1
ATOM 5126 C CA . CYS C 1 107 ? 97.444 29.111 23.584 1.00 9.99 331 CYS C CA 1
ATOM 5127 C C . CYS C 1 107 ? 96.958 29.952 24.749 1.00 8.78 331 CYS C C 1
ATOM 5128 O O . CYS C 1 107 ? 95.814 29.798 25.198 1.00 10.94 331 CYS C O 1
ATOM 5131 N N . ASP C 1 108 ? 97.832 30.819 25.256 1.00 9.55 332 ASP C N 1
ATOM 5132 C CA . ASP C 1 108 ? 97.426 31.840 26.219 1.00 10.08 332 ASP C CA 1
ATOM 5133 C C . ASP C 1 108 ? 96.683 32.939 25.479 1.00 7.33 332 ASP C C 1
ATOM 5134 O O . ASP C 1 108 ? 97.058 33.308 24.362 1.00 10.27 332 ASP C O 1
ATOM 5139 N N . TRP C 1 109 ? 95.638 33.466 26.107 1.00 9.30 333 TRP C N 1
ATOM 5140 C CA . TRP C 1 109 ? 94.916 34.612 25.574 1.00 8.61 333 TRP C CA 1
ATOM 5141 C C . TRP C 1 109 ? 95.199 35.835 26.424 1.00 9.28 333 TRP C C 1
ATOM 5142 O O . TRP C 1 109 ? 95.410 35.726 27.630 1.00 9.53 333 TRP C O 1
ATOM 5153 N N . HIS C 1 110 ? 95.179 37.001 25.796 1.00 7.72 334 HIS C N 1
ATOM 5154 C CA . HIS C 1 110 ? 95.295 38.252 26.523 1.00 8.34 334 HIS C CA 1
ATOM 5155 C C . HIS C 1 110 ? 94.134 39.126 26.083 1.00 8.57 334 HIS C C 1
ATOM 5156 O O . HIS C 1 110 ? 94.044 39.528 24.922 1.00 9.96 334 HIS C O 1
ATOM 5163 N N . VAL C 1 111 ? 93.213 39.368 27.012 1.00 7.53 335 VAL C N 1
ATOM 5164 C CA . VAL C 1 111 ? 91.914 39.943 26.699 1.00 7.74 335 VAL C CA 1
ATOM 5165 C C . VAL C 1 111 ? 91.802 41.303 27.381 1.00 8.36 335 VAL C C 1
ATOM 5166 O O . VAL C 1 111 ? 92.006 41.409 28.591 1.00 10.00 335 VAL C O 1
ATOM 5170 N N . SER C 1 112 ? 91.486 42.341 26.610 1.00 8.01 336 SER C N 1
ATOM 5171 C CA . SER C 1 112 ? 91.410 43.696 27.155 1.00 7.64 336 SER C CA 1
ATOM 5172 C C . SER C 1 112 ? 89.969 44.067 27.468 1.00 7.76 336 SER C C 1
ATOM 5173 O O . SER C 1 112 ? 89.148 44.177 26.559 1.00 10.66 336 SER C O 1
ATOM 5176 N N . THR C 1 113 ? 89.671 44.256 28.752 1.00 8.26 337 THR C N 1
ATOM 5177 C CA . THR C 1 113 ? 88.293 44.476 29.204 1.00 7.41 337 THR C CA 1
ATOM 5178 C C . THR C 1 113 ? 88.147 45.789 29.957 1.00 8.15 337 THR C C 1
ATOM 5179 O O . THR C 1 113 ? 89.125 46.337 30.477 1.00 9.26 337 THR C O 1
ATOM 5183 N N . PHE C 1 114 ? 86.922 46.298 30.003 1.00 8.40 338 PHE C N 1
ATOM 5184 C CA . PHE C 1 114 ? 86.601 47.454 30.837 1.00 7.73 338 PHE C CA 1
ATOM 5185 C C . PHE C 1 114 ? 85.403 47.127 31.716 1.00 8.90 338 PHE C C 1
ATOM 5186 O O . PHE C 1 114 ? 84.634 46.213 31.414 1.00 9.29 338 PHE C O 1
ATOM 5194 N N . LYS C 1 115 ? 85.255 47.862 32.813 1.00 11.08 339 LYS C N 1
ATOM 5195 C CA . LYS C 1 115 ? 84.126 47.664 33.711 1.00 10.40 339 LYS C CA 1
ATOM 5196 C C . LYS C 1 115 ? 82.915 48.389 33.155 1.00 9.61 339 LYS C C 1
ATOM 5197 O O . LYS C 1 115 ? 82.977 49.587 32.874 1.00 11.68 339 LYS C O 1
ATOM 5203 N N . VAL C 1 116 ? 81.817 47.665 32.988 1.00 10.93 340 VAL C N 1
ATOM 5204 C CA . VAL C 1 116 ? 80.641 48.232 32.343 1.00 16.18 340 VAL C CA 1
ATOM 5205 C C . VAL C 1 116 ? 79.965 49.314 33.193 1.00 22.74 340 VAL C C 1
ATOM 5206 O O . VAL C 1 116 ? 79.439 50.287 32.633 1.00 29.10 340 VAL C O 1
ATOM 5210 N N . ASP C 1 117 ? 79.981 49.173 34.513 1.00 32.17 341 ASP C N 1
ATOM 5211 C CA . ASP C 1 117 ? 79.415 50.191 35.403 1.00 44.12 341 ASP C CA 1
ATOM 5212 C C . ASP C 1 117 ? 80.058 51.557 35.054 1.00 40.11 341 ASP C C 1
ATOM 5213 O O . ASP C 1 117 ? 81.278 51.730 34.905 1.00 40.31 341 ASP C O 1
ATOM 5218 N N . LEU C 1 120 ? 85.616 56.727 37.294 1.00 47.41 344 LEU C N 1
ATOM 5219 C CA . LEU C 1 120 ? 85.488 58.165 37.099 1.00 37.14 344 LEU C CA 1
ATOM 5220 C C . LEU C 1 120 ? 86.828 58.786 36.706 1.00 40.57 344 LEU C C 1
ATOM 5221 O O . LEU C 1 120 ? 86.879 59.892 36.176 1.00 34.25 344 LEU C O 1
ATOM 5223 N N . SER C 1 121 ? 87.925 58.081 36.960 1.00 32.99 345 SER C N 1
ATOM 5224 C CA . SER C 1 121 ? 89.243 58.620 36.624 1.00 30.48 345 SER C CA 1
ATOM 5225 C C . SER C 1 121 ? 90.277 57.524 36.397 1.00 22.28 345 SER C C 1
ATOM 5226 O O . SER C 1 121 ? 90.089 56.387 36.831 1.00 27.74 345 SER C O 1
ATOM 5229 N N . GLY C 1 122 ? 91.371 57.865 35.720 1.00 24.89 346 GLY C N 1
ATOM 5230 C CA . GLY C 1 122 ? 92.408 56.899 35.487 1.00 20.91 346 GLY C CA 1
ATOM 5231 C C . GLY C 1 122 ? 92.146 55.934 34.348 1.00 18.59 346 GLY C C 1
ATOM 5232 O O . GLY C 1 122 ? 91.170 56.050 33.609 1.00 19.02 346 GLY C O 1
ATOM 5233 N N . ASP C 1 123 ? 92.988 54.848 34.268 1.00 15.82 347 ASP C N 1
ATOM 5234 C CA . ASP C 1 123 ? 92.985 53.850 33.218 1.00 11.89 347 ASP C CA 1
ATOM 5235 C C . ASP C 1 123 ? 91.877 52.823 33.470 1.00 10.12 347 ASP C C 1
ATOM 5236 O O . ASP C 1 123 ? 91.894 52.118 34.480 1.00 12.57 347 ASP C O 1
ATOM 5241 N N . PRO C 1 124 ? 90.909 52.728 32.543 1.00 12.23 348 PRO C N 1
ATOM 5242 C CA . PRO C 1 124 ? 89.772 51.822 32.720 1.00 10.83 348 PRO C CA 1
ATOM 5243 C C . PRO C 1 124 ? 90.041 50.396 32.255 1.00 8.96 348 PRO C C 1
ATOM 5244 O O . PRO C 1 124 ? 89.204 49.523 32.508 1.00 11.83 348 PRO C O 1
ATOM 5248 N N . MET C 1 125 ? 91.169 50.146 31.594 1.00 8.31 349 MET C N 1
ATOM 5249 C CA . MET C 1 125 ? 91.378 48.832 30.987 1.00 9.28 349 MET C CA 1
ATOM 5250 C C . MET C 1 125 ? 92.077 47.842 31.914 1.00 8.94 349 MET C C 1
ATOM 5251 O O . MET C 1 125 ? 92.988 48.202 32.659 1.00 12.94 349 MET C O 1
ATOM 5256 N N . SER C 1 126 ? 91.636 46.591 31.848 1.00 8.99 350 SER C N 1
ATOM 5257 C CA . SER C 1 126 ? 92.350 45.490 32.478 1.00 11.11 350 SER C CA 1
ATOM 5258 C C . SER C 1 126 ? 92.718 44.496 31.391 1.00 10.24 350 SER C C 1
ATOM 5259 O O . SER C 1 126 ? 91.902 44.202 30.515 1.00 11.85 350 SER C O 1
ATOM 5262 N N . ARG C 1 127 ? 93.942 43.986 31.426 1.00 9.06 351 ARG C N 1
ATOM 5263 C CA . ARG C 1 127 ? 94.297 42.890 30.537 1.00 6.88 351 ARG C CA 1
ATOM 5264 C C . ARG C 1 127 ? 94.203 41.580 31.306 1.00 7.72 351 ARG C C 1
ATOM 5265 O O . ARG C 1 127 ? 94.923 41.364 32.286 1.00 10.19 351 ARG C O 1
ATOM 5273 N N . LEU C 1 128 ? 93.294 40.713 30.876 1.00 8.26 352 LEU C N 1
ATOM 5274 C CA . LEU C 1 128 ? 93.122 39.420 31.523 1.00 7.92 352 LEU C CA 1
ATOM 5275 C C . LEU C 1 128 ? 93.974 38.396 30.792 1.00 8.30 352 LEU C C 1
ATOM 5276 O O . LEU C 1 128 ? 93.807 38.176 29.593 1.00 9.43 352 LEU C O 1
ATOM 5281 N N . ASP C 1 129 ? 94.892 37.775 31.523 1.00 9.60 353 ASP C N 1
ATOM 5282 C CA . ASP C 1 129 ? 95.796 36.794 30.950 1.00 8.13 353 ASP C CA 1
ATOM 5283 C C . ASP C 1 129 ? 95.269 35.394 31.279 1.00 9.24 353 ASP C C 1
ATOM 5284 O O . ASP C 1 129 ? 95.217 34.986 32.441 1.00 10.17 353 ASP C O 1
ATOM 5289 N N . VAL C 1 130 ? 94.846 34.683 30.239 1.00 8.73 354 VAL C N 1
ATOM 5290 C CA . VAL C 1 130 ? 94.104 33.433 30.388 1.00 11.46 354 VAL C CA 1
ATOM 5291 C C . VAL C 1 130 ? 94.907 32.258 29.835 1.00 11.76 354 VAL C C 1
ATOM 5292 O O . VAL C 1 130 ? 95.450 32.337 28.733 1.00 14.31 354 VAL C O 1
ATOM 5296 N N . LYS C 1 131 ? 94.998 31.176 30.601 1.00 9.72 355 LYS C N 1
ATOM 5297 C CA . LYS C 1 131 ? 95.699 29.979 30.139 1.00 8.20 355 LYS C CA 1
ATOM 5298 C C . LYS C 1 131 ? 94.712 28.875 29.801 1.00 10.09 355 LYS C C 1
ATOM 5299 O O . LYS C 1 131 ? 93.733 28.673 30.511 1.00 12.29 355 LYS C O 1
ATOM 5305 N N . GLN C 1 132 ? 94.969 28.169 28.706 1.00 11.74 356 GLN C N 1
ATOM 5306 C CA . GLN C 1 132 ? 94.168 27.004 28.366 1.00 12.95 356 GLN C CA 1
ATOM 5307 C C . GLN C 1 132 ? 94.843 25.761 28.920 1.00 16.27 356 GLN C C 1
ATOM 5308 O O . GLN C 1 132 ? 95.270 24.873 28.181 1.00 24.48 356 GLN C O 1
ATOM 5314 N N . ASN C 1 133 ? 94.959 25.724 30.240 1.00 16.35 357 ASN C N 1
ATOM 5315 C CA . ASN C 1 133 ? 95.545 24.581 30.911 1.00 18.91 357 ASN C CA 1
ATOM 5316 C C . ASN C 1 133 ? 94.435 23.628 31.320 1.00 26.96 357 ASN C C 1
ATOM 5317 O O . ASN C 1 133 ? 93.260 23.909 31.087 1.00 31.73 357 ASN C O 1
ATOM 5322 N N . ALA C 1 134 ? 94.805 22.497 31.914 1.00 31.54 358 ALA C N 1
ATOM 5323 C CA . ALA C 1 134 ? 93.823 21.503 32.357 1.00 30.25 358 ALA C CA 1
ATOM 5324 C C . ALA C 1 134 ? 92.552 22.077 33.021 1.00 27.06 358 ALA C C 1
ATOM 5325 O O . ALA C 1 134 ? 91.454 21.579 32.753 1.00 41.21 358 ALA C O 1
ATOM 5327 N N . PRO C 1 135 ? 92.683 23.116 33.870 1.00 23.16 359 PRO C N 1
ATOM 5328 C CA . PRO C 1 135 ? 91.464 23.652 34.494 1.00 25.94 359 PRO C CA 1
ATOM 5329 C C . PRO C 1 135 ? 90.536 24.500 33.605 1.00 32.76 359 PRO C C 1
ATOM 5330 O O . PRO C 1 135 ? 89.400 24.718 34.003 1.00 31.39 359 PRO C O 1
ATOM 5334 N N . PHE C 1 136 ? 91.019 24.967 32.455 1.00 27.13 360 PHE C N 1
ATOM 5335 C CA . PHE C 1 136 ? 90.240 25.814 31.536 1.00 19.76 360 PHE C CA 1
ATOM 5336 C C . PHE C 1 136 ? 88.963 25.110 31.065 1.00 23.98 360 PHE C C 1
ATOM 5337 O O . PHE C 1 136 ? 89.023 24.125 30.329 1.00 26.68 360 PHE C O 1
ATOM 5345 N N . ALA C 1 137 ? 87.812 25.621 31.498 1.00 17.51 361 ALA C N 1
ATOM 5346 C CA . ALA C 1 137 ? 86.529 24.968 31.226 1.00 18.23 361 ALA C CA 1
ATOM 5347 C C . ALA C 1 137 ? 85.374 25.957 31.033 1.00 14.20 361 ALA C C 1
ATOM 5348 O O . ALA C 1 137 ? 84.425 25.967 31.816 1.00 17.37 361 ALA C O 1
ATOM 5350 N N . PRO C 1 138 ? 85.444 26.783 29.971 1.00 13.53 362 PRO C N 1
ATOM 5351 C CA . PRO C 1 138 ? 84.426 27.816 29.765 1.00 15.20 362 PRO C CA 1
ATOM 5352 C C . PRO C 1 138 ? 83.020 27.254 29.568 1.00 17.16 362 PRO C C 1
ATOM 5353 O O . PRO C 1 138 ? 82.053 27.962 29.857 1.00 16.19 362 PRO C O 1
ATOM 5357 N N . HIS C 1 139 ? 82.889 26.015 29.103 1.00 11.46 363 HIS C N 1
ATOM 5358 C CA . HIS C 1 139 ? 81.554 25.461 28.925 1.00 12.31 363 HIS C CA 1
ATOM 5359 C C . HIS C 1 139 ? 80.787 25.386 30.245 1.00 13.49 363 HIS C C 1
ATOM 5360 O O . HIS C 1 139 ? 79.561 25.527 30.271 1.00 11.41 363 HIS C O 1
ATOM 5367 N N . LEU C 1 140 ? 81.511 25.178 31.340 1.00 10.68 364 LEU C N 1
ATOM 5368 C CA . LEU C 1 140 ? 80.889 25.128 32.660 1.00 11.44 364 LEU C CA 1
ATOM 5369 C C . LEU C 1 140 ? 80.596 26.518 33.233 1.00 12.84 364 LEU C C 1
ATOM 5370 O O . LEU C 1 140 ? 80.056 26.635 34.334 1.00 19.71 364 LEU C O 1
ATOM 5375 N N . GLY C 1 141 ? 80.959 27.564 32.494 1.00 10.62 365 GLY C N 1
ATOM 5376 C CA . GLY C 1 141 ? 80.521 28.907 32.832 1.00 11.52 365 GLY C CA 1
ATOM 5377 C C . GLY C 1 141 ? 81.551 29.830 33.457 1.00 9.37 365 GLY C C 1
ATOM 5378 O O . GLY C 1 141 ? 81.229 30.951 33.850 1.00 12.51 365 GLY C O 1
ATOM 5379 N N . SER C 1 142 ? 82.795 29.380 33.556 1.00 12.08 366 SER C N 1
ATOM 5380 C CA . SER C 1 142 ? 83.823 30.235 34.133 1.00 11.29 366 SER C CA 1
ATOM 5381 C C . SER C 1 142 ? 85.193 30.001 33.523 1.00 14.44 366 SER C C 1
ATOM 5382 O O . SER C 1 142 ? 85.494 28.919 33.016 1.00 17.82 366 SER C O 1
ATOM 5385 N N . ILE C 1 143 ? 86.017 31.040 33.573 1.00 10.42 367 ILE C N 1
ATOM 5386 C CA . ILE C 1 143 ? 87.436 30.904 33.276 1.00 11.38 367 ILE C CA 1
ATOM 5387 C C . ILE C 1 143 ? 88.237 31.615 34.344 1.00 13.15 367 ILE C C 1
ATOM 5388 O O . ILE C 1 143 ? 87.744 32.526 35.004 1.00 14.41 367 ILE C O 1
ATOM 5393 N N . GLU C 1 144 ? 89.482 31.199 34.510 1.00 11.20 368 GLU C N 1
ATOM 5394 C CA . GLU C 1 144 ? 90.373 31.882 35.432 1.00 9.45 368 GLU C CA 1
ATOM 5395 C C . GLU C 1 144 ? 91.317 32.795 34.673 1.00 8.42 368 GLU C C 1
ATOM 5396 O O . GLU C 1 144 ? 91.589 32.575 33.489 1.00 11.85 368 GLU C O 1
ATOM 5402 N N . PHE C 1 145 ? 91.797 33.833 35.347 1.00 9.15 369 PHE C N 1
ATOM 5403 C CA . PHE C 1 145 ? 92.796 34.716 34.759 1.00 9.08 369 PHE C CA 1
ATOM 5404 C C . PHE C 1 145 ? 93.772 35.238 35.806 1.00 8.23 369 PHE C C 1
ATOM 5405 O O . PHE C 1 145 ? 93.526 35.166 37.015 1.00 10.28 369 PHE C O 1
ATOM 5413 N N . THR C 1 146 ? 94.888 35.761 35.321 1.00 10.26 370 THR C N 1
ATOM 5414 C CA . THR C 1 146 ? 95.726 36.617 36.138 1.00 12.07 370 THR C CA 1
ATOM 5415 C C . THR C 1 146 ? 95.763 37.973 35.454 1.00 9.74 370 THR C C 1
ATOM 5416 O O . THR C 1 146 ? 95.501 38.083 34.252 1.00 11.30 370 THR C O 1
ATOM 5420 N N . SER C 1 147 ? 96.062 39.018 36.214 1.00 9.97 371 SER C N 1
ATOM 5421 C CA . SER C 1 147 ? 96.077 40.359 35.649 1.00 10.23 371 SER C CA 1
ATOM 5422 C C . SER C 1 147 ? 96.951 41.274 36.478 1.00 10.33 371 SER C C 1
ATOM 5423 O O . SER C 1 147 ? 96.976 41.185 37.708 1.00 14.03 371 SER C O 1
ATOM 5426 N N . ASP C 1 148 ? 97.673 42.156 35.798 1.00 10.58 372 ASP C N 1
ATOM 5427 C CA . ASP C 1 148 ? 98.484 43.150 36.479 1.00 11.13 372 ASP C CA 1
ATOM 5428 C C . ASP C 1 148 ? 97.632 44.334 36.925 1.00 13.92 372 ASP C C 1
ATOM 5429 O O . ASP C 1 148 ? 98.113 45.211 37.640 1.00 15.49 372 ASP C O 1
ATOM 5434 N N . GLN C 1 149 ? 96.369 44.353 36.500 1.00 12.00 373 GLN C N 1
ATOM 5435 C CA . GLN C 1 149 ? 95.437 45.401 36.905 1.00 13.57 373 GLN C CA 1
ATOM 5436 C C . GLN C 1 149 ? 94.487 44.866 37.973 1.00 16.66 373 GLN C C 1
ATOM 5437 O O . GLN C 1 149 ? 94.730 43.801 38.537 1.00 16.26 373 GLN C O 1
ATOM 5443 N N . ASP C 1 150 ? 93.409 45.594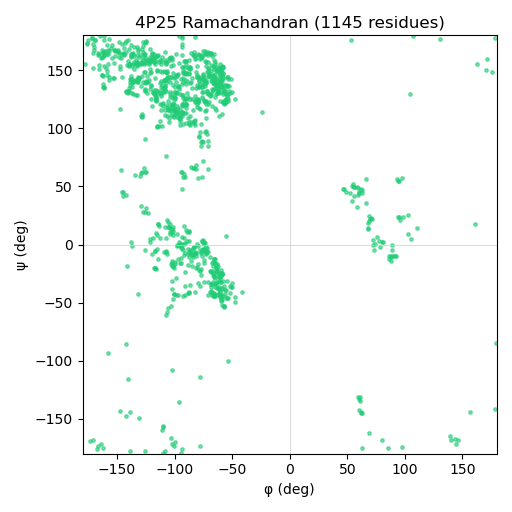 38.251 1.00 14.73 374 ASP C N 1
ATOM 5444 C CA . ASP C 1 150 ? 92.490 45.206 39.323 1.00 18.32 374 ASP C CA 1
ATOM 5445 C C . ASP C 1 150 ? 91.030 45.156 38.857 1.00 15.82 374 ASP C C 1
ATOM 5446 O O . ASP C 1 150 ? 90.190 45.906 39.356 1.00 18.80 374 ASP C O 1
ATOM 5451 N N . PRO C 1 151 ? 90.719 44.264 37.900 1.00 11.62 375 PRO C N 1
ATOM 5452 C CA . PRO C 1 151 ? 89.350 44.204 37.377 1.00 12.81 375 PRO C CA 1
ATOM 5453 C C . PRO C 1 151 ? 88.356 43.740 38.432 1.00 12.27 375 PRO C C 1
ATOM 5454 O O . PRO C 1 151 ? 88.655 42.828 39.207 1.00 15.18 375 PRO C O 1
ATOM 5458 N N . THR C 1 152 ? 87.192 44.383 38.465 1.00 12.61 376 THR C N 1
ATOM 5459 C CA . THR C 1 152 ? 86.110 43.991 39.362 1.00 13.89 376 THR C CA 1
ATOM 5460 C C . THR C 1 152 ? 84.779 44.058 38.628 1.00 13.02 376 THR C C 1
ATOM 5461 O O . THR C 1 152 ? 84.667 44.693 37.575 1.00 14.42 376 THR C O 1
ATOM 5465 N N . GLY C 1 153 ? 83.770 43.401 39.189 1.00 13.66 377 GLY C N 1
ATOM 5466 C CA . GLY C 1 153 ? 82.427 43.438 38.642 1.00 13.88 377 GLY C CA 1
ATOM 5467 C C . GLY C 1 153 ? 82.272 42.923 37.221 1.00 11.04 377 GLY C C 1
ATOM 5468 O O . GLY C 1 153 ? 82.916 41.958 36.812 1.00 12.79 377 GLY C O 1
ATOM 5469 N N . ASP C 1 154 ? 81.400 43.597 36.481 1.00 10.44 378 ASP C N 1
ATOM 5470 C CA . ASP C 1 154 ? 80.997 43.221 35.136 1.00 9.34 378 ASP C CA 1
ATOM 5471 C C . ASP C 1 154 ? 82.021 43.732 34.124 1.00 9.66 378 ASP C C 1
ATOM 5472 O O . ASP C 1 154 ? 82.097 44.934 33.852 1.00 14.51 378 ASP C O 1
ATOM 5477 N N . GLN C 1 155 ? 82.815 42.812 33.586 1.00 7.90 379 GLN C N 1
ATOM 5478 C CA . GLN C 1 155 ? 83.882 43.137 32.645 1.00 9.50 379 GLN C CA 1
ATOM 5479 C C . GLN C 1 155 ? 83.519 42.680 31.238 1.00 11.28 379 GLN C C 1
ATOM 5480 O O . GLN C 1 155 ? 83.075 41.544 31.037 1.00 11.36 379 GLN C O 1
ATOM 5486 N N . LEU C 1 156 ? 83.713 43.567 30.268 1.00 7.53 380 LEU C N 1
ATOM 5487 C CA . LEU C 1 156 ? 83.442 43.256 28.872 1.00 8.07 380 LEU C CA 1
ATOM 5488 C C . LEU C 1 156 ? 84.656 43.619 28.043 1.00 8.12 380 LEU C C 1
ATOM 5489 O O . LEU C 1 156 ? 85.242 44.681 28.224 1.00 9.99 380 LEU C O 1
ATOM 5494 N N . GLY C 1 157 ? 85.038 42.750 27.119 1.00 7.51 381 GLY C N 1
ATOM 5495 C CA . GLY C 1 157 ? 86.206 43.081 26.328 1.00 9.09 381 GLY C CA 1
ATOM 5496 C C . GLY C 1 157 ? 86.472 42.176 25.160 1.00 8.17 381 GLY C C 1
ATOM 5497 O O . GLY C 1 157 ? 85.647 41.346 24.794 1.00 9.55 381 GLY C O 1
ATOM 5498 N N . THR C 1 158 ? 87.660 42.340 24.598 1.00 7.28 382 THR C N 1
ATOM 5499 C CA . THR C 1 158 ? 87.993 41.746 23.312 1.00 6.84 382 THR C CA 1
ATOM 5500 C C . THR C 1 158 ? 89.357 41.068 23.377 1.00 9.14 382 THR C C 1
ATOM 5501 O O . THR C 1 158 ? 90.279 41.576 24.012 1.00 9.90 382 THR C O 1
ATOM 5505 N N . LEU C 1 159 ? 89.483 39.918 22.725 1.00 8.20 383 LEU C N 1
ATOM 5506 C CA . LEU C 1 159 ? 90.788 39.281 22.580 1.00 7.35 383 LEU C CA 1
ATOM 5507 C C . LEU C 1 159 ? 91.779 40.229 21.894 1.00 9.27 383 LEU C C 1
ATOM 5508 O O . LEU C 1 159 ? 91.540 40.688 20.771 1.00 10.37 383 LEU C O 1
ATOM 5513 N N . ALA C 1 160 ? 92.883 40.533 22.574 1.00 9.21 384 ALA C N 1
ATOM 5514 C CA . ALA C 1 160 ? 93.865 41.490 22.050 1.00 8.90 384 ALA C CA 1
ATOM 5515 C C . ALA C 1 160 ? 95.026 40.804 21.340 1.00 7.47 384 ALA C C 1
ATOM 5516 O O . ALA C 1 160 ? 95.469 41.254 20.279 1.00 10.40 384 ALA C O 1
ATOM 5518 N N . TRP C 1 161 ? 95.529 39.734 21.944 1.00 8.68 385 TRP C N 1
ATOM 5519 C CA . TRP C 1 161 ? 96.615 38.957 21.360 1.00 8.68 385 TRP C CA 1
ATOM 5520 C C . TRP C 1 161 ? 96.712 37.576 21.996 1.00 9.22 385 TRP C C 1
ATOM 5521 O O . TRP C 1 161 ? 96.104 37.328 23.037 1.00 9.73 385 TRP C O 1
ATOM 5532 N N . VAL C 1 162 ? 97.453 36.678 21.347 1.00 8.97 386 VAL C N 1
ATOM 5533 C CA . VAL C 1 162 ? 97.643 35.322 21.856 1.00 8.71 386 VAL C CA 1
ATOM 5534 C C . VAL C 1 162 ? 99.129 34.971 21.878 1.00 8.97 386 VAL C C 1
ATOM 5535 O O . VAL C 1 162 ? 99.919 35.545 21.130 1.00 11.85 386 VAL C O 1
ATOM 5539 N N . SER C 1 163 ? 99.506 34.037 22.742 1.00 9.87 387 SER C N 1
ATOM 5540 C CA . SER C 1 163 ? 100.911 33.669 22.894 1.00 9.95 387 SER C CA 1
ATOM 5541 C C . SER C 1 163 ? 101.011 32.188 23.266 1.00 9.86 387 SER C C 1
ATOM 5542 O O . SER C 1 163 ? 100.004 31.585 23.639 1.00 10.53 387 SER C O 1
ATOM 5545 N N . PRO C 1 164 ? 102.208 31.583 23.138 1.00 12.95 388 PRO C N 1
ATOM 5546 C CA . PRO C 1 164 ? 102.325 30.144 23.416 1.00 14.50 388 PRO C CA 1
ATOM 5547 C C . PRO C 1 164 ? 101.982 29.762 24.851 1.00 11.80 388 PRO C C 1
ATOM 5548 O O . PRO C 1 164 ? 102.195 30.546 25.777 1.00 14.40 388 PRO C O 1
ATOM 5552 N N . SER C 1 165 ? 101.466 28.550 25.030 1.00 13.79 389 SER C N 1
ATOM 5553 C CA . SER C 1 165 ? 101.078 28.064 26.354 1.00 13.53 389 SER C CA 1
ATOM 5554 C C . SER C 1 165 ? 102.284 27.835 27.259 1.00 14.44 389 SER C C 1
ATOM 5555 O O . SER C 1 165 ? 102.206 28.024 28.474 1.00 17.88 389 SER C O 1
ATOM 5558 N N . THR C 1 166 ? 103.393 27.413 26.660 1.00 16.12 390 THR C N 1
ATOM 5559 C CA . THR C 1 166 ? 104.612 27.121 27.403 1.00 21.27 390 THR C CA 1
ATOM 5560 C C . THR C 1 166 ? 105.807 27.622 26.605 1.00 17.44 390 THR C C 1
ATOM 5561 O O . THR C 1 166 ? 105.677 27.903 25.415 1.00 17.77 390 THR C O 1
ATOM 5565 N N . SER C 1 167 ? 106.948 27.876 27.268 1.00 22.42 391 SER C N 1
ATOM 5566 C CA . SER C 1 167 ? 108.133 28.355 26.578 1.00 29.28 391 SER C CA 1
ATOM 5567 C C . SER C 1 167 ? 108.526 27.361 25.492 1.00 27.64 391 SER C C 1
ATOM 5568 O O . SER C 1 167 ? 108.474 26.154 25.700 1.00 36.21 391 SER C O 1
ATOM 5571 N N . GLY C 1 168 ? 108.901 27.743 24.309 1.00 34.12 392 GLY C N 1
ATOM 5572 C CA . GLY C 1 168 ? 109.294 26.883 23.210 1.00 36.61 392 GLY C CA 1
ATOM 5573 C C . GLY C 1 168 ? 108.127 26.240 22.480 1.00 34.86 392 GLY C C 1
ATOM 5574 O O . GLY C 1 168 ? 108.330 25.508 21.515 1.00 36.13 392 GLY C O 1
ATOM 5575 N N . ALA C 1 169 ? 106.906 26.496 22.939 1.00 28.17 393 ALA C N 1
ATOM 5576 C CA . ALA C 1 169 ? 105.739 26.063 22.187 1.00 22.27 393 ALA C CA 1
ATOM 5577 C C . ALA C 1 169 ? 105.445 27.118 21.135 1.00 22.14 393 ALA C C 1
ATOM 5578 O O . ALA C 1 169 ? 105.948 28.235 21.210 1.00 27.80 393 ALA C O 1
ATOM 5580 N N . ARG C 1 170 ? 104.651 26.759 20.138 1.00 22.59 394 ARG C N 1
ATOM 5581 C CA . ARG C 1 170 ? 104.184 27.750 19.186 1.00 21.82 394 ARG C CA 1
ATOM 5582 C C . ARG C 1 170 ? 102.673 27.836 19.254 1.00 23.53 394 ARG C C 1
ATOM 5583 O O . ARG C 1 170 ? 102.015 26.957 19.813 1.00 28.41 394 ARG C O 1
ATOM 5591 N N . VAL C 1 171 ? 102.125 28.908 18.703 1.00 16.21 395 VAL C N 1
ATOM 5592 C CA . VAL C 1 171 ? 100.686 29.040 18.599 1.00 13.67 395 VAL C CA 1
ATOM 5593 C C . VAL C 1 171 ? 100.241 28.526 17.244 1.00 12.62 395 VAL C C 1
ATOM 5594 O O . VAL C 1 171 ? 100.788 28.915 16.208 1.00 16.12 395 VAL C O 1
ATOM 5598 N N . ASP C 1 172 ? 99.257 27.633 17.267 1.00 12.90 396 ASP C N 1
ATOM 5599 C CA . ASP C 1 172 ? 98.648 27.126 16.051 1.00 14.29 396 ASP C CA 1
ATOM 5600 C C . ASP C 1 172 ? 97.199 27.592 16.049 1.00 10.72 396 ASP C C 1
ATOM 5601 O O . ASP C 1 172 ? 96.355 26.999 16.722 1.00 14.56 396 ASP C O 1
ATOM 5606 N N . PRO C 1 173 ? 96.900 28.653 15.284 1.00 11.36 397 PRO C N 1
ATOM 5607 C CA . PRO C 1 173 ? 95.543 29.211 15.311 1.00 12.04 397 PRO C CA 1
ATOM 5608 C C . PRO C 1 173 ? 94.515 28.367 14.554 1.00 9.97 397 PRO C C 1
ATOM 5609 O O . PRO C 1 173 ? 93.357 28.770 14.452 1.00 11.41 397 PRO C O 1
ATOM 5613 N N . TRP C 1 174 ? 94.938 27.218 14.036 1.00 11.25 398 TRP C N 1
ATOM 5614 C CA . TRP C 1 174 ? 94.039 26.304 13.340 1.00 10.01 398 TRP C CA 1
ATOM 5615 C C . TRP C 1 174 ? 93.378 25.341 14.323 1.00 9.84 398 TRP C C 1
ATOM 5616 O O . TRP C 1 174 ? 92.489 24.573 13.952 1.00 12.78 398 TRP C O 1
ATOM 5627 N N . LYS C 1 175 ? 93.815 25.394 15.578 1.00 12.24 399 LYS C N 1
ATOM 5628 C CA . LYS C 1 175 ? 93.234 24.577 16.639 1.00 10.53 399 LYS C CA 1
ATOM 5629 C C . LYS C 1 175 ? 92.099 25.303 17.353 1.00 8.14 399 LYS C C 1
ATOM 5630 O O . LYS C 1 175 ? 92.020 26.535 17.322 1.00 10.50 399 LYS C O 1
ATOM 5636 N N . ILE C 1 176 ? 91.227 24.530 17.997 1.00 9.90 400 ILE C N 1
ATOM 5637 C CA . ILE C 1 176 ? 90.157 25.074 18.829 1.00 10.35 400 ILE C CA 1
ATOM 5638 C C . ILE C 1 176 ? 90.368 24.674 20.293 1.00 10.83 400 ILE C C 1
ATOM 5639 O O . ILE C 1 176 ? 91.150 23.761 20.585 1.00 11.27 400 ILE C O 1
ATOM 5644 N N . PRO C 1 177 ? 89.702 25.377 21.224 1.00 9.47 401 PRO C N 1
ATOM 5645 C CA . PRO C 1 177 ? 89.844 25.040 22.642 1.00 9.66 401 PRO C CA 1
ATOM 5646 C C . PRO C 1 177 ? 89.167 23.733 23.022 1.00 10.53 401 PRO C C 1
ATOM 5647 O O . PRO C 1 177 ? 88.340 23.193 22.277 1.00 11.17 401 PRO C O 1
ATOM 5651 N N . SER C 1 178 ? 89.555 23.226 24.186 1.00 11.37 402 SER C N 1
ATOM 5652 C CA . SER C 1 178 ? 88.818 22.180 24.872 1.00 10.37 402 SER C CA 1
ATOM 5653 C C . SER C 1 178 ? 87.918 22.884 25.881 1.00 13.50 402 SER C C 1
ATOM 5654 O O . SER C 1 178 ? 88.381 23.334 26.932 1.00 14.77 402 SER C O 1
ATOM 5657 N N . TYR C 1 179 ? 86.630 22.987 25.555 1.00 10.94 403 TYR C N 1
ATOM 5658 C CA . TYR C 1 179 ? 85.709 23.836 26.310 1.00 9.54 403 TYR C CA 1
ATOM 5659 C C . TYR C 1 179 ? 85.251 23.220 27.626 1.00 14.99 403 TYR C C 1
ATOM 5660 O O . TYR C 1 179 ? 84.833 23.939 28.536 1.00 12.69 403 TYR C O 1
ATOM 5669 N N . GLY C 1 180 ? 85.324 21.895 27.722 1.00 11.86 404 GLY C N 1
ATOM 5670 C CA . GLY C 1 180 ? 84.865 21.190 28.906 1.00 13.42 404 GLY C CA 1
ATOM 5671 C C . GLY C 1 180 ? 85.968 20.940 29.914 1.00 18.79 404 GLY C C 1
ATOM 5672 O O . GLY C 1 180 ? 87.145 21.144 29.626 1.00 22.73 404 GLY C O 1
ATOM 5673 N N . SER C 1 181 ? 85.581 20.493 31.105 1.00 21.10 405 SER C N 1
ATOM 5674 C CA . SER C 1 181 ? 86.535 20.252 32.181 1.00 28.34 405 SER C CA 1
ATOM 5675 C C . SER C 1 181 ? 87.046 18.823 32.164 1.00 26.07 405 SER C C 1
ATOM 5676 O O . SER C 1 181 ? 88.118 18.523 32.696 1.00 33.05 405 SER C O 1
ATOM 5679 N N . THR C 1 182 ? 86.259 17.936 31.568 1.00 27.04 406 THR C N 1
ATOM 5680 C CA . THR C 1 182 ? 86.646 16.548 31.411 1.00 34.33 406 THR C CA 1
ATOM 5681 C C . THR C 1 182 ? 86.492 16.193 29.944 1.00 36.24 406 THR C C 1
ATOM 5682 O O . THR C 1 182 ? 85.945 16.973 29.163 1.00 37.18 406 THR C O 1
ATOM 5686 N N . VAL C 1 183 ? 86.975 15.016 29.570 1.00 45.97 407 VAL C N 1
ATOM 5687 C CA . VAL C 1 183 ? 86.900 14.567 28.187 1.00 43.84 407 VAL C CA 1
ATOM 5688 C C . VAL C 1 183 ? 85.506 14.044 27.832 1.00 41.95 407 VAL C C 1
ATOM 5689 O O . VAL C 1 183 ? 85.131 14.007 26.660 1.00 43.93 407 VAL C O 1
ATOM 5693 N N . THR C 1 184 ? 84.739 13.651 28.847 1.00 36.46 408 THR C N 1
ATOM 5694 C CA . THR C 1 184 ? 83.407 13.086 28.631 1.00 41.77 408 THR C CA 1
ATOM 5695 C C . THR C 1 184 ? 82.307 14.145 28.646 1.00 31.94 408 THR C C 1
ATOM 5696 O O . THR C 1 184 ? 81.150 13.850 28.350 1.00 35.32 408 THR C O 1
ATOM 5700 N N . GLU C 1 185 ? 82.668 15.373 29.000 1.00 31.75 409 GLU C N 1
ATOM 5701 C CA . GLU C 1 185 ? 81.691 16.454 29.087 1.00 29.01 409 GLU C CA 1
ATOM 5702 C C . GLU C 1 185 ? 81.179 16.858 27.707 1.00 22.94 409 GLU C C 1
ATOM 5703 O O . GLU C 1 185 ? 81.965 17.133 26.798 1.00 26.79 409 GLU C O 1
ATOM 5709 N N . SER C 1 186 ? 79.859 16.886 27.556 1.00 22.26 410 SER C N 1
ATOM 5710 C CA . SER C 1 186 ? 79.234 17.305 26.305 1.00 23.57 410 SER C CA 1
ATOM 5711 C C . SER C 1 186 ? 79.318 18.817 26.170 1.00 23.38 410 SER C C 1
ATOM 5712 O O . SER C 1 186 ? 78.879 19.539 27.058 1.00 22.86 410 SER C O 1
ATOM 5715 N N . THR C 1 187 ? 79.874 19.285 25.054 1.00 19.22 411 THR C N 1
ATOM 5716 C CA . THR C 1 187 ? 80.062 20.720 24.857 1.00 13.53 411 THR C CA 1
ATOM 5717 C C . THR C 1 187 ? 79.365 21.287 23.611 1.00 11.84 411 THR C C 1
ATOM 5718 O O . THR C 1 187 ? 79.535 22.460 23.299 1.00 14.18 411 THR C O 1
ATOM 5722 N N . HIS C 1 188 ? 78.596 20.464 22.902 1.00 12.73 412 HIS C N 1
ATOM 5723 C CA . HIS C 1 188 ? 77.754 20.953 21.800 1.00 12.39 412 HIS C CA 1
ATOM 5724 C C . HIS C 1 188 ? 78.522 21.639 20.666 1.00 13.04 412 HIS C C 1
ATOM 5725 O O . HIS C 1 188 ? 78.095 22.677 20.146 1.00 13.04 412 HIS C O 1
ATOM 5732 N N . LEU C 1 189 ? 79.645 21.050 20.274 1.00 12.91 413 LEU C N 1
ATOM 5733 C CA . LEU C 1 189 ? 80.486 21.638 19.237 1.00 10.26 413 LEU C CA 1
ATOM 5734 C C . LEU C 1 189 ? 79.823 21.587 17.869 1.00 9.85 413 LEU C C 1
ATOM 5735 O O . LEU C 1 189 ? 79.121 20.624 17.538 1.00 14.27 413 LEU C O 1
ATOM 5740 N N . ALA C 1 190 ? 80.045 22.631 17.077 1.00 10.91 414 ALA C N 1
ATOM 5741 C CA . ALA C 1 190 ? 79.780 22.555 15.654 1.00 12.10 414 ALA C CA 1
ATOM 5742 C C . ALA C 1 190 ? 80.690 21.452 15.128 1.00 10.68 414 ALA C C 1
ATOM 5743 O O . ALA C 1 190 ? 81.821 21.320 15.582 1.00 10.22 414 ALA C O 1
ATOM 5745 N N . PRO C 1 191 ? 80.186 20.637 14.192 1.00 12.33 415 PRO C N 1
ATOM 5746 C CA . PRO C 1 191 ? 80.924 19.468 13.702 1.00 12.92 415 PRO C CA 1
ATOM 5747 C C . PRO C 1 191 ? 82.155 19.836 12.870 1.00 11.69 415 PRO C C 1
ATOM 5748 O O . PRO C 1 191 ? 82.299 20.986 12.451 1.00 9.95 415 PRO C O 1
ATOM 5752 N N . PRO C 1 192 ? 83.052 18.868 12.643 1.00 12.47 416 PRO C N 1
ATOM 5753 C CA . PRO C 1 192 ? 84.220 19.160 11.808 1.00 13.00 416 PRO C CA 1
ATOM 5754 C C . PRO C 1 192 ? 83.828 19.468 10.367 1.00 12.60 416 PRO C C 1
ATOM 5755 O O . PRO C 1 192 ? 82.753 19.068 9.904 1.00 12.74 416 PRO C O 1
ATOM 5759 N N . ILE C 1 193 ? 84.704 20.189 9.675 1.00 10.34 417 ILE C N 1
ATOM 5760 C CA . ILE C 1 193 ? 84.541 20.452 8.253 1.00 11.14 417 ILE C CA 1
ATOM 5761 C C . ILE C 1 193 ? 85.528 19.567 7.510 1.00 12.18 417 ILE C C 1
ATOM 5762 O O . ILE C 1 193 ? 86.739 19.713 7.667 1.00 12.09 417 ILE C O 1
ATOM 5767 N N . PHE C 1 194 ? 85.009 18.642 6.711 1.00 12.05 418 PHE C N 1
ATOM 5768 C CA . PHE C 1 194 ? 85.850 17.719 5.957 1.00 11.66 418 PHE C CA 1
ATOM 5769 C C . PHE C 1 194 ? 86.023 18.178 4.520 1.00 12.05 418 PHE C C 1
ATOM 5770 O O . PHE C 1 194 ? 85.041 18.482 3.851 1.00 14.60 418 PHE C O 1
ATOM 5778 N N . PRO C 1 195 ? 87.276 18.224 4.032 1.00 10.92 419 PRO C N 1
ATOM 5779 C CA . PRO C 1 195 ? 87.471 18.440 2.593 1.00 10.40 419 PRO C CA 1
ATOM 5780 C C . PRO C 1 195 ? 86.666 17.393 1.831 1.00 9.80 419 PRO C C 1
ATOM 5781 O O . PRO C 1 195 ? 86.757 16.207 2.154 1.00 13.71 419 PRO C O 1
ATOM 5785 N N . PRO C 1 196 ? 85.851 17.830 0.858 1.00 11.83 420 PRO C N 1
ATOM 5786 C CA . PRO C 1 196 ? 84.824 16.923 0.321 1.00 13.47 420 PRO C CA 1
ATOM 5787 C C . PRO C 1 196 ? 85.266 15.932 -0.760 1.00 17.62 420 PRO C C 1
ATOM 5788 O O . PRO C 1 196 ? 84.438 15.129 -1.192 1.00 20.92 420 PRO C O 1
ATOM 5792 N N . GLY C 1 197 ? 86.526 15.979 -1.180 1.00 16.56 421 GLY C N 1
ATOM 5793 C CA . GLY C 1 197 ? 87.035 15.012 -2.137 1.00 17.44 421 GLY C CA 1
ATOM 5794 C C . GLY C 1 197 ? 87.265 15.562 -3.531 1.00 14.07 421 GLY C C 1
ATOM 5795 O O . GLY C 1 197 ? 87.030 16.749 -3.796 1.00 14.46 421 GLY C O 1
ATOM 5796 N N . PHE C 1 198 ? 87.739 14.685 -4.416 1.00 15.72 422 PHE C N 1
ATOM 5797 C CA . PHE C 1 198 ? 87.920 14.998 -5.828 1.00 15.97 422 PHE C CA 1
ATOM 5798 C C . PHE C 1 198 ? 88.773 16.236 -6.074 1.00 16.12 422 PHE C C 1
ATOM 5799 O O . PHE C 1 198 ? 88.510 17.023 -6.986 1.00 18.40 422 PHE C O 1
ATOM 5807 N N . GLY C 1 199 ? 89.798 16.395 -5.243 1.00 17.65 423 GLY C N 1
ATOM 5808 C CA . GLY C 1 199 ? 90.762 17.464 -5.408 1.00 18.70 423 GLY C CA 1
ATOM 5809 C C . GLY C 1 199 ? 90.318 18.804 -4.862 1.00 16.76 423 GLY C C 1
ATOM 5810 O O . GLY C 1 199 ? 91.036 19.792 -4.991 1.00 17.15 423 GLY C O 1
ATOM 5811 N N . GLU C 1 200 ? 89.137 18.847 -4.255 1.00 13.90 424 GLU C N 1
ATOM 5812 C CA . GLU C 1 200 ? 88.654 20.096 -3.672 1.00 11.11 424 GLU C CA 1
ATOM 5813 C C . GLU C 1 200 ? 89.367 20.397 -2.358 1.00 14.21 424 GLU C C 1
ATOM 5814 O O . GLU C 1 200 ? 89.699 19.489 -1.585 1.00 17.55 424 GLU C O 1
ATOM 5820 N N . ALA C 1 201 ? 89.621 21.680 -2.128 1.00 12.16 425 ALA C N 1
ATOM 5821 C CA . ALA C 1 201 ? 90.277 22.133 -0.912 1.00 10.85 425 ALA C CA 1
ATOM 5822 C C . ALA C 1 201 ? 89.430 23.217 -0.271 1.00 7.38 425 ALA C C 1
ATOM 5823 O O . ALA C 1 201 ? 88.862 24.064 -0.964 1.00 10.19 425 ALA C O 1
ATOM 5825 N N . ILE C 1 202 ? 89.333 23.177 1.051 1.00 8.42 426 ILE C N 1
ATOM 5826 C CA . ILE C 1 202 ? 88.615 24.195 1.801 1.00 9.24 426 ILE C CA 1
ATOM 5827 C C . ILE C 1 202 ? 89.311 25.539 1.640 1.00 7.31 426 ILE C C 1
ATOM 5828 O O . ILE C 1 202 ? 90.539 25.626 1.712 1.00 9.85 426 ILE C O 1
ATOM 5833 N N . VAL C 1 203 ? 88.528 26.582 1.394 1.00 7.80 427 VAL C N 1
ATOM 5834 C CA . VAL C 1 203 ? 89.080 27.921 1.280 1.00 7.38 427 VAL C CA 1
ATOM 5835 C C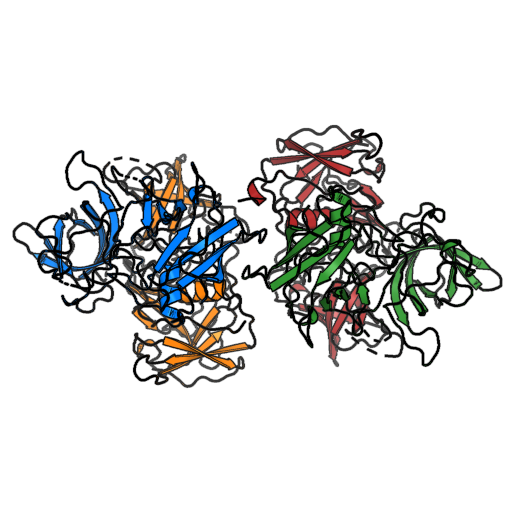 . VAL C 1 203 ? 89.080 28.596 2.644 1.00 8.73 427 VAL C C 1
ATOM 5836 O O . VAL C 1 203 ? 88.042 28.667 3.310 1.00 9.50 427 VAL C O 1
ATOM 5840 N N . TYR C 1 204 ? 90.253 29.068 3.056 1.00 9.02 428 TYR C N 1
ATOM 5841 C CA . TYR C 1 204 ? 90.414 29.769 4.321 1.00 8.68 428 TYR C CA 1
ATOM 5842 C C . TYR C 1 204 ? 90.652 31.244 4.086 1.00 8.62 428 TYR C C 1
ATOM 5843 O O . TYR C 1 204 ? 91.415 31.632 3.197 1.00 10.82 428 TYR C O 1
ATOM 5852 N N . PHE C 1 205 ? 89.972 32.055 4.887 1.00 7.45 429 PHE C N 1
ATOM 5853 C CA . PHE C 1 205 ? 90.069 33.500 4.802 1.00 7.73 429 PHE C CA 1
ATOM 5854 C C . PHE C 1 205 ? 90.967 33.981 5.940 1.00 8.31 429 PHE C C 1
ATOM 5855 O O . PHE C 1 205 ? 90.681 33.747 7.120 1.00 9.67 429 PHE C O 1
ATOM 5863 N N . MET C 1 206 ? 92.070 34.626 5.574 1.00 9.02 430 MET C N 1
ATOM 5864 C CA . MET C 1 206 ? 93.155 34.897 6.511 1.00 8.64 430 MET C CA 1
ATOM 5865 C C . MET C 1 206 ? 93.191 36.362 6.928 1.00 8.12 430 MET C C 1
ATOM 5866 O O . MET C 1 206 ? 92.926 37.257 6.119 1.00 11.70 430 MET C O 1
ATOM 5871 N N . SER C 1 207 ? 93.540 36.596 8.194 1.00 9.63 431 SER C N 1
ATOM 5872 C CA . SER C 1 207 ? 93.724 37.948 8.720 1.00 7.15 431 SER C CA 1
ATOM 5873 C C . SER C 1 207 ? 95.023 38.090 9.505 1.00 10.74 431 SER C C 1
ATOM 5874 O O . SER C 1 207 ? 95.430 37.180 10.226 1.00 11.95 431 SER C O 1
ATOM 5877 N N . ASP C 1 208 ? 95.658 39.248 9.374 1.00 10.74 432 ASP C N 1
ATOM 5878 C CA . ASP C 1 208 ? 96.761 39.596 10.257 1.00 11.73 432 ASP C CA 1
ATOM 5879 C C . ASP C 1 208 ? 96.205 39.759 11.667 1.00 11.06 432 ASP C C 1
ATOM 5880 O O . ASP C 1 208 ? 95.125 40.317 11.851 1.00 12.50 432 ASP C O 1
ATOM 5885 N N . PHE C 1 209 ? 96.945 39.274 12.658 1.00 11.21 433 PHE C N 1
ATOM 5886 C CA . PHE C 1 209 ? 96.533 39.399 14.049 1.00 10.92 433 PHE C CA 1
ATOM 5887 C C . PHE C 1 209 ? 97.753 39.147 14.918 1.00 13.52 433 PHE C C 1
ATOM 5888 O O . PHE C 1 209 ? 98.601 38.336 14.554 1.00 15.63 433 PHE C O 1
ATOM 5896 N N . PRO C 1 210 ? 97.860 39.839 16.066 1.00 10.83 434 PRO C N 1
ATOM 5897 C CA . PRO C 1 210 ? 99.076 39.605 16.850 1.00 11.59 434 PRO C CA 1
ATOM 5898 C C . PRO C 1 210 ? 99.104 38.227 17.506 1.00 10.89 434 PRO C C 1
ATOM 5899 O O . PRO C 1 210 ? 98.639 38.028 18.626 1.00 12.24 434 PRO C O 1
ATOM 5903 N N . ILE C 1 211 ? 99.646 37.274 16.757 1.00 19.83 435 ILE C N 1
ATOM 5904 C CA . ILE C 1 211 ? 99.982 35.966 17.291 1.00 22.96 435 ILE C CA 1
ATOM 5905 C C . ILE C 1 211 ? 101.462 35.983 17.549 1.00 18.34 435 ILE C C 1
ATOM 5906 O O . ILE C 1 211 ? 102.260 36.128 16.606 1.00 22.90 435 ILE C O 1
ATOM 5911 N N . VAL C 1 212 ? 101.873 35.865 18.794 1.00 18.29 436 VAL C N 1
ATOM 5912 C CA . VAL C 1 212 ? 103.268 35.908 19.139 1.00 18.50 436 VAL C CA 1
ATOM 5913 C C . VAL C 1 212 ? 103.817 34.471 19.193 1.00 22.37 436 VAL C C 1
ATOM 5914 O O . VAL C 1 212 ? 103.096 33.545 19.582 1.00 21.40 436 VAL C O 1
ATOM 5918 N N . GLN C 1 218 ? 98.995 34.520 10.685 1.00 26.82 442 GLN C N 1
ATOM 5919 C CA . GLN C 1 218 ? 97.636 34.896 10.321 1.00 15.20 442 GLN C CA 1
ATOM 5920 C C . GLN C 1 218 ? 96.596 33.906 10.870 1.00 13.10 442 GLN C C 1
ATOM 5921 O O . GLN C 1 218 ? 96.894 32.720 11.037 1.00 17.43 442 GLN C O 1
ATOM 5927 N N . VAL C 1 219 ? 95.399 34.426 11.119 1.00 9.47 443 VAL C N 1
ATOM 5928 C CA . VAL C 1 219 ? 94.322 33.600 11.651 1.00 10.85 443 VAL C CA 1
ATOM 5929 C C . VAL C 1 219 ? 93.371 33.217 10.516 1.00 7.79 443 VAL C C 1
ATOM 5930 O O . VAL C 1 219 ? 92.894 34.092 9.793 1.00 9.61 443 VAL C O 1
ATOM 5934 N N . PRO C 1 220 ? 93.099 31.911 10.349 1.00 8.99 444 PRO C N 1
ATOM 5935 C CA . PRO C 1 220 ? 92.155 31.464 9.325 1.00 10.83 444 PRO C CA 1
ATOM 5936 C C . PRO C 1 220 ? 90.709 31.439 9.824 1.00 9.52 444 PRO C C 1
ATOM 5937 O O . PRO C 1 220 ? 90.462 31.289 11.019 1.00 9.30 444 PRO C O 1
ATOM 5941 N N . CYS C 1 221 ? 89.763 31.594 8.904 1.00 7.97 445 CYS C N 1
ATOM 5942 C CA . CYS C 1 221 ? 88.363 31.298 9.196 1.00 7.73 445 CYS C CA 1
ATOM 5943 C C . CYS C 1 221 ? 87.723 30.730 7.934 1.00 7.65 445 CYS C C 1
ATOM 5944 O O . CYS C 1 221 ? 88.285 30.844 6.839 1.00 9.37 445 CYS C O 1
ATOM 5947 N N . THR C 1 222 ? 86.553 30.120 8.076 1.00 6.99 446 THR C N 1
ATOM 5948 C CA . THR C 1 222 ? 85.930 29.450 6.935 1.00 7.68 446 THR C CA 1
ATOM 5949 C C . THR C 1 222 ? 84.775 30.217 6.272 1.00 6.73 446 THR C C 1
ATOM 5950 O O . THR C 1 222 ? 84.382 29.890 5.157 1.00 10.98 446 THR C O 1
ATOM 5954 N N . LEU C 1 223 ? 84.238 31.228 6.953 1.00 7.70 447 LEU C N 1
ATOM 5955 C CA . LEU C 1 223 ? 83.308 32.172 6.322 1.00 6.91 447 LEU C CA 1
ATOM 5956 C C . LEU C 1 223 ? 83.630 33.586 6.788 1.00 7.59 447 LEU C C 1
ATOM 5957 O O . LEU C 1 223 ? 83.868 33.801 7.972 1.00 10.51 447 LEU C O 1
ATOM 5962 N N . PRO C 1 224 ? 83.627 34.561 5.861 1.00 10.91 448 PRO C N 1
ATOM 5963 C CA . PRO C 1 224 ? 83.700 35.956 6.309 1.00 11.89 448 PRO C CA 1
ATOM 5964 C C . PRO C 1 224 ? 82.493 36.254 7.186 1.00 8.93 448 PRO C C 1
ATOM 5965 O O . PRO C 1 224 ? 81.417 35.694 6.945 1.00 10.78 448 PRO C O 1
ATOM 5969 N N . GLN C 1 225 ? 82.661 37.087 8.205 1.00 7.74 449 GLN C N 1
ATOM 5970 C CA . GLN C 1 225 ? 81.565 37.311 9.142 1.00 6.61 449 GLN C CA 1
ATOM 5971 C C . GLN C 1 225 ? 80.301 37.846 8.462 1.00 7.75 449 GLN C C 1
ATOM 5972 O O . GLN C 1 225 ? 79.186 37.468 8.833 1.00 8.79 449 GLN C O 1
ATOM 5978 N N . GLU C 1 226 ? 80.471 38.709 7.464 1.00 9.56 450 GLU C N 1
ATOM 5979 C CA . GLU C 1 226 ? 79.316 39.274 6.772 1.00 8.45 450 GLU C CA 1
ATOM 5980 C C . GLU C 1 226 ? 78.555 38.225 5.939 1.00 8.88 450 GLU C C 1
ATOM 5981 O O . GLU C 1 226 ? 77.378 38.404 5.645 1.00 10.49 450 GLU C O 1
ATOM 5987 N N . PHE C 1 227 ? 79.222 37.134 5.564 1.00 10.06 451 PHE C N 1
ATOM 5988 C CA . PHE C 1 227 ? 78.511 36.012 4.938 1.00 9.15 451 PHE C CA 1
ATOM 5989 C C . PHE C 1 227 ? 77.579 35.399 5.984 1.00 9.63 451 PHE C C 1
ATOM 5990 O O . PHE C 1 227 ? 76.420 35.097 5.691 1.00 8.82 451 PHE C O 1
ATOM 5998 N N . VAL C 1 228 ? 78.087 35.213 7.201 1.00 7.03 452 VAL C N 1
ATOM 5999 C CA . VAL C 1 228 ? 77.269 34.666 8.285 1.00 8.53 452 VAL C CA 1
ATOM 6000 C C . VAL C 1 228 ? 76.015 35.506 8.524 1.00 11.61 452 VAL C C 1
ATOM 6001 O O . VAL C 1 228 ? 74.902 34.981 8.537 1.00 10.12 452 VAL C O 1
ATOM 6005 N N . SER C 1 229 ? 76.186 36.811 8.712 1.00 9.30 453 SER C N 1
ATOM 6006 C CA . SER C 1 229 ? 75.010 37.655 8.946 1.00 9.26 453 SER C CA 1
ATOM 6007 C C . SER C 1 229 ? 74.062 37.681 7.743 1.00 11.83 453 SER C C 1
ATOM 6008 O O . SER C 1 229 ? 72.847 37.747 7.909 1.00 12.19 453 SER C O 1
ATOM 6011 N N . HIS C 1 230 ? 74.623 37.605 6.542 1.00 11.01 454 HIS C N 1
ATOM 6012 C CA . HIS C 1 230 ? 73.817 37.540 5.330 1.00 10.47 454 HIS C CA 1
ATOM 6013 C C . HIS C 1 230 ? 72.918 36.304 5.321 1.00 8.47 454 HIS C C 1
ATOM 6014 O O . HIS C 1 230 ? 71.738 36.397 4.992 1.00 11.90 454 HIS C O 1
ATOM 6021 N N . PHE C 1 231 ? 73.472 35.149 5.686 1.00 8.83 455 PHE C N 1
ATOM 6022 C CA . PHE C 1 231 ? 72.690 33.910 5.688 1.00 9.67 455 PHE C CA 1
ATOM 6023 C C . PHE C 1 231 ? 71.613 33.948 6.782 1.00 8.47 455 PHE C C 1
ATOM 6024 O O . PHE C 1 231 ? 70.483 33.499 6.573 1.00 11.39 455 PHE C O 1
ATOM 6032 N N . VAL C 1 232 ? 71.968 34.487 7.945 1.00 9.70 456 VAL C N 1
ATOM 6033 C CA . VAL C 1 232 ? 71.016 34.608 9.048 1.00 10.19 456 VAL C CA 1
ATOM 6034 C C . VAL C 1 232 ? 69.842 35.502 8.651 1.00 11.62 456 VAL C C 1
ATOM 6035 O O . VAL C 1 232 ? 68.681 35.194 8.933 1.00 13.55 456 VAL C O 1
ATOM 6039 N N . GLU C 1 233 ? 70.147 36.600 7.973 1.00 11.55 457 GLU C N 1
ATOM 6040 C CA . GLU C 1 233 ? 69.117 37.539 7.552 1.00 12.27 457 GLU C CA 1
ATOM 6041 C C . GLU C 1 233 ? 68.165 36.963 6.536 1.00 14.76 457 GLU C C 1
ATOM 6042 O O . GLU C 1 233 ? 66.957 37.193 6.600 1.00 16.10 457 GLU C O 1
ATOM 6048 N N . GLN C 1 234 ? 68.727 36.258 5.561 1.00 15.00 458 GLN C N 1
ATOM 6049 C CA . GLN C 1 234 ? 67.963 35.845 4.395 1.00 16.61 458 GLN C CA 1
ATOM 6050 C C . GLN C 1 234 ? 67.104 34.622 4.645 1.00 19.01 458 GLN C C 1
ATOM 6051 O O . GLN C 1 234 ? 66.028 34.505 4.067 1.00 22.44 458 GLN C O 1
ATOM 6057 N N . GLN C 1 235 ? 67.588 33.720 5.499 1.00 17.02 459 GLN C N 1
ATOM 6058 C CA . GLN C 1 235 ? 66.906 32.450 5.767 1.00 19.69 459 GLN C CA 1
ATOM 6059 C C . GLN C 1 235 ? 66.472 31.802 4.455 1.00 19.11 459 GLN C C 1
ATOM 6060 O O . GLN C 1 235 ? 65.324 31.379 4.304 1.00 27.65 459 GLN C O 1
ATOM 6066 N N . ALA C 1 236 ? 67.397 31.753 3.500 1.00 20.50 460 ALA C N 1
ATOM 6067 C CA . ALA C 1 236 ? 67.088 31.284 2.157 1.00 21.42 460 ALA C CA 1
ATOM 6068 C C . ALA C 1 236 ? 66.936 29.782 2.133 1.00 16.97 460 ALA C C 1
ATOM 6069 O O . ALA C 1 236 ? 67.686 29.069 2.805 1.00 19.72 460 ALA C O 1
ATOM 6071 N N . PRO C 1 237 ? 65.976 29.288 1.343 1.00 24.25 461 PRO C N 1
ATOM 6072 C CA . PRO C 1 237 ? 65.897 27.833 1.228 1.00 29.11 461 PRO C CA 1
ATOM 6073 C C . PRO C 1 237 ? 67.048 27.292 0.398 1.00 20.03 461 PRO C C 1
ATOM 6074 O O . PRO C 1 237 ? 67.446 27.921 -0.576 1.00 23.55 461 PRO C O 1
ATOM 6078 N N . VAL C 1 238 ? 67.585 26.149 0.800 1.00 19.12 462 VAL C N 1
ATOM 6079 C CA . VAL C 1 238 ? 68.646 25.507 0.035 1.00 15.83 462 VAL C CA 1
ATOM 6080 C C . VAL C 1 238 ? 68.005 24.685 -1.076 1.00 18.02 462 VAL C C 1
ATOM 6081 O O . VAL C 1 238 ? 67.272 23.734 -0.808 1.00 21.83 462 VAL C O 1
ATOM 6085 N N . ARG C 1 239 ? 68.263 25.067 -2.323 1.00 16.14 463 ARG C N 1
ATOM 6086 C CA . ARG C 1 239 ? 67.568 24.475 -3.463 1.00 15.86 463 ARG C CA 1
ATOM 6087 C C . ARG C 1 239 ? 68.435 23.537 -4.298 1.00 15.97 463 ARG C C 1
ATOM 6088 O O . ARG C 1 239 ? 68.008 23.067 -5.356 1.00 21.90 463 ARG C O 1
ATOM 6096 N N . GLY C 1 240 ? 69.653 23.280 -3.832 1.00 15.35 464 GLY C N 1
ATOM 6097 C CA . GLY C 1 240 ? 70.548 22.354 -4.502 1.00 17.98 464 GLY C CA 1
ATOM 6098 C C . GLY C 1 240 ? 71.577 21.816 -3.529 1.00 15.00 464 GLY C C 1
ATOM 6099 O O . GLY C 1 240 ? 71.608 22.228 -2.375 1.00 16.24 464 GLY C O 1
ATOM 6100 N N . GLU C 1 241 ? 72.427 20.905 -3.991 1.00 13.06 465 GLU C N 1
ATOM 6101 C CA . GLU C 1 241 ? 73.428 20.290 -3.127 1.00 11.89 465 GLU C CA 1
ATOM 6102 C C . GLU C 1 241 ? 74.626 21.201 -2.864 1.00 11.32 465 GLU C C 1
ATOM 6103 O O . GLU C 1 241 ? 75.354 21.011 -1.893 1.00 13.05 465 GLU C O 1
ATOM 6109 N N . ALA C 1 242 ? 74.824 22.185 -3.733 1.00 11.43 466 ALA C N 1
ATOM 6110 C CA . ALA C 1 242 ? 75.904 23.144 -3.575 1.00 10.53 466 ALA C CA 1
ATOM 6111 C C . ALA C 1 242 ? 75.571 24.413 -4.352 1.00 9.02 466 ALA C C 1
ATOM 6112 O O . ALA C 1 242 ? 74.789 24.376 -5.303 1.00 13.66 466 ALA C O 1
ATOM 6114 N N . ALA C 1 243 ? 76.149 25.535 -3.932 1.00 10.69 467 ALA C N 1
ATOM 6115 C CA . ALA C 1 243 ? 75.994 26.787 -4.659 1.00 13.58 467 ALA C CA 1
ATOM 6116 C C . ALA C 1 243 ? 77.289 27.132 -5.384 1.00 12.23 467 ALA C C 1
ATOM 6117 O O . ALA C 1 243 ? 78.341 27.284 -4.757 1.00 13.63 467 ALA C O 1
ATOM 6119 N N . LEU C 1 244 ? 77.211 27.236 -6.706 1.00 10.18 468 LEU C N 1
ATOM 6120 C CA . LEU C 1 244 ? 78.356 27.644 -7.503 1.00 10.89 468 LEU C CA 1
ATOM 6121 C C . LEU C 1 244 ? 78.512 29.157 -7.432 1.00 10.61 468 LEU C C 1
ATOM 6122 O O . LEU C 1 244 ? 77.571 29.902 -7.721 1.00 10.75 468 LEU C O 1
ATOM 6127 N N . LEU C 1 245 ? 79.702 29.601 -7.041 1.00 9.60 469 LEU C N 1
ATOM 6128 C CA . LEU C 1 245 ? 80.014 31.023 -6.983 1.00 9.72 469 LEU C CA 1
ATOM 6129 C C . LEU C 1 245 ? 81.101 31.361 -7.980 1.00 10.35 469 LEU C C 1
ATOM 6130 O O . LEU C 1 245 ? 81.967 30.535 -8.276 1.00 11.19 469 LEU C O 1
ATOM 6135 N N . HIS C 1 246 ? 81.053 32.587 -8.487 1.00 10.30 470 HIS C N 1
ATOM 6136 C CA . HIS C 1 246 ? 82.166 33.143 -9.236 1.00 11.25 470 HIS C CA 1
ATOM 6137 C C . HIS C 1 246 ? 82.834 34.221 -8.393 1.00 14.32 470 HIS C C 1
ATOM 6138 O O . HIS C 1 246 ? 82.163 34.971 -7.684 1.00 14.91 470 HIS C O 1
ATOM 6145 N N . TYR C 1 247 ? 84.156 34.284 -8.458 1.00 9.04 471 TYR C N 1
ATOM 6146 C CA . TYR C 1 247 ? 84.903 35.343 -7.793 1.00 9.14 471 TYR C CA 1
ATOM 6147 C C . TYR C 1 247 ? 85.274 36.349 -8.871 1.00 11.53 471 TYR C C 1
ATOM 6148 O O . TYR C 1 247 ? 86.092 36.063 -9.747 1.00 14.01 471 TYR C O 1
ATOM 6157 N N . VAL C 1 248 ? 84.653 37.522 -8.808 1.00 11.20 472 VAL C N 1
ATOM 6158 C CA . VAL C 1 248 ? 84.716 38.488 -9.907 1.00 11.63 472 VAL C CA 1
ATOM 6159 C C . VAL C 1 248 ? 85.537 39.730 -9.554 1.00 9.83 472 VAL C C 1
ATOM 6160 O O . VAL C 1 248 ? 85.390 40.293 -8.475 1.00 12.14 472 VAL C O 1
ATOM 6164 N N . ASP C 1 249 ? 86.402 40.157 -10.465 1.00 11.93 473 ASP C N 1
ATOM 6165 C CA . ASP C 1 249 ? 87.115 41.419 -10.290 1.00 11.89 473 ASP C CA 1
ATOM 6166 C C . ASP C 1 249 ? 86.113 42.554 -10.461 1.00 11.20 473 ASP C C 1
ATOM 6167 O O . ASP C 1 249 ? 85.503 42.673 -11.515 1.00 14.77 473 ASP C O 1
ATOM 6172 N N . PRO C 1 250 ? 85.942 43.404 -9.434 1.00 12.81 474 PRO C N 1
ATOM 6173 C CA . PRO C 1 250 ? 84.858 44.391 -9.524 1.00 14.17 474 PRO C CA 1
ATOM 6174 C C . PRO C 1 250 ? 85.159 45.574 -10.436 1.00 16.48 474 PRO C C 1
ATOM 6175 O O . PRO C 1 250 ? 84.263 46.365 -10.730 1.00 21.32 474 PRO C O 1
ATOM 6179 N N . ASP C 1 251 ? 86.401 45.689 -10.884 1.00 14.54 475 ASP C N 1
ATOM 6180 C CA . ASP C 1 251 ? 86.785 46.826 -11.714 1.00 14.24 475 ASP C CA 1
ATOM 6181 C C . ASP C 1 251 ? 86.792 46.472 -13.197 1.00 17.97 475 ASP C C 1
ATOM 6182 O O . ASP C 1 251 ? 86.540 47.328 -14.042 1.00 21.42 475 ASP C O 1
ATOM 6187 N N . THR C 1 252 ? 87.054 45.207 -13.512 1.00 14.05 476 THR C N 1
ATOM 6188 C CA . THR C 1 252 ? 87.067 44.757 -14.904 1.00 15.22 476 THR C CA 1
ATOM 6189 C C . THR C 1 252 ? 85.949 43.761 -15.202 1.00 16.45 476 THR C C 1
ATOM 6190 O O . THR C 1 252 ? 85.693 43.438 -16.367 1.00 14.64 476 THR C O 1
ATOM 6194 N N . HIS C 1 253 ? 85.316 43.258 -14.146 1.00 12.48 477 HIS C N 1
ATOM 6195 C CA . HIS C 1 253 ? 84.164 42.365 -14.244 1.00 11.81 477 HIS C CA 1
ATOM 6196 C C . HIS C 1 253 ? 84.510 40.999 -14.801 1.00 15.40 477 HIS C C 1
ATOM 6197 O O . HIS C 1 253 ? 83.638 40.257 -15.273 1.00 20.16 477 HIS C O 1
ATOM 6204 N N . ARG C 1 254 ? 85.784 40.639 -14.723 1.00 16.60 478 ARG C N 1
ATOM 6205 C CA . ARG C 1 254 ? 86.231 39.340 -15.181 1.00 16.94 478 ARG C CA 1
ATOM 6206 C C . ARG C 1 254 ? 86.098 38.278 -14.087 1.00 13.09 478 ARG C C 1
ATOM 6207 O O . ARG C 1 254 ? 86.377 38.533 -12.926 1.00 14.11 478 ARG C O 1
ATOM 6215 N N . ASN C 1 255 ? 85.654 37.096 -14.502 1.00 15.47 479 ASN C N 1
ATOM 6216 C CA . ASN C 1 255 ? 85.541 35.962 -13.601 1.00 15.39 479 ASN C CA 1
ATOM 6217 C C . ASN C 1 255 ? 86.933 35.408 -13.294 1.00 14.43 479 ASN C C 1
ATOM 6218 O O . ASN C 1 255 ? 87.615 34.903 -14.186 1.00 18.28 479 ASN C O 1
ATOM 6223 N N . LEU C 1 256 ? 87.355 35.511 -12.036 1.00 11.91 480 LEU C N 1
ATOM 6224 C CA . LEU C 1 256 ? 88.697 35.083 -11.648 1.00 12.65 480 LEU C CA 1
ATOM 6225 C C . LEU C 1 256 ? 88.753 33.628 -11.183 1.00 10.84 480 LEU C C 1
ATOM 6226 O O . LEU C 1 256 ? 89.840 33.072 -10.983 1.00 14.81 480 LEU C O 1
ATOM 6231 N N . GLY C 1 257 ? 87.595 33.002 -11.005 1.00 12.90 481 GLY C N 1
ATOM 6232 C CA . GLY C 1 257 ? 87.580 31.605 -10.610 1.00 12.89 481 GLY C CA 1
ATOM 6233 C C . GLY C 1 257 ? 86.264 31.111 -10.039 1.00 9.90 481 GLY C C 1
ATOM 6234 O O . GLY C 1 257 ? 85.468 31.896 -9.503 1.00 11.74 481 GLY C O 1
ATOM 6235 N N . GLU C 1 258 ? 86.050 29.800 -10.154 1.00 12.32 482 GLU C N 1
ATOM 6236 C CA . GLU C 1 258 ? 84.858 29.131 -9.642 1.00 9.28 482 GLU C CA 1
ATOM 6237 C C . GLU C 1 258 ? 85.086 28.586 -8.246 1.00 9.12 482 GLU C C 1
ATOM 6238 O O . GLU C 1 258 ? 86.130 27.993 -7.963 1.00 11.58 482 GLU C O 1
ATOM 6244 N N . PHE C 1 259 ? 84.087 28.758 -7.384 1.00 11.01 483 PHE C N 1
ATOM 6245 C CA . PHE C 1 259 ? 84.126 28.220 -6.031 1.00 8.46 483 PHE C CA 1
ATOM 6246 C C . PHE C 1 259 ? 82.808 27.516 -5.729 1.00 9.00 483 PHE C C 1
ATOM 6247 O O . PHE C 1 259 ? 81.778 27.830 -6.323 1.00 12.05 483 PHE C O 1
ATOM 6255 N N . LYS C 1 260 ? 82.832 26.562 -4.806 1.00 9.08 484 LYS C N 1
ATOM 6256 C CA . LYS C 1 260 ? 81.590 25.942 -4.355 1.00 8.34 484 LYS C CA 1
ATOM 6257 C C . LYS C 1 260 ? 81.291 26.279 -2.903 1.00 8.70 484 LYS C C 1
ATOM 6258 O O . LYS C 1 260 ? 82.150 26.148 -2.024 1.00 10.30 484 LYS C O 1
ATOM 6264 N N . LEU C 1 261 ? 80.062 26.720 -2.666 1.00 9.63 485 LEU C N 1
ATOM 6265 C CA . LEU C 1 261 ? 79.583 27.018 -1.327 1.00 9.17 485 LEU C CA 1
ATOM 6266 C C . LEU C 1 261 ? 78.622 25.907 -0.895 1.00 7.12 485 LEU C C 1
ATOM 6267 O O . LEU C 1 261 ? 77.567 25.717 -1.502 1.00 10.32 485 LEU C O 1
ATOM 6272 N N . TYR C 1 262 ? 79.006 25.164 0.137 1.00 8.13 486 TYR C N 1
ATOM 6273 C CA . TYR C 1 262 ? 78.233 24.006 0.573 1.00 8.53 486 TYR C CA 1
ATOM 6274 C C . TYR C 1 262 ? 77.188 24.384 1.619 1.00 8.57 486 TYR C C 1
ATOM 6275 O O . TYR C 1 262 ? 77.406 25.308 2.406 1.00 10.09 486 TYR C O 1
ATOM 6284 N N . PRO C 1 263 ? 76.040 23.679 1.626 1.00 10.03 487 PRO C N 1
ATOM 6285 C CA . PRO C 1 263 ? 74.940 23.944 2.566 1.00 10.45 487 PRO C CA 1
ATOM 6286 C C . PRO C 1 263 ? 75.370 24.036 4.025 1.00 10.48 487 PRO C C 1
ATOM 6287 O O . PRO C 1 263 ? 74.817 24.856 4.760 1.00 16.58 487 PRO C O 1
ATOM 6291 N N . ASP C 1 264 ? 76.341 23.228 4.437 1.00 9.62 488 ASP C N 1
ATOM 6292 C CA . ASP C 1 264 ? 76.791 23.259 5.826 1.00 11.57 488 ASP C CA 1
ATOM 6293 C C . ASP C 1 264 ? 77.605 24.505 6.167 1.00 10.55 488 ASP C C 1
ATOM 6294 O O . ASP C 1 264 ? 77.946 24.726 7.328 1.00 13.69 488 ASP C O 1
ATOM 6299 N N . GLY C 1 265 ? 77.915 25.321 5.161 1.00 10.58 489 GLY C N 1
ATOM 6300 C CA . GLY C 1 265 ? 78.510 26.626 5.401 1.00 10.54 489 GLY C CA 1
ATOM 6301 C C . GLY C 1 265 ? 80.020 26.710 5.325 1.00 8.61 489 GLY C C 1
ATOM 6302 O O . GLY C 1 265 ? 80.681 27.165 6.258 1.00 14.81 489 GLY C O 1
ATOM 6303 N N . PHE C 1 266 ? 80.575 26.269 4.205 1.00 8.81 490 PHE C N 1
ATOM 6304 C CA . PHE C 1 266 ? 81.995 26.447 3.936 1.00 8.82 490 PHE C CA 1
ATOM 6305 C C . PHE C 1 266 ? 82.178 26.504 2.428 1.00 10.41 490 PHE C C 1
ATOM 6306 O O . PHE C 1 266 ? 81.257 26.186 1.669 1.00 10.08 490 PHE C O 1
ATOM 6314 N N . ILE C 1 267 ? 83.363 26.930 2.004 1.00 7.90 491 ILE C N 1
ATOM 6315 C CA . ILE C 1 267 ? 83.639 27.174 0.595 1.00 7.28 491 ILE C CA 1
ATOM 6316 C C . ILE C 1 267 ? 84.856 26.368 0.159 1.00 7.58 491 ILE C C 1
ATOM 6317 O O . ILE C 1 267 ? 85.829 26.241 0.908 1.00 10.75 491 ILE C O 1
ATOM 6322 N N . THR C 1 268 ? 84.789 25.799 -1.042 1.00 8.32 492 THR C N 1
ATOM 6323 C CA . THR C 1 268 ? 85.931 25.089 -1.603 1.00 9.20 492 THR C CA 1
ATOM 6324 C C . THR C 1 268 ? 86.299 25.602 -2.986 1.00 10.58 492 THR C C 1
ATOM 6325 O O . THR C 1 268 ? 85.515 26.287 -3.648 1.00 9.77 492 THR C O 1
ATOM 6329 N N . CYS C 1 269 ? 87.509 25.253 -3.403 1.00 9.26 493 CYS C N 1
ATOM 6330 C CA . CYS C 1 269 ? 87.934 25.415 -4.784 1.00 8.51 493 CYS C CA 1
ATOM 6331 C C . CYS C 1 269 ? 88.754 24.189 -5.151 1.00 9.33 493 CYS C C 1
ATOM 6332 O O . CYS C 1 269 ? 88.990 23.318 -4.315 1.00 11.34 493 CYS C O 1
ATOM 6335 N N . VAL C 1 270 ? 89.178 24.101 -6.404 1.00 10.57 494 VAL C N 1
ATOM 6336 C CA . VAL C 1 270 ? 90.238 23.168 -6.760 1.00 10.94 494 VAL C CA 1
ATOM 6337 C C . VAL C 1 270 ? 91.462 24.016 -7.040 1.00 13.22 494 VAL C C 1
ATOM 6338 O O . VAL C 1 270 ? 91.483 24.782 -7.995 1.00 14.08 494 VAL C O 1
ATOM 6342 N N . PRO C 1 271 ? 92.476 23.921 -6.174 1.00 11.62 495 PRO C N 1
ATOM 6343 C CA . PRO C 1 271 ? 93.641 24.790 -6.367 1.00 13.08 495 PRO C CA 1
ATOM 6344 C C . PRO C 1 271 ? 94.559 24.278 -7.470 1.00 14.84 495 PRO C C 1
ATOM 6345 O O . PRO C 1 271 ? 94.798 23.073 -7.572 1.00 18.61 495 PRO C O 1
ATOM 6349 N N . ASN C 1 272 ? 95.052 25.191 -8.299 1.00 14.58 496 ASN C N 1
ATOM 6350 C CA . ASN C 1 272 ? 96.069 24.847 -9.271 1.00 17.97 496 ASN C CA 1
ATOM 6351 C C . ASN C 1 272 ? 97.285 24.284 -8.562 1.00 17.99 496 ASN C C 1
ATOM 6352 O O . ASN C 1 272 ? 97.595 24.656 -7.430 1.00 18.54 496 ASN C O 1
ATOM 6357 N N . THR C 1 273 ? 97.953 23.364 -9.240 1.00 18.83 497 THR C N 1
ATOM 6358 C CA . THR C 1 273 ? 99.201 22.787 -8.778 1.00 21.70 497 THR C CA 1
ATOM 6359 C C . THR C 1 273 ? 100.189 23.852 -8.315 1.00 24.15 497 THR C C 1
ATOM 6360 O O . THR C 1 273 ? 100.511 24.779 -9.058 1.00 30.21 497 THR C O 1
ATOM 6364 N N . GLY C 1 274 ? 100.661 23.720 -7.081 1.00 23.82 498 GLY C N 1
ATOM 6365 C CA . GLY C 1 274 ? 101.630 24.651 -6.530 1.00 30.38 498 GLY C CA 1
ATOM 6366 C C . GLY C 1 274 ? 101.041 26.011 -6.207 1.00 28.62 498 GLY C C 1
ATOM 6367 O O . GLY C 1 274 ? 101.758 26.926 -5.801 1.00 31.88 498 GLY C O 1
ATOM 6368 N N . GLY C 1 275 ? 99.731 26.147 -6.384 1.00 23.79 499 GLY C N 1
ATOM 6369 C CA . GLY C 1 275 ? 99.078 27.425 -6.181 1.00 23.52 499 GLY C CA 1
ATOM 6370 C C . GLY C 1 275 ? 97.751 27.316 -5.461 1.00 21.92 499 GLY C C 1
ATOM 6371 O O . GLY C 1 275 ? 97.576 26.486 -4.563 1.00 21.38 499 GLY C O 1
ATOM 6372 N N . GLY C 1 276 ? 96.809 28.161 -5.858 1.00 17.52 500 GLY C N 1
ATOM 6373 C CA . GLY C 1 276 ? 95.503 28.198 -5.232 1.00 15.61 500 GLY C CA 1
ATOM 6374 C C . GLY C 1 276 ? 95.025 29.626 -5.078 1.00 13.37 500 GLY C C 1
ATOM 6375 O O . GLY C 1 276 ? 95.618 30.545 -5.638 1.00 15.40 500 GLY C O 1
ATOM 6376 N N . PRO C 1 277 ? 93.951 29.822 -4.298 1.00 12.37 501 PRO C N 1
ATOM 6377 C CA . PRO C 1 277 ? 93.323 31.145 -4.188 1.00 13.13 501 PRO C CA 1
ATOM 6378 C C . PRO C 1 277 ? 94.226 32.190 -3.520 1.00 13.45 501 PRO C C 1
ATOM 6379 O O . PRO C 1 277 ? 93.934 33.384 -3.597 1.00 13.96 501 PRO C O 1
ATOM 6383 N N . GLN C 1 278 ? 95.316 31.748 -2.897 1.00 13.39 502 GLN C N 1
ATOM 6384 C CA . GLN C 1 278 ? 96.319 32.677 -2.376 1.00 12.87 502 GLN C CA 1
ATOM 6385 C C . GLN C 1 278 ? 96.967 33.513 -3.476 1.00 14.44 502 GLN C C 1
ATOM 6386 O O . GLN C 1 278 ? 97.569 34.551 -3.203 1.00 18.04 502 GLN C O 1
ATOM 6392 N N . ASN C 1 279 ? 96.842 33.059 -4.717 1.00 16.94 503 ASN C N 1
ATOM 6393 C CA . ASN C 1 279 ? 97.427 33.779 -5.842 1.00 14.92 503 ASN C CA 1
ATOM 6394 C C . ASN C 1 279 ? 96.436 34.700 -6.553 1.00 15.15 503 ASN C C 1
ATOM 6395 O O . ASN C 1 279 ? 96.781 35.345 -7.544 1.00 20.27 503 ASN C O 1
ATOM 6400 N N . LEU C 1 280 ? 95.209 34.764 -6.039 1.00 13.93 504 LEU C N 1
ATOM 6401 C CA . LEU C 1 280 ? 94.185 35.627 -6.617 1.00 13.83 504 LEU C CA 1
ATOM 6402 C C . LEU C 1 280 ? 94.224 37.013 -5.976 1.00 13.32 504 LEU C C 1
ATOM 6403 O O . LEU C 1 280 ? 94.684 37.156 -4.844 1.00 18.13 504 LEU C O 1
ATOM 6408 N N . PRO C 1 281 ? 93.744 38.038 -6.703 1.00 16.19 505 PRO C N 1
ATOM 6409 C CA . PRO C 1 281 ? 93.640 39.366 -6.090 1.00 15.63 505 PRO C CA 1
ATOM 6410 C C . PRO C 1 281 ? 92.705 39.292 -4.893 1.00 13.48 505 PRO C C 1
ATOM 6411 O O . PRO C 1 281 ? 91.834 38.422 -4.842 1.00 16.10 505 PRO C O 1
ATOM 6415 N N . THR C 1 282 ? 92.871 40.204 -3.948 1.00 15.93 506 THR C N 1
ATOM 6416 C CA . THR C 1 282 ? 92.125 40.137 -2.702 1.00 17.70 506 THR C CA 1
ATOM 6417 C C . THR C 1 282 ? 90.950 41.116 -2.648 1.00 16.67 506 THR C C 1
ATOM 6418 O O . THR C 1 282 ? 90.340 41.299 -1.599 1.00 23.91 506 THR C O 1
ATOM 6422 N N . ASN C 1 283 ? 90.619 41.721 -3.785 1.00 15.69 507 ASN C N 1
ATOM 6423 C CA . ASN C 1 283 ? 89.548 42.712 -3.838 1.00 13.42 507 ASN C CA 1
ATOM 6424 C C . ASN C 1 283 ? 88.361 42.249 -4.682 1.00 17.72 507 ASN C C 1
ATOM 6425 O O . ASN C 1 283 ? 87.531 43.059 -5.101 1.00 16.51 507 ASN C O 1
ATOM 6430 N N . GLY C 1 284 ? 88.285 40.946 -4.927 1.00 11.93 508 GLY C N 1
ATOM 6431 C CA . GLY C 1 284 ? 87.206 40.378 -5.714 1.00 13.12 508 GLY C CA 1
ATOM 6432 C C . GLY C 1 284 ? 85.904 40.230 -4.950 1.00 13.42 508 GLY C C 1
ATOM 6433 O O . GLY C 1 284 ? 85.878 40.278 -3.715 1.00 11.81 508 GLY C O 1
ATOM 6434 N N . VAL C 1 285 ? 84.819 40.051 -5.696 1.00 11.07 509 VAL C N 1
ATOM 6435 C CA . VAL C 1 285 ? 83.491 39.895 -5.122 1.00 11.71 509 VAL C CA 1
ATOM 6436 C C . VAL C 1 285 ? 82.932 38.527 -5.494 1.00 11.36 509 VAL C C 1
ATOM 6437 O O . VAL C 1 285 ? 82.964 38.135 -6.667 1.00 11.61 509 VAL C O 1
ATOM 6441 N N . PHE C 1 286 ? 82.439 37.788 -4.501 1.00 10.21 510 PHE C N 1
ATOM 6442 C CA . PHE C 1 286 ? 81.776 36.517 -4.783 1.00 7.68 510 PHE C CA 1
ATOM 6443 C C . PHE C 1 286 ? 80.360 36.765 -5.271 1.00 11.79 510 PHE C C 1
ATOM 6444 O O . PHE C 1 286 ? 79.637 37.601 -4.722 1.00 13.29 510 PHE C O 1
ATOM 6452 N N . VAL C 1 287 ? 79.973 36.040 -6.314 1.00 10.93 511 VAL C N 1
ATOM 6453 C CA . VAL C 1 287 ? 78.646 36.175 -6.891 1.00 11.24 511 VAL C CA 1
ATOM 6454 C C . VAL C 1 287 ? 78.020 34.801 -7.097 1.00 10.48 511 VAL C C 1
ATOM 6455 O O . VAL C 1 287 ? 78.636 33.912 -7.686 1.00 12.14 511 VAL C O 1
ATOM 6459 N N . PHE C 1 288 ? 76.797 34.627 -6.610 1.00 10.38 512 PHE C N 1
ATOM 6460 C CA . PHE C 1 288 ? 76.065 33.381 -6.820 1.00 11.76 512 PHE C CA 1
ATOM 6461 C C . PHE C 1 288 ? 75.759 33.170 -8.301 1.00 14.41 512 PHE C C 1
ATOM 6462 O O . PHE C 1 288 ? 75.178 34.044 -8.957 1.00 15.87 512 PHE C O 1
ATOM 6470 N N . SER C 1 289 ? 76.131 32.004 -8.825 1.00 13.48 513 SER C N 1
ATOM 6471 C CA . SER C 1 289 ? 75.867 31.683 -10.226 1.00 12.22 513 SER C CA 1
ATOM 6472 C C . SER C 1 289 ? 74.697 30.723 -10.405 1.00 13.35 513 SER C C 1
ATOM 6473 O O . SER C 1 289 ? 73.773 31.000 -11.173 1.00 16.08 513 SER C O 1
ATOM 6476 N N . SER C 1 290 ? 74.738 29.594 -9.701 1.00 11.26 514 SER C N 1
ATOM 6477 C CA . SER C 1 290 ? 73.734 28.553 -9.887 1.00 11.74 514 SER C CA 1
ATOM 6478 C C . SER C 1 290 ? 73.757 27.533 -8.762 1.00 13.31 514 SER C C 1
ATOM 6479 O O . SER C 1 290 ? 74.801 27.302 -8.157 1.00 13.51 514 SER C O 1
ATOM 6482 N N . TRP C 1 291 ? 72.605 26.925 -8.487 1.00 14.65 515 TRP C N 1
ATOM 6483 C CA . TRP C 1 291 ? 72.577 25.712 -7.676 1.00 13.12 515 TRP C CA 1
ATOM 6484 C C . TRP C 1 291 ? 73.114 24.571 -8.525 1.00 13.60 515 TRP C C 1
ATOM 6485 O O . TRP C 1 291 ? 72.779 24.458 -9.708 1.00 16.01 515 TRP C O 1
ATOM 6496 N N . VAL C 1 292 ? 73.966 23.742 -7.930 1.00 14.53 516 VAL C N 1
ATOM 6497 C CA . VAL C 1 292 ? 74.592 22.641 -8.650 1.00 12.43 516 VAL C CA 1
ATOM 6498 C C . VAL C 1 292 ? 74.674 21.363 -7.815 1.00 10.50 516 VAL C C 1
ATOM 6499 O O . VAL C 1 292 ? 74.450 21.374 -6.598 1.00 13.26 516 VAL C O 1
ATOM 6503 N N . SER C 1 293 ? 75.002 20.268 -8.494 1.00 15.60 517 SER C N 1
ATOM 6504 C CA . SER C 1 293 ? 75.276 18.985 -7.859 1.00 13.36 517 SER C CA 1
ATOM 6505 C C . SER C 1 293 ? 76.450 19.084 -6.889 1.00 14.36 517 SER C C 1
ATOM 6506 O O . SER C 1 293 ? 77.362 19.886 -7.089 1.00 14.95 517 SER C O 1
ATOM 6509 N N . ARG C 1 294 ? 76.433 18.267 -5.841 1.00 15.20 518 ARG C N 1
ATOM 6510 C CA . ARG C 1 294 ? 77.560 18.224 -4.912 1.00 18.05 518 ARG C CA 1
ATOM 6511 C C . ARG C 1 294 ? 78.857 17.826 -5.620 1.00 12.77 518 ARG C C 1
ATOM 6512 O O . ARG C 1 294 ? 79.951 18.123 -5.139 1.00 15.42 518 ARG C O 1
ATOM 6520 N N . TYR C 1 295 ? 78.737 17.166 -6.768 1.00 13.36 519 TYR C N 1
ATOM 6521 C CA . TYR C 1 295 ? 79.914 16.756 -7.523 1.00 12.16 519 TYR C CA 1
ATOM 6522 C C . TYR C 1 295 ? 80.196 17.605 -8.751 1.00 13.03 519 TYR C C 1
ATOM 6523 O O . TYR C 1 295 ? 80.940 17.181 -9.631 1.00 13.18 519 TYR C O 1
ATOM 6532 N N . TYR C 1 296 ? 79.608 18.795 -8.811 1.00 15.27 520 TYR C N 1
ATOM 6533 C CA . TYR C 1 296 ? 79.973 19.747 -9.852 1.00 13.40 520 TYR C CA 1
ATOM 6534 C C . TYR C 1 296 ? 81.491 19.893 -9.882 1.00 12.57 520 TYR C C 1
ATOM 6535 O O . TYR C 1 296 ? 82.132 20.087 -8.850 1.00 12.39 520 TYR C O 1
ATOM 6544 N N . GLN C 1 297 ? 82.048 19.787 -11.079 1.00 13.98 521 GLN C N 1
ATOM 6545 C CA . GLN C 1 297 ? 83.486 19.733 -11.280 1.00 14.29 521 GLN C CA 1
ATOM 6546 C C . GLN C 1 297 ? 84.058 21.124 -11.554 1.00 16.50 521 GLN C C 1
ATOM 6547 O O . GLN C 1 297 ? 83.810 21.705 -12.612 1.00 17.65 521 GLN C O 1
ATOM 6553 N N . LEU C 1 298 ? 84.828 21.648 -10.602 1.00 14.84 522 LEU C N 1
ATOM 6554 C CA . LEU C 1 298 ? 85.398 22.992 -10.708 1.00 13.63 522 LEU C CA 1
ATOM 6555 C C . LEU C 1 298 ? 86.656 23.068 -11.569 1.00 12.75 522 LEU C C 1
ATOM 6556 O O . LEU C 1 298 ? 87.484 22.160 -11.550 1.00 15.40 522 LEU C O 1
ATOM 6561 N N . LYS C 1 299 ? 86.811 24.165 -12.305 1.00 13.87 523 LYS C N 1
ATOM 6562 C CA . LYS C 1 299 ? 88.083 24.450 -12.961 1.00 16.03 523 LYS C CA 1
ATOM 6563 C C . LYS C 1 299 ? 89.079 24.952 -11.924 1.00 14.51 523 LYS C C 1
ATOM 6564 O O . LYS C 1 299 ? 88.734 25.790 -11.086 1.00 15.35 523 LYS C O 1
ATOM 6570 N N . PRO C 1 300 ? 90.317 24.450 -11.978 1.00 14.15 524 PRO C N 1
ATOM 6571 C CA . PRO C 1 300 ? 91.332 24.850 -10.999 1.00 17.61 524 PRO C CA 1
ATOM 6572 C C . PRO C 1 300 ? 91.622 26.349 -11.001 1.00 16.59 524 PRO C C 1
ATOM 6573 O O . PRO C 1 300 ? 91.562 26.984 -12.057 1.00 16.82 524 PRO C O 1
ATOM 6577 N N . VAL C 1 301 ? 91.931 26.900 -9.828 1.00 17.81 525 VAL C N 1
ATOM 6578 C CA . VAL C 1 301 ? 92.194 28.333 -9.687 1.00 16.06 525 VAL C CA 1
ATOM 6579 C C . VAL C 1 301 ? 93.575 28.635 -9.130 1.00 17.54 525 VAL C C 1
ATOM 6580 O O . VAL C 1 301 ? 94.143 27.852 -8.362 1.00 16.44 525 VAL C O 1
ATOM 6584 N N . GLY C 1 302 ? 94.108 29.791 -9.509 1.00 16.97 526 GLY C N 1
ATOM 6585 C CA . GLY C 1 302 ? 95.356 30.277 -8.948 1.00 17.94 526 GLY C CA 1
ATOM 6586 C C . GLY C 1 302 ? 96.591 29.587 -9.483 1.00 26.76 526 GLY C C 1
ATOM 6587 O O . GLY C 1 302 ? 97.544 29.354 -8.738 1.00 33.07 526 GLY C O 1
ATOM 6589 N N . ALA D 1 1 ? 67.986 48.270 -14.747 1.00 35.16 225 ALA D N 1
ATOM 6590 C CA . ALA D 1 1 ? 69.058 47.574 -14.060 1.00 24.27 225 ALA D CA 1
ATOM 6591 C C . ALA D 1 1 ? 68.533 46.934 -12.773 1.00 40.40 225 ALA D C 1
ATOM 6592 O O . ALA D 1 1 ? 67.689 47.518 -12.082 1.00 30.61 225 ALA D O 1
ATOM 6594 N N . GLU D 1 2 ? 69.025 45.733 -12.473 1.00 27.21 226 GLU D N 1
ATOM 6595 C CA . GLU D 1 2 ? 68.557 44.937 -11.340 1.00 25.05 226 GLU D CA 1
ATOM 6596 C C . GLU D 1 2 ? 68.457 45.721 -10.014 1.00 27.82 226 GLU D C 1
ATOM 6597 O O . GLU D 1 2 ? 67.465 45.659 -9.324 1.00 25.00 226 GLU D O 1
ATOM 6603 N N . GLN D 1 3 ? 69.510 46.441 -9.663 1.00 26.82 227 GLN D N 1
ATOM 6604 C CA . GLN D 1 3 ? 69.484 47.175 -8.396 1.00 25.57 227 GLN D CA 1
ATOM 6605 C C . GLN D 1 3 ? 68.344 48.191 -8.346 1.00 29.06 227 GLN D C 1
ATOM 6606 O O . GLN D 1 3 ? 67.769 48.438 -7.287 1.00 28.59 227 GLN D O 1
ATOM 6612 N N . LYS D 1 4 ? 68.004 48.744 -9.507 1.00 21.75 228 LYS D N 1
ATOM 6613 C CA . LYS D 1 4 ? 66.990 49.791 -9.597 1.00 29.71 228 LYS D CA 1
ATOM 6614 C C . LYS D 1 4 ? 65.553 49.265 -9.608 1.00 38.78 228 LYS D C 1
ATOM 6615 O O . LYS D 1 4 ? 64.604 50.049 -9.560 1.00 32.54 228 LYS D O 1
ATOM 6621 N N . THR D 1 5 ? 65.391 47.946 -9.679 1.00 30.01 229 THR D N 1
ATOM 6622 C CA . THR D 1 5 ? 64.071 47.339 -9.551 1.00 34.85 229 THR D CA 1
ATOM 6623 C C . THR D 1 5 ? 63.869 46.930 -8.102 1.00 29.17 229 THR D C 1
ATOM 6624 O O . THR D 1 5 ? 62.806 46.426 -7.725 1.00 35.03 229 THR D O 1
ATOM 6628 N N . ARG D 1 6 ? 64.901 47.128 -7.304 1.00 30.04 230 ARG D N 1
ATOM 6629 C CA . ARG D 1 6 ? 64.882 46.666 -5.933 1.00 35.68 230 ARG D CA 1
ATOM 6630 C C . ARG D 1 6 ? 64.152 47.641 -5.023 1.00 31.09 230 ARG D C 1
ATOM 6631 O O . ARG D 1 6 ? 64.468 48.850 -5.008 1.00 46.36 230 ARG D O 1
ATOM 6639 N N . GLN D 1 7 ? 63.198 47.108 -4.278 1.00 29.37 231 GLN D N 1
ATOM 6640 C CA . GLN D 1 7 ? 62.568 47.861 -3.220 1.00 28.23 231 GLN D CA 1
ATOM 6641 C C . GLN D 1 7 ? 63.537 47.929 -2.044 1.00 29.48 231 GLN D C 1
ATOM 6642 O O . GLN D 1 7 ? 64.291 46.987 -1.783 1.00 32.18 231 GLN D O 1
ATOM 6648 N N . LEU D 1 8 ? 63.497 49.056 -1.344 1.00 20.45 232 LEU D N 1
ATOM 6649 C CA . LEU D 1 8 ? 64.322 49.256 -0.170 1.00 19.38 232 LEU D CA 1
ATOM 6650 C C . LEU D 1 8 ? 64.010 48.211 0.889 1.00 16.06 232 LEU D C 1
ATOM 6651 O O . LEU D 1 8 ? 62.847 47.893 1.135 1.00 19.49 232 LEU D O 1
ATOM 6656 N N . THR D 1 9 ? 65.062 47.667 1.489 1.00 14.28 233 THR D N 1
ATOM 6657 C CA . THR D 1 9 ? 64.928 46.860 2.692 1.00 13.28 233 THR D CA 1
ATOM 6658 C C . THR D 1 9 ? 65.935 47.353 3.721 1.00 15.61 233 THR D C 1
ATOM 6659 O O . THR D 1 9 ? 66.888 48.061 3.382 1.00 14.04 233 THR D O 1
ATOM 6663 N N . VAL D 1 10 ? 65.705 47.000 4.980 1.00 11.55 234 VAL D N 1
ATOM 6664 C CA . VAL D 1 10 ? 66.690 47.219 6.028 1.00 12.64 234 VAL D CA 1
ATOM 6665 C C . VAL D 1 10 ? 67.024 45.846 6.619 1.00 13.75 234 VAL D C 1
ATOM 6666 O O . VAL D 1 10 ? 66.258 44.894 6.419 1.00 11.58 234 VAL D O 1
ATOM 6670 N N . PRO D 1 11 ? 68.179 45.724 7.299 1.00 11.49 235 PRO D N 1
ATOM 6671 C CA . PRO D 1 11 ? 68.609 44.421 7.812 1.00 11.67 235 PRO D CA 1
ATOM 6672 C C . PRO D 1 11 ? 67.573 43.692 8.658 1.00 12.80 235 PRO D C 1
ATOM 6673 O O . PRO D 1 11 ? 66.970 44.286 9.552 1.00 11.19 235 PRO D O 1
ATOM 6677 N N . ASN D 1 12 ? 67.370 42.413 8.354 1.00 12.44 236 ASN D N 1
ATOM 6678 C CA . ASN D 1 12 ? 66.522 41.539 9.160 1.00 10.11 236 ASN D CA 1
ATOM 6679 C C . ASN D 1 12 ? 67.325 40.969 10.328 1.00 11.76 236 ASN D C 1
ATOM 6680 O O . ASN D 1 12 ? 67.582 39.761 10.406 1.00 13.56 236 ASN D O 1
ATOM 6685 N N . ILE D 1 13 ? 67.726 41.865 11.223 1.00 12.02 237 ILE D N 1
ATOM 6686 C CA . ILE D 1 13 ? 68.595 41.547 12.348 1.00 12.59 237 ILE D CA 1
ATOM 6687 C C . ILE D 1 13 ? 68.080 42.343 13.531 1.00 12.10 237 ILE D C 1
ATOM 6688 O O . ILE D 1 13 ? 67.822 43.542 13.401 1.00 13.47 237 ILE D O 1
ATOM 6693 N N . PRO D 1 14 ? 67.912 41.689 14.687 1.00 11.73 238 PRO D N 1
ATOM 6694 C CA . PRO D 1 14 ? 67.433 42.452 15.840 1.00 11.87 238 PRO D CA 1
ATOM 6695 C C . PRO D 1 14 ? 68.469 43.461 16.330 1.00 16.47 238 PRO D C 1
ATOM 6696 O O . PRO D 1 14 ? 69.674 43.286 16.118 1.00 14.08 238 PRO D O 1
ATOM 6700 N N . LEU D 1 15 ? 67.972 44.511 16.976 1.00 12.15 239 LEU D N 1
ATOM 6701 C CA . LEU D 1 15 ? 68.787 45.639 17.399 1.00 13.57 239 LEU D CA 1
ATOM 6702 C C . LEU D 1 15 ? 70.021 45.217 18.197 1.00 13.20 239 LEU D C 1
ATOM 6703 O O . LEU D 1 15 ? 71.120 45.748 17.995 1.00 12.89 239 LEU D O 1
ATOM 6708 N N . ASN D 1 16 ? 69.839 44.251 19.092 1.00 12.87 240 ASN D N 1
ATOM 6709 C CA . ASN D 1 16 ? 70.938 43.831 19.954 1.00 12.32 240 ASN D CA 1
ATOM 6710 C C . ASN D 1 16 ? 72.015 43.014 19.237 1.00 11.18 240 ASN D C 1
ATOM 6711 O O . ASN D 1 16 ? 73.053 42.719 19.816 1.00 16.33 240 ASN D O 1
ATOM 6716 N N . ASN D 1 17 ? 71.762 42.663 17.977 1.00 11.06 241 ASN D N 1
ATOM 6717 C CA . ASN D 1 17 ? 72.779 42.020 17.147 1.00 9.58 241 ASN D CA 1
ATOM 6718 C C . ASN D 1 17 ? 73.363 42.976 16.109 1.00 9.69 241 ASN D C 1
ATOM 6719 O O . ASN D 1 17 ? 74.037 42.546 15.171 1.00 12.33 241 ASN D O 1
ATOM 6724 N N . LEU D 1 18 ? 73.121 44.271 16.298 1.00 9.82 242 LEU D N 1
ATOM 6725 C CA . LEU D 1 18 ? 73.672 45.296 15.415 1.00 10.64 242 LEU D CA 1
ATOM 6726 C C . LEU D 1 18 ? 74.813 46.049 16.084 1.00 9.59 242 LEU D C 1
ATOM 6727 O O . LEU D 1 18 ? 74.757 46.340 17.283 1.00 11.11 242 LEU D O 1
ATOM 6732 N N . ALA D 1 19 ? 75.839 46.369 15.300 1.00 7.76 243 ALA D N 1
ATOM 6733 C CA . ALA D 1 19 ? 77.024 47.055 15.799 1.00 8.58 243 ALA D CA 1
ATOM 6734 C C . ALA D 1 19 ? 76.919 48.577 15.724 1.00 6.93 243 ALA D C 1
ATOM 6735 O O . ALA D 1 19 ? 76.294 49.133 14.816 1.00 8.45 243 ALA D O 1
ATOM 6737 N N . ASN D 1 20 ? 77.554 49.240 16.684 1.00 7.10 244 ASN D N 1
ATOM 6738 C CA . ASN D 1 20 ? 77.754 50.677 16.608 1.00 9.40 244 ASN D CA 1
ATOM 6739 C C . ASN D 1 20 ? 78.643 51.017 15.412 1.00 8.12 244 ASN D C 1
ATOM 6740 O O . ASN D 1 20 ? 79.572 50.275 15.084 1.00 8.76 244 ASN D O 1
ATOM 6745 N N . SER D 1 21 ? 78.355 52.132 14.755 1.00 6.78 245 SER D N 1
ATOM 6746 C CA . SER D 1 21 ? 79.151 52.566 13.614 1.00 5.97 245 SER D CA 1
ATOM 6747 C C . SER D 1 21 ? 80.254 53.567 13.981 1.00 6.21 245 SER D C 1
ATOM 6748 O O . SER D 1 21 ? 81.014 53.993 13.111 1.00 8.48 245 SER D O 1
ATOM 6751 N N . ARG D 1 22 ? 80.357 53.930 15.256 1.00 6.36 246 ARG D N 1
ATOM 6752 C CA . ARG D 1 22 ? 81.369 54.900 15.680 1.00 8.01 246 ARG D CA 1
ATOM 6753 C C . ARG D 1 22 ? 82.385 54.324 16.671 1.00 9.25 246 ARG D C 1
ATOM 6754 O O . ARG D 1 22 ? 83.479 54.866 16.838 1.00 8.57 246 ARG D O 1
ATOM 6762 N N . VAL D 1 23 ? 82.025 53.223 17.327 1.00 8.11 247 VAL D N 1
ATOM 6763 C CA . VAL D 1 23 ? 82.972 52.476 18.155 1.00 8.92 247 VAL D CA 1
ATOM 6764 C C . VAL D 1 23 ? 82.742 50.980 17.948 1.00 10.48 247 VAL D C 1
ATOM 6765 O O . VAL D 1 23 ? 81.642 50.567 17.579 1.00 9.73 247 VAL D O 1
ATOM 6769 N N . PRO D 1 24 ? 83.786 50.163 18.165 1.00 10.61 248 PRO D N 1
ATOM 6770 C CA . PRO D 1 24 ? 83.637 48.707 18.044 1.00 10.92 248 PRO D CA 1
ATOM 6771 C C . PRO D 1 24 ? 82.891 48.116 19.235 1.00 9.87 248 PRO D C 1
ATOM 6772 O O . PRO D 1 24 ? 83.488 47.687 20.230 1.00 14.47 248 PRO D O 1
ATOM 6776 N N . ALA D 1 25 ? 81.571 48.092 19.116 1.00 10.49 249 ALA D N 1
ATOM 6777 C CA . ALA D 1 25 ? 80.705 47.727 20.223 1.00 8.98 249 ALA D CA 1
ATOM 6778 C C . ALA D 1 25 ? 79.329 47.421 19.664 1.00 9.33 249 ALA D C 1
ATOM 6779 O O . ALA D 1 25 ? 78.997 47.826 18.546 1.00 10.58 249 ALA D O 1
ATOM 6781 N N . MET D 1 26 ? 78.530 46.705 20.443 1.00 9.42 250 MET D N 1
ATOM 6782 C CA . MET D 1 26 ? 77.183 46.377 20.025 1.00 8.90 250 MET D CA 1
ATOM 6783 C C . MET D 1 26 ? 76.213 47.424 20.547 1.00 7.75 250 MET D C 1
ATOM 6784 O O . MET D 1 26 ? 76.468 48.076 21.565 1.00 11.27 250 MET D O 1
ATOM 6789 N N . ILE D 1 27 ? 75.113 47.599 19.833 1.00 9.19 251 ILE D N 1
ATOM 6790 C CA . ILE D 1 27 ? 74.089 48.545 20.253 1.00 10.51 251 ILE D CA 1
ATOM 6791 C C . ILE D 1 27 ? 73.298 47.945 21.405 1.00 14.00 251 ILE D C 1
ATOM 6792 O O . ILE D 1 27 ? 72.876 46.789 21.344 1.00 12.67 251 ILE D O 1
ATOM 6797 N N . ASN D 1 28 ? 73.109 48.702 22.477 1.00 11.28 252 ASN D N 1
ATOM 6798 C CA . ASN D 1 28 ? 72.278 48.160 23.545 1.00 14.58 252 ASN D CA 1
ATOM 6799 C C . ASN D 1 28 ? 71.049 48.988 23.903 1.00 14.55 252 ASN D C 1
ATOM 6800 O O . ASN D 1 28 ? 70.307 48.622 24.811 1.00 16.63 252 ASN D O 1
ATOM 6805 N N . LYS D 1 29 ? 70.832 50.078 23.180 1.00 13.08 253 LYS D N 1
ATOM 6806 C CA . LYS D 1 29 ? 69.684 50.927 23.446 1.00 12.87 253 LYS D CA 1
ATOM 6807 C C . LYS D 1 29 ? 69.538 51.985 22.315 1.00 8.40 253 LYS D C 1
ATOM 6808 O O . LYS D 1 29 ? 70.513 52.351 21.691 1.00 11.60 253 LYS D O 1
ATOM 6814 N N . MET D 1 30 ? 68.280 52.412 22.099 1.00 9.90 254 MET D N 1
ATOM 6815 C CA . MET D 1 30 ? 68.016 53.606 21.307 1.00 11.67 254 MET D CA 1
ATOM 6816 C C . MET D 1 30 ? 67.678 54.736 22.261 1.00 13.98 254 MET D C 1
ATOM 6817 O O . MET D 1 30 ? 67.163 54.490 23.348 1.00 18.55 254 MET D O 1
ATOM 6822 N N . THR D 1 31 ? 67.932 55.973 21.855 1.00 12.73 255 THR D N 1
ATOM 6823 C CA . THR D 1 31 ? 67.504 57.115 22.644 1.00 15.66 255 THR D CA 1
ATOM 6824 C C . THR D 1 31 ? 67.314 58.332 21.757 1.00 13.90 255 THR D C 1
ATOM 6825 O O . THR D 1 31 ? 67.633 58.303 20.567 1.00 14.68 255 THR D O 1
ATOM 6829 N N . VAL D 1 32 ? 66.768 59.393 22.337 1.00 14.11 256 VAL D N 1
ATOM 6830 C CA . VAL D 1 32 ? 66.710 60.686 21.671 1.00 15.46 256 VAL D CA 1
ATOM 6831 C C . VAL D 1 32 ? 67.550 61.653 22.49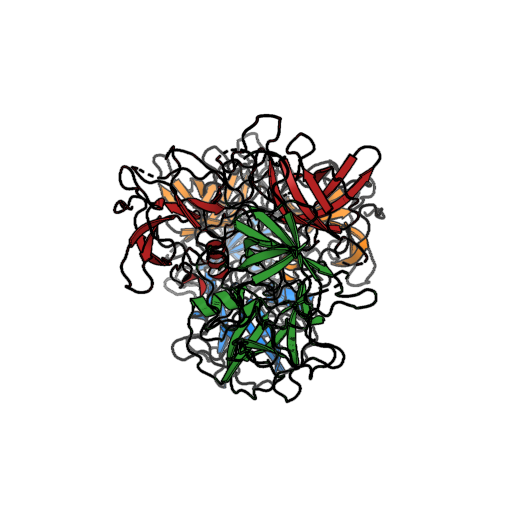4 1.00 18.17 256 VAL D C 1
ATOM 6832 O O . VAL D 1 32 ? 67.799 61.405 23.673 1.00 20.39 256 VAL D O 1
ATOM 6836 N N . SER D 1 33 ? 68.012 62.734 21.878 1.00 14.24 257 SER D N 1
ATOM 6837 C CA . SER D 1 33 ? 68.864 63.677 22.591 1.00 17.34 257 SER D CA 1
ATOM 6838 C C . SER D 1 33 ? 68.008 64.503 23.542 1.00 24.63 257 SER D C 1
ATOM 6839 O O . SER D 1 33 ? 66.840 64.769 23.253 1.00 25.26 257 SER D O 1
ATOM 6842 N N . THR D 1 34 ? 68.581 64.881 24.683 1.00 26.73 258 THR D N 1
ATOM 6843 C CA . THR D 1 34 ? 67.849 65.645 25.691 1.00 27.78 258 THR D CA 1
ATOM 6844 C C . THR D 1 34 ? 67.325 66.939 25.082 1.00 30.66 258 THR D C 1
ATOM 6845 O O . THR D 1 34 ? 66.174 67.318 25.294 1.00 39.01 258 THR D O 1
ATOM 6849 N N . ASP D 1 35 ? 68.184 67.605 24.318 1.00 26.51 259 ASP D N 1
ATOM 6850 C CA . ASP D 1 35 ? 67.764 68.718 23.486 1.00 22.18 259 ASP D CA 1
ATOM 6851 C C . ASP D 1 35 ? 67.440 68.153 22.113 1.00 22.06 259 ASP D C 1
ATOM 6852 O O . ASP D 1 35 ? 68.338 67.833 21.337 1.00 28.06 259 ASP D O 1
ATOM 6857 N N . GLN D 1 36 ? 66.153 68.025 21.812 1.00 24.42 260 GLN D N 1
ATOM 6858 C CA . GLN D 1 36 ? 65.741 67.383 20.571 1.00 32.09 260 GLN D CA 1
ATOM 6859 C C . GLN D 1 36 ? 66.020 68.244 19.332 1.00 25.67 260 GLN D C 1
ATOM 6860 O O . GLN D 1 36 ? 65.794 67.810 18.205 1.00 25.60 260 GLN D O 1
ATOM 6866 N N . ASN D 1 37 ? 66.533 69.451 19.562 1.00 24.86 261 ASN D N 1
ATOM 6867 C CA . ASN D 1 37 ? 66.985 70.312 18.473 1.00 25.59 261 ASN D CA 1
ATOM 6868 C C . ASN D 1 37 ? 68.474 70.161 18.174 1.00 22.36 261 ASN D C 1
ATOM 6869 O O . ASN D 1 37 ? 68.986 70.789 17.249 1.00 22.98 261 ASN D O 1
ATOM 6874 N N . GLN D 1 38 ? 69.163 69.337 18.959 1.00 22.12 262 GLN D N 1
ATOM 6875 C CA . GLN D 1 38 ? 70.612 69.203 18.831 1.00 20.08 262 GLN D CA 1
ATOM 6876 C C . GLN D 1 38 ? 71.054 68.694 17.459 1.00 15.24 262 GLN D C 1
ATOM 6877 O O . GLN D 1 38 ? 70.542 67.693 16.955 1.00 18.69 262 GLN D O 1
ATOM 6883 N N . VAL D 1 39 ? 72.012 69.401 16.870 1.00 18.02 263 VAL D N 1
ATOM 6884 C CA . VAL D 1 39 ? 72.572 69.035 15.575 1.00 15.95 263 VAL D CA 1
ATOM 6885 C C . VAL D 1 39 ? 73.807 68.166 15.776 1.00 16.55 263 VAL D C 1
ATOM 6886 O O . VAL D 1 39 ? 74.600 68.402 16.685 1.00 20.48 263 VAL D O 1
ATOM 6890 N N . VAL D 1 40 ? 73.957 67.139 14.945 1.00 13.98 264 VAL D N 1
ATOM 6891 C CA . VAL D 1 40 ? 75.161 66.314 14.985 1.00 11.54 264 VAL D CA 1
ATOM 6892 C C . VAL D 1 40 ? 75.804 66.271 13.604 1.00 11.91 264 VAL D C 1
ATOM 6893 O O . VAL D 1 40 ? 75.156 66.568 12.599 1.00 15.60 264 VAL D O 1
ATOM 6897 N N . GLN D 1 41 ? 77.083 65.914 13.566 1.00 11.62 265 GLN D N 1
ATOM 6898 C CA . GLN D 1 41 ? 77.811 65.847 12.310 1.00 11.15 265 GLN D CA 1
ATOM 6899 C C . GLN D 1 41 ? 78.816 64.701 12.333 1.00 8.74 265 GLN D C 1
ATOM 6900 O O . GLN D 1 41 ? 79.963 64.863 11.921 1.00 11.57 265 GLN D O 1
ATOM 6906 N N . PHE D 1 42 ? 78.371 63.544 12.817 1.00 8.01 266 PHE D N 1
ATOM 6907 C CA . PHE D 1 42 ? 79.222 62.356 12.884 1.00 8.01 266 PHE D CA 1
ATOM 6908 C C . PHE D 1 42 ? 79.804 62.075 11.501 1.00 8.88 266 PHE D C 1
ATOM 6909 O O . PHE D 1 42 ? 79.144 62.299 10.485 1.00 10.27 266 PHE D O 1
ATOM 6917 N N . GLN D 1 43 ? 81.044 61.598 11.460 1.00 9.07 267 GLN D N 1
ATOM 6918 C CA . GLN D 1 43 ? 81.697 61.305 10.190 1.00 8.90 267 GLN D CA 1
ATOM 6919 C C . GLN D 1 43 ? 81.694 59.812 9.871 1.00 8.83 267 GLN D C 1
ATOM 6920 O O . GLN D 1 43 ? 81.904 59.417 8.722 1.00 10.21 267 GLN D O 1
ATOM 6926 N N . ASN D 1 44 ? 81.469 58.992 10.894 1.00 9.42 268 ASN D N 1
ATOM 6927 C CA . ASN D 1 44 ? 81.258 57.556 10.709 1.00 9.00 268 ASN D CA 1
ATOM 6928 C C . ASN D 1 44 ? 79.772 57.217 10.869 1.00 9.42 268 ASN D C 1
ATOM 6929 O O . ASN D 1 44 ? 79.006 58.002 11.430 1.00 10.84 268 ASN D O 1
ATOM 6934 N N . GLY D 1 45 ? 79.362 56.064 10.348 1.00 8.05 269 GLY D N 1
ATOM 6935 C CA . GLY D 1 45 ? 77.956 55.695 10.327 1.00 8.69 269 GLY D CA 1
ATOM 6936 C C . GLY D 1 45 ? 77.122 56.525 9.369 1.00 9.75 269 GLY D C 1
ATOM 6937 O O . GLY D 1 45 ? 75.906 56.616 9.522 1.00 10.32 269 GLY D O 1
ATOM 6938 N N . ARG D 1 46 ? 77.781 57.119 8.377 1.00 7.00 270 ARG D N 1
ATOM 6939 C CA . ARG D 1 46 ? 77.114 58.006 7.419 1.00 7.09 270 ARG D CA 1
ATOM 6940 C C . ARG D 1 46 ? 77.036 57.352 6.044 1.00 10.02 270 ARG D C 1
ATOM 6941 O O . ARG D 1 46 ? 78.063 57.038 5.428 1.00 9.75 270 ARG D O 1
ATOM 6949 N N . CYS D 1 47 ? 75.813 57.160 5.561 1.00 9.82 271 CYS D N 1
ATOM 6950 C CA . CYS D 1 47 ? 75.567 56.496 4.285 1.00 9.66 271 CYS D CA 1
ATOM 6951 C C . CYS D 1 47 ? 74.155 56.840 3.824 1.00 7.66 271 CYS D C 1
ATOM 6952 O O . CYS D 1 47 ? 73.218 56.808 4.622 1.00 10.87 271 CYS D O 1
ATOM 6955 N N . THR D 1 48 ? 74.001 57.188 2.549 1.00 10.67 272 THR D N 1
ATOM 6956 C CA . THR D 1 48 ? 72.668 57.443 2.007 1.00 12.20 272 THR D CA 1
ATOM 6957 C C . THR D 1 48 ? 71.948 56.117 1.773 1.00 10.97 272 THR D C 1
ATOM 6958 O O . THR D 1 48 ? 72.581 55.064 1.724 1.00 12.46 272 THR D O 1
ATOM 6962 N N . LEU D 1 49 ? 70.627 56.168 1.635 1.00 10.41 273 LEU D N 1
ATOM 6963 C CA . LEU D 1 49 ? 69.844 54.955 1.446 1.00 11.59 273 LEU D CA 1
ATOM 6964 C C . LEU D 1 49 ? 70.207 54.246 0.150 1.00 17.28 273 LEU D C 1
ATOM 6965 O O . LEU D 1 49 ? 70.005 53.040 0.016 1.00 18.76 273 LEU D O 1
ATOM 6970 N N . GLU D 1 50 ? 70.743 55.002 -0.805 1.00 17.02 274 GLU D N 1
ATOM 6971 C CA . GLU D 1 50 ? 71.149 54.434 -2.084 1.00 16.27 274 GLU D CA 1
ATOM 6972 C C . GLU D 1 50 ? 72.537 53.812 -2.019 1.00 14.21 274 GLU D C 1
ATOM 6973 O O . GLU D 1 50 ? 73.021 53.260 -3.007 1.00 17.79 274 GLU D O 1
ATOM 6979 N N . GLY D 1 51 ? 73.179 53.911 -0.858 1.00 14.26 275 GLY D N 1
ATOM 6980 C CA . GLY D 1 51 ? 74.452 53.245 -0.641 1.00 15.22 275 GLY D CA 1
ATOM 6981 C C . GLY D 1 51 ? 75.687 54.085 -0.908 1.00 14.14 275 GLY D C 1
ATOM 6982 O O . GLY D 1 51 ? 76.758 53.547 -1.186 1.00 14.77 275 GLY D O 1
ATOM 6983 N N . GLN D 1 52 ? 75.546 55.403 -0.827 1.00 13.70 276 GLN D N 1
ATOM 6984 C CA . GLN D 1 52 ? 76.695 56.288 -0.959 1.00 13.96 276 GLN D CA 1
ATOM 6985 C C . GLN D 1 52 ? 77.298 56.570 0.414 1.00 12.10 276 GLN D C 1
ATOM 6986 O O . GLN D 1 52 ? 76.666 57.208 1.259 1.00 12.56 276 GLN D O 1
ATOM 6992 N N . LEU D 1 53 ? 78.517 56.085 0.630 1.00 11.48 277 LEU D N 1
ATOM 6993 C CA . LEU D 1 53 ? 79.242 56.334 1.876 1.00 8.95 277 LEU D CA 1
ATOM 6994 C C . LEU D 1 53 ? 79.622 57.808 1.989 1.00 9.85 277 LEU D C 1
ATOM 6995 O O . LEU D 1 53 ? 79.989 58.442 0.997 1.00 13.61 277 LEU D O 1
ATOM 7000 N N . LEU D 1 54 ? 79.529 58.348 3.201 1.00 11.53 278 LEU D N 1
ATOM 7001 C CA . LEU D 1 54 ? 79.901 59.740 3.447 1.00 9.34 278 LEU D CA 1
ATOM 7002 C C . LEU D 1 54 ? 80.956 59.824 4.551 1.00 7.66 278 LEU D C 1
ATOM 7003 O O . LEU D 1 54 ? 81.094 58.901 5.361 1.00 11.14 278 LEU D O 1
ATOM 7008 N N . GLY D 1 55 ? 81.688 60.933 4.589 1.00 10.82 279 GLY D N 1
ATOM 7009 C CA . GLY D 1 55 ? 82.705 61.136 5.603 1.00 12.15 279 GLY D CA 1
ATOM 7010 C C . GLY D 1 55 ? 83.780 60.064 5.564 1.00 13.35 279 GLY D C 1
ATOM 7011 O O . GLY D 1 55 ? 84.309 59.747 4.500 1.00 15.90 279 GLY D O 1
ATOM 7012 N N . THR D 1 56 ? 84.096 59.496 6.727 1.00 10.79 280 THR D N 1
ATOM 7013 C CA . THR D 1 56 ? 85.132 58.472 6.820 1.00 9.54 280 THR D CA 1
ATOM 7014 C C . THR D 1 56 ? 84.530 57.067 6.970 1.00 9.18 280 THR D C 1
ATOM 7015 O O . THR D 1 56 ? 85.232 56.101 7.255 1.00 9.72 280 THR D O 1
ATOM 7019 N N . THR D 1 57 ? 83.222 56.968 6.767 1.00 8.26 281 THR D N 1
ATOM 7020 C CA . THR D 1 57 ? 82.487 55.723 7.005 1.00 6.64 281 THR D CA 1
ATOM 7021 C C . THR D 1 57 ? 83.009 54.539 6.190 1.00 6.73 281 THR D C 1
ATOM 7022 O O . THR D 1 57 ? 83.038 54.596 4.967 1.00 9.94 281 THR D O 1
ATOM 7026 N N . PRO D 1 58 ? 83.405 53.454 6.878 1.00 6.65 282 PRO D N 1
ATOM 7027 C CA . PRO D 1 58 ? 83.812 52.231 6.185 1.00 9.43 282 PRO D CA 1
ATOM 7028 C C . PRO D 1 58 ? 82.635 51.267 6.033 1.00 9.49 282 PRO D C 1
ATOM 7029 O O . PRO D 1 58 ? 81.529 51.568 6.481 1.00 9.85 282 PRO D O 1
ATOM 7033 N N . VAL D 1 59 ? 82.875 50.120 5.406 1.00 11.42 283 VAL D N 1
ATOM 7034 C CA . VAL D 1 59 ? 81.815 49.141 5.176 1.00 8.88 283 VAL D CA 1
ATOM 7035 C C . VAL D 1 59 ? 81.627 48.150 6.330 1.00 8.87 283 VAL D C 1
ATOM 7036 O O . VAL D 1 59 ? 80.496 47.816 6.686 1.00 10.56 283 VAL D O 1
ATOM 7040 N N . SER D 1 60 ? 82.726 47.685 6.915 1.00 9.43 284 SER D N 1
ATOM 7041 C CA . SER D 1 60 ? 82.660 46.635 7.933 1.00 8.32 284 SER D CA 1
ATOM 7042 C C . SER D 1 60 ? 82.724 47.170 9.358 1.00 7.90 284 SER D C 1
ATOM 7043 O O . SER D 1 60 ? 83.421 48.150 9.636 1.00 9.86 284 SER D O 1
ATOM 7046 N N . ALA D 1 61 ? 82.010 46.501 10.263 1.00 9.59 285 ALA D N 1
ATOM 7047 C CA . ALA D 1 61 ? 82.090 46.824 11.685 1.00 8.70 285 ALA D CA 1
ATOM 7048 C C . ALA D 1 61 ? 83.514 46.679 12.223 1.00 8.17 285 ALA D C 1
ATOM 7049 O O . ALA D 1 61 ? 83.874 47.316 13.213 1.00 9.83 285 ALA D O 1
ATOM 7051 N N . SER D 1 62 ? 84.330 45.853 11.570 1.00 8.25 286 SER D N 1
ATOM 7052 C CA . SER D 1 62 ? 85.710 45.674 12.017 1.00 7.60 286 SER D CA 1
ATOM 7053 C C . SER D 1 62 ? 86.689 46.671 11.391 1.00 8.60 286 SER D C 1
ATOM 7054 O O . SER D 1 62 ? 87.909 46.524 11.528 1.00 10.24 286 SER D O 1
ATOM 7057 N N . GLN D 1 63 ? 86.144 47.687 10.724 1.00 7.31 287 GLN D N 1
ATOM 7058 C CA . GLN D 1 63 ? 86.934 48.851 10.309 1.00 7.14 287 GLN D CA 1
ATOM 7059 C C . GLN D 1 63 ? 86.596 50.090 11.149 1.00 7.23 287 GLN D C 1
ATOM 7060 O O . GLN D 1 63 ? 87.236 51.132 11.010 1.00 9.17 287 GLN D O 1
ATOM 7066 N N . VAL D 1 64 ? 85.590 49.979 12.012 1.00 8.16 288 VAL D N 1
ATOM 7067 C CA . VAL D 1 64 ? 85.117 51.136 12.783 1.00 8.59 288 VAL D CA 1
ATOM 7068 C C . VAL D 1 64 ? 86.073 51.561 13.893 1.00 5.88 288 VAL D C 1
ATOM 7069 O O . VAL D 1 64 ? 86.416 50.765 14.774 1.00 7.94 288 VAL D O 1
ATOM 7073 N N . ALA D 1 65 ? 86.484 52.830 13.842 1.00 6.95 289 ALA D N 1
ATOM 7074 C CA . ALA D 1 65 ? 87.365 53.438 14.846 1.00 7.00 289 ALA D CA 1
ATOM 7075 C C . ALA D 1 65 ? 88.709 52.734 14.943 1.00 10.29 289 ALA D C 1
ATOM 7076 O O . ALA D 1 65 ? 89.191 52.448 16.044 1.00 9.19 289 ALA D O 1
ATOM 7078 N N . ARG D 1 66 ? 89.300 52.450 13.783 1.00 9.73 290 ARG D N 1
ATOM 7079 C CA . ARG D 1 66 ? 90.643 51.894 13.706 1.00 9.03 290 ARG D CA 1
ATOM 7080 C C . ARG D 1 66 ? 91.595 52.879 13.086 1.00 7.08 290 ARG D C 1
ATOM 7081 O O . ARG D 1 66 ? 91.191 53.790 12.363 1.00 8.49 290 ARG D O 1
ATOM 7089 N N . ILE D 1 67 ? 92.875 52.663 13.363 1.00 8.54 291 ILE D N 1
ATOM 7090 C CA . ILE D 1 67 ? 93.933 53.525 12.865 1.00 8.18 291 ILE D CA 1
ATOM 7091 C C . ILE D 1 67 ? 95.095 52.669 12.386 1.00 8.28 291 ILE D C 1
ATOM 7092 O O . ILE D 1 67 ? 95.449 51.662 13.016 1.00 9.09 291 ILE D O 1
ATOM 7097 N N . ARG D 1 68 ? 95.683 53.054 11.259 1.00 8.79 292 ARG D N 1
ATOM 7098 C CA . ARG D 1 68 ? 96.908 52.410 10.795 1.00 9.10 292 ARG D CA 1
ATOM 7099 C C . ARG D 1 68 ? 97.875 53.459 10.267 1.00 12.19 292 ARG D C 1
ATOM 7100 O O . ARG D 1 68 ? 97.459 54.436 9.649 1.00 11.65 292 ARG D O 1
ATOM 7108 N N . GLY D 1 69 ? 99.165 53.260 10.514 1.00 9.80 293 GLY D N 1
ATOM 7109 C CA . GLY D 1 69 ? 100.166 54.162 9.978 1.00 9.66 293 GLY D CA 1
ATOM 7110 C C . GLY D 1 69 ? 101.576 53.713 10.288 1.00 9.58 293 GLY D C 1
ATOM 7111 O O . GLY D 1 69 ? 101.782 52.759 11.044 1.00 11.31 293 GLY D O 1
ATOM 7112 N N . LYS D 1 70 ? 102.547 54.409 9.703 1.00 11.42 294 LYS D N 1
ATOM 7113 C CA . LYS D 1 70 ? 103.953 54.134 9.953 1.00 13.16 294 LYS D CA 1
ATOM 7114 C C . LYS D 1 70 ? 104.467 55.063 11.037 1.00 12.74 294 LYS D C 1
ATOM 7115 O O . LYS D 1 70 ? 104.293 56.275 10.952 1.00 11.46 294 LYS D O 1
ATOM 7121 N N . VAL D 1 71 ? 105.113 54.504 12.050 1.00 13.36 295 VAL D N 1
ATOM 7122 C CA . VAL D 1 71 ? 105.639 55.326 13.125 1.00 11.67 295 VAL D CA 1
ATOM 7123 C C . VAL D 1 71 ? 106.756 56.225 12.610 1.00 9.90 295 VAL D C 1
ATOM 7124 O O . VAL D 1 71 ? 107.640 55.778 11.870 1.00 14.99 295 VAL D O 1
ATOM 7128 N N . PHE D 1 72 ? 106.688 57.502 12.964 1.00 11.76 296 PHE D N 1
ATOM 7129 C CA . PHE D 1 72 ? 107.861 58.352 12.888 1.00 13.45 296 PHE D CA 1
ATOM 7130 C C . PHE D 1 72 ? 108.254 58.718 14.310 1.00 14.23 296 PHE D C 1
ATOM 7131 O O . PHE D 1 72 ? 107.407 58.950 15.163 1.00 16.02 296 PHE D O 1
ATOM 7139 N N . SER D 1 73 ? 109.550 58.713 14.575 1.00 17.17 297 SER D N 1
ATOM 7140 C CA . SER D 1 73 ? 110.044 59.019 15.904 1.00 20.50 297 SER D CA 1
ATOM 7141 C C . SER D 1 73 ? 111.377 59.703 15.726 1.00 18.94 297 SER D C 1
ATOM 7142 O O . SER D 1 73 ? 112.317 59.120 15.186 1.00 20.37 297 SER D O 1
ATOM 7145 N N . THR D 1 74 ? 111.446 60.957 16.150 1.00 17.97 298 THR D N 1
ATOM 7146 C CA . THR D 1 74 ? 112.580 61.812 15.856 1.00 18.79 298 THR D CA 1
ATOM 7147 C C . THR D 1 74 ? 112.922 62.624 17.090 1.00 19.22 298 THR D C 1
ATOM 7148 O O . THR D 1 74 ? 112.281 62.484 18.130 1.00 23.32 298 THR D O 1
ATOM 7152 N N . ALA D 1 75 ? 113.921 63.493 16.960 1.00 23.16 299 ALA D N 1
ATOM 7153 C CA . ALA D 1 75 ? 114.283 64.405 18.038 1.00 32.87 299 ALA D CA 1
ATOM 7154 C C . ALA D 1 75 ? 113.115 65.334 18.348 1.00 31.26 299 ALA D C 1
ATOM 7155 O O . ALA D 1 75 ? 112.958 65.798 19.478 1.00 41.95 299 ALA D O 1
ATOM 7157 N N . SER D 1 76 ? 112.284 65.580 17.339 1.00 26.83 300 SER D N 1
ATOM 7158 C CA . SER D 1 76 ? 111.196 66.548 17.451 1.00 33.43 300 SER D CA 1
ATOM 7159 C C . SER D 1 76 ? 109.895 65.984 18.029 1.00 39.36 300 SER D C 1
ATOM 7160 O O . SER D 1 76 ? 109.177 66.691 18.738 1.00 43.42 300 SER D O 1
ATOM 7163 N N . GLY D 1 77 ? 109.588 64.723 17.729 1.00 28.07 301 GLY D N 1
ATOM 7164 C CA . GLY D 1 77 ? 108.360 64.110 18.215 1.00 30.69 301 GLY D CA 1
ATOM 7165 C C . GLY D 1 77 ? 108.131 62.676 17.756 1.00 27.04 301 GLY D C 1
ATOM 7166 O O . GLY D 1 77 ? 108.943 62.127 17.015 1.00 24.79 301 GLY D O 1
ATOM 7167 N N . LYS D 1 78 ? 107.037 62.064 18.220 1.00 25.28 302 LYS D N 1
ATOM 7168 C CA . LYS D 1 78 ? 106.598 60.756 17.735 1.00 19.80 302 LYS D CA 1
ATOM 7169 C C . LYS D 1 78 ? 105.205 60.890 17.152 1.00 12.14 302 LYS D C 1
ATOM 7170 O O . LYS D 1 78 ? 104.404 61.694 17.624 1.00 13.93 302 LYS D O 1
ATOM 7176 N N . GLY D 1 79 ? 104.902 60.086 16.143 1.00 13.21 303 GLY D N 1
ATOM 7177 C CA . GLY D 1 79 ? 103.556 60.056 15.605 1.00 13.99 303 GLY D CA 1
ATOM 7178 C C . GLY D 1 79 ? 103.366 58.975 14.566 1.00 14.44 303 GLY D C 1
ATOM 7179 O O . GLY D 1 79 ? 104.218 58.097 14.401 1.00 13.86 303 GLY D O 1
ATOM 7180 N N . LEU D 1 80 ? 102.233 59.034 13.876 1.00 14.32 304 LEU D N 1
ATOM 7181 C CA . LEU D 1 80 ? 101.968 58.130 12.767 1.00 10.82 304 LEU D CA 1
ATOM 7182 C C . LEU D 1 80 ? 101.805 58.907 11.476 1.00 13.15 304 LEU D C 1
ATOM 7183 O O . LEU D 1 80 ? 101.085 59.909 11.423 1.00 11.46 304 LEU D O 1
ATOM 7188 N N . ASN D 1 81 ? 102.478 58.441 10.434 1.00 12.91 305 ASN D N 1
ATOM 7189 C CA . ASN D 1 81 ? 102.125 58.845 9.090 1.00 10.53 305 ASN D CA 1
ATOM 7190 C C . ASN D 1 81 ? 101.055 57.873 8.618 1.00 9.86 305 ASN D C 1
ATOM 7191 O O . ASN D 1 81 ? 101.340 56.711 8.321 1.00 12.16 305 ASN D O 1
ATOM 7196 N N . LEU D 1 82 ? 99.818 58.359 8.583 1.00 11.13 306 LEU D N 1
ATOM 7197 C CA . LEU D 1 82 ? 98.646 57.512 8.404 1.00 10.14 306 LEU D CA 1
ATOM 7198 C C . LEU D 1 82 ? 98.583 56.861 7.039 1.00 11.55 306 LEU D C 1
ATOM 7199 O O . LEU D 1 82 ? 98.988 57.456 6.031 1.00 12.16 306 LEU D O 1
ATOM 7204 N N . THR D 1 83 ? 98.074 55.632 7.024 1.00 12.99 307 THR D N 1
ATOM 7205 C CA . THR D 1 83 ? 97.685 54.959 5.794 1.00 13.47 307 THR D CA 1
ATOM 7206 C C . THR D 1 83 ? 96.230 54.527 5.940 1.00 9.79 307 THR D C 1
ATOM 7207 O O . THR D 1 83 ? 95.626 54.706 7.006 1.00 9.89 307 THR D O 1
ATOM 7211 N N . GLU D 1 84 ? 95.659 53.978 4.872 1.00 11.54 308 GLU D N 1
ATOM 7212 C CA . GLU D 1 84 ? 94.378 53.290 4.983 1.00 10.18 308 GLU D CA 1
ATOM 7213 C C . GLU D 1 84 ? 94.600 52.015 5.801 1.00 8.01 308 GLU D C 1
ATOM 7214 O O . GLU D 1 84 ? 95.746 51.591 6.010 1.00 9.89 308 GLU D O 1
ATOM 7220 N N . LEU D 1 85 ? 93.511 51.414 6.266 1.00 9.69 309 LEU D N 1
ATOM 7221 C CA . LEU D 1 85 ? 93.589 50.274 7.175 1.00 10.80 309 LEU D CA 1
ATOM 7222 C C . LEU D 1 85 ? 94.187 49.021 6.530 1.00 10.84 309 LEU D C 1
ATOM 7223 O O . LEU D 1 85 ? 94.637 48.105 7.232 1.00 11.56 309 LEU D O 1
ATOM 7228 N N . ASP D 1 86 ? 94.195 48.981 5.200 1.00 14.74 310 ASP D N 1
ATOM 7229 C CA . ASP D 1 86 ? 94.823 47.868 4.494 1.00 15.18 310 ASP D CA 1
ATOM 7230 C C . ASP D 1 86 ? 96.285 48.156 4.159 1.00 13.52 310 ASP D C 1
ATOM 7231 O O . ASP D 1 86 ? 96.938 47.378 3.460 1.00 17.62 310 ASP D O 1
ATOM 7236 N N . GLY D 1 87 ? 96.790 49.285 4.650 1.00 12.43 311 GLY D N 1
ATOM 7237 C CA . GLY D 1 87 ? 98.186 49.637 4.454 1.00 16.66 311 GLY D CA 1
ATOM 7238 C C . GLY D 1 87 ? 98.465 50.447 3.202 1.00 18.26 311 GLY D C 1
ATOM 7239 O O . GLY D 1 87 ? 99.580 50.940 3.018 1.00 18.48 311 GLY D O 1
ATOM 7240 N N . THR D 1 88 ? 97.465 50.578 2.334 1.00 15.38 312 THR D N 1
ATOM 7241 C CA . THR D 1 88 ? 97.626 51.348 1.103 1.00 15.68 312 THR D CA 1
ATOM 7242 C C . THR D 1 88 ? 97.652 52.841 1.433 1.00 19.65 312 THR D C 1
ATOM 7243 O O . THR D 1 88 ? 97.178 53.249 2.495 1.00 16.25 312 THR D O 1
ATOM 7247 N N . PRO D 1 89 ? 98.229 53.662 0.537 1.00 17.86 313 PRO D N 1
ATOM 7248 C CA . PRO D 1 89 ? 98.437 55.075 0.878 1.00 17.52 313 PRO D CA 1
ATOM 7249 C C . PRO D 1 89 ? 97.156 55.856 1.148 1.00 18.15 313 PRO D C 1
ATOM 7250 O O . PRO D 1 89 ? 96.141 55.663 0.475 1.00 19.22 313 PRO D O 1
ATOM 7254 N N . TYR D 1 90 ? 97.218 56.733 2.142 1.00 14.72 314 TYR D N 1
ATOM 7255 C CA . TYR D 1 90 ? 96.137 57.672 2.393 1.00 15.86 314 TYR D CA 1
ATOM 7256 C C . TYR D 1 90 ? 96.415 58.944 1.619 1.00 22.12 314 TYR D C 1
ATOM 7257 O O . TYR D 1 90 ? 97.482 59.538 1.733 1.00 26.28 314 TYR D O 1
ATOM 7266 N N . HIS D 1 91 ? 95.442 59.359 0.806 1.00 22.50 315 HIS D N 1
ATOM 7267 C CA . HIS D 1 91 ? 95.592 60.577 0.025 1.00 28.24 315 HIS D CA 1
ATOM 7268 C C . HIS D 1 91 ? 94.812 61.722 0.674 1.00 35.47 315 HIS D C 1
ATOM 7269 O O . HIS D 1 91 ? 93.604 61.640 0.825 1.00 30.86 315 HIS D O 1
ATOM 7276 N N . ALA D 1 92 ? 95.530 62.775 1.045 1.00 39.07 316 ALA D N 1
ATOM 7277 C CA . ALA D 1 92 ? 94.913 63.940 1.676 1.00 44.02 316 ALA D CA 1
ATOM 7278 C C . ALA D 1 92 ? 94.075 64.759 0.690 1.00 49.48 316 ALA D C 1
ATOM 7279 O O . ALA D 1 92 ? 93.241 64.220 -0.039 1.00 54.38 316 ALA D O 1
ATOM 7281 N N . GLU D 1 94 ? 90.076 62.563 -1.202 1.00 40.79 318 GLU D N 1
ATOM 7282 C CA . GLU D 1 94 ? 89.542 63.712 -0.489 1.00 46.67 318 GLU D CA 1
ATOM 7283 C C . GLU D 1 94 ? 88.467 63.283 0.522 1.00 59.73 318 GLU D C 1
ATOM 7284 O O . GLU D 1 94 ? 87.284 63.218 0.207 1.00 48.37 318 GLU D O 1
ATOM 7286 N N . SER D 1 95 ? 88.916 63.016 1.738 1.00 36.48 319 SER D N 1
ATOM 7287 C CA . SER D 1 95 ? 88.025 62.671 2.840 1.00 26.63 319 SER D CA 1
ATOM 7288 C C . SER D 1 95 ? 88.645 63.318 4.107 1.00 20.07 319 SER D C 1
ATOM 7289 O O . SER D 1 95 ? 89.776 63.800 4.063 1.00 23.58 319 SER D O 1
ATOM 7292 N N . PRO D 1 96 ? 87.884 63.327 5.220 1.00 16.45 320 PRO D N 1
ATOM 7293 C CA . PRO D 1 96 ? 88.459 63.971 6.407 1.00 15.15 320 PRO D CA 1
ATOM 7294 C C . PRO D 1 96 ? 89.687 63.250 6.954 1.00 13.24 320 PRO D C 1
ATOM 7295 O O . PRO D 1 96 ? 90.553 63.888 7.557 1.00 15.35 320 PRO D O 1
ATOM 7299 N N . ALA D 1 97 ? 89.762 61.944 6.726 1.00 11.48 321 ALA D N 1
ATOM 7300 C CA . ALA D 1 97 ? 90.784 61.095 7.321 1.00 9.97 321 ALA D CA 1
ATOM 7301 C C . ALA D 1 97 ? 90.711 59.739 6.619 1.00 10.07 321 ALA D C 1
ATOM 7302 O O . ALA D 1 97 ? 89.834 59.541 5.774 1.00 10.61 321 ALA D O 1
ATOM 7304 N N . PRO D 1 98 ? 91.625 58.805 6.943 1.00 9.74 322 PRO D N 1
ATOM 7305 C CA . PRO D 1 98 ? 91.468 57.470 6.362 1.00 10.06 322 PRO D CA 1
ATOM 7306 C C . PRO D 1 98 ? 90.120 56.841 6.722 1.00 9.90 322 PRO D C 1
ATOM 7307 O O . PRO D 1 98 ? 89.535 57.176 7.755 1.00 8.67 322 PRO D O 1
ATOM 7311 N N . LEU D 1 99 ? 89.622 55.949 5.874 1.00 10.45 323 LEU D N 1
ATOM 7312 C CA . LEU D 1 99 ? 88.349 55.303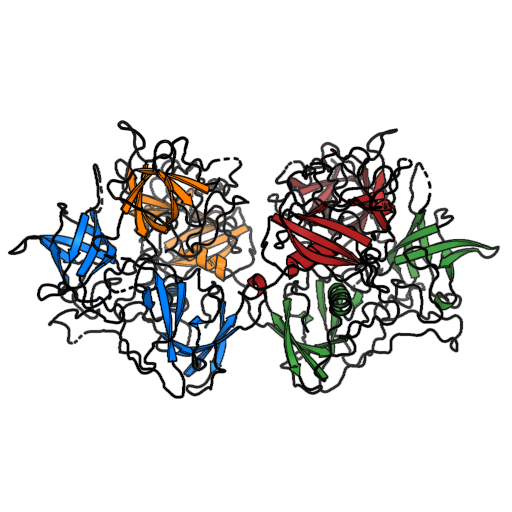 6.175 1.00 8.44 323 LEU D CA 1
ATOM 7313 C C . LEU D 1 99 ? 88.428 54.558 7.511 1.00 7.94 323 LEU D C 1
ATOM 7314 O O . LEU D 1 99 ? 89.421 53.884 7.808 1.00 8.75 323 LEU D O 1
ATOM 7319 N N . GLY D 1 100 ? 87.387 54.727 8.320 1.00 9.14 324 GLY D N 1
ATOM 7320 C CA . GLY D 1 100 ? 87.304 54.068 9.611 1.00 7.70 324 GLY D CA 1
ATOM 7321 C C . GLY D 1 100 ? 87.945 54.835 10.763 1.00 6.99 324 GLY D C 1
ATOM 7322 O O . GLY D 1 100 ? 87.770 54.472 11.921 1.00 8.56 324 GLY D O 1
ATOM 7323 N N . PHE D 1 101 ? 88.693 55.886 10.441 1.00 8.54 325 PHE D N 1
ATOM 7324 C CA . PHE D 1 101 ? 89.363 56.700 11.453 1.00 8.84 325 PHE D CA 1
ATOM 7325 C C . PHE D 1 101 ? 88.333 57.178 12.480 1.00 8.23 325 PHE D C 1
ATOM 7326 O O . PHE D 1 101 ? 87.231 57.560 12.104 1.00 9.52 325 PHE D O 1
ATOM 7334 N N . PRO D 1 102 ? 88.674 57.133 13.780 1.00 9.53 326 PRO D N 1
ATOM 7335 C CA . PRO D 1 102 ? 87.687 57.505 14.805 1.00 8.31 326 PRO D CA 1
ATOM 7336 C C . PRO D 1 102 ? 87.178 58.940 14.655 1.00 7.64 326 PRO D C 1
ATOM 7337 O O . PRO D 1 102 ? 87.902 59.808 14.158 1.00 8.49 326 PRO D O 1
ATOM 7341 N N . ASP D 1 103 ? 85.934 59.176 15.058 1.00 9.73 327 ASP D N 1
ATOM 7342 C CA . ASP D 1 103 ? 85.339 60.507 14.953 1.00 10.77 327 ASP D CA 1
ATOM 7343 C C . ASP D 1 103 ? 84.792 61.007 16.290 1.00 10.21 327 ASP D C 1
ATOM 7344 O O . ASP D 1 103 ? 83.853 61.803 16.325 1.00 8.74 327 ASP D O 1
ATOM 7349 N N . ILE D 1 104 ? 85.388 60.537 17.386 1.00 9.55 328 ILE D N 1
ATOM 7350 C CA . ILE D 1 104 ? 84.990 60.966 18.725 1.00 10.28 328 ILE D CA 1
ATOM 7351 C C . ILE D 1 104 ? 85.784 62.228 19.057 1.00 11.33 328 ILE D C 1
ATOM 7352 O O . ILE D 1 104 ? 86.975 62.165 19.353 1.00 11.91 328 ILE D O 1
ATOM 7357 N N . GLY D 1 105 ? 85.129 63.379 18.988 1.00 10.48 329 GLY D N 1
ATOM 7358 C CA . GLY D 1 105 ? 85.843 64.639 19.050 1.00 12.17 329 GLY D CA 1
ATOM 7359 C C . GLY D 1 105 ? 86.209 65.137 20.436 1.00 13.57 329 GLY D C 1
ATOM 7360 O O . GLY D 1 105 ? 85.669 64.670 21.437 1.00 11.39 329 GLY D O 1
ATOM 7361 N N . ALA D 1 106 ? 87.152 66.077 20.473 1.00 10.96 330 ALA D N 1
ATOM 7362 C CA . ALA D 1 106 ? 87.452 66.855 21.674 1.00 13.61 330 ALA D CA 1
ATOM 7363 C C . ALA D 1 106 ? 87.767 66.019 22.916 1.00 12.25 330 ALA D C 1
ATOM 7364 O O . ALA D 1 106 ? 87.194 66.240 23.986 1.00 14.75 330 ALA D O 1
ATOM 7366 N N . CYS D 1 107 ? 88.681 65.064 22.764 1.00 10.76 331 CYS D N 1
ATOM 7367 C CA . CYS D 1 107 ? 89.116 64.215 23.868 1.00 9.55 331 CYS D CA 1
ATOM 7368 C C . CYS D 1 107 ? 90.445 63.555 23.525 1.00 10.71 331 CYS D C 1
ATOM 7369 O O . CYS D 1 107 ? 90.847 63.528 22.359 1.00 11.68 331 CYS D O 1
ATOM 7372 N N . ASP D 1 108 ? 91.136 63.036 24.537 1.00 13.26 332 ASP D N 1
ATOM 7373 C CA . ASP D 1 108 ? 92.312 62.211 24.295 1.00 9.39 332 ASP D CA 1
ATOM 7374 C C . ASP D 1 108 ? 91.843 60.828 23.851 1.00 7.90 332 ASP D C 1
ATOM 7375 O O . ASP D 1 108 ? 90.838 60.305 24.356 1.00 9.94 332 ASP D O 1
ATOM 7380 N N . TRP D 1 109 ? 92.574 60.234 22.914 1.00 9.43 333 TRP D N 1
ATOM 7381 C CA . TRP D 1 109 ? 92.325 58.862 22.496 1.00 10.63 333 TRP D CA 1
ATOM 7382 C C . TRP D 1 109 ? 93.423 57.966 23.021 1.00 8.49 333 TRP D C 1
ATOM 7383 O O . TRP D 1 109 ? 94.568 58.388 23.156 1.00 9.54 333 TRP D O 1
ATOM 7394 N N . HIS D 1 110 ? 93.074 56.718 23.302 1.00 7.15 334 HIS D N 1
ATOM 7395 C CA . HIS D 1 110 ? 94.062 55.724 23.680 1.00 6.73 334 HIS D CA 1
ATOM 7396 C C . HIS D 1 110 ? 93.846 54.531 22.782 1.00 8.78 334 HIS D C 1
ATOM 7397 O O . HIS D 1 110 ? 92.820 53.857 22.861 1.00 9.87 334 HIS D O 1
ATOM 7404 N N . VAL D 1 111 ? 94.811 54.321 21.892 1.00 8.63 335 VAL D N 1
ATOM 7405 C CA . VAL D 1 111 ? 94.658 53.416 20.760 1.00 9.78 335 VAL D CA 1
ATOM 7406 C C . VAL D 1 111 ? 95.635 52.253 20.893 1.00 8.55 335 VAL D C 1
ATOM 7407 O O . VAL D 1 111 ? 96.839 52.465 21.018 1.00 9.71 335 VAL D O 1
ATOM 7411 N N . SER D 1 112 ? 95.111 51.031 20.870 1.00 7.45 336 SER D N 1
ATOM 7412 C CA . SER D 1 112 ? 95.944 49.842 21.065 1.00 7.62 336 SER D CA 1
ATOM 7413 C C . SER D 1 112 ? 96.336 49.226 19.727 1.00 10.55 336 SER D C 1
ATOM 7414 O O . SER D 1 112 ? 95.481 48.715 18.999 1.00 10.23 336 SER D O 1
ATOM 7417 N N . THR D 1 113 ? 97.630 49.264 19.420 1.00 11.15 337 THR D N 1
ATOM 7418 C CA . THR D 1 113 ? 98.128 48.836 18.115 1.00 9.85 337 THR D CA 1
ATOM 7419 C C . THR D 1 113 ? 99.140 47.697 18.207 1.00 8.01 337 THR D C 1
ATOM 7420 O O . THR D 1 113 ? 99.754 47.469 19.251 1.00 10.14 337 THR D O 1
ATOM 7424 N N . PHE D 1 114 ? 99.306 46.976 17.102 1.00 9.70 338 PHE D N 1
ATOM 7425 C CA . PHE D 1 114 ? 100.375 45.988 16.989 1.00 9.49 338 PHE D CA 1
ATOM 7426 C C . PHE D 1 114 ? 101.159 46.212 15.707 1.00 10.25 338 PHE D C 1
ATOM 7427 O O . PHE D 1 114 ? 100.655 46.823 14.758 1.00 10.65 338 PHE D O 1
ATOM 7435 N N . LYS D 1 115 ? 102.396 45.728 15.685 1.00 11.95 339 LYS D N 1
ATOM 7436 C CA . LYS D 1 115 ? 103.211 45.831 14.485 1.00 16.74 339 LYS D CA 1
ATOM 7437 C C . LYS D 1 115 ? 102.812 44.740 13.508 1.00 12.36 339 LYS D C 1
ATOM 7438 O O . LYS D 1 115 ? 102.853 43.553 13.819 1.00 15.21 339 LYS D O 1
ATOM 7444 N N . VAL D 1 116 ? 102.418 45.152 12.306 1.00 11.47 340 VAL D N 1
ATOM 7445 C CA . VAL D 1 116 ? 102.015 44.208 11.296 1.00 15.75 340 VAL D CA 1
ATOM 7446 C C . VAL D 1 116 ? 103.249 43.537 10.694 1.00 22.84 340 VAL D C 1
ATOM 7447 O O . VAL D 1 116 ? 103.255 42.333 10.499 1.00 30.71 340 VAL D O 1
ATOM 7451 N N . SER D 1 121 ? 109.343 38.184 19.806 1.00 37.72 345 SER D N 1
ATOM 7452 C CA . SER D 1 121 ? 108.541 37.679 20.915 1.00 38.24 345 SER D CA 1
ATOM 7453 C C . SER D 1 121 ? 108.111 38.823 21.837 1.00 28.21 345 SER D C 1
ATOM 7454 O O . SER D 1 121 ? 108.331 39.993 21.534 1.00 23.10 345 SER D O 1
ATOM 7457 N N . GLY D 1 122 ? 107.491 38.483 22.963 1.00 19.23 346 GLY D N 1
ATOM 7458 C CA . GLY D 1 122 ? 107.091 39.477 23.947 1.00 18.05 346 GLY D CA 1
ATOM 7459 C C . GLY D 1 122 ? 105.744 40.135 23.701 1.00 13.19 346 GLY D C 1
ATOM 7460 O O . GLY D 1 122 ? 105.014 39.766 22.780 1.00 17.95 346 GLY D O 1
ATOM 7461 N N . ASP D 1 123 ? 105.424 41.120 24.538 1.00 13.72 347 ASP D N 1
ATOM 7462 C CA . ASP D 1 123 ? 104.170 41.867 24.449 1.00 12.14 347 ASP D CA 1
ATOM 7463 C C . ASP D 1 123 ? 104.141 42.659 23.143 1.00 9.99 347 ASP D C 1
ATOM 7464 O O . ASP D 1 123 ? 104.977 43.538 22.930 1.00 13.55 347 ASP D O 1
ATOM 7469 N N . PRO D 1 124 ? 103.178 42.351 22.261 1.00 9.13 348 PRO D N 1
ATOM 7470 C CA . PRO D 1 124 ? 103.147 42.980 20.940 1.00 10.18 348 PRO D CA 1
ATOM 7471 C C . PRO D 1 124 ? 102.392 44.301 20.916 1.00 10.00 348 PRO D C 1
ATOM 7472 O O . PRO D 1 124 ? 102.470 45.011 19.913 1.00 10.94 348 PRO D O 1
ATOM 7476 N N . MET D 1 125 ? 101.676 44.629 21.987 1.00 10.72 349 MET D N 1
ATOM 7477 C CA . MET D 1 125 ? 100.801 45.797 21.968 1.00 11.01 349 MET D CA 1
ATOM 7478 C C . MET D 1 125 ? 101.488 47.089 22.394 1.00 8.64 349 MET D C 1
ATOM 7479 O O . MET D 1 125 ? 102.305 47.104 23.315 1.00 12.65 349 MET D O 1
ATOM 7484 N N . SER D 1 126 ? 101.143 48.171 21.703 1.00 7.80 350 SER D N 1
ATOM 7485 C CA . SER D 1 126 ? 101.510 49.512 22.137 1.00 8.95 350 SER D CA 1
ATOM 7486 C C . SER D 1 126 ? 100.225 50.299 22.346 1.00 9.61 350 SER D C 1
ATOM 7487 O O . SER D 1 126 ? 99.302 50.210 21.538 1.00 12.24 350 SER D O 1
ATOM 7490 N N . ARG D 1 127 ? 100.153 51.061 23.429 1.00 8.38 351 ARG D N 1
ATOM 7491 C CA . ARG D 1 127 ? 99.054 52.003 23.582 1.00 7.64 351 ARG D CA 1
ATOM 7492 C C . ARG D 1 127 ? 99.517 53.382 23.139 1.00 7.92 351 ARG D C 1
ATOM 7493 O O . ARG D 1 127 ? 100.446 53.960 23.716 1.00 9.78 351 ARG D O 1
ATOM 7501 N N . LEU D 1 128 ? 98.881 53.895 22.094 1.00 8.88 352 LEU D N 1
ATOM 7502 C CA . LEU D 1 128 ? 99.205 55.219 21.588 1.00 8.41 352 LEU D CA 1
ATOM 7503 C C . LEU D 1 128 ? 98.259 56.215 22.233 1.00 8.27 352 LEU D C 1
ATOM 7504 O O . LEU D 1 128 ? 97.036 56.123 22.083 1.00 8.38 352 LEU D O 1
ATOM 7509 N N . ASP D 1 129 ? 98.826 57.158 22.970 1.00 9.53 353 ASP D N 1
ATOM 7510 C CA . ASP D 1 129 ? 98.042 58.183 23.637 1.00 10.44 353 ASP D CA 1
ATOM 7511 C C . ASP D 1 129 ? 98.055 59.456 22.791 1.00 10.88 353 ASP D C 1
ATOM 7512 O O . ASP D 1 129 ? 99.096 60.093 22.608 1.00 10.60 353 ASP D O 1
ATOM 7517 N N . VAL D 1 130 ? 96.884 59.798 22.264 1.00 9.93 354 VAL D N 1
ATOM 7518 C CA . VAL D 1 130 ? 96.745 60.817 21.234 1.00 9.25 354 VAL D CA 1
ATOM 7519 C C . VAL D 1 130 ? 95.925 61.999 21.723 1.00 9.56 354 VAL D C 1
ATOM 7520 O O . VAL D 1 130 ? 94.800 61.832 22.197 1.00 12.43 354 VAL D O 1
ATOM 7524 N N . LYS D 1 131 ? 96.486 63.195 21.601 1.00 10.48 355 LYS D N 1
ATOM 7525 C CA . LYS D 1 131 ? 95.766 64.412 21.951 1.00 10.13 355 LYS D CA 1
ATOM 7526 C C . LYS D 1 131 ? 95.225 65.098 20.700 1.00 10.58 355 LYS D C 1
ATOM 7527 O O . LYS D 1 131 ? 95.864 65.091 19.655 1.00 13.41 355 LYS D O 1
ATOM 7533 N N . GLN D 1 132 ? 94.038 65.678 20.827 1.00 10.51 356 GLN D N 1
ATOM 7534 C CA . GLN D 1 132 ? 93.464 66.450 19.732 1.00 12.16 356 GLN D CA 1
ATOM 7535 C C . GLN D 1 132 ? 93.862 67.926 19.825 1.00 15.79 356 GLN D C 1
ATOM 7536 O O . GLN D 1 132 ? 93.011 68.817 19.894 1.00 21.83 356 GLN D O 1
ATOM 7542 N N . ASN D 1 133 ? 95.170 68.162 19.818 1.00 13.88 357 ASN D N 1
ATOM 7543 C CA . ASN D 1 133 ? 95.713 69.517 19.802 1.00 17.36 357 ASN D CA 1
ATOM 7544 C C . ASN D 1 133 ? 96.364 69.831 18.453 1.00 16.19 357 ASN D C 1
ATOM 7545 O O . ASN D 1 133 ? 96.017 69.217 17.452 1.00 18.13 357 ASN D O 1
ATOM 7550 N N . ALA D 1 134 ? 97.301 70.774 18.413 1.00 18.47 358 ALA D N 1
ATOM 7551 C CA . ALA D 1 134 ? 97.802 71.273 17.124 1.00 18.37 358 ALA D CA 1
ATOM 7552 C C . ALA D 1 134 ? 98.357 70.226 16.134 1.00 17.16 358 ALA D C 1
ATOM 7553 O O . ALA D 1 134 ? 98.012 70.263 14.952 1.00 19.88 358 ALA D O 1
ATOM 7555 N N . PRO D 1 135 ? 99.204 69.288 16.601 1.00 17.67 359 PRO D N 1
ATOM 7556 C CA . PRO D 1 135 ? 99.712 68.272 15.666 1.00 21.11 359 PRO D CA 1
ATOM 7557 C C . PRO D 1 135 ? 98.694 67.195 15.266 1.00 19.74 359 PRO D C 1
ATOM 7558 O O . PRO D 1 135 ? 99.035 66.286 14.508 1.00 19.14 359 PRO D O 1
ATOM 7562 N N . PHE D 1 136 ? 97.469 67.283 15.770 1.00 14.28 360 PHE D N 1
ATOM 7563 C CA . PHE D 1 136 ? 96.414 66.368 15.349 1.00 15.67 360 PHE D CA 1
ATOM 7564 C C . PHE D 1 136 ? 95.876 66.837 14.000 1.00 16.18 360 PHE D C 1
ATOM 7565 O O . PHE D 1 136 ? 94.992 67.686 13.934 1.00 15.59 360 PHE D O 1
ATOM 7573 N N . ALA D 1 137 ? 96.432 66.289 12.927 1.00 16.79 361 ALA D N 1
ATOM 7574 C CA . ALA D 1 137 ? 96.076 66.733 11.583 1.00 17.07 361 ALA D CA 1
ATOM 7575 C C . ALA D 1 137 ? 95.824 65.557 10.654 1.00 18.36 361 ALA D C 1
ATOM 7576 O O . ALA D 1 137 ? 96.490 65.427 9.626 1.00 17.84 361 ALA D O 1
ATOM 7578 N N . PRO D 1 138 ? 94.847 64.703 11.000 1.00 12.48 362 PRO D N 1
ATOM 7579 C CA . PRO D 1 138 ? 94.629 63.496 10.195 1.00 16.61 362 PRO D CA 1
ATOM 7580 C C . PRO D 1 138 ? 94.281 63.805 8.743 1.00 13.17 362 PRO D C 1
ATOM 7581 O O . PRO D 1 138 ? 94.614 62.997 7.878 1.00 18.65 362 PRO D O 1
ATOM 7585 N N . HIS D 1 139 ? 93.649 64.944 8.469 1.00 12.63 363 HIS D N 1
ATOM 7586 C CA . HIS D 1 139 ? 93.333 65.270 7.086 1.00 12.66 363 HIS D CA 1
ATOM 7587 C C . HIS D 1 139 ? 94.607 65.427 6.265 1.00 13.67 363 HIS D C 1
ATOM 7588 O O . HIS D 1 139 ? 94.630 65.109 5.077 1.00 19.02 363 HIS D O 1
ATOM 7595 N N . LEU D 1 140 ? 95.664 65.910 6.912 1.00 13.36 364 LEU D N 1
ATOM 7596 C CA . LEU D 1 140 ? 96.941 66.122 6.249 1.00 16.49 364 LEU D CA 1
ATOM 7597 C C . LEU D 1 140 ? 97.816 64.880 6.303 1.00 16.17 364 LEU D C 1
ATOM 7598 O O . LEU D 1 140 ? 98.910 64.858 5.736 1.00 25.65 364 LEU D O 1
ATOM 7603 N N . GLY D 1 141 ? 97.335 63.851 6.998 1.00 14.31 365 GLY D N 1
ATOM 7604 C CA . GLY D 1 141 ? 97.976 62.550 6.966 1.00 18.21 365 GLY D CA 1
ATOM 7605 C C . GLY D 1 141 ? 98.826 62.158 8.159 1.00 14.56 365 GLY D C 1
ATOM 7606 O O . GLY D 1 141 ? 99.512 61.141 8.109 1.00 14.53 365 GLY D O 1
ATOM 7607 N N . SER D 1 142 ? 98.790 62.935 9.236 1.00 13.21 366 SER D N 1
ATOM 7608 C CA . SER D 1 142 ? 99.574 62.572 10.414 1.00 13.49 366 SER D CA 1
ATOM 7609 C C . SER D 1 142 ? 98.932 62.979 11.732 1.00 13.66 366 SER D C 1
ATOM 7610 O O . SER D 1 142 ? 98.181 63.951 11.799 1.00 14.46 366 SER D O 1
ATOM 7613 N N . ILE D 1 143 ? 99.225 62.205 12.772 1.00 10.05 367 ILE D N 1
ATOM 7614 C CA . ILE D 1 143 ? 98.859 62.557 14.135 1.00 11.96 367 ILE D CA 1
ATOM 7615 C C . ILE D 1 143 ? 100.072 62.273 15.005 1.00 10.64 367 ILE D C 1
ATOM 7616 O O . ILE D 1 143 ? 100.936 61.485 14.629 1.00 13.46 367 ILE D O 1
ATOM 7621 N N . GLU D 1 144 ? 100.154 62.927 16.156 1.00 10.84 368 GLU D N 1
ATOM 7622 C CA . GLU D 1 144 ? 101.234 62.625 17.087 1.00 10.88 368 GLU D CA 1
ATOM 7623 C C . GLU D 1 144 ? 100.713 61.808 18.263 1.00 11.99 368 GLU D C 1
ATOM 7624 O O . GLU D 1 144 ? 99.507 61.779 18.527 1.00 12.41 368 GLU D O 1
ATOM 7630 N N . PHE D 1 145 ? 101.623 61.112 18.936 1.00 12.57 369 PHE D N 1
ATOM 7631 C CA . PHE D 1 145 ? 101.259 60.357 20.127 1.00 10.30 369 PHE D CA 1
ATOM 7632 C C . PHE D 1 145 ? 102.392 60.329 21.140 1.00 11.17 369 PHE D C 1
ATOM 7633 O O . PHE D 1 145 ? 103.553 60.577 20.805 1.00 15.21 369 PHE D O 1
ATOM 7641 N N . THR D 1 146 ? 102.038 60.028 22.383 1.00 11.04 370 THR D N 1
ATOM 7642 C CA . THR D 1 146 ? 103.013 59.575 23.356 1.00 10.90 370 THR D CA 1
ATOM 7643 C C . THR D 1 146 ? 102.675 58.130 23.676 1.00 10.71 370 THR D C 1
ATOM 7644 O O . THR D 1 146 ? 101.541 57.691 23.470 1.00 10.76 370 THR D O 1
ATOM 7648 N N . SER D 1 147 ? 103.659 57.382 24.153 1.00 10.85 371 SER D N 1
ATOM 7649 C CA . SER D 1 147 ? 103.429 55.990 24.508 1.00 10.13 371 SER D CA 1
ATOM 7650 C C . SER D 1 147 ? 104.463 55.532 25.518 1.00 11.20 371 SER D C 1
ATOM 7651 O O . SER D 1 147 ? 105.619 55.943 25.458 1.00 15.88 371 SER D O 1
ATOM 7654 N N . ASP D 1 148 ? 104.040 54.680 26.444 1.00 11.31 372 ASP D N 1
ATOM 7655 C CA . ASP D 1 148 ? 104.967 54.079 27.393 1.00 12.42 372 ASP D CA 1
ATOM 7656 C C . ASP D 1 148 ? 105.645 52.858 26.782 1.00 11.26 372 ASP D C 1
ATOM 7657 O O . ASP D 1 148 ? 106.572 52.294 27.363 1.00 16.46 372 ASP D O 1
ATOM 7662 N N . GLN D 1 149 ? 105.175 52.448 25.610 1.00 12.31 373 GLN D N 1
ATOM 7663 C CA . GLN D 1 149 ? 105.803 51.348 24.896 1.00 11.28 373 GLN D CA 1
ATOM 7664 C C . GLN D 1 149 ? 106.693 51.910 23.797 1.00 12.83 373 GLN D C 1
ATOM 7665 O O . GLN D 1 149 ? 106.883 53.122 23.709 1.00 15.07 373 GLN D O 1
ATOM 7671 N N . ASP D 1 150 ? 107.236 51.032 22.958 1.00 14.63 374 ASP D N 1
ATOM 7672 C CA . ASP D 1 150 ? 108.147 51.460 21.898 1.00 19.76 374 ASP D CA 1
ATOM 7673 C C . ASP D 1 150 ? 107.707 51.003 20.500 1.00 17.93 374 ASP D C 1
ATOM 7674 O O . ASP D 1 150 ? 108.417 50.242 19.840 1.00 20.18 374 ASP D O 1
ATOM 7679 N N . PRO D 1 151 ? 106.532 51.472 20.033 1.00 13.83 375 PRO D N 1
ATOM 7680 C CA . PRO D 1 151 ? 106.070 51.086 18.691 1.00 13.97 375 PRO D CA 1
ATOM 7681 C C . PRO D 1 151 ? 106.992 51.567 17.571 1.00 13.97 375 PRO D C 1
ATOM 7682 O O . PRO D 1 151 ? 107.457 52.703 17.592 1.00 13.75 375 PRO D O 1
ATOM 7686 N N . THR D 1 152 ? 107.246 50.690 16.603 1.00 14.05 376 THR D N 1
ATOM 7687 C CA . THR D 1 152 ? 107.989 51.055 15.402 1.00 13.87 376 THR D CA 1
ATOM 7688 C C . THR D 1 152 ? 107.262 50.547 14.160 1.00 15.80 376 THR D C 1
ATOM 7689 O O . THR D 1 152 ? 106.400 49.672 14.245 1.00 14.14 376 THR D O 1
ATOM 7693 N N . GLY D 1 153 ? 107.616 51.096 13.003 1.00 13.93 377 GLY D N 1
ATOM 7694 C CA . GLY D 1 153 ? 107.084 50.612 11.742 1.00 16.22 377 GLY D CA 1
ATOM 7695 C C . GLY D 1 153 ? 105.580 50.724 11.555 1.00 13.02 377 GLY D C 1
ATOM 7696 O O . GLY D 1 153 ? 104.948 51.675 12.009 1.00 12.39 377 GLY D O 1
ATOM 7697 N N . ASP D 1 154 ? 105.022 49.728 10.877 1.00 12.61 378 ASP D N 1
ATOM 7698 C CA . ASP D 1 154 ? 103.623 49.710 10.458 1.00 11.96 378 ASP D CA 1
ATOM 7699 C C . ASP D 1 154 ? 102.736 49.230 11.604 1.00 10.83 378 ASP D C 1
ATOM 7700 O O . ASP D 1 154 ? 102.709 48.040 11.919 1.00 14.34 378 ASP D O 1
ATOM 7705 N N . GLN D 1 155 ? 102.020 50.161 12.233 1.00 10.08 379 GLN D N 1
ATOM 7706 C CA . GLN D 1 155 ? 101.166 49.854 13.384 1.00 7.85 379 GLN D CA 1
ATOM 7707 C C . GLN D 1 155 ? 99.690 49.904 13.012 1.00 10.77 379 GLN D C 1
ATOM 7708 O O . GLN D 1 155 ? 99.228 50.861 12.393 1.00 11.00 379 GLN D O 1
ATOM 7714 N N . LEU D 1 156 ? 98.951 48.869 13.404 1.00 9.15 380 LEU D N 1
ATOM 7715 C CA . LEU D 1 156 ? 97.513 48.799 13.155 1.00 9.63 380 LEU D CA 1
ATOM 7716 C C . LEU D 1 156 ? 96.793 48.570 14.466 1.00 7.59 380 LEU D C 1
ATOM 7717 O O . LEU D 1 156 ? 97.186 47.709 15.254 1.00 9.84 380 LEU D O 1
ATOM 7722 N N . GLY D 1 157 ? 95.743 49.337 14.721 1.00 9.34 381 GLY D N 1
ATOM 7723 C CA . GLY D 1 157 ? 95.046 49.166 15.981 1.00 12.20 381 GLY D CA 1
ATOM 7724 C C . GLY D 1 157 ? 93.671 49.779 16.065 1.00 11.88 381 GLY D C 1
ATOM 7725 O O . GLY D 1 157 ? 93.125 50.270 15.080 1.00 10.81 381 GLY D O 1
ATOM 7726 N N . THR D 1 158 ? 93.130 49.759 17.277 1.00 9.53 382 THR D N 1
ATOM 7727 C CA . THR D 1 158 ? 91.737 50.100 17.509 1.00 8.53 382 THR D CA 1
ATOM 7728 C C . THR D 1 158 ? 91.644 51.053 18.688 1.00 7.10 382 THR D C 1
ATOM 7729 O O . THR D 1 158 ? 92.382 50.915 19.665 1.00 10.36 382 THR D O 1
ATOM 7733 N N . LEU D 1 159 ? 90.752 52.032 18.590 1.00 9.43 383 LEU D N 1
ATOM 7734 C CA . LEU D 1 159 ? 90.456 52.898 19.722 1.00 6.96 383 LEU D CA 1
ATOM 7735 C C . LEU D 1 159 ? 90.016 52.046 20.902 1.00 9.21 383 LEU D C 1
ATOM 7736 O O . LEU D 1 159 ? 89.073 51.259 20.787 1.00 9.62 383 LEU D O 1
ATOM 7741 N N . ALA D 1 160 ? 90.707 52.193 22.030 1.00 9.70 384 ALA D N 1
ATOM 7742 C CA . ALA D 1 160 ? 90.437 51.377 23.211 1.00 9.64 384 ALA D CA 1
ATOM 7743 C C . ALA D 1 160 ? 89.600 52.121 24.252 1.00 9.13 384 ALA D C 1
ATOM 7744 O O . ALA D 1 160 ? 88.678 51.553 24.842 1.00 8.77 384 ALA D O 1
ATOM 7746 N N . TRP D 1 161 ? 89.937 53.387 24.481 1.00 8.95 385 TRP D N 1
ATOM 7747 C CA . TRP D 1 161 ? 89.194 54.228 25.418 1.00 8.05 385 TRP D CA 1
ATOM 7748 C C . TRP D 1 161 ? 89.504 55.693 25.184 1.00 7.74 385 TRP D C 1
ATOM 7749 O O . TRP D 1 161 ? 90.443 56.022 24.461 1.00 10.44 385 TRP D O 1
ATOM 7760 N N . VAL D 1 162 ? 88.705 56.571 25.785 1.00 8.77 386 VAL D N 1
ATOM 7761 C CA . VAL D 1 162 ? 88.909 58.009 25.638 1.00 9.02 386 VAL D CA 1
ATOM 7762 C C . VAL D 1 162 ? 88.851 58.684 27.000 1.00 8.65 386 VAL D C 1
ATOM 7763 O O . VAL D 1 162 ? 88.252 58.150 27.942 1.00 9.22 386 VAL D O 1
ATOM 7767 N N . SER D 1 163 ? 89.474 59.857 27.101 1.00 9.84 387 SER D N 1
ATOM 7768 C CA . SER D 1 163 ? 89.570 60.583 28.364 1.00 10.38 387 SER D CA 1
ATOM 7769 C C . SER D 1 163 ? 89.608 62.090 28.074 1.00 10.75 387 SER D C 1
ATOM 7770 O O . SER D 1 163 ? 89.773 62.490 26.921 1.00 10.74 387 SER D O 1
ATOM 7773 N N . PRO D 1 164 ? 89.427 62.934 29.110 1.00 12.24 388 PRO D N 1
ATOM 7774 C CA . PRO D 1 164 ? 89.384 64.385 28.878 1.00 13.70 388 PRO D CA 1
ATOM 7775 C C . PRO D 1 164 ? 90.666 64.959 28.271 1.00 9.09 388 PRO D C 1
ATOM 7776 O O . PRO D 1 164 ? 91.766 64.479 28.556 1.00 11.61 388 PRO D O 1
ATOM 7780 N N . SER D 1 165 ? 90.515 65.988 27.440 1.00 8.82 389 SER D N 1
ATOM 7781 C CA . SER D 1 165 ? 91.657 66.657 26.815 1.00 11.77 389 SER D CA 1
ATOM 7782 C C . SER D 1 165 ? 92.494 67.410 27.833 1.00 13.66 389 SER D C 1
ATOM 7783 O O . SER D 1 165 ? 93.713 67.481 27.714 1.00 14.66 389 SER D O 1
ATOM 7786 N N . THR D 1 166 ? 91.826 67.992 28.821 1.00 15.24 390 THR D N 1
ATOM 7787 C CA . THR D 1 166 ? 92.498 68.724 29.882 1.00 14.63 390 THR D CA 1
ATOM 7788 C C . THR D 1 166 ? 91.909 68.297 31.212 1.00 14.46 390 THR D C 1
ATOM 7789 O O . THR D 1 166 ? 90.834 67.696 31.259 1.00 15.35 390 THR D O 1
ATOM 7793 N N . SER D 1 167 ? 92.679 68.516 32.298 1.00 16.00 391 SER D N 1
ATOM 7794 C CA . SER D 1 167 ? 92.265 68.113 33.636 1.00 19.53 391 SER D CA 1
ATOM 7795 C C . SER D 1 167 ? 90.917 68.715 34.011 1.00 18.14 391 SER D C 1
ATOM 7796 O O . SER D 1 167 ? 90.745 69.934 34.000 1.00 26.37 391 SER D O 1
ATOM 7799 N N . GLY D 1 168 ? 89.914 67.925 34.338 1.00 23.88 392 GLY D N 1
ATOM 7800 C CA . GLY D 1 168 ? 88.594 68.373 34.738 1.00 25.92 392 GLY D CA 1
ATOM 7801 C C . GLY D 1 168 ? 87.618 68.574 33.595 1.00 29.60 392 GLY D C 1
ATOM 7802 O O . GLY D 1 168 ? 86.445 68.869 33.824 1.00 29.11 392 GLY D O 1
ATOM 7803 N N . ALA D 1 169 ? 88.088 68.420 32.361 1.00 22.39 393 ALA D N 1
ATOM 7804 C CA . ALA D 1 169 ? 87.201 68.534 31.210 1.00 17.93 393 ALA D CA 1
ATOM 7805 C C . ALA D 1 169 ? 86.268 67.332 31.149 1.00 18.80 393 ALA D C 1
ATOM 7806 O O . ALA D 1 169 ? 86.560 66.274 31.712 1.00 20.05 393 ALA D O 1
ATOM 7808 N N . ARG D 1 170 ? 85.133 67.498 30.483 1.00 20.08 394 ARG D N 1
ATOM 7809 C CA . ARG D 1 170 ? 84.214 66.394 30.265 1.00 20.97 394 ARG D CA 1
ATOM 7810 C C . ARG D 1 170 ? 84.534 65.838 28.885 1.00 22.67 394 ARG D C 1
ATOM 7811 O O . ARG D 1 170 ? 85.096 66.536 28.040 1.00 24.10 394 ARG D O 1
ATOM 7819 N N . VAL D 1 171 ? 84.199 64.575 28.662 1.00 13.52 395 VAL D N 1
ATOM 7820 C CA . VAL D 1 171 ? 84.224 64.030 27.320 1.00 13.33 395 VAL D CA 1
ATOM 7821 C C . VAL D 1 171 ? 82.793 64.017 26.810 1.00 14.86 395 VAL D C 1
ATOM 7822 O O . VAL D 1 171 ? 81.897 63.471 27.458 1.00 16.64 395 VAL D O 1
ATOM 7826 N N . ASP D 1 172 ? 82.580 64.651 25.664 1.00 14.25 396 ASP D N 1
ATOM 7827 C CA . ASP D 1 172 ? 81.278 64.657 25.015 1.00 13.74 396 ASP D CA 1
ATOM 7828 C C . ASP D 1 172 ? 81.402 63.891 23.703 1.00 16.04 396 ASP D C 1
ATOM 7829 O O . ASP D 1 172 ? 81.907 64.422 22.719 1.00 12.75 396 ASP D O 1
ATOM 7834 N N . PRO D 1 173 ? 80.929 62.638 23.683 1.00 12.17 397 PRO D N 1
ATOM 7835 C CA . PRO D 1 173 ? 81.088 61.812 22.481 1.00 12.76 397 PRO D CA 1
ATOM 7836 C C . PRO D 1 173 ? 80.144 62.199 21.341 1.00 11.91 397 PRO D C 1
ATOM 7837 O O . PRO D 1 173 ? 80.172 61.551 20.296 1.00 12.73 397 PRO D O 1
ATOM 7841 N N . TRP D 1 174 ? 79.332 63.234 21.538 1.00 10.46 398 TRP D N 1
ATOM 7842 C CA . TRP D 1 174 ? 78.461 63.738 20.478 1.00 10.25 398 TRP D CA 1
ATOM 7843 C C . TRP D 1 174 ? 79.208 64.724 19.582 1.00 11.76 398 TRP D C 1
ATOM 7844 O O . TRP D 1 174 ? 78.676 65.188 18.570 1.00 16.23 398 TRP D O 1
ATOM 7855 N N . LYS D 1 175 ? 80.443 65.034 19.961 1.00 12.34 399 LYS D N 1
ATOM 7856 C CA . LYS D 1 175 ? 81.291 65.932 19.190 1.00 14.28 399 LYS D CA 1
ATOM 7857 C C . LYS D 1 175 ? 82.150 65.152 18.185 1.00 11.03 399 LYS D C 1
ATOM 7858 O O . LYS D 1 175 ? 82.379 63.957 18.355 1.00 11.69 399 LYS D O 1
ATOM 7864 N N . ILE D 1 176 ? 82.608 65.851 17.147 1.00 11.84 400 ILE D N 1
ATOM 7865 C CA . ILE D 1 176 ? 83.529 65.276 16.177 1.00 9.95 400 ILE D CA 1
ATOM 7866 C C . ILE D 1 176 ? 84.862 66.029 16.216 1.00 8.89 400 ILE D C 1
ATOM 7867 O O . ILE D 1 176 ? 84.928 67.137 16.763 1.00 11.31 400 ILE D O 1
ATOM 7872 N N . PRO D 1 177 ? 85.930 65.423 15.667 1.00 10.53 401 PRO D N 1
ATOM 7873 C CA . PRO D 1 177 ? 87.226 66.099 15.661 1.00 13.13 401 PRO D CA 1
ATOM 7874 C C . PRO D 1 177 ? 87.278 67.281 14.704 1.00 11.23 401 PRO D C 1
ATOM 7875 O O . PRO D 1 177 ? 86.410 67.461 13.842 1.00 13.69 401 PRO D O 1
ATOM 7879 N N . SER D 1 178 ? 88.310 68.091 14.888 1.00 13.74 402 SER D N 1
ATOM 7880 C CA . SER D 1 178 ? 88.746 69.053 13.898 1.00 13.98 402 SER D CA 1
ATOM 7881 C C . SER D 1 178 ? 89.878 68.358 13.143 1.00 13.19 402 SER D C 1
ATOM 7882 O O . SER D 1 178 ? 90.954 68.139 13.694 1.00 20.30 402 SER D O 1
ATOM 7885 N N . TYR D 1 179 ? 89.620 67.985 11.893 1.00 13.10 403 TYR D N 1
ATOM 7886 C CA . TYR D 1 179 ? 90.544 67.118 11.153 1.00 12.17 403 TYR D CA 1
ATOM 7887 C C . TYR D 1 179 ? 91.728 67.853 10.523 1.00 15.23 403 TYR D C 1
ATOM 7888 O O . TYR D 1 179 ? 92.739 67.236 10.196 1.00 15.01 403 TYR D O 1
ATOM 7897 N N . GLY D 1 180 ? 91.589 69.163 10.345 1.00 19.28 404 GLY D N 1
ATOM 7898 C CA . GLY D 1 180 ? 92.616 69.950 9.682 1.00 24.18 404 GLY D CA 1
ATOM 7899 C C . GLY D 1 180 ? 93.480 70.741 10.645 1.00 36.68 404 GLY D C 1
ATOM 7900 O O . GLY D 1 180 ? 93.371 70.586 11.860 1.00 38.75 404 GLY D O 1
ATOM 7901 N N . THR D 1 187 ? 87.852 70.222 5.057 1.00 35.76 411 THR D N 1
ATOM 7902 C CA . THR D 1 187 ? 88.280 68.826 5.175 1.00 31.13 411 THR D CA 1
ATOM 7903 C C . THR D 1 187 ? 87.273 67.819 4.629 1.00 29.07 411 THR D C 1
ATOM 7904 O O . THR D 1 187 ? 87.346 66.627 4.963 1.00 29.66 411 THR D O 1
ATOM 7908 N N . HIS D 1 188 ? 86.322 68.255 3.807 1.00 32.28 412 HIS D N 1
ATOM 7909 C CA . HIS D 1 188 ? 85.382 67.362 3.115 1.00 27.41 412 HIS D CA 1
ATOM 7910 C C . HIS D 1 188 ? 84.457 66.542 4.032 1.00 24.17 412 HIS D C 1
ATOM 7911 O O . HIS D 1 188 ? 84.226 65.348 3.815 1.00 24.67 412 HIS D O 1
ATOM 7918 N N . LEU D 1 189 ? 83.899 67.201 5.038 1.00 19.81 413 LEU D N 1
ATOM 7919 C CA . LEU D 1 189 ? 83.045 66.546 6.018 1.00 14.78 413 LEU D CA 1
ATOM 7920 C C . LEU D 1 189 ? 81.693 66.106 5.458 1.00 15.30 413 LEU D C 1
ATOM 7921 O O . LEU D 1 189 ? 81.114 66.771 4.593 1.00 16.54 413 LEU D O 1
ATOM 7926 N N . ALA D 1 190 ? 81.191 64.981 5.959 1.00 14.04 414 ALA D N 1
ATOM 7927 C CA . ALA D 1 190 ? 79.780 64.658 5.801 1.00 14.27 414 ALA D CA 1
ATOM 7928 C C . ALA D 1 190 ? 79.018 65.802 6.461 1.00 13.26 414 ALA D C 1
ATOM 7929 O O . ALA D 1 190 ? 79.452 66.322 7.490 1.00 12.11 414 ALA D O 1
ATOM 7931 N N . PRO D 1 191 ? 77.884 66.205 5.871 1.00 16.67 415 PRO D N 1
ATOM 7932 C CA . PRO D 1 191 ? 77.186 67.407 6.338 1.00 15.44 415 PRO D CA 1
ATOM 7933 C C . PRO D 1 191 ? 76.475 67.196 7.677 1.00 13.68 415 PRO D C 1
ATOM 7934 O O . PRO D 1 191 ? 76.304 66.053 8.097 1.00 16.03 415 PRO D O 1
ATOM 7938 N N . PRO D 1 192 ? 76.081 68.289 8.352 1.00 14.16 416 PRO D N 1
ATOM 7939 C CA . PRO D 1 192 ? 75.341 68.099 9.601 1.00 16.54 416 PRO D CA 1
ATOM 7940 C C . PRO D 1 192 ? 73.986 67.441 9.367 1.00 15.87 416 PRO D C 1
ATOM 7941 O O . PRO D 1 192 ? 73.414 67.530 8.276 1.00 18.56 416 PRO D O 1
ATOM 7945 N N . ILE D 1 193 ? 73.483 66.783 10.400 1.00 15.72 417 ILE D N 1
ATOM 7946 C CA . ILE D 1 193 ? 72.129 66.256 10.383 1.00 16.83 417 ILE D CA 1
ATOM 7947 C C . ILE D 1 193 ? 71.268 67.144 11.272 1.00 20.55 417 ILE D C 1
ATOM 7948 O O . ILE D 1 193 ? 71.513 67.255 12.474 1.00 18.31 417 ILE D O 1
ATOM 7953 N N . PHE D 1 194 ? 70.276 67.795 10.672 1.00 20.50 418 PHE D N 1
ATOM 7954 C CA . PHE D 1 194 ? 69.339 68.626 11.422 1.00 22.41 418 PHE D CA 1
ATOM 7955 C C . PHE D 1 194 ? 68.052 67.844 11.664 1.00 18.71 418 PHE D C 1
ATOM 7956 O O . PHE D 1 194 ? 67.554 67.193 10.759 1.00 22.54 418 PHE D O 1
ATOM 7964 N N . PRO D 1 195 ? 67.524 67.910 12.896 1.00 18.42 419 PRO D N 1
ATOM 7965 C CA . PRO D 1 195 ? 66.194 67.347 13.128 1.00 17.82 419 PRO D CA 1
ATOM 7966 C C . PRO D 1 195 ? 65.183 67.924 12.146 1.00 19.00 419 PRO D C 1
ATOM 7967 O O . PRO D 1 195 ? 65.050 69.161 12.069 1.00 22.35 419 PRO D O 1
ATOM 7971 N N . PRO D 1 196 ? 64.487 67.071 11.373 1.00 19.97 420 PRO D N 1
ATOM 7972 C CA . PRO D 1 196 ? 63.628 67.485 10.263 1.00 24.14 420 PRO D CA 1
ATOM 7973 C C . PRO D 1 196 ? 62.151 67.327 10.626 1.00 28.31 420 PRO D C 1
ATOM 7974 O O . PRO D 1 196 ? 61.827 67.067 11.789 1.00 38.56 420 PRO D O 1
ATOM 7978 N N . PHE D 1 198 ? 58.711 69.933 13.561 1.00 40.80 422 PHE D N 1
ATOM 7979 C CA . PHE D 1 198 ? 57.402 69.311 13.738 1.00 31.30 422 PHE D CA 1
ATOM 7980 C C . PHE D 1 198 ? 57.509 68.004 14.546 1.00 28.84 422 PHE D C 1
ATOM 7981 O O . PHE D 1 198 ? 57.141 66.930 14.067 1.00 36.27 422 PHE D O 1
ATOM 7989 N N . GLY D 1 199 ? 58.067 68.110 15.732 1.00 29.17 423 GLY D N 1
ATOM 7990 C CA . GLY D 1 199 ? 58.006 67.037 16.702 1.00 25.53 423 GLY D CA 1
ATOM 7991 C C . GLY D 1 199 ? 58.850 65.792 16.468 1.00 23.17 423 GLY D C 1
ATOM 7992 O O . GLY D 1 199 ? 58.801 64.890 17.286 1.00 25.12 423 GLY D O 1
ATOM 7993 N N . GLU D 1 200 ? 59.611 65.735 15.374 1.00 18.77 424 GLU D N 1
ATOM 7994 C CA . GLU D 1 200 ? 60.460 64.565 15.147 1.00 15.61 424 GLU D CA 1
ATOM 7995 C C . GLU D 1 200 ? 61.809 64.691 15.845 1.00 18.80 424 GLU D C 1
ATOM 7996 O O . GLU D 1 200 ? 62.406 65.769 15.883 1.00 23.97 424 GLU D O 1
ATOM 8002 N N . ALA D 1 201 ? 62.268 63.579 16.406 1.00 13.46 425 ALA D N 1
ATOM 8003 C CA . ALA D 1 201 ? 63.548 63.518 17.089 1.00 14.82 425 ALA D CA 1
ATOM 8004 C C . ALA D 1 201 ? 64.419 62.463 16.425 1.00 10.37 425 ALA D C 1
ATOM 8005 O O . ALA D 1 201 ? 63.949 61.363 16.139 1.00 11.71 425 ALA D O 1
ATOM 8007 N N . ILE D 1 202 ? 65.678 62.806 16.169 1.00 13.84 426 ILE D N 1
ATOM 8008 C CA . ILE D 1 202 ? 66.627 61.853 15.609 1.00 12.89 426 ILE D CA 1
ATOM 8009 C C . ILE D 1 202 ? 66.836 60.708 16.593 1.00 9.94 426 ILE D C 1
ATOM 8010 O O . ILE D 1 202 ? 66.965 60.927 17.801 1.00 11.47 426 ILE D O 1
ATOM 8015 N N . VAL D 1 203 ? 66.847 59.487 16.073 1.00 11.28 427 VAL D N 1
ATOM 8016 C CA . VAL D 1 203 ? 67.108 58.316 16.900 1.00 9.28 427 VAL D CA 1
ATOM 8017 C C . VAL D 1 203 ? 68.607 58.036 16.959 1.00 9.49 427 VAL D C 1
ATOM 8018 O O . VAL D 1 203 ? 69.270 57.944 15.925 1.00 10.69 427 VAL D O 1
ATOM 8022 N N . TYR D 1 204 ? 69.132 57.915 18.175 1.00 8.65 428 TYR D N 1
ATOM 8023 C CA . TYR D 1 204 ? 70.539 57.589 18.390 1.00 10.11 428 TYR D CA 1
ATOM 8024 C C . TYR D 1 204 ? 70.699 56.183 18.944 1.00 9.82 428 TYR D C 1
ATOM 8025 O O . TYR D 1 204 ? 70.018 55.799 19.893 1.00 10.65 428 TYR D O 1
ATOM 8034 N N . PHE D 1 205 ? 71.601 55.423 18.330 1.00 10.13 429 PHE D N 1
ATOM 8035 C CA . PHE D 1 205 ? 71.868 54.052 18.727 1.00 8.88 429 PHE D CA 1
ATOM 8036 C C . PHE D 1 205 ? 73.093 54.041 19.630 1.00 10.97 429 PHE D C 1
ATOM 8037 O O . PHE D 1 205 ? 74.172 54.473 19.227 1.00 9.71 429 PHE D O 1
ATOM 8045 N N . MET D 1 206 ? 72.911 53.577 20.863 1.00 9.89 430 MET D N 1
ATOM 8046 C CA . MET D 1 206 ? 73.912 53.769 21.914 1.00 9.06 430 MET D CA 1
ATOM 8047 C C . MET D 1 206 ? 74.666 52.496 22.232 1.00 10.12 430 MET D C 1
ATOM 8048 O O . MET D 1 206 ? 74.090 51.405 22.227 1.00 11.68 430 MET D O 1
ATOM 8053 N N . SER D 1 207 ? 75.955 52.639 22.527 1.00 9.94 431 SER D N 1
ATOM 8054 C CA . SER D 1 207 ? 76.770 51.514 22.979 1.00 8.74 431 SER D CA 1
ATOM 8055 C C . SER D 1 207 ? 77.558 51.887 24.220 1.00 10.37 431 SER D C 1
ATOM 8056 O O . SER D 1 207 ? 78.025 53.021 24.344 1.00 11.21 431 SER D O 1
ATOM 8059 N N . ASP D 1 208 ? 77.704 50.936 25.136 1.00 9.92 432 ASP D N 1
ATOM 8060 C CA . ASP D 1 208 ? 78.689 51.056 26.204 1.00 11.95 432 ASP D CA 1
ATOM 8061 C C . ASP D 1 208 ? 80.091 51.130 25.641 1.00 11.83 432 ASP D C 1
ATOM 8062 O O . ASP D 1 208 ? 80.440 50.391 24.723 1.00 13.11 432 ASP D O 1
ATOM 8067 N N . PHE D 1 209 ? 80.892 52.031 26.190 1.00 9.44 433 PHE D N 1
ATOM 8068 C CA . PHE D 1 209 ? 82.276 52.172 25.761 1.00 10.39 433 PHE D CA 1
ATOM 8069 C C . PHE D 1 209 ? 83.038 52.868 26.876 1.00 11.40 433 PHE D C 1
ATOM 8070 O O . PHE D 1 209 ? 82.470 53.700 27.575 1.00 13.26 433 PHE D O 1
ATOM 8078 N N . PRO D 1 210 ? 84.318 52.512 27.070 1.00 9.58 434 PRO D N 1
ATOM 8079 C CA . PRO D 1 210 ? 85.025 53.145 28.187 1.00 11.08 434 PRO D CA 1
ATOM 8080 C C . PRO D 1 210 ? 85.362 54.608 27.922 1.00 9.53 434 PRO D C 1
ATOM 8081 O O . PRO D 1 210 ? 86.339 54.941 27.249 1.00 11.45 434 PRO D O 1
ATOM 8085 N N . ILE D 1 211 ? 84.508 55.478 28.450 1.00 12.25 435 ILE D N 1
ATOM 8086 C CA . ILE D 1 211 ? 84.696 56.914 28.395 1.00 13.25 435 ILE D CA 1
ATOM 8087 C C . ILE D 1 211 ? 84.973 57.366 29.809 1.00 16.03 435 ILE D C 1
ATOM 8088 O O . ILE D 1 211 ? 84.126 57.237 30.692 1.00 20.54 435 ILE D O 1
ATOM 8093 N N . VAL D 1 212 ? 86.170 57.879 30.036 1.00 11.97 436 VAL D N 1
ATOM 8094 C CA . VAL D 1 212 ? 86.520 58.295 31.380 1.00 13.16 436 VAL D CA 1
ATOM 8095 C C . VAL D 1 212 ? 86.133 59.744 31.547 1.00 18.77 436 VAL D C 1
ATOM 8096 O O . VAL D 1 212 ? 86.714 60.629 30.889 1.00 27.61 436 VAL D O 1
ATOM 8100 N N . SER D 1 213 ? 85.154 60.004 32.391 1.00 22.49 437 SER D N 1
ATOM 8101 C CA . SER D 1 213 ? 84.547 61.319 32.481 1.00 23.30 437 SER D CA 1
ATOM 8102 C C . SER D 1 213 ? 83.437 61.324 33.531 1.00 52.75 437 SER D C 1
ATOM 8103 O O . SER D 1 213 ? 82.257 61.232 33.180 1.00 52.39 437 SER D O 1
ATOM 8106 N N . ASN D 1 215 ? 79.354 60.548 34.460 1.00 32.92 439 ASN D N 1
ATOM 8107 C CA . ASN D 1 215 ? 78.387 59.495 34.205 1.00 39.45 439 ASN D CA 1
ATOM 8108 C C . ASN D 1 215 ? 78.223 59.189 32.712 1.00 42.77 439 ASN D C 1
ATOM 8109 O O . ASN D 1 215 ? 77.353 58.412 32.315 1.00 50.61 439 ASN D O 1
ATOM 8111 N N . THR D 1 216 ? 79.068 59.802 31.893 1.00 34.76 440 THR D N 1
ATOM 8112 C CA . THR D 1 216 ? 79.032 59.577 30.448 1.00 34.03 440 THR D CA 1
ATOM 8113 C C . THR D 1 216 ? 79.589 58.199 30.122 1.00 32.37 440 THR D C 1
ATOM 8114 O O . THR D 1 216 ? 80.791 57.972 30.234 1.00 32.76 440 THR D O 1
ATOM 8118 N N . ALA D 1 217 ? 78.723 57.282 29.707 1.00 30.45 441 ALA D N 1
ATOM 8119 C CA . ALA D 1 217 ? 79.152 55.900 29.534 1.00 24.91 441 ALA D CA 1
ATOM 8120 C C . ALA D 1 217 ? 78.865 55.347 28.151 1.00 19.61 441 ALA D C 1
ATOM 8121 O O . ALA D 1 217 ? 79.260 54.219 27.847 1.00 22.12 441 ALA D O 1
ATOM 8123 N N . GLN D 1 218 ? 78.183 56.129 27.317 1.00 22.39 442 GLN D N 1
ATOM 8124 C CA . GLN D 1 218 ? 77.716 55.610 26.035 1.00 17.67 442 GLN D CA 1
ATOM 8125 C C . GLN D 1 218 ? 78.030 56.472 24.813 1.00 10.81 442 GLN D C 1
ATOM 8126 O O . GLN D 1 218 ? 77.992 57.702 24.865 1.00 16.13 442 GLN D O 1
ATOM 8132 N N . VAL D 1 219 ? 78.333 55.804 23.706 1.00 12.09 443 VAL D N 1
ATOM 8133 C CA . VAL D 1 219 ? 78.606 56.477 22.445 1.00 10.69 443 VAL D CA 1
ATOM 8134 C C . VAL D 1 219 ? 77.406 56.345 21.513 1.00 7.64 443 VAL D C 1
ATOM 8135 O O . VAL D 1 219 ? 76.916 55.236 21.275 1.00 9.04 443 VAL D O 1
ATOM 8139 N N . PRO D 1 220 ? 76.913 57.480 20.995 1.00 11.50 444 PRO D N 1
ATOM 8140 C CA . PRO D 1 220 ? 75.791 57.464 20.051 1.00 10.76 444 PRO D CA 1
ATOM 8141 C C . PRO D 1 220 ? 76.251 57.302 18.605 1.00 9.09 444 PRO D C 1
ATOM 8142 O O . PRO D 1 220 ? 77.362 57.692 18.258 1.00 12.12 444 PRO D O 1
ATOM 8146 N N . CYS D 1 221 ? 75.395 56.715 17.777 1.00 8.41 445 CYS D N 1
ATOM 8147 C CA . CYS D 1 221 ? 75.574 56.767 16.331 1.00 8.98 445 CYS D CA 1
ATOM 8148 C C . CYS D 1 221 ? 74.198 56.876 15.664 1.00 11.77 445 CYS D C 1
ATOM 8149 O O . CYS D 1 221 ? 73.172 56.603 16.293 1.00 10.92 445 CYS D O 1
ATOM 8152 N N . THR D 1 222 ? 74.177 57.283 14.398 1.00 9.47 446 THR D N 1
ATOM 8153 C CA . THR D 1 222 ? 72.910 57.537 13.707 1.00 8.06 446 THR D CA 1
ATOM 8154 C C . THR D 1 222 ? 72.447 56.395 12.795 1.00 8.92 446 THR D C 1
ATOM 8155 O O . THR D 1 222 ? 71.285 56.339 12.400 1.00 12.68 446 THR D O 1
ATOM 8159 N N . LEU D 1 223 ? 73.358 55.488 12.460 1.00 8.87 447 LEU D N 1
ATOM 8160 C CA . LEU D 1 223 ? 72.982 54.254 11.761 1.00 9.81 447 LEU D CA 1
ATOM 8161 C C . LEU D 1 223 ? 73.782 53.100 12.329 1.00 9.26 447 LEU D C 1
ATOM 8162 O O . LEU D 1 223 ? 74.991 53.221 12.516 1.00 10.42 447 LEU D O 1
ATOM 8167 N N . PRO D 1 224 ? 73.116 51.969 12.593 1.00 11.03 448 PRO D N 1
ATOM 8168 C CA . PRO D 1 224 ? 73.880 50.767 12.936 1.00 12.03 448 PRO D CA 1
ATOM 8169 C C . PRO D 1 224 ? 74.795 50.406 11.763 1.00 7.81 448 PRO D C 1
ATOM 8170 O O . PRO D 1 224 ? 74.446 50.659 10.602 1.00 8.26 448 PRO D O 1
ATOM 8174 N N . GLN D 1 225 ? 75.959 49.836 12.054 1.00 8.76 449 GLN D N 1
ATOM 8175 C CA . GLN D 1 225 ? 76.934 49.582 11.001 1.00 7.59 449 GLN D CA 1
ATOM 8176 C C . GLN D 1 225 ? 76.395 48.637 9.939 1.00 8.04 449 GLN D C 1
ATOM 8177 O O . GLN D 1 225 ? 76.650 48.824 8.752 1.00 9.61 449 GLN D O 1
ATOM 8183 N N . GLU D 1 226 ? 75.630 47.634 10.355 1.00 8.56 450 GLU D N 1
ATOM 8184 C CA . GLU D 1 226 ? 75.075 46.691 9.393 1.00 9.65 450 GLU D CA 1
ATOM 8185 C C . GLU D 1 226 ? 74.047 47.343 8.455 1.00 9.82 450 GLU D C 1
ATOM 8186 O O . GLU D 1 226 ? 73.818 46.844 7.349 1.00 10.06 450 GLU D O 1
ATOM 8192 N N . PHE D 1 227 ? 73.446 48.456 8.883 1.00 9.52 451 PHE D N 1
ATOM 8193 C CA . PHE D 1 227 ? 72.566 49.228 7.994 1.00 9.56 451 PHE D CA 1
ATOM 8194 C C . PHE D 1 227 ? 73.404 49.828 6.870 1.00 8.32 451 PHE D C 1
ATOM 8195 O O . PHE D 1 227 ? 73.006 49.811 5.700 1.00 9.20 451 PHE D O 1
ATOM 8203 N N . VAL D 1 228 ? 74.570 50.353 7.235 1.00 8.04 452 VAL D N 1
ATOM 8204 C CA . VAL D 1 228 ? 75.490 50.937 6.259 1.00 10.58 452 VAL D CA 1
ATOM 8205 C C . VAL D 1 228 ? 75.905 49.919 5.195 1.00 11.45 452 VAL D C 1
ATOM 8206 O O . VAL D 1 228 ? 75.780 50.183 3.995 1.00 11.83 452 VAL D O 1
ATOM 8210 N N . SER D 1 229 ? 76.383 48.752 5.614 1.00 9.94 453 SER D N 1
ATOM 8211 C CA . SER D 1 229 ? 76.803 47.762 4.624 1.00 10.48 453 SER D CA 1
ATOM 8212 C C . SER D 1 229 ? 75.624 47.238 3.810 1.00 7.94 453 SER D C 1
ATOM 8213 O O . SER D 1 229 ? 75.776 46.923 2.634 1.00 12.81 453 SER D O 1
ATOM 8216 N N . HIS D 1 230 ? 74.452 47.162 4.434 1.00 10.70 454 HIS D N 1
ATOM 8217 C CA . HIS D 1 230 ? 73.239 46.773 3.725 1.00 11.56 454 HIS D CA 1
ATOM 8218 C C . HIS D 1 230 ? 72.938 47.731 2.572 1.00 9.80 454 HIS D C 1
ATOM 8219 O O . HIS D 1 230 ? 72.662 47.301 1.451 1.00 12.49 454 HIS D O 1
ATOM 8226 N N . PHE D 1 231 ? 72.985 49.031 2.852 1.00 9.80 455 PHE D N 1
ATOM 8227 C CA . PHE D 1 231 ? 72.681 50.023 1.821 1.00 10.57 455 PHE D CA 1
ATOM 8228 C C . PHE D 1 231 ? 73.731 49.997 0.715 1.00 11.21 455 PHE D C 1
ATOM 8229 O O . PHE D 1 231 ? 73.398 50.085 -0.469 1.00 13.95 455 PHE D O 1
ATOM 8237 N N . VAL D 1 232 ? 74.995 49.866 1.108 1.00 11.35 456 VAL D N 1
ATOM 8238 C CA . VAL D 1 232 ? 76.098 49.797 0.149 1.00 13.68 456 VAL D CA 1
ATOM 8239 C C . VAL D 1 232 ? 75.945 48.579 -0.761 1.00 14.36 456 VAL D C 1
ATOM 8240 O O . VAL D 1 232 ? 76.149 48.655 -1.976 1.00 16.20 456 VAL D O 1
ATOM 8244 N N . GLU D 1 233 ? 75.558 47.463 -0.160 1.00 14.63 457 GLU D N 1
ATOM 8245 C CA . GLU D 1 233 ? 75.418 46.205 -0.874 1.00 15.48 457 GLU D CA 1
ATOM 8246 C C . GLU D 1 233 ? 74.230 46.234 -1.846 1.00 13.16 457 GLU D C 1
ATOM 8247 O O . GLU D 1 233 ? 74.330 45.754 -2.980 1.00 17.58 457 GLU D O 1
ATOM 8253 N N . GLN D 1 234 ? 73.120 46.819 -1.401 1.00 13.90 458 GLN D N 1
ATOM 8254 C CA . GLN D 1 234 ? 71.859 46.793 -2.149 1.00 13.72 458 GLN D CA 1
ATOM 8255 C C . GLN D 1 234 ? 71.751 47.839 -3.255 1.00 13.31 458 GLN D C 1
ATOM 8256 O O . GLN D 1 234 ? 71.234 47.547 -4.336 1.00 17.72 458 GLN D O 1
ATOM 8262 N N . GLN D 1 235 ? 72.221 49.052 -2.969 1.00 14.05 459 GLN D N 1
ATOM 8263 C CA . GLN D 1 235 ? 72.107 50.175 -3.898 1.00 17.81 459 GLN D CA 1
ATOM 8264 C C . GLN D 1 235 ? 70.665 50.361 -4.370 1.00 14.92 459 GLN D C 1
ATOM 8265 O O . GLN D 1 235 ? 70.412 50.566 -5.557 1.00 17.39 459 GLN D O 1
ATOM 8271 N N . ALA D 1 236 ? 69.720 50.282 -3.440 1.00 16.76 460 ALA D N 1
ATOM 8272 C CA . ALA D 1 236 ? 68.312 50.433 -3.786 1.00 17.07 460 ALA D CA 1
ATOM 8273 C C . ALA D 1 236 ? 67.992 51.892 -4.088 1.00 21.61 460 ALA D C 1
ATOM 8274 O O . ALA D 1 236 ? 68.491 52.793 -3.412 1.00 22.64 460 ALA D O 1
ATOM 8276 N N . PRO D 1 237 ? 67.163 52.134 -5.110 1.00 18.22 461 PRO D N 1
ATOM 8277 C CA . PRO D 1 237 ? 66.798 53.514 -5.442 1.00 22.15 461 PRO D CA 1
ATOM 8278 C C . PRO D 1 237 ? 65.859 54.126 -4.412 1.00 20.04 461 PRO D C 1
ATOM 8279 O O . PRO D 1 237 ? 65.047 53.427 -3.798 1.00 23.29 461 PRO D O 1
ATOM 8283 N N . VAL D 1 238 ? 65.978 55.434 -4.228 1.00 19.17 462 VAL D N 1
ATOM 8284 C CA . VAL D 1 238 ? 65.074 56.164 -3.357 1.00 18.73 462 VAL D CA 1
ATOM 8285 C C . VAL D 1 238 ? 63.807 56.479 -4.145 1.00 18.34 462 VAL D C 1
ATOM 8286 O O . VAL D 1 238 ? 63.872 57.080 -5.216 1.00 24.47 462 VAL D O 1
ATOM 8290 N N . ARG D 1 239 ? 62.660 56.045 -3.627 1.00 23.01 463 ARG D N 1
ATOM 8291 C CA . ARG D 1 239 ? 61.399 56.177 -4.360 1.00 21.07 463 ARG D CA 1
ATOM 8292 C C . ARG D 1 239 ? 60.405 57.102 -3.678 1.00 24.23 463 ARG D C 1
ATOM 8293 O O . ARG D 1 239 ? 59.244 57.182 -4.080 1.00 26.48 463 ARG D O 1
ATOM 8301 N N . GLY D 1 240 ? 60.850 57.778 -2.630 1.00 17.83 464 GLY D N 1
ATOM 8302 C CA . GLY D 1 240 ? 59.979 58.675 -1.902 1.00 17.84 464 GLY D CA 1
ATOM 8303 C C . GLY D 1 240 ? 60.778 59.588 -1.007 1.00 15.21 464 GLY D C 1
ATOM 8304 O O . GLY D 1 240 ? 62.003 59.490 -0.934 1.00 20.07 464 GLY D O 1
ATOM 8305 N N . GLU D 1 241 ? 60.079 60.467 -0.307 1.00 18.52 465 GLU D N 1
ATOM 8306 C CA . GLU D 1 241 ? 60.737 61.470 0.512 1.00 19.71 465 GLU D CA 1
ATOM 8307 C C . GLU D 1 241 ? 61.264 60.890 1.820 1.00 15.28 465 GLU D C 1
ATOM 8308 O O . GLU D 1 241 ? 62.232 61.400 2.385 1.00 17.52 465 GLU D O 1
ATOM 8314 N N . ALA D 1 242 ? 60.632 59.816 2.282 1.00 18.08 466 ALA D N 1
ATOM 8315 C CA . ALA D 1 242 ? 61.045 59.146 3.506 1.00 14.76 466 ALA D CA 1
ATOM 8316 C C . ALA D 1 242 ? 60.502 57.724 3.517 1.00 14.26 466 ALA D C 1
ATOM 8317 O O . ALA D 1 242 ? 59.473 57.439 2.900 1.00 16.97 466 ALA D O 1
ATOM 8319 N N . ALA D 1 243 ? 61.202 56.828 4.203 1.00 15.31 467 ALA D N 1
ATOM 8320 C CA . ALA D 1 243 ? 60.746 55.451 4.317 1.00 13.58 467 ALA D CA 1
ATOM 8321 C C . ALA D 1 243 ? 60.195 55.205 5.713 1.00 15.50 467 ALA D C 1
ATOM 8322 O O . ALA D 1 243 ? 60.882 55.427 6.709 1.00 14.26 467 ALA D O 1
ATOM 8324 N N . LEU D 1 244 ? 58.944 54.763 5.780 1.00 12.69 468 LEU D N 1
ATOM 8325 C CA . LEU D 1 244 ? 58.343 54.387 7.047 1.00 13.04 468 LEU D CA 1
ATOM 8326 C C . LEU D 1 244 ? 58.812 52.985 7.427 1.00 12.87 468 LEU D C 1
ATOM 8327 O O . LEU D 1 244 ? 58.679 52.042 6.639 1.00 13.82 468 LEU D O 1
ATOM 8332 N N . LEU D 1 245 ? 59.389 52.868 8.621 1.00 11.19 469 LEU D N 1
ATOM 8333 C CA . LEU D 1 245 ? 59.804 51.579 9.163 1.00 10.21 469 LEU D CA 1
ATOM 8334 C C . LEU D 1 245 ? 58.927 51.208 10.344 1.00 13.13 469 LEU D C 1
ATOM 8335 O O . LEU D 1 245 ? 58.447 52.079 11.069 1.00 13.52 469 LEU D O 1
ATOM 8340 N N . HIS D 1 246 ? 58.720 49.913 10.534 1.00 11.73 470 HIS D N 1
ATOM 8341 C CA . HIS D 1 246 ? 58.155 49.411 11.771 1.00 9.65 470 HIS D CA 1
ATOM 8342 C C . HIS D 1 246 ? 59.254 48.699 12.541 1.00 8.14 470 HIS D C 1
ATOM 8343 O O . HIS D 1 246 ? 60.114 48.038 11.948 1.00 13.66 470 HIS D O 1
ATOM 8350 N N . TYR D 1 247 ? 59.242 48.863 13.857 1.00 11.49 471 TYR D N 1
ATOM 8351 C CA . TYR D 1 247 ? 60.137 48.124 14.739 1.00 10.21 471 TYR D CA 1
ATOM 8352 C C . TYR D 1 247 ? 59.317 46.980 15.325 1.00 9.90 471 TYR D C 1
ATOM 8353 O O . TYR D 1 247 ? 58.413 47.204 16.131 1.00 13.57 471 TYR D O 1
ATOM 8362 N N . VAL D 1 248 ? 59.619 45.759 14.897 1.00 11.02 472 VAL D N 1
ATOM 8363 C CA . VAL D 1 248 ? 58.731 44.622 15.125 1.00 13.81 472 VAL D CA 1
ATOM 8364 C C . VAL D 1 248 ? 59.310 43.595 16.102 1.00 15.09 472 VAL D C 1
ATOM 8365 O O . VAL D 1 248 ? 60.506 43.318 16.089 1.00 15.25 472 VAL D O 1
ATOM 8369 N N . ASP D 1 249 ? 58.458 43.046 16.964 1.00 13.70 473 ASP D N 1
ATOM 8370 C CA . ASP D 1 249 ? 58.849 41.919 17.801 1.00 15.53 473 ASP D CA 1
ATOM 8371 C C . ASP D 1 249 ? 58.932 40.694 16.899 1.00 19.74 473 ASP D C 1
ATOM 8372 O O . ASP D 1 249 ? 57.944 40.315 16.277 1.00 25.08 473 ASP D O 1
ATOM 8377 N N . PRO D 1 250 ? 60.111 40.065 16.826 1.00 22.50 474 PRO D N 1
ATOM 8378 C CA . PRO D 1 250 ? 60.288 38.979 15.856 1.00 26.48 474 PRO D CA 1
ATOM 8379 C C . PRO D 1 250 ? 59.566 37.679 16.220 1.00 31.17 474 PRO D C 1
ATOM 8380 O O . PRO D 1 250 ? 59.520 36.769 15.392 1.00 40.01 474 PRO D O 1
ATOM 8384 N N . ASP D 1 251 ? 59.002 37.594 17.422 1.00 24.61 475 ASP D N 1
ATOM 8385 C CA . ASP D 1 251 ? 58.283 36.390 17.838 1.00 31.41 475 ASP D CA 1
ATOM 8386 C C . ASP D 1 251 ? 56.771 36.548 17.737 1.00 37.34 475 ASP D C 1
ATOM 8387 O O . ASP D 1 251 ? 56.078 35.668 17.224 1.00 45.35 475 ASP D O 1
ATOM 8392 N N . THR D 1 252 ? 56.260 37.664 18.245 1.00 33.85 476 THR D N 1
ATOM 8393 C CA . THR D 1 252 ? 54.825 37.920 18.236 1.00 33.59 476 THR D CA 1
ATOM 8394 C C . THR D 1 252 ? 54.411 38.612 16.949 1.00 25.55 476 THR D C 1
ATOM 8395 O O . THR D 1 252 ? 53.228 38.638 16.605 1.00 31.96 476 THR D O 1
ATOM 8399 N N . HIS D 1 253 ? 55.395 39.184 16.256 1.00 33.03 477 HIS D N 1
ATOM 8400 C CA . HIS D 1 253 ? 55.189 39.939 15.017 1.00 30.21 477 HIS D CA 1
ATOM 8401 C C . HIS D 1 253 ? 54.432 41.251 15.228 1.00 27.03 477 HIS D C 1
ATOM 8402 O O . HIS D 1 253 ? 53.980 41.883 14.276 1.00 32.82 477 HIS D O 1
ATOM 8409 N N . ARG D 1 254 ? 54.321 41.658 16.487 1.00 23.59 478 ARG D N 1
ATOM 8410 C CA . ARG D 1 254 ? 53.656 42.906 16.839 1.00 20.52 478 ARG D CA 1
ATOM 8411 C C . ARG D 1 254 ? 54.516 44.105 16.447 1.00 18.30 478 ARG D C 1
ATOM 8412 O O . ARG D 1 254 ? 55.737 44.082 16.619 1.00 18.64 478 ARG D O 1
ATOM 8420 N N . ASN D 1 255 ? 53.885 45.147 15.910 1.00 20.22 479 ASN D N 1
ATOM 8421 C CA . ASN D 1 255 ? 54.593 46.396 15.667 1.00 17.21 479 ASN D CA 1
ATOM 8422 C C . ASN D 1 255 ? 54.707 47.210 16.950 1.00 15.68 479 ASN D C 1
ATOM 8423 O O . ASN D 1 255 ? 53.698 47.571 17.566 1.00 21.55 479 ASN D O 1
ATOM 8428 N N . LEU D 1 256 ? 55.942 47.501 17.340 1.00 13.69 480 LEU D N 1
ATOM 8429 C CA . LEU D 1 256 ? 56.211 48.191 18.593 1.00 13.97 480 LEU D CA 1
ATOM 8430 C C . LEU D 1 256 ? 56.419 49.692 18.423 1.00 12.68 480 LEU D C 1
ATOM 8431 O O . LEU D 1 256 ? 56.441 50.433 19.405 1.00 18.75 480 LEU D O 1
ATOM 8436 N N . GLY D 1 257 ? 56.579 50.139 17.182 1.00 13.10 481 GLY D N 1
ATOM 8437 C CA . GLY D 1 257 ? 56.809 51.552 16.935 1.00 14.76 481 GLY D CA 1
ATOM 8438 C C . GLY D 1 257 ? 57.074 51.927 15.490 1.00 12.38 481 GLY D C 1
ATOM 8439 O O . GLY D 1 257 ? 57.645 51.142 14.727 1.00 15.39 481 GLY D O 1
ATOM 8440 N N . GLU D 1 258 ? 56.653 53.139 15.128 1.00 15.52 482 GLU D N 1
ATOM 8441 C CA . GLU D 1 258 ? 56.872 53.716 13.802 1.00 14.52 482 GLU D CA 1
ATOM 8442 C C . GLU D 1 258 ? 58.103 54.609 13.792 1.00 12.16 482 GLU D C 1
ATOM 8443 O O . GLU D 1 258 ? 58.280 55.439 14.686 1.00 14.29 482 GLU D O 1
ATOM 8449 N N . PHE D 1 259 ? 58.941 54.444 12.770 1.00 12.98 483 PHE D N 1
ATOM 8450 C CA . PHE D 1 259 ? 60.139 55.262 12.599 1.00 10.92 483 PHE D CA 1
ATOM 8451 C C . PHE D 1 259 ? 60.215 55.742 11.155 1.00 11.55 483 PHE D C 1
ATOM 8452 O O . PHE D 1 259 ? 59.677 55.096 10.255 1.00 13.09 483 PHE D O 1
ATOM 8460 N N . LYS D 1 260 ? 60.871 56.878 10.930 1.00 12.32 484 LYS D N 1
ATOM 8461 C CA . LYS D 1 260 ? 61.126 57.339 9.570 1.00 10.98 484 LYS D CA 1
ATOM 8462 C C . LYS D 1 260 ? 62.605 57.290 9.218 1.00 12.87 484 LYS D C 1
ATOM 8463 O O . LYS D 1 260 ? 63.458 57.799 9.948 1.00 13.84 484 LYS D O 1
ATOM 8469 N N . LEU D 1 261 ? 62.899 56.648 8.095 1.00 12.80 485 LEU D N 1
ATOM 8470 C CA . LEU D 1 261 ? 64.252 56.563 7.575 1.00 13.12 485 LEU D CA 1
ATOM 8471 C C . LEU D 1 261 ? 64.400 57.536 6.404 1.00 10.24 485 LEU D C 1
ATOM 8472 O O . LEU D 1 261 ? 63.723 57.404 5.385 1.00 13.20 485 LEU D O 1
ATOM 8477 N N . TYR D 1 262 ? 65.281 58.521 6.558 1.00 10.04 486 TYR D N 1
ATOM 8478 C CA . TYR D 1 262 ? 65.452 59.563 5.545 1.00 10.33 486 TYR D CA 1
ATOM 8479 C C . TYR D 1 262 ? 66.532 59.201 4.527 1.00 9.53 486 TYR D C 1
ATOM 8480 O O . TYR D 1 262 ? 67.504 58.528 4.869 1.00 11.43 486 TYR D O 1
ATOM 8489 N N . PRO D 1 263 ? 66.358 59.643 3.270 1.00 12.39 487 PRO D N 1
ATOM 8490 C CA . PRO D 1 263 ? 67.305 59.339 2.192 1.00 13.47 487 PRO D CA 1
ATOM 8491 C C . PRO D 1 263 ? 68.760 59.683 2.531 1.00 11.21 487 PRO D C 1
ATOM 8492 O O . PRO D 1 263 ? 69.668 58.956 2.121 1.00 12.83 487 PRO D O 1
ATOM 8496 N N . ASP D 1 264 ? 68.979 60.760 3.280 1.00 13.16 488 ASP D N 1
ATOM 8497 C CA . ASP D 1 264 ? 70.336 61.145 3.659 1.00 13.66 488 ASP D CA 1
ATOM 8498 C C . ASP D 1 264 ? 70.967 60.195 4.684 1.00 12.30 488 ASP D C 1
ATOM 8499 O O . ASP D 1 264 ? 72.151 60.320 4.999 1.00 17.59 488 ASP D O 1
ATOM 8504 N N . GLY D 1 265 ? 70.180 59.251 5.195 1.00 11.99 489 GLY D N 1
ATOM 8505 C CA . GLY D 1 265 ? 70.708 58.181 6.020 1.00 11.80 489 GLY D CA 1
ATOM 8506 C C . GLY D 1 265 ? 70.678 58.407 7.519 1.00 11.72 489 GLY D C 1
ATOM 8507 O O . GLY D 1 265 ? 71.700 58.306 8.198 1.00 16.65 489 GLY D O 1
ATOM 8508 N N . PHE D 1 266 ? 69.502 58.714 8.045 1.00 10.28 490 PHE D N 1
ATOM 8509 C CA . PHE D 1 266 ? 69.305 58.779 9.484 1.00 10.14 490 PHE D CA 1
ATOM 8510 C C . PHE D 1 266 ? 67.850 58.470 9.788 1.00 11.28 490 PHE D C 1
ATOM 8511 O O . PHE D 1 266 ? 67.007 58.449 8.885 1.00 11.95 490 PHE D O 1
ATOM 8519 N N . ILE D 1 267 ? 67.561 58.228 11.060 1.00 11.20 491 ILE D N 1
ATOM 8520 C CA . ILE D 1 267 ? 66.248 57.753 11.466 1.00 9.61 491 ILE D CA 1
ATOM 8521 C C . ILE D 1 267 ? 65.653 58.677 12.519 1.00 10.12 491 ILE D C 1
ATOM 8522 O O . ILE D 1 267 ? 66.371 59.174 13.390 1.00 11.51 491 ILE D O 1
ATOM 8527 N N . THR D 1 268 ? 64.350 58.925 12.420 1.00 11.08 492 THR D N 1
ATOM 8528 C CA . THR D 1 268 ? 63.652 59.711 13.426 1.00 10.21 492 THR D CA 1
ATOM 8529 C C . THR D 1 268 ? 62.449 58.968 13.993 1.00 13.16 492 THR D C 1
ATOM 8530 O O . THR D 1 268 ? 61.974 57.980 13.424 1.00 11.25 492 THR D O 1
ATOM 8534 N N . CYS D 1 269 ? 61.968 59.463 15.125 1.00 13.13 493 CYS D N 1
ATOM 8535 C CA . CYS D 1 269 ? 60.718 59.011 15.695 1.00 10.80 493 CYS D CA 1
ATOM 8536 C C . CYS D 1 269 ? 60.034 60.238 16.285 1.00 15.01 493 CYS D C 1
ATOM 8537 O O . CYS D 1 269 ? 60.592 61.333 16.277 1.00 14.87 493 CYS D O 1
ATOM 8540 N N . VAL D 1 270 ? 58.815 60.054 16.777 1.00 13.39 494 VAL D N 1
ATOM 8541 C CA . VAL D 1 270 ? 58.165 61.066 17.585 1.00 15.21 494 VAL D CA 1
ATOM 8542 C C . VAL D 1 270 ? 58.068 60.463 18.973 1.00 19.57 494 VAL D C 1
ATOM 8543 O O . VAL D 1 270 ? 57.292 59.538 19.195 1.00 18.52 494 VAL D O 1
ATOM 8547 N N . PRO D 1 271 ? 58.901 60.938 19.903 1.00 20.55 495 PRO D N 1
ATOM 8548 C CA . PRO D 1 271 ? 58.862 60.315 21.228 1.00 19.91 495 PRO D CA 1
ATOM 8549 C C . PRO D 1 271 ? 57.605 60.699 21.998 1.00 20.76 495 PRO D C 1
ATOM 8550 O O . PRO D 1 271 ? 57.189 61.859 21.930 1.00 25.02 495 PRO D O 1
ATOM 8554 N N . ASN D 1 272 ? 57.003 59.750 22.703 1.00 25.40 496 ASN D N 1
ATOM 8555 C CA . ASN D 1 272 ? 55.922 60.081 23.613 1.00 29.29 496 ASN D CA 1
ATOM 8556 C C . ASN D 1 272 ? 56.452 61.023 24.677 1.00 30.81 496 ASN D C 1
ATOM 8557 O O . ASN D 1 272 ? 57.635 60.990 25.011 1.00 34.00 496 ASN D O 1
ATOM 8562 N N . THR D 1 273 ? 55.557 61.866 25.194 1.00 37.32 497 THR D N 1
ATOM 8563 C CA . THR D 1 273 ? 55.968 62.813 26.208 1.00 38.45 497 THR D CA 1
ATOM 8564 C C . THR D 1 273 ? 56.451 62.052 27.442 1.00 41.42 497 THR D C 1
ATOM 8565 O O . THR D 1 273 ? 55.793 61.121 27.907 1.00 38.37 497 THR D O 1
ATOM 8569 N N . GLY D 1 274 ? 57.622 62.432 27.944 1.00 35.48 498 GLY D N 1
ATOM 8570 C CA . GLY D 1 274 ? 58.216 61.767 29.089 1.00 38.67 498 GLY D CA 1
ATOM 8571 C C . GLY D 1 274 ? 58.860 60.432 28.757 1.00 41.53 498 GLY D C 1
ATOM 8572 O O . GLY D 1 274 ? 59.352 59.736 29.645 1.00 40.87 498 GLY D O 1
ATOM 8573 N N . GLY D 1 275 ? 58.865 60.072 27.478 1.00 39.30 499 GLY D N 1
ATOM 8574 C CA . GLY D 1 275 ? 59.387 58.780 27.067 1.00 30.32 499 GLY D CA 1
ATOM 8575 C C . GLY D 1 275 ? 60.156 58.806 25.761 1.00 27.22 499 GLY D C 1
ATOM 8576 O O . GLY D 1 275 ? 60.812 59.791 25.427 1.00 27.03 499 GLY D O 1
ATOM 8577 N N . GLY D 1 276 ? 60.073 57.713 25.016 1.00 23.79 500 GLY D N 1
ATOM 8578 C CA . GLY D 1 276 ? 60.765 57.619 23.747 1.00 19.81 500 GLY D CA 1
ATOM 8579 C C . GLY D 1 276 ? 61.274 56.220 23.494 1.00 13.81 500 GLY D C 1
ATOM 8580 O O . GLY D 1 276 ? 60.966 55.302 24.250 1.00 14.64 500 GLY D O 1
ATOM 8581 N N . PRO D 1 277 ? 62.075 56.053 22.433 1.00 15.03 501 PRO D N 1
ATOM 8582 C CA . PRO D 1 277 ? 62.495 54.714 22.011 1.00 13.76 501 PRO D CA 1
ATOM 8583 C C . PRO D 1 277 ? 63.398 54.031 23.038 1.00 13.47 501 PRO D C 1
ATOM 8584 O O . PRO D 1 277 ? 63.611 52.826 22.951 1.00 14.31 501 PRO D O 1
ATOM 8588 N N . GLN D 1 278 ? 63.890 54.795 24.011 1.00 15.73 502 GLN D N 1
ATOM 8589 C CA . GLN D 1 278 ? 64.683 54.240 25.104 1.00 15.19 502 GLN D CA 1
ATOM 8590 C C . GLN D 1 278 ? 63.876 53.263 25.964 1.00 16.83 502 GLN D C 1
ATOM 8591 O O . GLN D 1 278 ? 64.438 52.465 26.720 1.00 18.64 502 GLN D O 1
ATOM 8597 N N . ASN D 1 279 ? 62.556 53.320 25.834 1.00 15.29 503 ASN D N 1
ATOM 8598 C CA . ASN D 1 279 ? 61.681 52.435 26.591 1.00 14.31 503 ASN D CA 1
ATOM 8599 C C . ASN D 1 279 ? 61.320 51.143 25.857 1.00 16.33 503 ASN D C 1
ATOM 8600 O O . ASN D 1 279 ? 60.660 50.269 26.419 1.00 20.76 503 ASN D O 1
ATOM 8605 N N . LEU D 1 280 ? 61.750 51.020 24.604 1.00 14.81 504 LEU D N 1
ATOM 8606 C CA . LEU D 1 280 ? 61.449 49.826 23.814 1.00 12.16 504 LEU D CA 1
ATOM 8607 C C . LEU D 1 280 ? 62.395 48.684 24.154 1.00 14.63 504 LEU D C 1
ATOM 8608 O O . LEU D 1 280 ? 63.523 48.921 24.591 1.00 15.67 504 LEU D O 1
ATOM 8613 N N . PRO D 1 281 ? 61.943 47.437 23.950 1.00 16.05 505 PRO D N 1
ATOM 8614 C CA . PRO D 1 281 ? 62.874 46.316 24.086 1.00 15.12 505 PRO D CA 1
ATOM 8615 C C . PRO D 1 281 ? 63.923 46.415 22.987 1.00 12.53 505 PRO D C 1
ATOM 8616 O O . PRO D 1 281 ? 63.681 47.074 21.974 1.00 14.83 505 PRO D O 1
ATOM 8620 N N . THR D 1 282 ? 65.069 45.777 23.180 1.00 14.21 506 THR D N 1
ATOM 8621 C CA . THR D 1 282 ? 66.176 45.899 22.240 1.00 14.94 506 THR D CA 1
ATOM 8622 C C . THR D 1 282 ? 66.347 44.664 21.357 1.00 13.78 506 THR D C 1
ATOM 8623 O O . THR D 1 282 ? 67.383 44.495 20.712 1.00 20.58 506 THR D O 1
ATOM 8627 N N . ASN D 1 283 ? 65.337 43.803 21.328 1.00 15.52 507 ASN D N 1
ATOM 8628 C CA . ASN D 1 283 ? 65.400 42.595 20.508 1.00 14.70 507 ASN D CA 1
ATOM 8629 C C . ASN D 1 283 ? 64.476 42.681 19.300 1.00 12.08 507 ASN D C 1
ATOM 8630 O O . ASN D 1 283 ? 64.178 41.677 18.658 1.00 15.05 507 ASN D O 1
ATOM 8635 N N . GLY D 1 284 ? 64.026 43.894 18.997 1.00 13.26 508 GLY D N 1
ATOM 8636 C CA . GLY D 1 284 ? 63.147 44.107 17.863 1.00 11.10 508 GLY D CA 1
ATOM 8637 C C . GLY D 1 284 ? 63.894 44.233 16.548 1.00 11.26 508 GLY D C 1
ATOM 8638 O O . GLY D 1 284 ? 65.098 44.489 16.528 1.00 11.20 508 GLY D O 1
ATOM 8639 N N . VAL D 1 285 ? 63.168 44.054 15.448 1.00 10.27 509 VAL D N 1
ATOM 8640 C CA . VAL D 1 285 ? 63.743 44.153 14.113 1.00 10.65 509 VAL D CA 1
ATOM 8641 C C . VAL D 1 285 ? 63.073 45.281 13.333 1.00 8.60 509 VAL D C 1
ATOM 8642 O O . VAL D 1 285 ? 61.839 45.366 13.295 1.00 10.56 509 VAL D O 1
ATOM 8646 N N . PHE D 1 286 ? 63.872 46.151 12.717 1.00 9.64 510 PHE D N 1
ATOM 8647 C CA . PHE D 1 286 ? 63.318 47.154 11.809 1.00 9.86 510 PHE D CA 1
ATOM 8648 C C . PHE D 1 286 ? 62.906 46.500 10.495 1.00 9.94 510 PHE D C 1
ATOM 8649 O O . PHE D 1 286 ? 63.614 45.636 9.973 1.00 11.40 510 PHE D O 1
ATOM 8657 N N . VAL D 1 287 ? 61.747 46.910 9.982 1.00 9.73 511 VAL D N 1
ATOM 8658 C CA . VAL D 1 287 ? 61.213 46.380 8.732 1.00 11.28 511 VAL D CA 1
ATOM 8659 C C . VAL D 1 287 ? 60.652 47.523 7.899 1.00 13.03 511 VAL D C 1
ATOM 8660 O O . VAL D 1 287 ? 59.873 48.340 8.399 1.00 12.10 511 VAL D O 1
ATOM 8664 N N . PHE D 1 288 ? 61.044 47.581 6.632 1.00 11.48 512 PHE D N 1
ATOM 8665 C CA . PHE D 1 288 ? 60.485 48.563 5.713 1.00 13.03 512 PHE D CA 1
ATOM 8666 C C . PHE D 1 288 ? 58.984 48.354 5.539 1.00 11.06 512 PHE D C 1
ATOM 8667 O O . PHE D 1 288 ? 58.526 47.229 5.317 1.00 15.52 512 PHE D O 1
ATOM 8675 N N . SER D 1 289 ? 58.221 49.441 5.631 1.00 13.02 513 SER D N 1
ATOM 8676 C CA . SER D 1 289 ? 56.770 49.375 5.483 1.00 15.05 513 SER D CA 1
ATOM 8677 C C . SER D 1 289 ? 56.326 49.975 4.153 1.00 17.75 513 SER D C 1
ATOM 8678 O O . SER D 1 289 ? 55.722 49.290 3.323 1.00 18.65 513 SER D O 1
ATOM 8681 N N . SER D 1 290 ? 56.628 51.253 3.954 1.00 14.68 514 SER D N 1
ATOM 8682 C CA . SER D 1 290 ? 56.273 51.933 2.715 1.00 15.78 514 SER D CA 1
ATOM 8683 C C . SER D 1 290 ? 57.010 53.257 2.589 1.00 14.53 514 SER D C 1
ATOM 8684 O O . SER D 1 290 ? 57.581 53.760 3.560 1.00 16.26 514 SER D O 1
ATOM 8687 N N . TRP D 1 291 ? 57.005 53.810 1.381 1.00 16.10 515 TRP D N 1
ATOM 8688 C CA . TRP D 1 291 ? 57.483 55.168 1.159 1.00 14.27 515 TRP D CA 1
ATOM 8689 C C . TRP D 1 291 ? 56.382 56.147 1.537 1.00 18.61 515 TRP D C 1
ATOM 8690 O O . TRP D 1 291 ? 55.209 55.929 1.219 1.00 21.82 515 TRP D O 1
ATOM 8701 N N . VAL D 1 292 ? 56.765 57.216 2.229 1.00 18.33 516 VAL D N 1
ATOM 8702 C CA . VAL D 1 292 ? 55.799 58.214 2.702 1.00 17.27 516 VAL D CA 1
ATOM 8703 C C . VAL D 1 292 ? 56.275 59.650 2.458 1.00 18.79 516 VAL D C 1
ATOM 8704 O O . VAL D 1 292 ? 57.440 59.874 2.099 1.00 19.38 516 VAL D O 1
ATOM 8708 N N . SER D 1 293 ? 55.373 60.601 2.658 1.00 21.72 517 SER D N 1
ATOM 8709 C CA . SER D 1 293 ? 55.686 62.019 2.524 1.00 27.74 517 SER D CA 1
ATOM 8710 C C . SER D 1 293 ? 56.717 62.418 3.579 1.00 22.26 517 SER D C 1
ATOM 8711 O O . SER D 1 293 ? 56.785 61.815 4.656 1.00 22.51 517 SER D O 1
ATOM 8714 N N . ARG D 1 294 ? 57.541 63.413 3.246 1.00 21.94 518 ARG D N 1
ATOM 8715 C CA . ARG D 1 294 ? 58.533 63.860 4.216 1.00 21.91 518 ARG D CA 1
ATOM 8716 C C . ARG D 1 294 ? 57.859 64.343 5.505 1.00 16.95 518 ARG D C 1
ATOM 8717 O O . ARG D 1 294 ? 58.465 64.297 6.567 1.00 21.67 518 ARG D O 1
ATOM 8725 N N . TYR D 1 295 ? 56.602 64.782 5.414 1.00 15.95 519 TYR D N 1
ATOM 8726 C CA . TYR D 1 295 ? 55.897 65.272 6.596 1.00 18.54 519 TYR D CA 1
ATOM 8727 C C . TYR D 1 295 ? 54.842 64.304 7.112 1.00 16.84 519 TYR D C 1
ATOM 8728 O O . TYR D 1 295 ? 53.932 64.703 7.842 1.00 19.22 519 TYR D O 1
ATOM 8737 N N . TYR D 1 296 ? 54.955 63.040 6.721 1.00 16.48 520 TYR D N 1
ATOM 8738 C CA . TYR D 1 296 ? 54.153 61.997 7.331 1.00 17.55 520 TYR D CA 1
ATOM 8739 C C . TYR D 1 296 ? 54.300 62.080 8.839 1.00 16.68 520 TYR D C 1
ATOM 8740 O O . TYR D 1 296 ? 55.423 62.184 9.359 1.00 20.01 520 TYR D O 1
ATOM 8749 N N . GLN D 1 297 ? 53.174 62.073 9.544 1.00 18.09 521 GLN D N 1
ATOM 8750 C CA . GLN D 1 297 ? 53.183 62.198 10.996 1.00 17.79 521 GLN D CA 1
ATOM 8751 C C . GLN D 1 297 ? 53.260 60.828 11.653 1.00 17.28 521 GLN D C 1
ATOM 8752 O O . GLN D 1 297 ? 52.386 59.985 11.451 1.00 19.72 521 GLN D O 1
ATOM 8758 N N . LEU D 1 298 ? 54.309 60.607 12.438 1.00 14.86 522 LEU D N 1
ATOM 8759 C CA . LEU D 1 298 ? 54.490 59.323 13.090 1.00 15.84 522 LEU D CA 1
ATOM 8760 C C . LEU D 1 298 ? 53.662 59.180 14.354 1.00 14.03 522 LEU D C 1
ATOM 8761 O O . LEU D 1 298 ? 53.406 60.155 15.062 1.00 16.55 522 LEU D O 1
ATOM 8766 N N . LYS D 1 299 ? 53.255 57.950 14.633 1.00 14.78 523 LYS D N 1
ATOM 8767 C CA . LYS D 1 299 ? 52.653 57.620 15.909 1.00 18.55 523 LYS D CA 1
ATOM 8768 C C . LYS D 1 299 ? 53.712 57.718 16.997 1.00 14.06 523 LYS D C 1
ATOM 8769 O O . LYS D 1 299 ? 54.788 57.134 16.868 1.00 16.82 523 LYS D O 1
ATOM 8775 N N . PRO D 1 300 ? 53.418 58.465 18.074 1.00 16.44 524 PRO D N 1
ATOM 8776 C CA . PRO D 1 300 ? 54.390 58.613 19.161 1.00 17.51 524 PRO D CA 1
ATOM 8777 C C . PRO D 1 300 ? 54.795 57.272 19.768 1.00 21.94 524 PRO D C 1
ATOM 8778 O O . PRO D 1 300 ? 53.976 56.358 19.877 1.00 17.66 524 PRO D O 1
ATOM 8782 N N . VAL D 1 301 ? 56.063 57.159 20.146 1.00 15.57 525 VAL D N 1
ATOM 8783 C CA . VAL D 1 301 ? 56.622 55.881 20.563 1.00 14.40 525 VAL D CA 1
ATOM 8784 C C . VAL D 1 301 ? 57.182 55.935 21.982 1.00 15.41 525 VAL D C 1
ATOM 8785 O O . VAL D 1 301 ? 57.666 56.976 22.439 1.00 17.29 525 VAL D O 1
ATOM 8789 N N . GLY D 1 302 ? 57.093 54.813 22.691 1.00 22.04 526 GLY D N 1
ATOM 8790 C CA . GLY D 1 302 ? 57.732 54.672 23.991 1.00 21.31 526 GLY D CA 1
ATOM 8791 C C . GLY D 1 302 ? 57.127 55.488 25.108 1.00 29.70 526 GLY D C 1
ATOM 8792 O O . GLY D 1 302 ? 55.924 55.742 25.138 1.00 29.66 526 GLY D O 1
#

Radius of gyration: 33.03 Å; Cα contacts (8 Å, |Δi|>4): 3398; chains: 4; bounding box: 63×82×110 Å

InterPro domains:
  IPR004005 Calicivirus coat protein [PF00915] (8-294)
  IPR013643 Calicivirus coat protein C-terminal [PF08435] (306-533)
  IPR029053 Viral coat protein subunit [G3DSA:2.60.120.20] (1-228)

B-factor: mean 18.34, std 10.59, range [5.38, 68.58]

Solvent-accessible surface area: 43960 Å² total; per-residue (Å²): 38,66,9,0,26,1,34,0,40,39,0,0,1,0,0,0,30,15,35,4,62,70,1,23,13,8,151,84,75,115,61,68,4,50,0,0,0,0,4,0,26,0,96,10,111,45,41,12,0,1,4,8,1,6,8,20,1,0,20,3,21,0,95,25,64,90,28,121,108,34,76,0,0,68,12,13,42,21,83,25,70,112,27,129,52,128,71,29,0,0,5,72,0,1,0,0,1,0,48,0,18,0,12,0,35,0,13,97,68,84,92,56,82,16,30,9,71,2,26,1,91,43,82,101,55,10,15,0,12,97,8,32,1,57,11,100,31,132,80,119,6,61,31,33,4,13,3,39,2,21,15,1,15,26,40,94,118,86,40,192,3,56,12,51,109,40,7,88,6,20,117,51,41,137,46,108,60,2,73,53,5,127,25,31,29,172,49,16,1,4,0,0,0,12,0,33,14,10,17,24,62,41,79,40,1,0,0,0,0,0,2,19,0,0,12,30,0,28,34,62,105,7,66,44,171,25,96,0,0,10,0,45,0,7,2,27,66,9,18,112,81,45,12,31,0,0,0,11,38,92,0,21,0,0,0,26,16,60,148,87,10,0,1,60,94,21,34,46,34,0,2,2,17,45,51,46,60,15,65,121,145,84,161,4,152,68,4,44,117,137,5,41,8,3,72,7,36,0,47,38,0,0,0,0,0,0,24,5,29,2,61,72,2,20,14,10,155,83,74,121,61,57,5,48,0,0,0,0,4,0,27,1,87,9,110,45,43,16,0,1,2,7,1,5,6,17,0,0,19,3,24,0,110,26,58,85,49,122,109,32,76,0,0,66,11,3,42,23,77,27,69,90,25,136,55,92,106,32,0,1,5,70,0,1,0,0,1,0,52,0,19,0,13,0,35,0,21,89,38,141,86,88,36,32,9,72,1,28,1,93,42,84,100,53,8,19,0,17,138,11,31,1,58,12,101,31,131,82,113,6,60,30,39,4,31,7,40,2,20,16,1,15,26,39,93,128,86,41,133,1,26,10,58,103,38,7,91,3,58,135,22,79,69,4,75,66,7,134,27,17,36,87,54,8,1,4,0,1,0,10,0,32,10,2,3,6,46,22,126,88,33,20,1,0,0,0,0,0,2,20,0,0,10,28,0,23,27,37,45,2,46,47,153,24,97,0,0,10,0,49,0,25,24,54,119,87,138,148,72,28,12,23,0,0,0,11,36,96,0,16,0,0,0,18,15,64,150,88,9,0,1,70,99,23,65,50,59,0,11,3,69,52,51,47,57,21,53,73,154,74,108,4,153,66,5,42,46,74,8,4,31,8,35,0,48,39,0,0,0,0,0,0,19,6,29,2,62,61,2,20,14,9,150,84,72,121,62,66,4,48,0,0,0,0,5,0,23,0,93,8,108,44,40,15,0,0,3,8,1,5,3,18,0,0,19,3,26,0,127,23,48,82,81,121,103,34,72,0,0,67,14,33,19,24,78,35,64,110,32,78,33,150,92,11,0,0,4,65,0,0,0,0,1,0,46,0,23,0,13,0,35,0,21,91,31,154,132,99,51,85,38,31,7,75,1,28,2,88,30,72,98,87,13,9,0,15,116,15,40,4,99,9,101,28,131,76,109,4,62,26,50,4,35,6,38,3,21,16,1,16,42,35,91,122,87,38,216,20,54,12,51,109,40,7,83,4,8,55,82,155,123,39,80,16,78,69,4,74,51,5,124,29,48,33,174,50,17,1,4,0,0,0,12,0,41,22,10,47,46,75,1,0,0,0,0,0,1,23,1,0,11,21,0,27,27,99,102,9,72,48,178,23,93,0,0,10,0,49,0,7,8,30,55,15,18,126,75,38,11,23,0,0,0,22,36,94,0,18,0,0,0,27,16,55,145,90,8,0,1,64,98,22,60,47,47,0,3,4,17,42,51,47,55,24,60,127,122,69,165,11,152,74,6,42,54,50,13,118,103,52,87,3,63,11,1,80,2,34,0,40,37,0,0,1,0,0,0,28,15,35,2,59,78,2,23,18,9,150,84,74,120,56,68,3,46,0,0,0,0,4,0,27,1,68,9,82,47,22,19,0,1,2,11,1,6,9,19,1,0,20,3,25,0,82,27,52,60,85,121,118,20,75,0,0,76,12,13,39,21,85,23,67,91,24,134,66,95,22,0,0,4,77,0,1,0,0,1,0,49,0,20,0,13,0,34,0,17,123,72,156,44,86,36,34,8,75,1,26,0,87,41,84,99,55,7,16,0,25,126,13,34,1,71,10,100,32,138,80,107,3,63,30,30,5,15,3,40,2,22,15,1,15,36,37,95,126,80,34,168,3,48,2,51,104,38,7,88,3,58,62,108,71,4,74,52,6,126,38,45,109,54,10,1,4,0,1,0,11,0,26,14,10,16,15,23,126,41,46,36,1,0,0,0,0,0,2,21,0,0,13,27,2,30,17,37,61,2,14,50,114,24,80,0,0,11,0,50,0,25,29,57,115,94,141,168,67,34,10,27,0,0,0,16,35,96,0,15,0,0,0,29,18,57,148,90,11,0,1,62,97,25,66,42,60,0,11,3,70,32,48,46,46,22,63,104,140,74,117,10,143,62,4,44

Sequence (1153 aa):
LTVPNIPLNNLANSRVPAMINKMTVSTDQNQVVQFQNGRCTLEGQLLGTTPVSASQVARIRGKVFSTASGKGLNLTELDGTPYHAFESPAPLGFPDIGACDWHVSTFKVLSGDPMSRLDVKQNAPFAPHLGSIEFTSDQDPTGDQLGTLAWVSPSTSGARVDPWKIPSYGSTVTTHLAPPIFPPGFGEAIVYFMSDFPIVSGAQVPCTLPQEFVSHFVEQQAPVRGEAALLHYVDPDTHRNLGEFKLYPDGFITCVPNTGGGPQNLPTNGVFVFSSWVSRYYQLKPVGRQLTVPNIPLNNLANSRVPAMINKMTVSTDQNQVVQFQNGRCTLEGQLLGTTPVSASQVARIRGKVFSTASGKGLNLTELDGTPYHAFESPAPLGFPDIGACDWHVSTFKVDGDPMSRLDVKQNAPFAPHLGSIEFTSDQDPTGDQLGTLAWVSPSTSGARVDPWKIPSYGSTHLAPPIFPPGFGEAIVYFMSDFPIVSGNTAQVPCTLPQEFVSHFVEQQAPVRGEAALLHYVDPDTHRNLGEFKLYPDGFITCVPNTGGGPQNLPTNGVFVFSSWVSRYYQLKPVGLTVPNIPLNNLANSRVPAMINKMTVSTDQNQVVQFQNGRCTLEGQLLGTTPVSASQVARIRGKVFSTASGKGLNLTELDGTPYHAFESPAPLGFPDIGACDWHVSTFKVDLSGDPMSRLDVKQNAPFAPHLGSIEFTSDQDPTGDQLGTLAWVSPSTSGARVDPWKIPSYGSTVTESTHLAPPIFPPGFGEAIVYFMSDFPIVQVPCTLPQEFVSHFVEQQAPVRGEAALLHYVDPDTHRNLGEFKLYPDGFITCVPNTGGGPQNLPTNGVFVFSSWVSRYYQLKPVGAEQKTRQLTVPNIPLNNLANSRVPAMINKMTVSTDQNQVVQFQNGRCTLEGQLLGTTPVSASQVARIRGKVFSTASGKGLNLTELDGTPYHAESPAPLGFPDIGACDWHVSTFKVSGDPMSRLDVKQNAPFAPHLGSIEFTSDQDPTGDQLGTLAWVSPSTSGARVDPWKIPSYGTHLAPPIFPPFGEAIVYFMSDFPIVSNTAQVPCTLPQEFVSHFVEQQAPVRGEAALLHYVDPDTHRNLGEFKLYPDGFITCVPNTGGGPQNLPTNGVFVFSSWVSRYYQLKPVG

Organism: NCBI:txid1097017